Protein 6R2J (pdb70)

CATH classification: 3.20.20.80

Organism: Stutzerimonas stutzeri (strain A1501) (NCBI:txid379731)

Solvent-accessible surface area: 49842 Å² total; per-residue (Å²): 73,112,11,6,86,25,114,172,36,15,13,5,1,4,0,0,1,2,6,1,0,11,45,41,62,182,82,47,63,20,131,68,56,77,47,13,52,18,1,83,74,134,8,2,107,39,0,28,94,32,41,0,60,0,0,0,0,8,1,3,0,14,2,0,8,73,40,64,138,20,23,3,32,41,76,5,15,94,14,0,79,31,1,0,31,7,0,13,28,20,38,1,55,0,0,1,0,0,18,10,65,2,55,7,92,62,88,34,4,26,26,117,54,3,61,70,108,20,0,4,24,0,1,61,72,1,0,103,56,4,126,69,18,57,0,19,8,0,0,0,0,0,0,23,0,30,76,4,124,69,38,6,63,30,0,0,35,24,0,1,76,1,0,35,117,27,7,79,115,12,8,0,0,0,0,0,45,74,111,0,10,1,100,38,0,39,158,57,8,46,147,16,116,10,93,22,131,23,118,63,17,2,4,0,0,8,6,18,4,0,84,52,57,40,8,141,23,75,86,112,16,7,179,134,8,69,65,83,31,0,10,63,22,0,95,27,0,3,84,13,0,47,168,79,40,53,74,0,0,2,0,8,0,1,6,5,55,72,36,105,73,0,35,93,0,0,27,39,0,0,42,38,0,30,119,21,28,0,0,0,0,0,39,1,0,1,26,51,41,64,110,73,106,6,1,0,27,30,58,147,76,117,50,12,60,2,0,104,25,0,110,128,12,27,82,29,133,8,131,66,14,3,3,96,80,122,73,107,23,6,85,15,109,35,24,15,15,5,3,5,0,0,0,1,5,1,0,12,43,22,77,151,61,44,63,21,130,68,56,76,53,12,60,29,4,92,123,136,8,0,106,34,0,29,79,18,39,1,61,0,0,0,0,7,0,4,0,17,3,0,12,69,50,58,144,38,59,19,44,157,64,4,3,106,9,0,75,98,2,0,62,12,0,31,125,27,37,2,48,0,0,0,0,0,19,9,66,2,53,9,92,64,67,31,3,24,30,105,136,4,51,55,126,18,0,12,38,2,0,82,85,0,0,99,104,0,109,69,29,95,0,8,0,0,0,0,0,0,1,20,0,35,73,2,115,66,41,5,60,28,0,0,37,24,0,0,74,9,0,32,116,31,6,87,88,14,9,0,0,0,0,0,34,100,114,0,10,0,92,22,0,39,130,63,8,46,140,20,97,9,92,19,139,29,106,46,14,1,1,0,0,7,7,16,3,0,82,57,59,45,8,132,3,75,75,101,22,9,138,32,8,31,16,84,32,0,7,80,20,0,96,28,0,3,92,12,0,46,157,57,41,37,71,0,0,2,0,10,0,0,4,2,66,95,27,83,21,0,32,76,0,0,23,43,0,0,40,28,0,26,98,21,29,0,0,0,0,0,40,1,0,1,24,52,46,60,110,72,69,3,1,0,26,30,59,168,72,138,68,15,65,1,1,59,30,0,56,40,10,29,23,19,127,13,85,61,20,5,4,39,81,48,108,174,98,209,128,57,18,7,80,22,88,60,37,15,15,5,1,2,0,0,0,0,5,2,0,11,44,28,73,141,62,47,37,22,76,26,4,18,54,12,7,9,4,53,48,99,11,0,107,35,0,28,77,25,38,1,69,0,0,0,0,8,1,4,0,17,2,0,16,58,46,58,126,73,53,37,43,141,62,4,16,34,1,0,65,71,1,0,13,20,0,5,67,29,33,1,51,0,0,1,0,0,17,10,66,3,53,9,87,64,62,35,4,24,27,117,140,2,45,66,123,16,0,9,35,2,0,74,90,1,0,99,138,6,102,46,21,34,0,14,1,0,0,0,0,0,1,21,0,30,80,3,122,65,43,5,60,28,1,0,38,19,0,1,73,2,0,30,118,38,3,83,88,18,10,0,0,0,0,0,34,71,111,0,8,1,91,30,0,43,132,58,7,49,131,20,96,11,100,21,137,27,117,41,11,2,1,0,0,7,6,16,5,0,93,60,55,41,10,147,21,74,83,118,21,5,167,120,17,78,62,87,44,0,5,87,21,1,85,30,2,3,93,12,0,53,174,53,45,34,87,0,0,1,0,9,0,0,3,4,55,78,37,99,63,0,26,105,0,0,36,48,0,0,42,31,1,27,121,23,31,1,0,0,0,0,38,0,0,1,19,37,47,58,116,68,103,5,0,0,22,25,75,104,73,63,58,19,67,0,0,67,21,0,17,83,24,10,23,15,119,11,130,56,14,6,3,108,128,132,53,24,7,81,27,120,181,37,15,12,6,2,5,0,0,0,2,5,2,0,11,41,25,79,152,64,49,66,20,133,70,58,81,54,14,51,17,1,94,86,128,11,0,101,34,0,29,82,26,39,1,64,0,0,0,0,7,0,4,0,17,2,0,18,79,47,60,139,79,47,26,42,135,89,6,14,157,30,0,95,87,3,0,50,21,0,32,117,25,46,1,53,0,0,0,0,0,18,10,70,3,43,8,92,66,91,35,4,26,30,113,64,4,50,57,120,20,0,8,32,1,0,48,89,0,0,103,103,2,119,69,18,93,0,15,0,0,0,0,0,0,0,20,0,12,40,2,56,66,45,5,58,13,0,0,16,22,0,0,62,3,0,35,94,44,6,93,98,17,5,0,0,0,0,0,35,87,110,0,10,0,91,28,0,40,117,40,8,48,70,18,51,5,26,1,84,26,64,30,11,1,0,0,0,8,5,20,4,0,80,54,56,45,8,128,1,92,88,133,26,5,138,122,13,72,58,79,34,0,4,88,18,1,96,28,2,5,96,15,0,52,164,61,15,18,53,0,0,1,0,9,0,0,4,1,55,93,36,102,70,0,26,104,0,0,25,51,0,0,39,30,1,25,121,30,28,1,0,0,0,0,39,1,0,1,25,52,43,62,114,68,71,2,1,0,19,27,69,130,76,139,74,17,66,1,0,119,28,0,127,132,25,30,88,27,132,10,134,66,19,6,3,96,68,53,167,129,140

Sequence (1310 aa):
ADWPVNDEGGLALHGVNISGAGFAPHITPGKNGTHYFYPEKKHFKYYADQGIRRLIRFPFIWERVVQHSLDSGLNFDQIRLLKKTLDLAAQNGQKKVILDMHNYGRYHGELIGSSKVPYEAYASVWRKLAEERFKGHPGLLGYDIMNEPHSSTVGLWPGAAQAAVDAIREVDDQTLIFIEGERWSSAYHWPLVNANFLINDPADRLIYEAHLYFDDDFSGKYMAQTSRNIDPMIGVERARPFIEWLQKKHGQKKKGFLGEYGIPDDLPEAAQAMDNLLAYLNDNCVPSAYWAGGPGWGTYKLAIEPRNGKDRPQMEELMRKHLANDCTAIGPTPAADWPVNDEGGLALHGVVNISGAGFAPHITPGKNGTHYFYPEKKHFKYYADQGIRLIRFPFIWERVQHSLDSGLNFDQIRLLKKTLDLAAQNGQKVILDMHNYGRYHGELIGSSKVPYEAYASVWRKLAERFKGHPGLLGYDIMNEPHSSTVGLWPGAAQAAVDAIREVDDQTLIFIEGERWSSAYHWPLVNANFLINDPADRLIYEAHLYFDDDFSGKYMAQTSRNIDPMIGVERARPFIEWLQKHGQKGFLGEYGIPDDDLPEAAQAMDDNLLAYLNDNCVPSAYWAGGPGWGTYKLAIEPRNGKDRPQMELMRKHLANDCTAIGPTPAQIADADWPVNDEEGGLALHGVVNIISGAGFAPHITPGKNGTHYFYPEKKHFKYYADQGIRLIRFPFIWERVQHSLDSGLNFDQIRLLKKTLDLAAQNGQKVILDMHNYGRYHGELIGSSSKVPYEAYASVWRKLAERFKKGHPGLLGYDIMNEPHSTVGLWPGAAQAAVDAIREVDDQTLIFIEGERWSSAYHWPLVNANFLINDPADRLIYEAHLYFDDDFSGKYMAQTSRNIDPMIGVERARPFIEWLQKHGQKGFLGEYGIPDDLPEAAQQAMDNLLAYLNDNCVPSAYWAGGPGWGTYKKLAIEPRNGKDRPQMELMRRKHLANDCTAIGPTPADDWPVNDEGGLALHGVVNISGAGFAPHITPGKNGTHYFYPEKKKHFKYYADQGIRLIRFPFIWERVQHSLDDSGLNFDQIRLLKKTLDLAAQNGQKKVILDMHNYGRYHGELIGSSSKVPYEAYASVWRKKKLAERRFKGHPGLLGYDIMNEPHSTVGLWPGAAQAAVDAIREVDDQTLIFIEGERWSSAYHWPLVNANFLINDPADRLIYEAHLYFDDDFSGKYMAQTSRNIDPMIGVERARPFIEWLQKKHGQKGFLGEYGIPDDLPEAAQAMDNLLAYLNDNCVPSAYWAGGPGWGTYKLAIEPRNGKDRPQMELMRKHLANDCTAIGPTPAQIA

Nearest PDB structures (foldseek):
  6r2j-assembly4_D  TM=1.000E+00  e=2.214E-73  Stutzerimonas stutzeri A1501
  4lx4-assembly3_C  TM=1.001E+00  e=9.626E-71  Stutzerimonas stutzeri A1501
  4lx4-assembly4_D  TM=1.002E+00  e=4.780E-69  Stutzerimonas stutzeri A1501
  5hpc-assembly1_A  TM=9.240E-01  e=4.709E-33  Xanthomonas citri pv. citri str. 306
  4w7w-assembly1_A  TM=9.384E-01  e=3.217E-32  Xanthomonas citri pv. citri str. 306

Foldseek 3Di:
DPAFAFPVADGLFEAFEAFDQCFPVLDPPDDEPPRTHAFDLVVLQVRLVLRHQEYEYEHAPCNQAVALPGHGDPVVLVRVLVVLVSSVVSRHAYEYEHAAQQDDNRHHDCDPRHDLLSLLVSLLNSLVSCPPRRRHQAYASYFFHEPRVPRQLVSVQSNQVSSCVPHLDHAYEAAFYPRSFQQCCCVRCVPRDHDRPSLRYEYEGEAEFFQVRPNPCDPVGPPDGALQSLVNRNVSNQQSCQAVVHFYEHAEYFDFLPRVSRLSNVLVNLVNCQVQQYHYHYYHEYPDCPPPRRYQHDDPPDGGVVSVSCSVRRDHNDDDGDRHHD/DDFQAFPVADGLFEAFEADDQCFPVVDPPDDEPPRTYAFDLVVLQVCLVLRHAEYEYEHAVCNQAVALPGHGDPVVLVSVLVSLVSSLVSRHAYAYEHEAQQDDPPHHECDPRHDLQSLLVVLLVSLLSCPPRSRHQAYASYFEHEPNVPRQLVSVQSNQVSSCVRHQARAYEAAFYPRSFQQCCCVRCVPRDHDRPRLRYAYEGEAEQFQVRPNPPDPVRPPPGALQSLVNRNVSNQVSCQAVVHFYEHEEYWDFQPRPSRLSNLLVNLVNQLVQQHHYHYPHEYPDCPPPRGYQYDDPPHGGPVSVSVSVRRDHNDDDGDRHHHDDDD/DLFDAFPVADGLFEAAEADDQCFPVVDPPDDEPPRTYAFDLVVLLVCLVLRHQEYEYEHAVCNQPVALVDHGDPVVLVRVLVNLVSSLVSRHAYAYEHAYQQDDPRHHDCDPRHDLLSLLVVLLVSLLVCPPRSRHQAYASYFAHEPRVPCQLVSVLSNLVSSCVRHQARAYEAAFYPRSFQLCCCVGCVPRDHDHPRLRYAYEGEAEQFQVRPNPPDVVGPPPTALCSLVNRNVSNQVSCQVVVHFYEHEEYWDFLPRPSVLSNLLVNLVNQQVQQYHYHYPHEHPDCPPPRGYQHDDPPDGRPVSVSVSVRRDHNDDDGGRDD/DQFFAFPVADGLFEAFEAFDQPFPVVDPPDDEVGRTHAFDLVVLQVRLVLRHAEYEYEHAVCNQPVALVDHGDPVVLVSVLVVLVSSLVSRHAYAYEHEYQQDDPPHHDCDPRHDLLSLQVNLLVSLVSCPPRSRYQAYASYFFHEPRVPRQLVSQQSNLVSSCVPHQARAYEAAFYPRSFQQCCCPRCVPRDHDHPSLRYAYEGEAEQWQVRPNPCDVVGPPPTALQSLVNRNVSNQVSCQAVVHFYEHAEYWDFLPDVSVLSNVLVNLVVQLVQQHGYYYHHEYPDCPPVRRYQHDDPPHGGPVSVSVSVRSDHNDPDGGRGHHDDD

B-factor: mean 15.93, std 8.32, range [3.27, 94.32]

Radius of gyration: 34.6 Å; Cα contacts (8 Å, |Δi|>4): 2917; chains: 4; bounding box: 81×88×101 Å

Structure (mmCIF, N/CA/C/O backbone):
data_6R2J
#
_entry.id   6R2J
#
_cell.length_a   70.250
_cell.length_b   82.820
_cell.length_c   104.680
_cell.angle_alpha   90.000
_cell.angle_beta   91.970
_cell.angle_gamma   90.000
#
_symmetry.space_group_name_H-M   'P 1 21 1'
#
loop_
_entity.id
_entity.type
_entity.pdbx_description
1 polymer Endoglucanase(Endo-1,4-beta-glucanase)protein
2 branched beta-D-glucopyranose-(1-4)-beta-D-glucopyranose
3 non-polymer 2-AMINO-2-HYDROXYMETHYL-PROPANE-1,3-DIOL
4 water water
#
loop_
_atom_site.group_PDB
_atom_site.id
_atom_site.type_symbol
_atom_site.label_atom_id
_atom_site.label_alt_id
_atom_site.label_comp_id
_atom_site.label_asym_id
_atom_site.label_entity_id
_atom_site.label_seq_id
_atom_site.pdbx_PDB_ins_code
_atom_site.Cartn_x
_atom_site.Cartn_y
_atom_site.Cartn_z
_atom_site.occupancy
_atom_site.B_iso_or_equiv
_atom_site.auth_seq_id
_atom_site.auth_comp_id
_atom_site.auth_asym_id
_atom_site.auth_atom_id
_atom_site.pdbx_PDB_model_num
ATOM 1 N N . ALA A 1 1 ? -12.376 8.690 -49.724 1.00 33.48 1 ALA A N 1
ATOM 2 C CA . ALA A 1 1 ? -13.625 9.060 -50.463 1.00 32.73 1 ALA A CA 1
ATOM 3 C C . ALA A 1 1 ? -14.489 7.803 -50.510 1.00 32.14 1 ALA A C 1
ATOM 4 O O . ALA A 1 1 ? -15.344 7.602 -49.628 1.00 32.33 1 ALA A O 1
ATOM 13 N N . ASP A 1 2 ? -14.247 6.959 -51.526 1.00 30.98 2 ASP A N 1
ATOM 14 C CA . ASP A 1 2 ? -14.986 5.710 -51.728 1.00 29.06 2 ASP A CA 1
ATOM 15 C C . ASP A 1 2 ? -14.538 4.657 -50.725 1.00 25.13 2 ASP A C 1
ATOM 16 O O . ASP A 1 2 ? -14.327 3.494 -51.095 1.00 23.26 2 ASP A O 1
ATOM 25 N N . TRP A 1 3 ? -14.407 5.060 -49.457 1.00 22.84 3 TRP A N 1
ATOM 26 C CA . TRP A 1 3 ? -13.987 4.142 -48.418 1.00 19.07 3 TRP A CA 1
ATOM 27 C C . TRP A 1 3 ? -15.043 3.056 -48.231 1.00 17.84 3 TRP A C 1
ATOM 28 O O . TRP A 1 3 ? -16.244 3.345 -48.278 1.00 18.45 3 TRP A O 1
ATOM 49 N N . PRO A 1 4 ? -14.634 1.806 -48.028 1.00 15.78 4 PRO A N 1
ATOM 50 C CA . PRO A 1 4 ? -15.630 0.735 -47.841 1.00 14.95 4 PRO A CA 1
ATOM 51 C C . PRO A 1 4 ? -16.490 1.021 -46.619 1.00 13.36 4 PRO A C 1
ATOM 52 O O . PRO A 1 4 ? -16.044 1.654 -45.656 1.00 11.97 4 PRO A O 1
ATOM 63 N N . VAL A 1 5 ? -17.751 0.598 -46.697 1.00 13.28 5 VAL A N 1
ATOM 64 C CA . VAL A 1 5 ? -18.739 0.854 -45.656 1.00 12.47 5 VAL A CA 1
ATOM 65 C C . VAL A 1 5 ? -19.154 -0.478 -45.046 1.00 13.76 5 VAL A C 1
ATOM 66 O O . VAL A 1 5 ? -19.080 -1.526 -45.688 1.00 15.49 5 VAL A O 1
ATOM 79 N N . ASN A 1 6 ? -19.563 -0.432 -43.781 1.00 13.87 6 ASN A N 1
ATOM 80 C CA . ASN A 1 6 ? -20.125 -1.587 -43.105 1.00 16.29 6 ASN A CA 1
ATOM 81 C C . ASN A 1 6 ? -21.608 -1.714 -43.443 1.00 17.20 6 ASN A C 1
ATOM 82 O O . ASN A 1 6 ? -22.285 -0.733 -43.746 1.00 17.38 6 ASN A O 1
ATOM 93 N N . ASP A 1 7 ? -22.124 -2.933 -43.326 1.00 19.98 7 ASP A N 1
ATOM 94 C CA . ASP A 1 7 ? -23.528 -3.189 -43.680 1.00 26.03 7 ASP A CA 1
ATOM 95 C C . ASP A 1 7 ? -24.511 -2.428 -42.778 1.00 25.65 7 ASP A C 1
ATOM 96 O O . ASP A 1 7 ? -25.452 -1.784 -43.261 1.00 26.37 7 ASP A O 1
ATOM 105 N N . GLU A 1 8 ? -24.325 -2.500 -41.471 1.00 25.89 8 GLU A N 1
ATOM 106 C CA . GLU A 1 8 ? -25.246 -1.852 -40.550 1.00 26.54 8 GLU A CA 1
ATOM 107 C C . GLU A 1 8 ? -24.904 -0.396 -40.324 1.00 22.96 8 GLU A C 1
ATOM 108 O O . GLU A 1 8 ? -25.366 0.173 -39.334 1.00 23.79 8 GLU A O 1
ATOM 120 N N . GLY A 1 9 ? -24.095 0.208 -41.185 1.00 19.51 9 GLY A N 1
ATOM 121 C CA . GLY A 1 9 ? -23.759 1.605 -41.036 1.00 16.90 9 GLY A CA 1
ATOM 122 C C . GLY A 1 9 ? -22.332 1.803 -40.552 1.00 15.27 9 GLY A C 1
ATOM 123 O O . GLY A 1 9 ? -21.691 0.901 -40.019 1.00 16.24 9 GLY A O 1
ATOM 127 N N . GLY A 1 10 ? -21.829 3.004 -40.747 1.00 13.02 10 GLY A N 1
ATOM 128 C CA . GLY A 1 10 ? -20.441 3.296 -40.448 1.00 13.86 10 GLY A CA 1
ATOM 129 C C . GLY A 1 10 ? -19.502 2.920 -41.586 1.00 13.20 10 GLY A C 1
ATOM 130 O O . GLY A 1 10 ? -19.923 2.512 -42.699 1.00 13.92 10 GLY A O 1
ATOM 134 N N . LEU A 1 11 ? -18.199 3.059 -41.305 1.00 12.01 11 LEU A N 1
ATOM 135 C CA . LEU A 1 11 ? -17.168 2.735 -42.282 1.00 11.47 11 LEU A CA 1
ATOM 136 C C . LEU A 1 11 ? -16.434 1.456 -41.898 1.00 10.03 11 LEU A C 1
ATOM 137 O O . LEU A 1 11 ? -16.379 1.092 -40.722 1.00 9.19 11 LEU A O 1
ATOM 153 N N . ALA A 1 12 ? -15.902 0.759 -42.918 1.00 10.00 12 ALA A N 1
ATOM 154 C CA . ALA A 1 12 ? -14.983 -0.370 -42.708 1.00 8.97 12 ALA A CA 1
ATOM 155 C C . ALA A 1 12 ? -13.626 0.235 -42.372 1.00 9.36 12 ALA A C 1
ATOM 156 O O . ALA A 1 12 ? -12.812 0.499 -43.255 1.00 9.03 12 ALA A O 1
ATOM 163 N N . LEU A 1 13 ? -13.390 0.475 -41.070 1.00 9.72 13 LEU A N 1
ATOM 164 C CA . LEU A 1 13 ? -12.189 1.154 -40.614 1.00 8.97 13 LEU A CA 1
ATOM 165 C C . LEU A 1 13 ? -11.052 0.181 -40.348 1.00 8.79 13 LEU A C 1
ATOM 166 O O . LEU A 1 13 ? -9.898 0.487 -40.663 1.00 8.38 13 LEU A O 1
ATOM 182 N N . HIS A 1 14 ? -11.351 -0.985 -39.774 1.00 8.50 14 HIS A N 1
ATOM 183 C CA . HIS A 1 14 ? -10.332 -1.861 -39.207 1.00 9.44 14 HIS A CA 1
ATOM 184 C C . HIS A 1 14 ? -10.200 -3.125 -40.029 1.00 10.26 14 HIS A C 1
ATOM 185 O O . HIS A 1 14 ? -11.123 -3.956 -40.089 1.00 11.20 14 HIS A O 1
ATOM 199 N N . GLY A 1 15 ? -9.051 -3.233 -40.683 1.00 10.05 15 GLY A N 1
ATOM 200 C CA . GLY A 1 15 ? -8.825 -4.265 -41.650 1.00 10.39 15 GLY A CA 1
ATOM 201 C C . GLY A 1 15 ? -7.600 -5.041 -41.289 1.00 8.44 15 GLY A C 1
ATOM 202 O O . GLY A 1 15 ? -7.199 -5.041 -40.115 1.00 8.09 15 GLY A O 1
ATOM 206 N N . VAL A 1 16 ? -7.001 -5.682 -42.305 1.00 6.81 16 VAL A N 1
ATOM 207 C CA . VAL A 1 16 ? -5.916 -6.626 -42.107 1.00 6.70 16 VAL A CA 1
ATOM 208 C C . VAL A 1 16 ? -4.905 -6.475 -43.223 1.00 7.33 16 VAL A C 1
ATOM 209 O O . VAL A 1 16 ? -5.264 -6.292 -44.383 1.00 8.20 16 VAL A O 1
ATOM 222 N N . ASN A 1 17 ? -3.638 -6.618 -42.877 1.00 6.61 17 ASN A N 1
ATOM 223 C CA . ASN A 1 17 ? -2.636 -6.844 -43.894 1.00 6.68 17 ASN A CA 1
ATOM 224 C C . ASN A 1 17 ? -2.667 -8.318 -44.303 1.00 6.95 17 ASN A C 1
ATOM 225 O O . ASN A 1 17 ? -2.733 -9.202 -43.443 1.00 6.77 17 ASN A O 1
ATOM 236 N N . ILE A 1 18 ? -2.558 -8.573 -45.617 1.00 6.80 18 ILE A N 1
ATOM 237 C CA . ILE A 1 18 ? -2.630 -9.921 -46.178 1.00 6.71 18 ILE A CA 1
ATOM 238 C C . ILE A 1 18 ? -1.344 -10.282 -46.916 1.00 7.47 18 ILE A C 1
ATOM 239 O O . ILE A 1 18 ? -0.922 -9.554 -47.834 1.00 7.17 18 ILE A O 1
ATOM 255 N N . SER A 1 19 ? -0.730 -11.408 -46.520 1.00 7.67 19 SER A N 1
ATOM 256 C CA . SER A 1 19 ? 0.501 -11.943 -47.070 1.00 8.76 19 SER A CA 1
ATOM 257 C C . SER A 1 19 ? 0.239 -12.482 -48.479 1.00 8.92 19 SER A C 1
ATOM 258 O O . SER A 1 19 ? -0.924 -12.699 -48.871 1.00 9.19 19 SER A O 1
ATOM 266 N N . GLY A 1 20 ? 1.334 -12.792 -49.225 1.00 7.49 20 GLY A N 1
ATOM 267 C CA . GLY A 1 20 ? 2.725 -12.766 -48.742 1.00 6.36 20 GLY A CA 1
ATOM 268 C C . GLY A 1 20 ? 3.632 -12.414 -49.904 1.00 7.87 20 GLY A C 1
ATOM 269 O O . GLY A 1 20 ? 4.686 -12.976 -50.054 1.00 8.84 20 GLY A O 1
ATOM 273 N N . ALA A 1 21 ? 3.216 -11.459 -50.748 1.00 9.28 21 ALA A N 1
ATOM 274 C CA . ALA A 1 21 ? 3.915 -11.085 -51.984 1.00 8.62 21 ALA A CA 1
ATOM 275 C C . ALA A 1 21 ? 5.193 -10.287 -51.736 1.00 7.32 21 ALA A C 1
ATOM 276 O O . ALA A 1 21 ? 5.989 -10.120 -52.671 1.00 7.43 21 ALA A O 1
ATOM 283 N N . GLY A 1 22 ? 5.388 -9.790 -50.518 1.00 6.89 22 GLY A N 1
ATOM 284 C CA . GLY A 1 22 ? 6.607 -9.140 -50.128 1.00 7.98 22 GLY A CA 1
ATOM 285 C C . GLY A 1 22 ? 7.528 -9.981 -49.287 1.00 8.91 22 GLY A C 1
ATOM 286 O O . GLY A 1 22 ? 8.519 -9.450 -48.775 1.00 9.98 22 GLY A O 1
ATOM 290 N N . PHE A 1 23 ? 7.233 -11.260 -49.121 1.00 9.76 23 PHE A N 1
ATOM 291 C CA . PHE A 1 23 ? 8.059 -12.154 -48.330 1.00 11.09 23 PHE A CA 1
ATOM 292 C C . PHE A 1 23 ? 9.447 -12.330 -48.957 1.00 10.55 23 PHE A C 1
ATOM 293 O O . PHE A 1 23 ? 9.616 -12.281 -50.184 1.00 9.32 23 PHE A O 1
ATOM 310 N N . ALA A 1 24 ? 10.424 -12.601 -48.090 1.00 11.65 24 ALA A N 1
ATOM 311 C CA . ALA A 1 24 ? 11.798 -12.917 -48.490 1.00 10.73 24 ALA A CA 1
ATOM 312 C C . ALA A 1 24 ? 12.311 -11.877 -49.490 1.00 10.17 24 ALA A C 1
ATOM 313 O O . ALA A 1 24 ? 12.756 -12.228 -50.587 1.00 10.60 24 ALA A O 1
ATOM 320 N N . PRO A 1 25 ? 12.267 -10.591 -49.137 1.00 8.90 25 PRO A N 1
ATOM 321 C CA . PRO A 1 25 ? 12.595 -9.555 -50.129 1.00 8.53 25 PRO A CA 1
ATOM 322 C C . PRO A 1 25 ? 14.023 -9.574 -50.610 1.00 11.70 25 PRO A C 1
ATOM 323 O O . PRO A 1 25 ? 14.293 -8.945 -51.643 1.00 13.24 25 PRO A O 1
ATOM 334 N N . HIS A 1 26 ? 14.961 -10.213 -49.888 1.00 12.37 26 HIS A N 1
ATOM 335 C CA . HIS A 1 26 ? 16.338 -10.312 -50.385 1.00 14.34 26 HIS A CA 1
ATOM 336 C C . HIS A 1 26 ? 16.471 -11.283 -51.555 1.00 11.20 26 HIS A C 1
ATOM 337 O O . HIS A 1 26 ? 17.451 -11.227 -52.309 1.00 10.68 26 HIS A O 1
ATOM 351 N N . ILE A 1 27 ? 15.497 -12.173 -51.714 1.00 10.93 27 ILE A N 1
ATOM 352 C CA . ILE A 1 27 ? 15.452 -13.100 -52.836 1.00 13.26 27 ILE A CA 1
ATOM 353 C C . ILE A 1 27 ? 14.613 -12.432 -53.924 1.00 12.81 27 ILE A C 1
ATOM 354 O O . ILE A 1 27 ? 13.372 -12.427 -53.869 1.00 11.59 27 ILE A O 1
ATOM 370 N N . THR A 1 28 ? 15.298 -11.847 -54.924 1.00 12.57 28 THR A N 1
ATOM 371 C CA . THR A 1 28 ? 14.607 -11.290 -56.074 1.00 13.29 28 THR A CA 1
ATOM 372 C C . THR A 1 28 ? 15.145 -11.888 -57.365 1.00 13.28 28 THR A C 1
ATOM 373 O O . THR A 1 28 ? 16.360 -12.064 -57.515 1.00 13.43 28 THR A O 1
ATOM 384 N N . PRO A 1 29 ? 14.269 -12.175 -58.323 1.00 13.45 29 PRO A N 1
ATOM 385 C CA . PRO A 1 29 ? 12.816 -11.984 -58.184 1.00 11.77 29 PRO A CA 1
ATOM 386 C C . PRO A 1 29 ? 12.193 -13.056 -57.278 1.00 10.94 29 PRO A C 1
ATOM 387 O O . PRO A 1 29 ? 11.078 -12.881 -56.733 1.00 11.28 29 PRO A O 1
ATOM 398 N N . GLY A 1 30 ? 12.930 -14.146 -57.084 1.00 10.53 30 GLY A N 1
ATOM 399 C CA . GLY A 1 30 ? 12.351 -15.276 -56.396 1.00 10.72 30 GLY A CA 1
ATOM 400 C C . GLY A 1 30 ? 11.227 -15.908 -57.208 1.00 11.16 30 GLY A C 1
ATOM 401 O O . GLY A 1 30 ? 10.899 -15.486 -58.323 1.00 9.69 30 GLY A O 1
ATOM 405 N N . LYS A 1 31 ? 10.611 -16.943 -56.629 1.00 11.87 31 LYS A N 1
ATOM 406 C CA . LYS A 1 31 ? 9.510 -17.627 -57.279 1.00 11.96 31 LYS A CA 1
ATOM 407 C C . LYS A 1 31 ? 8.237 -17.566 -56.434 1.00 10.76 31 LYS A C 1
ATOM 408 O O . LYS A 1 31 ? 8.267 -17.823 -55.231 1.00 10.84 31 LYS A O 1
ATOM 427 N N . ASN A 1 32 ? 7.132 -17.214 -57.068 1.00 9.56 32 ASN A N 1
ATOM 428 C CA . ASN A 1 32 ? 5.841 -17.356 -56.418 1.00 10.38 32 ASN A CA 1
ATOM 429 C C . ASN A 1 32 ? 5.635 -18.808 -56.022 1.00 10.72 32 ASN A C 1
ATOM 430 O O . ASN A 1 32 ? 5.900 -19.735 -56.797 1.00 11.31 32 ASN A O 1
ATOM 441 N N . GLY A 1 33 ? 5.178 -19.001 -54.800 1.00 10.25 33 GLY A N 1
ATOM 442 C CA . GLY A 1 33 ? 4.937 -20.333 -54.288 1.00 10.48 33 GLY A CA 1
ATOM 443 C C . GLY A 1 33 ? 6.089 -20.923 -53.497 1.00 11.17 33 GLY A C 1
ATOM 444 O O . GLY A 1 33 ? 5.917 -21.972 -52.847 1.00 12.50 33 GLY A O 1
ATOM 448 N N . THR A 1 34 ? 7.260 -20.296 -53.544 1.00 10.82 34 THR A N 1
ATOM 449 C CA . THR A 1 34 ? 8.427 -20.771 -52.823 1.00 11.17 34 THR A CA 1
ATOM 450 C C . THR A 1 34 ? 8.890 -19.704 -51.848 1.00 11.60 34 THR A C 1
ATOM 451 O O . THR A 1 34 ? 8.919 -19.948 -50.646 1.00 12.11 34 THR A O 1
ATOM 462 N N . HIS A 1 35 ? 9.241 -18.524 -52.357 1.00 11.36 35 HIS A N 1
ATOM 463 C CA . HIS A 1 35 ? 9.781 -17.422 -51.585 1.00 10.62 35 HIS A CA 1
ATOM 464 C C . HIS A 1 35 ? 8.721 -16.437 -51.159 1.00 9.49 35 HIS A C 1
ATOM 465 O O . HIS A 1 35 ? 8.840 -15.836 -50.093 1.00 10.23 35 HIS A O 1
ATOM 479 N N . TYR A 1 36 ? 7.680 -16.287 -51.959 1.00 8.61 36 TYR A N 1
ATOM 480 C CA . TYR A 1 36 ? 6.563 -15.424 -51.639 1.00 8.12 36 TYR A CA 1
ATOM 481 C C . TYR A 1 36 ? 5.305 -16.112 -52.146 1.00 7.95 36 TYR A C 1
ATOM 482 O O . TYR A 1 36 ? 5.357 -17.137 -52.828 1.00 9.00 36 TYR A O 1
ATOM 500 N N . PHE A 1 37 ? 4.166 -15.559 -51.759 1.00 7.78 37 PHE A N 1
ATOM 501 C CA . PHE A 1 37 ? 2.884 -16.217 -51.939 1.00 8.33 37 PHE A CA 1
ATOM 502 C C . PHE A 1 37 ? 1.829 -15.137 -52.122 1.00 8.47 37 PHE A C 1
ATOM 503 O O . PHE A 1 37 ? 1.910 -14.056 -51.549 1.00 8.48 37 PHE A O 1
ATOM 520 N N . TYR A 1 38 ? 0.853 -15.456 -52.878 1.00 10.77 38 TYR A N 1
ATOM 521 C CA . TYR A 1 38 ? -0.362 -14.691 -53.087 1.00 8.95 38 TYR A CA 1
ATOM 522 C C . TYR A 1 38 ? -1.578 -15.412 -52.493 1.00 8.39 38 TYR A C 1
ATOM 523 O O . TYR A 1 38 ? -1.647 -16.641 -52.461 1.00 8.77 38 TYR A O 1
ATOM 541 N N . PRO A 1 39 ? -2.516 -14.649 -51.951 1.00 8.47 39 PRO A N 1
ATOM 542 C CA . PRO A 1 39 ? -3.672 -15.259 -51.310 1.00 9.09 39 PRO A CA 1
ATOM 543 C C . PRO A 1 39 ? -4.638 -15.827 -52.346 1.00 9.20 39 PRO A C 1
ATOM 544 O O . PRO A 1 39 ? -4.572 -15.535 -53.547 1.00 9.02 39 PRO A O 1
ATOM 555 N N . GLU A 1 40 ? -5.550 -16.656 -51.836 1.00 7.82 40 GLU A N 1
ATOM 556 C CA . GLU A 1 40 ? -6.583 -17.324 -52.604 1.00 9.05 40 GLU A CA 1
ATOM 557 C C . GLU A 1 40 ? -7.953 -16.851 -52.138 1.00 8.52 40 GLU A C 1
ATOM 558 O O . GLU A 1 40 ? -8.078 -16.118 -51.151 1.00 8.96 40 GLU A O 1
ATOM 570 N N . LYS A 1 41 ? -8.996 -17.321 -52.829 1.00 8.14 41 LYS A N 1
ATOM 571 C CA . LYS A 1 41 ? -10.351 -16.900 -52.490 1.00 9.40 41 LYS A CA 1
ATOM 572 C C . LYS A 1 41 ? -10.698 -17.199 -51.034 1.00 9.90 41 LYS A C 1
ATOM 573 O O . LYS A 1 41 ? -11.504 -16.473 -50.426 1.00 12.13 41 LYS A O 1
ATOM 592 N N . LYS A 1 42 ? -10.111 -18.254 -50.455 1.00 9.35 42 LYS A N 1
ATOM 593 C CA . LYS A 1 42 ? -10.459 -18.617 -49.082 1.00 10.91 42 LYS A CA 1
ATOM 594 C C . LYS A 1 42 ? -10.114 -17.495 -48.112 1.00 11.32 42 LYS A C 1
ATOM 595 O O . LYS A 1 42 ? -10.861 -17.228 -47.162 1.00 13.05 42 LYS A O 1
ATOM 614 N N . HIS A 1 43 ? -8.988 -16.819 -48.339 1.00 10.61 43 HIS A N 1
ATOM 615 C CA . HIS A 1 43 ? -8.576 -15.747 -47.444 1.00 11.38 43 HIS A CA 1
ATOM 616 C C . HIS A 1 43 ? -9.559 -14.585 -47.497 1.00 12.34 43 HIS A C 1
ATOM 617 O O . HIS A 1 43 ? -10.030 -14.105 -46.460 1.00 14.44 43 HIS A O 1
ATOM 631 N N . PHE A 1 44 ? -9.907 -14.134 -48.688 1.00 12.20 44 PHE A N 1
ATOM 632 C CA . PHE A 1 44 ? -10.802 -12.989 -48.771 1.00 12.44 44 PHE A CA 1
ATOM 633 C C . PHE A 1 44 ? -12.176 -13.327 -48.222 1.00 13.36 44 PHE A C 1
ATOM 634 O O . PHE A 1 44 ? -12.811 -12.481 -47.584 1.00 15.06 44 PHE A O 1
ATOM 651 N N . LYS A 1 45 ? -12.641 -14.561 -48.461 1.00 12.15 45 LYS A N 1
ATOM 652 C CA . LYS A 1 45 ? -13.916 -15.033 -47.930 1.00 11.47 45 LYS A CA 1
ATOM 653 C C . LYS A 1 45 ? -13.890 -15.098 -46.406 1.00 10.66 45 LYS A C 1
ATOM 654 O O . LYS A 1 45 ? -14.839 -14.662 -45.739 1.00 12.64 45 LYS A O 1
ATOM 673 N N . TYR A 1 46 ? -12.827 -15.661 -45.831 1.00 10.27 46 TYR A N 1
ATOM 674 C CA . TYR A 1 46 ? -12.735 -15.704 -44.378 1.00 10.16 46 TYR A CA 1
ATOM 675 C C . TYR A 1 46 ? -12.857 -14.304 -43.779 1.00 9.32 46 TYR A C 1
ATOM 676 O O . TYR A 1 46 ? -13.659 -14.076 -42.872 1.00 11.34 46 TYR A O 1
ATOM 694 N N . TYR A 1 47 ? -12.055 -13.351 -44.248 1.00 9.60 47 TYR A N 1
ATOM 695 C CA . TYR A 1 47 ? -12.054 -12.045 -43.584 1.00 9.37 47 TYR A CA 1
ATOM 696 C C . TYR A 1 47 ? -13.348 -11.301 -43.846 1.00 9.83 47 TYR A C 1
ATOM 697 O O . TYR A 1 47 ? -13.893 -10.665 -42.948 1.00 11.17 47 TYR A O 1
ATOM 715 N N . ALA A 1 48 ? -13.895 -11.418 -45.052 1.00 11.05 48 ALA A N 1
ATOM 716 C CA . ALA A 1 48 ? -15.245 -10.905 -45.287 1.00 10.50 48 ALA A CA 1
ATOM 717 C C . ALA A 1 48 ? -16.241 -11.519 -44.311 1.00 11.92 48 ALA A C 1
ATOM 718 O O . ALA A 1 48 ? -17.114 -10.825 -43.768 1.00 12.24 48 ALA A O 1
ATOM 725 N N . ASP A 1 49 ? -16.142 -12.830 -44.084 1.00 12.95 49 ASP A N 1
ATOM 726 C CA . ASP A 1 49 ? -17.088 -13.472 -43.172 1.00 16.07 49 ASP A CA 1
ATOM 727 C C . ASP A 1 49 ? -16.989 -12.889 -41.765 1.00 15.06 49 ASP A C 1
ATOM 728 O O . ASP A 1 49 ? -17.968 -12.892 -41.012 1.00 15.31 49 ASP A O 1
ATOM 737 N N . GLN A 1 50 ? -15.817 -12.398 -41.393 1.00 14.77 50 GLN A N 1
ATOM 738 C CA . GLN A 1 50 ? -15.592 -11.769 -40.103 1.00 14.65 50 GLN A CA 1
ATOM 739 C C . GLN A 1 50 ? -15.977 -10.295 -40.088 1.00 13.92 50 GLN A C 1
ATOM 740 O O . GLN A 1 50 ? -15.751 -9.628 -39.074 1.00 15.14 50 GLN A O 1
ATOM 754 N N . GLY A 1 51 ? -16.576 -9.777 -41.164 1.00 12.02 51 GLY A N 1
ATOM 755 C CA . GLY A 1 51 ? -16.978 -8.386 -41.220 1.00 10.58 51 GLY A CA 1
ATOM 756 C C . GLY A 1 51 ? -15.908 -7.413 -41.644 1.00 10.19 51 GLY A C 1
ATOM 757 O O . GLY A 1 51 ? -16.058 -6.202 -41.414 1.00 10.76 51 GLY A O 1
ATOM 761 N N . ILE A 1 52 ? -14.814 -7.903 -42.226 1.00 10.47 52 ILE A N 1
ATOM 762 C CA . ILE A 1 52 ? -13.662 -7.077 -42.586 1.00 10.46 52 ILE A CA 1
ATOM 763 C C . ILE A 1 52 ? -13.759 -6.815 -44.076 1.00 10.39 52 ILE A C 1
ATOM 764 O O . ILE A 1 52 ? -13.810 -7.758 -44.878 1.00 10.43 52 ILE A O 1
ATOM 780 N N . ARG A 1 53 ? -13.758 -5.529 -44.435 1.00 10.80 53 ARG A N 1
ATOM 781 C CA A ARG A 1 53 ? -13.842 -5.099 -45.822 0.41 10.41 53 ARG A CA 1
ATOM 782 C CA B ARG A 1 53 ? -13.844 -5.090 -45.816 0.59 10.87 53 ARG A CA 1
ATOM 783 C C . ARG A 1 53 ? -12.615 -4.318 -46.280 1.00 10.54 53 ARG A C 1
ATOM 784 O O . ARG A 1 53 ? -12.571 -3.883 -47.440 1.00 11.07 53 ARG A O 1
ATOM 825 N N . LEU A 1 54 ? -11.621 -4.142 -45.414 1.00 9.98 54 LEU A N 1
ATOM 826 C CA . LEU A 1 54 ? -10.413 -3.392 -45.712 1.00 11.00 54 LEU A CA 1
ATOM 827 C C . LEU A 1 54 ? -9.207 -4.323 -45.683 1.00 9.48 54 LEU A C 1
ATOM 828 O O . LEU A 1 54 ? -9.026 -5.095 -44.731 1.00 10.57 54 LEU A O 1
ATOM 844 N N . ILE A 1 55 ? -8.384 -4.233 -46.721 1.00 8.90 55 ILE A N 1
ATOM 845 C CA . ILE A 1 55 ? -7.197 -5.054 -46.876 1.00 9.35 55 ILE A CA 1
ATOM 846 C C . ILE A 1 55 ? -6.044 -4.155 -47.315 1.00 8.24 55 ILE A C 1
ATOM 847 O O . ILE A 1 55 ? -6.180 -3.361 -48.251 1.00 7.29 55 ILE A O 1
ATOM 863 N N . ARG A 1 56 ? -4.909 -4.288 -46.637 1.00 8.45 56 ARG A N 1
ATOM 864 C CA . ARG A 1 56 ? -3.652 -3.707 -47.079 1.00 8.80 56 ARG A CA 1
ATOM 865 C C . ARG A 1 56 ? -2.799 -4.840 -47.631 1.00 7.93 56 ARG A C 1
ATOM 866 O O . ARG A 1 56 ? -2.605 -5.862 -46.961 1.00 6.91 56 ARG A O 1
ATOM 887 N N . PHE A 1 57 ? -2.308 -4.681 -48.850 1.00 7.74 57 PHE A N 1
ATOM 888 C CA . PHE A 1 57 ? -1.610 -5.782 -49.507 1.00 6.65 57 PHE A CA 1
ATOM 889 C C . PHE A 1 57 ? -0.199 -5.407 -49.929 1.00 6.96 57 PHE A C 1
ATOM 890 O O . PHE A 1 57 ? -0.019 -4.753 -50.974 1.00 6.70 57 PHE A O 1
ATOM 907 N N . PRO A 1 58 ? 0.833 -5.827 -49.172 1.00 8.17 58 PRO A N 1
ATOM 908 C CA . PRO A 1 58 ? 2.222 -5.548 -49.582 1.00 9.26 58 PRO A CA 1
ATOM 909 C C . PRO A 1 58 ? 2.677 -6.346 -50.814 1.00 7.46 58 PRO A C 1
ATOM 910 O O . PRO A 1 58 ? 2.361 -7.532 -50.986 1.00 7.33 58 PRO A O 1
ATOM 921 N N . PHE A 1 59 ? 3.453 -5.668 -51.660 1.00 7.46 59 PHE A N 1
ATOM 922 C CA . PHE A 1 59 ? 4.191 -6.239 -52.769 1.00 6.12 59 PHE A CA 1
ATOM 923 C C . PHE A 1 59 ? 5.507 -5.468 -52.808 1.00 8.34 59 PHE A C 1
ATOM 924 O O . PHE A 1 59 ? 5.679 -4.432 -52.127 1.00 8.31 59 PHE A O 1
ATOM 941 N N . ILE A 1 60 ? 6.465 -5.966 -53.596 1.00 8.12 60 ILE A N 1
ATOM 942 C CA . ILE A 1 60 ? 7.720 -5.240 -53.750 1.00 8.31 60 ILE A CA 1
ATOM 943 C C . ILE A 1 60 ? 7.941 -4.798 -55.192 1.00 7.63 60 ILE A C 1
ATOM 944 O O . ILE A 1 60 ? 7.568 -5.478 -56.155 1.00 8.53 60 ILE A O 1
ATOM 960 N N . TRP A 1 61 ? 8.570 -3.643 -55.324 1.00 5.76 61 TRP A N 1
ATOM 961 C CA . TRP A 1 61 ? 8.880 -3.086 -56.638 1.00 7.18 61 TRP A CA 1
ATOM 962 C C . TRP A 1 61 ? 9.732 -4.056 -57.469 1.00 7.44 61 TRP A C 1
ATOM 963 O O . TRP A 1 61 ? 9.479 -4.252 -58.667 1.00 7.38 61 TRP A O 1
ATOM 984 N N . GLU A 1 62 ? 10.684 -4.740 -56.820 1.00 8.10 62 GLU A N 1
ATOM 985 C CA . GLU A 1 62 ? 11.612 -5.618 -57.523 1.00 7.47 62 GLU A CA 1
ATOM 986 C C . GLU A 1 62 ? 10.908 -6.772 -58.229 1.00 7.72 62 GLU A C 1
ATOM 987 O O . GLU A 1 62 ? 11.461 -7.337 -59.174 1.00 10.03 62 GLU A O 1
ATOM 999 N N . ARG A 1 63 ? 9.714 -7.143 -57.803 1.00 8.20 63 ARG A N 1
ATOM 1000 C CA . ARG A 1 63 ? 8.992 -8.219 -58.457 1.00 8.41 63 ARG A CA 1
ATOM 1001 C C . ARG A 1 63 ? 8.054 -7.718 -59.546 1.00 8.31 63 ARG A C 1
ATOM 1002 O O . ARG A 1 63 ? 7.680 -8.520 -60.409 1.00 8.55 63 ARG A O 1
ATOM 1023 N N . VAL A 1 64 ? 7.627 -6.442 -59.492 1.00 8.76 64 VAL A N 1
ATOM 1024 C CA A VAL A 1 64 ? 6.845 -5.874 -60.589 0.41 8.57 64 VAL A CA 1
ATOM 1025 C CA B VAL A 1 64 ? 6.835 -5.856 -60.587 0.59 8.21 64 VAL A CA 1
ATOM 1026 C C . VAL A 1 64 ? 7.741 -5.303 -61.680 1.00 8.30 64 VAL A C 1
ATOM 1027 O O . VAL A 1 64 ? 7.317 -5.208 -62.839 1.00 9.06 64 VAL A O 1
ATOM 1052 N N . GLN A 1 65 ? 8.965 -4.896 -61.325 1.00 8.84 65 GLN A N 1
ATOM 1053 C CA . GLN A 1 65 ? 9.948 -4.381 -62.277 1.00 8.72 65 GLN A CA 1
ATOM 1054 C C . GLN A 1 65 ? 11.316 -4.931 -61.872 1.00 8.99 65 GLN A C 1
ATOM 1055 O O . GLN A 1 65 ? 11.959 -4.425 -60.947 1.00 7.34 65 GLN A O 1
ATOM 1069 N N . HIS A 1 66 ? 11.789 -5.949 -62.589 1.00 9.76 66 HIS A N 1
ATOM 1070 C CA . HIS A 1 66 ? 13.048 -6.574 -62.198 1.00 10.55 66 HIS A CA 1
ATOM 1071 C C . HIS A 1 66 ? 14.241 -5.627 -62.326 1.00 11.89 66 HIS A C 1
ATOM 1072 O O . HIS A 1 66 ? 15.246 -5.791 -61.625 1.00 11.78 66 HIS A O 1
ATOM 1086 N N . SER A 1 67 ? 14.167 -4.662 -63.234 1.00 12.58 67 SER A N 1
ATOM 1087 C CA . SER A 1 67 ? 15.217 -3.667 -63.397 1.00 13.53 67 SER A CA 1
ATOM 1088 C C . SER A 1 67 ? 14.589 -2.386 -63.922 1.00 12.37 67 SER A C 1
ATOM 1089 O O . SER A 1 67 ? 13.496 -2.397 -64.487 1.00 12.05 67 SER A O 1
ATOM 1097 N N . LEU A 1 68 ? 15.291 -1.274 -63.712 1.00 11.92 68 LEU A N 1
ATOM 1098 C CA . LEU A 1 68 ? 14.794 0.028 -64.154 1.00 12.52 68 LEU A CA 1
ATOM 1099 C C . LEU A 1 68 ? 14.716 0.140 -65.683 1.00 14.47 68 LEU A C 1
ATOM 1100 O O . LEU A 1 68 ? 13.952 0.960 -66.208 1.00 15.60 68 LEU A O 1
ATOM 1116 N N . ASP A 1 69 ? 15.526 -0.629 -66.416 1.00 16.57 69 ASP A N 1
ATOM 1117 C CA . ASP A 1 69 ? 15.477 -0.670 -67.880 1.00 19.18 69 ASP A CA 1
ATOM 1118 C C . ASP A 1 69 ? 14.468 -1.677 -68.413 1.00 19.19 69 ASP A C 1
ATOM 1119 O O . ASP A 1 69 ? 14.321 -1.811 -69.632 1.00 20.48 69 ASP A O 1
ATOM 1128 N N . SER A 1 70 ? 13.786 -2.389 -67.530 1.00 18.18 70 SER A N 1
ATOM 1129 C CA . SER A 1 70 ? 12.768 -3.352 -67.895 1.00 17.75 70 SER A CA 1
ATOM 1130 C C . SER A 1 70 ? 11.377 -2.747 -67.726 1.00 15.55 70 SER A C 1
ATOM 1131 O O . SER A 1 70 ? 11.160 -1.840 -66.923 1.00 15.15 70 SER A O 1
ATOM 1139 N N . GLY A 1 71 ? 10.431 -3.277 -68.494 1.00 14.39 71 GLY A N 1
ATOM 1140 C CA . GLY A 1 71 ? 9.033 -3.006 -68.265 1.00 15.09 71 GLY A CA 1
ATOM 1141 C C . GLY A 1 71 ? 8.550 -3.807 -67.074 1.00 14.91 71 GLY A C 1
ATOM 1142 O O . GLY A 1 71 ? 9.311 -4.482 -66.383 1.00 16.39 71 GLY A O 1
ATOM 1146 N N . LEU A 1 72 ? 7.241 -3.741 -66.854 1.00 14.09 72 LEU A N 1
ATOM 1147 C CA . LEU A 1 72 ? 6.625 -4.438 -65.738 1.00 12.97 72 LEU A CA 1
ATOM 1148 C C . LEU A 1 72 ? 6.512 -5.928 -66.043 1.00 12.52 72 LEU A C 1
ATOM 1149 O O . LEU A 1 72 ? 6.360 -6.353 -67.199 1.00 13.06 72 LEU A O 1
ATOM 1165 N N . ASN A 1 73 ? 6.593 -6.725 -64.982 1.00 10.98 73 ASN A N 1
ATOM 1166 C CA . ASN A 1 73 ? 6.400 -8.165 -65.083 1.00 9.33 73 ASN A CA 1
ATOM 1167 C C . ASN A 1 73 ? 4.912 -8.483 -65.217 1.00 9.85 73 ASN A C 1
ATOM 1168 O O . ASN A 1 73 ? 4.149 -8.286 -64.268 1.00 12.07 73 ASN A O 1
ATOM 1179 N N . PHE A 1 74 ? 4.526 -9.038 -66.375 1.00 10.89 74 PHE A N 1
ATOM 1180 C CA . PHE A 1 74 ? 3.134 -9.372 -66.692 1.00 10.95 74 PHE A CA 1
ATOM 1181 C C . PHE A 1 74 ? 2.518 -10.300 -65.652 1.00 11.05 74 PHE A C 1
ATOM 1182 O O . PHE A 1 74 ? 1.399 -10.072 -65.190 1.00 12.16 74 PHE A O 1
ATOM 1199 N N . ASP A 1 75 ? 3.225 -11.354 -65.263 1.00 12.90 75 ASP A N 1
ATOM 1200 C CA . ASP A 1 75 ? 2.633 -12.299 -64.317 1.00 12.67 75 ASP A CA 1
ATOM 1201 C C . ASP A 1 75 ? 2.419 -11.666 -62.940 1.00 9.56 75 ASP A C 1
ATOM 1202 O O . ASP A 1 75 ? 1.488 -12.034 -62.234 1.00 11.14 75 ASP A O 1
ATOM 1211 N N . GLN A 1 76 ? 3.324 -10.784 -62.498 1.00 8.61 76 GLN A N 1
ATOM 1212 C CA . GLN A 1 76 ? 3.159 -10.155 -61.193 1.00 7.61 76 GLN A CA 1
ATOM 1213 C C . GLN A 1 76 ? 1.967 -9.215 -61.220 1.00 8.14 76 GLN A C 1
ATOM 1214 O O . GLN A 1 76 ? 1.141 -9.215 -60.295 1.00 7.42 76 GLN A O 1
ATOM 1228 N N . ILE A 1 77 ? 1.821 -8.465 -62.308 1.00 9.71 77 ILE A N 1
ATOM 1229 C CA . ILE A 1 77 ? 0.636 -7.623 -62.467 1.00 12.09 77 ILE A CA 1
ATOM 1230 C C . ILE A 1 77 ? -0.635 -8.477 -62.438 1.00 11.50 77 ILE A C 1
ATOM 1231 O O . ILE A 1 77 ? -1.619 -8.138 -61.768 1.00 11.57 77 ILE A O 1
ATOM 1247 N N . ARG A 1 78 ? -0.646 -9.574 -63.204 1.00 12.63 78 ARG A N 1
ATOM 1248 C CA . ARG A 1 78 ? -1.761 -10.522 -63.209 1.00 14.13 78 ARG A CA 1
ATOM 1249 C C . ARG A 1 78 ? -2.047 -11.024 -61.795 1.00 12.74 78 ARG A C 1
ATOM 1250 O O . ARG A 1 78 ? -3.207 -11.146 -61.388 1.00 13.38 78 ARG A O 1
ATOM 1271 N N . LEU A 1 79 ? -1.002 -11.250 -61.001 1.00 11.95 79 LEU A N 1
ATOM 1272 C CA . LEU A 1 79 ? -1.213 -11.731 -59.636 1.00 10.06 79 LEU A CA 1
ATOM 1273 C C . LEU A 1 79 ? -1.837 -10.648 -58.760 1.00 8.56 79 LEU A C 1
ATOM 1274 O O . LEU A 1 79 ? -2.699 -10.935 -57.921 1.00 8.71 79 LEU A O 1
ATOM 1291 N N . LEU A 1 80 ? -1.421 -9.400 -58.953 1.00 8.05 80 LEU A N 1
ATOM 1292 C CA . LEU A 1 80 ? -2.038 -8.297 -58.224 1.00 7.11 80 LEU A CA 1
ATOM 1293 C C . LEU A 1 80 ? -3.473 -8.058 -58.691 1.00 7.06 80 LEU A C 1
ATOM 1294 O O . LEU A 1 80 ? -4.356 -7.761 -57.878 1.00 8.97 80 LEU A O 1
ATOM 1310 N N . LYS A 1 81 ? -3.733 -8.189 -59.990 1.00 8.06 81 LYS A N 1
ATOM 1311 C CA . LYS A 1 81 ? -5.096 -8.028 -60.494 1.00 10.85 81 LYS A CA 1
ATOM 1312 C C . LYS A 1 81 ? -6.038 -9.072 -59.891 1.00 9.79 81 LYS A C 1
ATOM 1313 O O . LYS A 1 81 ? -7.189 -8.770 -59.537 1.00 10.79 81 LYS A O 1
ATOM 1332 N N . LYS A 1 82 ? -5.568 -10.321 -59.827 1.00 8.63 82 LYS A N 1
ATOM 1333 C CA . LYS A 1 82 ? -6.312 -11.390 -59.188 1.00 8.39 82 LYS A CA 1
ATOM 1334 C C . LYS A 1 82 ? -6.653 -11.009 -57.758 1.00 7.26 82 LYS A C 1
ATOM 1335 O O . LYS A 1 82 ? -7.792 -11.185 -57.315 1.00 7.70 82 LYS A O 1
ATOM 1354 N N . THR A 1 83 ? -5.662 -10.481 -57.021 1.00 7.58 83 THR A N 1
ATOM 1355 C CA . THR A 1 83 ? -5.865 -10.067 -55.632 1.00 7.62 83 THR A CA 1
ATOM 1356 C C . THR A 1 83 ? -6.980 -9.031 -55.550 1.00 8.18 83 THR A C 1
ATOM 1357 O O . THR A 1 83 ? -7.888 -9.141 -54.716 1.00 9.38 83 THR A O 1
ATOM 1368 N N . LEU A 1 84 ? -6.913 -8.007 -56.410 1.00 9.07 84 LEU A N 1
ATOM 1369 C CA . LEU A 1 84 ? -7.955 -6.987 -56.427 1.00 8.86 84 LEU A CA 1
ATOM 1370 C C . LEU A 1 84 ? -9.290 -7.583 -56.843 1.00 9.25 84 LEU A C 1
ATOM 1371 O O . LEU A 1 84 ? -10.335 -7.189 -56.317 1.00 10.45 84 LEU A O 1
ATOM 1387 N N . ASP A 1 85 ? -9.276 -8.531 -57.787 1.00 9.51 85 ASP A N 1
ATOM 1388 C CA . ASP A 1 85 ? -10.524 -9.156 -58.230 1.00 11.26 85 ASP A CA 1
ATOM 1389 C C . ASP A 1 85 ? -11.192 -9.911 -57.095 1.00 10.84 85 ASP A C 1
ATOM 1390 O O . ASP A 1 85 ? -12.411 -9.831 -56.901 1.00 10.07 85 ASP A O 1
ATOM 1399 N N . LEU A 1 86 ? -10.410 -10.721 -56.373 1.00 13.38 86 LEU A N 1
ATOM 1400 C CA . LEU A 1 86 ? -10.968 -11.559 -55.316 1.00 14.00 86 LEU A CA 1
ATOM 1401 C C . LEU A 1 86 ? -11.434 -10.709 -54.145 1.00 12.97 86 LEU A C 1
ATOM 1402 O O . LEU A 1 86 ? -12.491 -10.975 -53.559 1.00 13.46 86 LEU A O 1
ATOM 1418 N N . ALA A 1 87 ? -10.678 -9.652 -53.817 1.00 11.71 87 ALA A N 1
ATOM 1419 C CA . ALA A 1 87 ? -11.134 -8.705 -52.800 1.00 10.88 87 ALA A CA 1
ATOM 1420 C C . ALA A 1 87 ? -12.492 -8.130 -53.172 1.00 10.87 87 ALA A C 1
ATOM 1421 O O . ALA A 1 87 ? -13.438 -8.171 -52.373 1.00 11.60 87 ALA A O 1
ATOM 1428 N N . ALA A 1 88 ? -12.623 -7.626 -54.404 1.00 11.19 88 ALA A N 1
ATOM 1429 C CA . ALA A 1 88 ? -13.830 -6.892 -54.790 1.00 13.04 88 ALA A CA 1
ATOM 1430 C C . ALA A 1 88 ? -15.051 -7.810 -54.873 1.00 14.44 88 ALA A C 1
ATOM 1431 O O . ALA A 1 88 ? -16.180 -7.403 -54.541 1.00 15.70 88 ALA A O 1
ATOM 1438 N N . GLN A 1 89 ? -14.850 -9.042 -55.345 1.00 11.99 89 GLN A N 1
ATOM 1439 C CA . GLN A 1 89 ? -15.955 -9.985 -55.363 1.00 12.21 89 GLN A CA 1
ATOM 1440 C C . GLN A 1 89 ? -16.499 -10.220 -53.964 1.00 12.56 89 GLN A C 1
ATOM 1441 O O . GLN A 1 89 ? -17.690 -10.535 -53.808 1.00 15.00 89 GLN A O 1
ATOM 1455 N N . ASN A 1 90 ? -15.644 -10.112 -52.947 1.00 11.15 90 ASN A N 1
ATOM 1456 C CA . ASN A 1 90 ? -16.029 -10.312 -51.565 1.00 11.38 90 ASN A CA 1
ATOM 1457 C C . ASN A 1 90 ? -16.321 -9.010 -50.852 1.00 12.06 90 ASN A C 1
ATOM 1458 O O . ASN A 1 90 ? -16.226 -8.957 -49.622 1.00 13.19 90 ASN A O 1
ATOM 1469 N N . GLY A 1 91 ? -16.676 -7.962 -51.593 1.00 13.20 91 GLY A N 1
ATOM 1470 C CA . GLY A 1 91 ? -17.061 -6.704 -50.978 1.00 11.70 91 GLY A CA 1
ATOM 1471 C C . GLY A 1 91 ? -15.969 -5.980 -50.244 1.00 10.45 91 GLY A C 1
ATOM 1472 O O . GLY A 1 91 ? -16.279 -5.153 -49.383 1.00 10.45 91 GLY A O 1
ATOM 1476 N N . GLN A 1 92 ? -14.704 -6.239 -50.589 1.00 10.10 92 GLN A N 1
ATOM 1477 C CA . GLN A 1 92 ? -13.540 -5.614 -49.966 1.00 10.15 92 GLN A CA 1
ATOM 1478 C C . GLN A 1 92 ? -12.836 -4.650 -50.931 1.00 10.41 92 GLN A C 1
ATOM 1479 O O . GLN A 1 92 ? -12.946 -4.749 -52.157 1.00 11.94 92 GLN A O 1
ATOM 1493 N N . LYS A 1 93 ? -12.065 -3.724 -50.357 1.00 9.67 93 LYS A N 1
ATOM 1494 C CA A LYS A 1 93 ? -11.232 -2.800 -51.116 0.21 9.68 93 LYS A CA 1
ATOM 1495 C CA B LYS A 1 93 ? -11.229 -2.815 -51.133 0.79 10.00 93 LYS A CA 1
ATOM 1496 C C . LYS A 1 93 ? -9.812 -2.856 -50.570 1.00 9.27 93 LYS A C 1
ATOM 1497 O O . LYS A 1 93 ? -9.601 -3.021 -49.364 1.00 9.17 93 LYS A O 1
ATOM 1534 N N . VAL A 1 94 ? -8.842 -2.734 -51.463 1.00 9.40 94 VAL A N 1
ATOM 1535 C CA . VAL A 1 94 ? -7.459 -3.074 -51.162 1.00 8.27 94 VAL A CA 1
ATOM 1536 C C . VAL A 1 94 ? -6.569 -1.846 -51.272 1.00 6.72 94 VAL A C 1
ATOM 1537 O O . VAL A 1 94 ? -6.692 -1.049 -52.205 1.00 7.11 94 VAL A O 1
ATOM 1550 N N . ILE A 1 95 ? -5.643 -1.733 -50.330 1.00 6.04 95 ILE A N 1
ATOM 1551 C CA . ILE A 1 95 ? -4.540 -0.785 -50.397 1.00 7.61 95 ILE A CA 1
ATOM 1552 C C . ILE A 1 95 ? -3.334 -1.570 -50.891 1.00 7.75 95 ILE A C 1
ATOM 1553 O O . ILE A 1 95 ? -2.775 -2.402 -50.170 1.00 8.09 95 ILE A O 1
ATOM 1569 N N . LEU A 1 96 ? -2.929 -1.293 -52.125 1.00 7.83 96 LEU A N 1
ATOM 1570 C CA . LEU A 1 96 ? -1.685 -1.844 -52.641 1.00 7.84 96 LEU A CA 1
ATOM 1571 C C . LEU A 1 96 ? -0.493 -1.111 -52.035 1.00 6.87 96 LEU A C 1
ATOM 1572 O O . LEU A 1 96 ? -0.383 0.111 -52.137 1.00 7.24 96 LEU A O 1
ATOM 1588 N N . ASP A 1 97 ? 0.409 -1.858 -51.408 1.00 7.38 97 ASP A N 1
ATOM 1589 C CA . ASP A 1 97 ? 1.486 -1.284 -50.610 1.00 7.11 97 ASP A CA 1
ATOM 1590 C C . ASP A 1 97 ? 2.793 -1.701 -51.249 1.00 7.72 97 ASP A C 1
ATOM 1591 O O . ASP A 1 97 ? 3.139 -2.891 -51.219 1.00 8.71 97 ASP A O 1
ATOM 1600 N N . MET A 1 98 ? 3.529 -0.734 -51.813 1.00 6.88 98 MET A N 1
ATOM 1601 C CA . MET A 1 98 ? 4.879 -0.996 -52.316 1.00 5.95 98 MET A CA 1
ATOM 1602 C C . MET A 1 98 ? 5.808 -1.066 -51.101 1.00 6.55 98 MET A C 1
ATOM 1603 O O . MET A 1 98 ? 6.210 -0.046 -50.534 1.00 7.16 98 MET A O 1
ATOM 1617 N N . HIS A 1 99 ? 6.146 -2.281 -50.698 1.00 7.60 99 HIS A N 1
ATOM 1618 C CA . HIS A 1 99 ? 6.699 -2.566 -49.373 1.00 8.30 99 HIS A CA 1
ATOM 1619 C C . HIS A 1 99 ? 8.233 -2.470 -49.399 1.00 6.56 99 HIS A C 1
ATOM 1620 O O . HIS A 1 99 ? 8.961 -3.426 -49.075 1.00 6.12 99 HIS A O 1
ATOM 1634 N N . ASN A 1 100 ? 8.725 -1.262 -49.738 1.00 7.35 100 ASN A N 1
ATOM 1635 C CA . ASN A 1 100 ? 10.108 -1.132 -50.168 1.00 5.90 100 ASN A CA 1
ATOM 1636 C C . ASN A 1 100 ? 11.061 -0.291 -49.316 1.00 6.42 100 ASN A C 1
ATOM 1637 O O . ASN A 1 100 ? 12.236 -0.178 -49.685 1.00 6.62 100 ASN A O 1
ATOM 1648 N N . TYR A 1 101 ? 10.626 0.299 -48.213 1.00 6.77 101 TYR A N 1
ATOM 1649 C CA . TYR A 1 101 ? 11.561 0.869 -47.233 1.00 7.11 101 TYR A CA 1
ATOM 1650 C C . TYR A 1 101 ? 12.436 1.993 -47.794 1.00 7.17 101 TYR A C 1
ATOM 1651 O O . TYR A 1 101 ? 13.564 2.196 -47.335 1.00 7.62 101 TYR A O 1
ATOM 1669 N N . GLY A 1 102 ? 11.923 2.750 -48.763 1.00 9.56 102 GLY A N 1
ATOM 1670 C CA . GLY A 1 102 ? 12.687 3.804 -49.401 1.00 9.22 102 GLY A CA 1
ATOM 1671 C C . GLY A 1 102 ? 13.757 3.350 -50.380 1.00 9.67 102 GLY A C 1
ATOM 1672 O O . GLY A 1 102 ? 14.614 4.169 -50.751 1.00 9.45 102 GLY A O 1
ATOM 1676 N N . ARG A 1 103 ? 13.733 2.082 -50.821 1.00 9.32 103 ARG A N 1
ATOM 1677 C CA . ARG A 1 103 ? 14.856 1.519 -51.556 1.00 8.87 103 ARG A CA 1
ATOM 1678 C C . ARG A 1 103 ? 14.404 0.619 -52.704 1.00 8.68 103 ARG A C 1
ATOM 1679 O O . ARG A 1 103 ? 13.313 0.046 -52.672 1.00 7.34 103 ARG A O 1
ATOM 1700 N N . TYR A 1 104 ? 15.281 0.496 -53.710 1.00 8.99 104 TYR A N 1
ATOM 1701 C CA . TYR A 1 104 ? 15.099 -0.384 -54.858 1.00 8.94 104 TYR A CA 1
ATOM 1702 C C . TYR A 1 104 ? 16.399 -1.160 -55.078 1.00 8.93 104 TYR A C 1
ATOM 1703 O O . TYR A 1 104 ? 17.449 -0.556 -55.318 1.00 9.32 104 TYR A O 1
ATOM 1721 N N . HIS A 1 105 ? 16.331 -2.493 -55.002 1.00 8.93 105 HIS A N 1
ATOM 1722 C CA . HIS A 1 105 ? 17.518 -3.345 -55.062 1.00 11.08 105 HIS A CA 1
ATOM 1723 C C . HIS A 1 105 ? 18.581 -2.848 -54.087 1.00 11.13 105 HIS A C 1
ATOM 1724 O O . HIS A 1 105 ? 19.787 -2.837 -54.385 1.00 11.48 105 HIS A O 1
ATOM 1738 N N . GLY A 1 106 ? 18.116 -2.402 -52.912 1.00 11.01 106 GLY A N 1
ATOM 1739 C CA . GLY A 1 106 ? 18.987 -1.982 -51.830 1.00 12.19 106 GLY A CA 1
ATOM 1740 C C . GLY A 1 106 ? 19.488 -0.557 -51.881 1.00 12.92 106 GLY A C 1
ATOM 1741 O O . GLY A 1 106 ? 20.078 -0.096 -50.891 1.00 15.04 106 GLY A O 1
ATOM 1745 N N . GLU A 1 107 ? 19.254 0.166 -52.975 1.00 11.23 107 GLU A N 1
ATOM 1746 C CA . GLU A 1 107 ? 19.746 1.521 -53.162 1.00 12.43 107 GLU A CA 1
ATOM 1747 C C . GLU A 1 107 ? 18.607 2.484 -52.894 1.00 11.75 107 GLU A C 1
ATOM 1748 O O . GLU A 1 107 ? 17.445 2.157 -53.128 1.00 11.26 107 GLU A O 1
ATOM 1760 N N . LEU A 1 108 ? 18.957 3.692 -52.437 1.00 12.14 108 LEU A N 1
ATOM 1761 C CA . LEU A 1 108 ? 17.957 4.679 -52.016 1.00 12.39 108 LEU A CA 1
ATOM 1762 C C . LEU A 1 108 ? 17.260 5.326 -53.215 1.00 11.52 108 LEU A C 1
ATOM 1763 O O . LEU A 1 108 ? 17.907 5.724 -54.189 1.00 12.49 108 LEU A O 1
ATOM 1779 N N . ILE A 1 109 ? 15.930 5.390 -53.165 1.00 10.02 109 ILE A N 1
ATOM 1780 C CA . ILE A 1 109 ? 15.169 6.148 -54.148 1.00 9.45 109 ILE A CA 1
ATOM 1781 C C . ILE A 1 109 ? 15.551 7.619 -54.011 1.00 9.83 109 ILE A C 1
ATOM 1782 O O . ILE A 1 109 ? 15.420 8.206 -52.931 1.00 10.71 109 ILE A O 1
ATOM 1798 N N . GLY A 1 110 ? 16.031 8.219 -55.097 1.00 9.50 110 GLY A N 1
ATOM 1799 C CA . GLY A 1 110 ? 16.579 9.557 -55.069 1.00 11.05 110 GLY A CA 1
ATOM 1800 C C . GLY A 1 110 ? 18.085 9.583 -55.156 1.00 12.22 110 GLY A C 1
ATOM 1801 O O . GLY A 1 110 ? 18.670 10.666 -55.302 1.00 11.91 110 GLY A O 1
ATOM 1805 N N . SER A 1 111 ? 18.720 8.415 -55.067 1.00 13.14 111 SER A N 1
ATOM 1806 C CA . SER A 1 111 ? 20.134 8.226 -55.298 1.00 14.52 111 SER A CA 1
ATOM 1807 C C . SER A 1 111 ? 20.404 8.263 -56.797 1.00 15.69 111 SER A C 1
ATOM 1808 O O . SER A 1 111 ? 19.499 8.095 -57.616 1.00 15.50 111 SER A O 1
ATOM 1816 N N . SER A 1 112 ? 21.674 8.475 -57.153 1.00 16.41 112 SER A N 1
ATOM 1817 C CA . SER A 1 112 ? 22.027 8.420 -58.563 1.00 17.78 112 SER A CA 1
ATOM 1818 C C . SER A 1 112 ? 21.568 7.099 -59.177 1.00 18.26 112 SER A C 1
ATOM 1819 O O . SER A 1 112 ? 21.103 7.067 -60.325 1.00 19.34 112 SER A O 1
ATOM 1827 N N . LYS A 1 113 ? 21.628 5.998 -58.415 1.00 17.01 113 LYS A N 1
ATOM 1828 C CA . LYS A 1 113 ? 21.319 4.684 -58.964 1.00 14.98 113 LYS A CA 1
ATOM 1829 C C . LYS A 1 113 ? 19.811 4.463 -59.133 1.00 14.92 113 LYS A C 1
ATOM 1830 O O . LYS A 1 113 ? 19.381 3.669 -59.974 1.00 16.33 113 LYS A O 1
ATOM 1834 N N . VAL A 1 114 ? 18.996 5.181 -58.391 1.00 14.15 114 VAL A N 1
ATOM 1835 C CA . VAL A 1 114 ? 17.542 4.997 -58.494 1.00 13.98 114 VAL A CA 1
ATOM 1836 C C . VAL A 1 114 ? 16.904 6.380 -58.502 1.00 13.93 114 VAL A C 1
ATOM 1837 O O . VAL A 1 114 ? 16.418 6.829 -57.459 1.00 14.50 114 VAL A O 1
ATOM 1850 N N . PRO A 1 115 ? 16.871 7.083 -59.628 1.00 14.68 115 PRO A N 1
ATOM 1851 C CA . PRO A 1 115 ? 16.364 8.463 -59.609 1.00 15.71 115 PRO A CA 1
ATOM 1852 C C . PRO A 1 115 ? 14.881 8.510 -59.277 1.00 14.10 115 PRO A C 1
ATOM 1853 O O . PRO A 1 115 ? 14.136 7.530 -59.378 1.00 13.98 115 PRO A O 1
ATOM 1864 N N . TYR A 1 116 ? 14.475 9.679 -58.812 1.00 13.63 116 TYR A N 1
ATOM 1865 C CA . TYR A 1 116 ? 13.071 9.948 -58.575 1.00 13.51 116 TYR A CA 1
ATOM 1866 C C . TYR A 1 116 ? 12.207 9.622 -59.791 1.00 14.27 116 TYR A C 1
ATOM 1867 O O . TYR A 1 116 ? 11.065 9.178 -59.639 1.00 15.61 116 TYR A O 1
ATOM 1885 N N . GLU A 1 117 ? 12.714 9.884 -61.002 1.00 13.91 117 GLU A N 1
ATOM 1886 C CA . GLU A 1 117 ? 11.961 9.598 -62.223 1.00 14.45 117 GLU A CA 1
ATOM 1887 C C . GLU A 1 117 ? 11.671 8.108 -62.388 1.00 12.87 117 GLU A C 1
ATOM 1888 O O . GLU A 1 117 ? 10.687 7.739 -63.035 1.00 12.77 117 GLU A O 1
ATOM 1900 N N . ALA A 1 118 ? 12.533 7.236 -61.868 1.00 11.91 118 ALA A N 1
ATOM 1901 C CA . ALA A 1 118 ? 12.295 5.802 -61.991 1.00 12.00 118 ALA A CA 1
ATOM 1902 C C . ALA A 1 118 ? 11.133 5.355 -61.109 1.00 10.53 118 ALA A C 1
ATOM 1903 O O . ALA A 1 118 ? 10.347 4.481 -61.488 1.00 10.03 118 ALA A O 1
ATOM 1910 N N . TYR A 1 119 ? 11.045 5.929 -59.918 1.00 9.46 119 TYR A N 1
ATOM 1911 C CA . TYR A 1 119 ? 9.939 5.691 -58.999 1.00 7.06 119 TYR A CA 1
ATOM 1912 C C . TYR A 1 119 ? 8.633 6.265 -59.538 1.00 8.79 119 TYR A C 1
ATOM 1913 O O . TYR A 1 119 ? 7.613 5.578 -59.567 1.00 10.28 119 TYR A O 1
ATOM 1931 N N . ALA A 1 120 ? 8.639 7.536 -59.960 1.00 10.03 120 ALA A N 1
ATOM 1932 C CA . ALA A 1 120 ? 7.456 8.113 -60.588 1.00 8.84 120 ALA A CA 1
ATOM 1933 C C . ALA A 1 120 ? 6.919 7.244 -61.732 1.00 9.75 120 ALA A C 1
ATOM 1934 O O . ALA A 1 120 ? 5.706 7.017 -61.828 1.00 10.70 120 ALA A O 1
ATOM 1941 N N . SER A 1 121 ? 7.803 6.761 -62.618 1.00 11.62 121 SER A N 1
ATOM 1942 C CA . SER A 1 121 ? 7.347 6.002 -63.786 1.00 14.19 121 SER A CA 1
ATOM 1943 C C . SER A 1 121 ? 6.678 4.700 -63.368 1.00 14.33 121 SER A C 1
ATOM 1944 O O . SER A 1 121 ? 5.610 4.348 -63.880 1.00 15.82 121 SER A O 1
ATOM 1952 N N . VAL A 1 122 ? 7.298 3.969 -62.430 1.00 13.72 122 VAL A N 1
ATOM 1953 C CA . VAL A 1 122 ? 6.741 2.692 -62.011 1.00 10.81 122 VAL A CA 1
ATOM 1954 C C . VAL A 1 122 ? 5.355 2.906 -61.425 1.00 10.10 122 VAL A C 1
ATOM 1955 O O . VAL A 1 122 ? 4.447 2.113 -61.665 1.00 10.17 122 VAL A O 1
ATOM 1968 N N . TRP A 1 123 ? 5.151 4.017 -60.694 1.00 11.16 123 TRP A N 1
ATOM 1969 C CA . TRP A 1 123 ? 3.830 4.268 -60.123 1.00 11.84 123 TRP A CA 1
ATOM 1970 C C . TRP A 1 123 ? 2.857 4.733 -61.201 1.00 13.28 123 TRP A C 1
ATOM 1971 O O . TRP A 1 123 ? 1.693 4.313 -61.235 1.00 12.87 123 TRP A O 1
ATOM 1992 N N . ARG A 1 124 ? 3.336 5.573 -62.112 1.00 14.71 124 ARG A N 1
ATOM 1993 C CA . ARG A 1 124 ? 2.520 5.908 -63.263 1.00 14.08 124 ARG A CA 1
ATOM 1994 C C . ARG A 1 124 ? 2.116 4.646 -64.010 1.00 12.86 124 ARG A C 1
ATOM 1995 O O . ARG A 1 124 ? 0.944 4.463 -64.351 1.00 12.38 124 ARG A O 1
ATOM 2016 N N . LYS A 1 125 ? 3.075 3.761 -64.270 1.00 13.44 125 LYS A N 1
ATOM 2017 C CA . LYS A 1 125 ? 2.767 2.532 -64.991 1.00 13.46 125 LYS A CA 1
ATOM 2018 C C . LYS A 1 125 ? 1.834 1.643 -64.190 1.00 11.71 125 LYS A C 1
ATOM 2019 O O . LYS A 1 125 ? 0.903 1.070 -64.758 1.00 12.46 125 LYS A O 1
ATOM 2038 N N . LEU A 1 126 ? 2.074 1.488 -62.879 1.00 10.54 126 LEU A N 1
ATOM 2039 C CA . LEU A 1 126 ? 1.158 0.693 -62.056 1.00 11.34 126 LEU A CA 1
ATOM 2040 C C . LEU A 1 126 ? -0.250 1.294 -62.027 1.00 12.17 126 LEU A C 1
ATOM 2041 O O . LEU A 1 126 ? -1.252 0.565 -62.107 1.00 13.94 126 LEU A O 1
ATOM 2057 N N . ALA A 1 127 ? -0.357 2.623 -61.902 1.00 10.66 127 ALA A N 1
ATOM 2058 C CA . ALA A 1 127 ? -1.680 3.243 -61.864 1.00 11.87 127 ALA A CA 1
ATOM 2059 C C . ALA A 1 127 ? -2.425 3.050 -63.183 1.00 12.62 127 ALA A C 1
ATOM 2060 O O . ALA A 1 127 ? -3.653 2.940 -63.187 1.00 10.87 127 ALA A O 1
ATOM 2067 N N . GLU A 1 128 ? -1.702 3.019 -64.311 1.00 15.39 128 GLU A N 1
ATOM 2068 C CA A GLU A 1 128 ? -2.332 2.696 -65.587 0.18 15.48 128 GLU A CA 1
ATOM 2069 C CA B GLU A 1 128 ? -2.307 2.689 -65.599 0.82 16.88 128 GLU A CA 1
ATOM 2070 C C . GLU A 1 128 ? -2.863 1.270 -65.605 1.00 16.29 128 GLU A C 1
ATOM 2071 O O . GLU A 1 128 ? -3.898 1.010 -66.220 1.00 17.88 128 GLU A O 1
ATOM 2094 N N . ARG A 1 129 ? -2.204 0.341 -64.920 1.00 14.84 129 ARG A N 1
ATOM 2095 C CA . ARG A 1 129 ? -2.698 -1.035 -64.922 1.00 15.69 129 ARG A CA 1
ATOM 2096 C C . ARG A 1 129 ? -3.959 -1.210 -64.063 1.00 16.19 129 ARG A C 1
ATOM 2097 O O . ARG A 1 129 ? -4.825 -2.037 -64.392 1.00 17.46 129 ARG A O 1
ATOM 2118 N N . PHE A 1 130 ? -4.068 -0.488 -62.929 1.00 15.59 130 PHE A N 1
ATOM 2119 C CA . PHE A 1 130 ? -5.133 -0.744 -61.950 1.00 14.63 130 PHE A CA 1
ATOM 2120 C C . PHE A 1 130 ? -6.182 0.356 -61.823 1.00 13.61 130 PHE A C 1
ATOM 2121 O O . PHE A 1 130 ? -7.189 0.153 -61.138 1.00 13.92 130 PHE A O 1
ATOM 2138 N N . LYS A 1 131 ? -6.010 1.475 -62.504 1.00 15.47 131 LYS A N 1
ATOM 2139 C CA . LYS A 1 131 ? -7.001 2.543 -62.580 1.00 18.39 131 LYS A CA 1
ATOM 2140 C C . LYS A 1 131 ? -8.412 2.005 -62.784 1.00 18.00 131 LYS A C 1
ATOM 2141 O O . LYS A 1 131 ? -8.699 1.313 -63.772 1.00 17.99 131 LYS A O 1
ATOM 2160 N N . GLY A 1 132 ? -9.290 2.336 -61.850 1.00 18.27 132 GLY A N 1
ATOM 2161 C CA . GLY A 1 132 ? -10.697 2.031 -61.993 1.00 18.59 132 GLY A CA 1
ATOM 2162 C C . GLY A 1 132 ? -11.133 0.684 -61.464 1.00 17.85 132 GLY A C 1
ATOM 2163 O O . GLY A 1 132 ? -12.321 0.340 -61.589 1.00 17.20 132 GLY A O 1
ATOM 2167 N N . HIS A 1 133 ? -10.220 -0.087 -60.890 1.00 17.15 133 HIS A N 1
ATOM 2168 C CA . HIS A 1 133 ? -10.565 -1.426 -60.463 1.00 16.22 133 HIS A CA 1
ATOM 2169 C C . HIS A 1 133 ? -11.482 -1.340 -59.251 1.00 16.22 133 HIS A C 1
ATOM 2170 O O . HIS A 1 133 ? -11.189 -0.590 -58.311 1.00 15.68 133 HIS A O 1
ATOM 2184 N N . PRO A 1 134 ? -12.582 -2.095 -59.217 1.00 18.51 134 PRO A N 1
ATOM 2185 C CA . PRO A 1 134 ? -13.521 -1.940 -58.082 1.00 19.90 134 PRO A CA 1
ATOM 2186 C C . PRO A 1 134 ? -12.934 -2.310 -56.724 1.00 18.39 134 PRO A C 1
ATOM 2187 O O . PRO A 1 134 ? -13.307 -1.706 -55.705 1.00 18.82 134 PRO A O 1
ATOM 2198 N N . GLY A 1 135 ? -12.025 -3.281 -56.687 1.00 15.90 135 GLY A N 1
ATOM 2199 C CA . GLY A 1 135 ? -11.432 -3.702 -55.450 1.00 13.56 135 GLY A CA 1
ATOM 2200 C C . GLY A 1 135 ? -10.257 -2.878 -55.021 1.00 12.45 135 GLY A C 1
ATOM 2201 O O . GLY A 1 135 ? -9.607 -3.201 -54.027 1.00 12.93 135 GLY A O 1
ATOM 2205 N N . LEU A 1 136 ? -9.960 -1.803 -55.734 1.00 11.98 136 LEU A N 1
ATOM 2206 C CA . LEU A 1 136 ? -8.843 -0.949 -55.358 1.00 12.51 136 LEU A CA 1
ATOM 2207 C C . LEU A 1 136 ? -9.345 0.214 -54.512 1.00 11.20 136 LEU A C 1
ATOM 2208 O O . LEU A 1 136 ? -10.202 0.982 -54.955 1.00 12.38 136 LEU A O 1
ATOM 2224 N N . LEU A 1 137 ? -8.791 0.360 -53.316 1.00 10.10 137 LEU A N 1
ATOM 2225 C CA . LEU A 1 137 ? -9.020 1.548 -52.512 1.00 9.68 137 LEU A CA 1
ATOM 2226 C C . LEU A 1 137 ? -7.945 2.601 -52.732 1.00 9.96 137 LEU A C 1
ATOM 2227 O O . LEU A 1 137 ? -8.253 3.794 -52.752 1.00 13.48 137 LEU A O 1
ATOM 2243 N N . GLY A 1 138 ? -6.681 2.208 -52.860 1.00 9.25 138 GLY A N 1
ATOM 2244 C CA . GLY A 1 138 ? -5.651 3.199 -53.090 1.00 7.51 138 GLY A CA 1
ATOM 2245 C C . GLY A 1 138 ? -4.256 2.608 -53.078 1.00 8.49 138 GLY A C 1
ATOM 2246 O O . GLY A 1 138 ? -4.061 1.387 -53.033 1.00 8.40 138 GLY A O 1
ATOM 2250 N N . TYR A 1 139 ? -3.291 3.530 -53.161 1.00 7.80 139 TYR A N 1
ATOM 2251 C CA . TYR A 1 139 ? -1.879 3.200 -53.345 1.00 8.88 139 TYR A CA 1
ATOM 2252 C C . TYR A 1 139 ? -1.082 3.684 -52.138 1.00 8.30 139 TYR A C 1
ATOM 2253 O O . TYR A 1 139 ? -0.917 4.893 -51.935 1.00 6.94 139 TYR A O 1
ATOM 2271 N N . ASP A 1 140 ? -0.542 2.742 -51.378 1.00 8.25 140 ASP A N 1
ATOM 2272 C CA . ASP A 1 140 ? 0.419 3.017 -50.314 1.00 7.94 140 ASP A CA 1
ATOM 2273 C C . ASP A 1 140 ? 1.766 2.979 -51.029 1.00 6.81 140 ASP A C 1
ATOM 2274 O O . ASP A 1 140 ? 2.364 1.924 -51.243 1.00 7.73 140 ASP A O 1
ATOM 2283 N N . ILE A 1 141 ? 2.194 4.161 -51.485 1.00 7.32 141 ILE A N 1
ATOM 2284 C CA . ILE A 1 141 ? 3.308 4.234 -52.419 1.00 8.30 141 ILE A CA 1
ATOM 2285 C C . ILE A 1 141 ? 4.644 3.804 -51.815 1.00 6.61 141 ILE A C 1
ATOM 2286 O O . ILE A 1 141 ? 5.572 3.475 -52.559 1.00 7.66 141 ILE A O 1
ATOM 2302 N N . MET A 1 142 ? 4.781 3.762 -50.493 1.00 7.28 142 MET A N 1
ATOM 2303 C CA . MET A 1 142 ? 6.013 3.229 -49.919 1.00 7.77 142 MET A CA 1
ATOM 2304 C C . MET A 1 142 ? 5.790 2.834 -48.469 1.00 6.18 142 MET A C 1
ATOM 2305 O O . MET A 1 142 ? 5.337 3.651 -47.681 1.00 6.92 142 MET A O 1
ATOM 2319 N N . ASN A 1 143 ? 6.215 1.629 -48.119 1.00 6.35 143 ASN A N 1
ATOM 2320 C CA . ASN A 1 143 ? 6.249 1.157 -46.743 1.00 6.65 143 ASN A CA 1
ATOM 2321 C C . ASN A 1 143 ? 7.531 1.584 -46.013 1.00 6.75 143 ASN A C 1
ATOM 2322 O O . ASN A 1 143 ? 8.660 1.375 -46.492 1.00 7.65 143 ASN A O 1
ATOM 2333 N N . GLU A 1 144 ? 7.337 2.186 -44.846 1.00 6.88 144 GLU A N 1
ATOM 2334 C CA . GLU A 1 144 ? 8.395 2.406 -43.861 1.00 7.28 144 GLU A CA 1
ATOM 2335 C C . GLU A 1 144 ? 9.717 2.965 -44.421 1.00 6.69 144 GLU A C 1
ATOM 2336 O O . GLU A 1 144 ? 10.774 2.350 -44.243 1.00 7.07 144 GLU A O 1
ATOM 2348 N N . PRO A 1 145 ? 9.690 4.148 -45.017 1.00 7.36 145 PRO A N 1
ATOM 2349 C CA . PRO A 1 145 ? 10.952 4.839 -45.311 1.00 7.38 145 PRO A CA 1
ATOM 2350 C C . PRO A 1 145 ? 11.805 4.960 -44.065 1.00 7.53 145 PRO A C 1
ATOM 2351 O O . PRO A 1 145 ? 11.313 5.275 -42.984 1.00 7.21 145 PRO A O 1
ATOM 2362 N N . HIS A 1 146 ? 13.102 4.729 -44.221 1.00 9.08 146 HIS A N 1
ATOM 2363 C CA . HIS A 1 146 ? 13.994 4.947 -43.101 1.00 9.98 146 HIS A CA 1
ATOM 2364 C C . HIS A 1 146 ? 15.380 5.232 -43.625 1.00 10.19 146 HIS A C 1
ATOM 2365 O O . HIS A 1 146 ? 15.763 4.733 -44.685 1.00 10.51 146 HIS A O 1
ATOM 2379 N N . SER A 1 147 ? 16.108 6.059 -42.870 1.00 10.54 147 SER A N 1
ATOM 2380 C CA A SER A 1 147 ? 17.485 6.411 -43.200 0.50 10.81 147 SER A CA 1
ATOM 2381 C CA B SER A 1 147 ? 17.478 6.464 -43.190 0.50 10.41 147 SER A CA 1
ATOM 2382 C C . SER A 1 147 ? 17.614 6.774 -44.670 1.00 10.14 147 SER A C 1
ATOM 2383 O O . SER A 1 147 ? 18.460 6.243 -45.388 1.00 10.21 147 SER A O 1
ATOM 2398 N N . THR A 1 148 ? 16.755 7.675 -45.131 1.00 11.17 148 THR A N 1
ATOM 2399 C CA . THR A 1 148 ? 16.764 8.036 -46.548 1.00 10.20 148 THR A CA 1
ATOM 2400 C C . THR A 1 148 ? 17.584 9.291 -46.852 1.00 9.48 148 THR A C 1
ATOM 2401 O O . THR A 1 148 ? 17.542 9.787 -47.978 1.00 7.83 148 THR A O 1
ATOM 2412 N N . VAL A 1 149 ? 18.370 9.768 -45.889 1.00 13.01 149 VAL A N 1
ATOM 2413 C CA . VAL A 1 149 ? 19.156 11.006 -45.989 1.00 12.16 149 VAL A CA 1
ATOM 2414 C C . VAL A 1 149 ? 18.463 12.106 -46.786 1.00 10.92 149 VAL A C 1
ATOM 2415 O O . VAL A 1 149 ? 19.023 12.626 -47.767 1.00 12.58 149 VAL A O 1
ATOM 2428 N N . GLY A 1 150 ? 17.246 12.463 -46.355 1.00 10.58 150 GLY A N 1
ATOM 2429 C CA . GLY A 1 150 ? 16.509 13.597 -46.865 1.00 8.84 150 GLY A CA 1
ATOM 2430 C C . GLY A 1 150 ? 15.829 13.346 -48.180 1.00 8.19 150 GLY A C 1
ATOM 2431 O O . GLY A 1 150 ? 15.306 14.293 -48.761 1.00 10.75 150 GLY A O 1
ATOM 2435 N N . LEU A 1 151 ? 15.822 12.106 -48.666 1.00 7.44 151 LEU A N 1
ATOM 2436 C CA . LEU A 1 151 ? 15.341 11.827 -50.003 1.00 7.71 151 LEU A CA 1
ATOM 2437 C C . LEU A 1 151 ? 13.876 11.438 -50.036 1.00 7.93 151 LEU A C 1
ATOM 2438 O O . LEU A 1 151 ? 13.258 11.554 -51.099 1.00 8.28 151 LEU A O 1
ATOM 2454 N N . TRP A 1 152 ? 13.303 10.970 -48.916 1.00 9.04 152 TRP A N 1
ATOM 2455 C CA . TRP A 1 152 ? 11.933 10.461 -48.973 1.00 9.35 152 TRP A CA 1
ATOM 2456 C C . TRP A 1 152 ? 10.900 11.524 -49.410 1.00 10.58 152 TRP A C 1
ATOM 2457 O O . TRP A 1 152 ? 10.040 11.212 -50.256 1.00 11.58 152 TRP A O 1
ATOM 2478 N N . PRO A 1 153 ? 10.897 12.763 -48.877 1.00 10.20 153 PRO A N 1
ATOM 2479 C CA . PRO A 1 153 ? 9.809 13.696 -49.240 1.00 11.28 153 PRO A CA 1
ATOM 2480 C C . PRO A 1 153 ? 9.731 14.017 -50.734 1.00 10.89 153 PRO A C 1
ATOM 2481 O O . PRO A 1 153 ? 8.635 14.067 -51.307 1.00 11.07 153 PRO A O 1
ATOM 2492 N N . GLY A 1 154 ? 10.875 14.224 -51.389 1.00 9.35 154 GLY A N 1
ATOM 2493 C CA . GLY A 1 154 ? 10.876 14.425 -52.825 1.00 8.23 154 GLY A CA 1
ATOM 2494 C C . GLY A 1 154 ? 10.405 13.216 -53.612 1.00 8.94 154 GLY A C 1
ATOM 2495 O O . GLY A 1 154 ? 9.800 13.363 -54.681 1.00 10.97 154 GLY A O 1
ATOM 2499 N N . ALA A 1 155 ? 10.737 12.014 -53.138 1.00 8.62 155 ALA A N 1
ATOM 2500 C CA . ALA A 1 155 ? 10.312 10.797 -53.829 1.00 9.52 155 ALA A CA 1
ATOM 2501 C C . ALA A 1 155 ? 8.806 10.639 -53.743 1.00 9.90 155 ALA A C 1
ATOM 2502 O O . ALA A 1 155 ? 8.160 10.277 -54.734 1.00 10.49 155 ALA A O 1
ATOM 2509 N N . ALA A 1 156 ? 8.237 10.934 -52.562 1.00 9.61 156 ALA A N 1
ATOM 2510 C CA . ALA A 1 156 ? 6.788 10.833 -52.371 1.00 8.91 156 ALA A CA 1
ATOM 2511 C C . ALA A 1 156 ? 6.035 11.790 -53.289 1.00 9.66 156 ALA A C 1
ATOM 2512 O O . ALA A 1 156 ? 5.003 11.418 -53.869 1.00 9.56 156 ALA A O 1
ATOM 2519 N N . GLN A 1 157 ? 6.520 13.034 -53.425 1.00 9.33 157 GLN A N 1
ATOM 2520 C CA . GLN A 1 157 ? 5.877 13.965 -54.348 1.00 8.65 157 GLN A CA 1
ATOM 2521 C C . GLN A 1 157 ? 6.051 13.558 -55.817 1.00 9.44 157 GLN A C 1
ATOM 2522 O O . GLN A 1 157 ? 5.147 13.790 -56.639 1.00 10.80 157 GLN A O 1
ATOM 2536 N N . ALA A 1 158 ? 7.199 12.987 -56.182 1.00 9.68 158 ALA A N 1
ATOM 2537 C CA . ALA A 1 158 ? 7.387 12.541 -57.558 1.00 9.27 158 ALA A CA 1
ATOM 2538 C C . ALA A 1 158 ? 6.374 11.463 -57.918 1.00 10.02 158 ALA A C 1
ATOM 2539 O O . ALA A 1 158 ? 5.758 11.520 -58.986 1.00 10.93 158 ALA A O 1
ATOM 2546 N N . ALA A 1 159 ? 6.146 10.501 -57.015 1.00 9.00 159 ALA A N 1
ATOM 2547 C CA . ALA A 1 159 ? 5.187 9.433 -57.291 1.00 8.87 159 ALA A CA 1
ATOM 2548 C C . ALA A 1 159 ? 3.762 9.967 -57.321 1.00 10.38 159 ALA A C 1
ATOM 2549 O O . ALA A 1 159 ? 2.958 9.552 -58.162 1.00 11.78 159 ALA A O 1
ATOM 2556 N N . VAL A 1 160 ? 3.420 10.879 -56.402 1.00 10.35 160 VAL A N 1
ATOM 2557 C CA . VAL A 1 160 ? 2.066 11.427 -56.371 1.00 11.70 160 VAL A CA 1
ATOM 2558 C C . VAL A 1 160 ? 1.768 12.199 -57.659 1.00 11.79 160 VAL A C 1
ATOM 2559 O O . VAL A 1 160 ? 0.737 11.986 -58.316 1.00 11.91 160 VAL A O 1
ATOM 2572 N N . ASP A 1 161 ? 2.674 13.100 -58.045 1.00 11.79 161 ASP A N 1
ATOM 2573 C CA . ASP A 1 161 ? 2.474 13.843 -59.287 1.00 10.77 161 ASP A CA 1
ATOM 2574 C C . ASP A 1 161 ? 2.212 12.884 -60.434 1.00 10.43 161 ASP A C 1
ATOM 2575 O O . ASP A 1 161 ? 1.251 13.046 -61.192 1.00 11.80 161 ASP A O 1
ATOM 2584 N N . ALA A 1 162 ? 3.041 11.847 -60.541 1.00 11.07 162 ALA A N 1
ATOM 2585 C CA . ALA A 1 162 ? 2.937 10.890 -61.640 1.00 12.14 162 ALA A CA 1
ATOM 2586 C C . ALA A 1 162 ? 1.618 10.131 -61.598 1.00 12.66 162 ALA A C 1
ATOM 2587 O O . ALA A 1 162 ? 0.952 9.960 -62.631 1.00 13.44 162 ALA A O 1
ATOM 2594 N N . ILE A 1 163 ? 1.224 9.666 -60.410 1.00 11.92 163 ILE A N 1
ATOM 2595 C CA . ILE A 1 163 ? -0.036 8.942 -60.284 1.00 12.51 163 ILE A CA 1
ATOM 2596 C C . ILE A 1 163 ? -1.206 9.816 -60.741 1.00 11.65 163 ILE A C 1
ATOM 2597 O O . ILE A 1 163 ? -2.135 9.346 -61.408 1.00 12.05 163 ILE A O 1
ATOM 2613 N N . ARG A 1 164 ? -1.197 11.092 -60.353 1.00 13.37 164 ARG A N 1
ATOM 2614 C CA . ARG A 1 164 ? -2.315 11.982 -60.631 1.00 12.96 164 ARG A CA 1
ATOM 2615 C C . ARG A 1 164 ? -2.340 12.421 -62.078 1.00 13.23 164 ARG A C 1
ATOM 2616 O O . ARG A 1 164 ? -3.322 13.053 -62.492 1.00 14.87 164 ARG A O 1
ATOM 2637 N N . GLU A 1 165 ? -1.282 12.098 -62.838 1.00 13.51 165 GLU A N 1
ATOM 2638 C CA . GLU A 1 165 ? -1.287 12.305 -64.283 1.00 16.55 165 GLU A CA 1
ATOM 2639 C C . GLU A 1 165 ? -2.191 11.295 -64.979 1.00 15.12 165 GLU A C 1
ATOM 2640 O O . GLU A 1 165 ? -2.680 11.548 -66.086 1.00 15.86 165 GLU A O 1
ATOM 2652 N N . VAL A 1 166 ? -2.389 10.137 -64.362 1.00 15.00 166 VAL A N 1
ATOM 2653 C CA . VAL A 1 166 ? -3.207 9.088 -64.946 1.00 16.86 166 VAL A CA 1
ATOM 2654 C C . VAL A 1 166 ? -4.451 8.765 -64.129 1.00 16.00 166 VAL A C 1
ATOM 2655 O O . VAL A 1 166 ? -5.418 8.235 -64.702 1.00 14.46 166 VAL A O 1
ATOM 2668 N N . ASP A 1 167 ? -4.476 9.049 -62.819 1.00 16.72 167 ASP A N 1
ATOM 2669 C CA . ASP A 1 167 ? -5.595 8.666 -61.947 1.00 16.03 167 ASP A CA 1
ATOM 2670 C C . ASP A 1 167 ? -5.789 9.748 -60.895 1.00 17.13 167 ASP A C 1
ATOM 2671 O O . ASP A 1 167 ? -4.952 9.913 -59.983 1.00 15.80 167 ASP A O 1
ATOM 2680 N N . ASP A 1 168 ? -6.896 10.497 -61.004 1.00 19.47 168 ASP A N 1
ATOM 2681 C CA . ASP A 1 168 ? -7.260 11.491 -59.997 1.00 20.13 168 ASP A CA 1
ATOM 2682 C C . ASP A 1 168 ? -8.358 11.029 -59.038 1.00 18.36 168 ASP A C 1
ATOM 2683 O O . ASP A 1 168 ? -8.923 11.835 -58.238 1.00 18.71 168 ASP A O 1
ATOM 2692 N N . GLN A 1 169 ? -8.608 9.729 -59.002 1.00 17.31 169 GLN A N 1
ATOM 2693 C CA . GLN A 1 169 ? -9.690 9.181 -58.215 1.00 16.89 169 GLN A CA 1
ATOM 2694 C C . GLN A 1 169 ? -9.219 8.267 -57.100 1.00 15.46 169 GLN A C 1
ATOM 2695 O O . GLN A 1 169 ? -9.839 8.258 -56.038 1.00 17.15 169 GLN A O 1
ATOM 2709 N N . THR A 1 170 ? -8.144 7.517 -57.303 1.00 12.76 170 THR A N 1
ATOM 2710 C CA . THR A 1 170 ? -7.668 6.613 -56.270 1.00 11.98 170 THR A CA 1
ATOM 2711 C C . THR A 1 170 ? -7.046 7.392 -55.113 1.00 11.86 170 THR A C 1
ATOM 2712 O O . THR A 1 170 ? -6.336 8.388 -55.315 1.00 11.67 170 THR A O 1
ATOM 2723 N N . LEU A 1 171 ? -7.345 6.934 -53.889 1.00 10.76 171 LEU A N 1
ATOM 2724 C CA . LEU A 1 171 ? -6.638 7.393 -52.702 1.00 9.76 171 LEU A CA 1
ATOM 2725 C C . LEU A 1 171 ? -5.150 7.058 -52.790 1.00 8.13 171 LEU A C 1
ATOM 2726 O O . LEU A 1 171 ? -4.737 6.056 -53.376 1.00 7.40 171 LEU A O 1
ATOM 2742 N N . ILE A 1 172 ? -4.343 7.906 -52.165 1.00 8.07 172 ILE A N 1
ATOM 2743 C CA . ILE A 1 172 ? -2.910 7.666 -52.030 1.00 9.20 172 ILE A CA 1
ATOM 2744 C C . ILE A 1 172 ? -2.560 7.800 -50.557 1.00 7.88 172 ILE A C 1
ATOM 2745 O O . ILE A 1 172 ? -2.956 8.784 -49.912 1.00 7.80 172 ILE A O 1
ATOM 2761 N N . PHE A 1 173 ? -1.794 6.821 -50.045 1.00 6.53 173 PHE A N 1
ATOM 2762 C CA . PHE A 1 173 ? -1.367 6.739 -48.654 1.00 7.84 173 PHE A CA 1
ATOM 2763 C C . PHE A 1 173 ? 0.113 7.082 -48.541 1.00 8.36 173 PHE A C 1
ATOM 2764 O O . PHE A 1 173 ? 0.972 6.476 -49.213 1.00 7.81 173 PHE A O 1
ATOM 2781 N N . ILE A 1 174 ? 0.389 8.073 -47.698 1.00 8.98 174 ILE A N 1
ATOM 2782 C CA . ILE A 1 174 ? 1.719 8.628 -47.524 1.00 8.45 174 ILE A CA 1
ATOM 2783 C C . ILE A 1 174 ? 2.231 8.243 -46.135 1.00 8.68 174 ILE A C 1
ATOM 2784 O O . ILE A 1 174 ? 1.685 8.671 -45.110 1.00 8.36 174 ILE A O 1
ATOM 2800 N N . GLU A 1 175 ? 3.316 7.479 -46.108 1.00 9.43 175 GLU A N 1
ATOM 2801 C CA . GLU A 1 175 ? 4.088 7.226 -44.908 1.00 9.09 175 GLU A CA 1
ATOM 2802 C C . GLU A 1 175 ? 5.220 8.253 -44.748 1.00 10.01 175 GLU A C 1
ATOM 2803 O O . GLU A 1 175 ? 5.596 8.982 -45.690 1.00 10.22 175 GLU A O 1
ATOM 2815 N N . GLY A 1 176 ? 5.736 8.328 -43.519 1.00 9.89 176 GLY A N 1
ATOM 2816 C CA . GLY A 1 176 ? 6.835 9.192 -43.176 1.00 8.99 176 GLY A CA 1
ATOM 2817 C C . GLY A 1 176 ? 8.080 8.422 -42.753 1.00 8.83 176 GLY A C 1
ATOM 2818 O O . GLY A 1 176 ? 8.131 7.196 -42.688 1.00 8.73 176 GLY A O 1
ATOM 2822 N N . GLU A 1 177 ? 9.100 9.203 -42.451 1.00 9.55 177 GLU A N 1
ATOM 2823 C CA . GLU A 1 177 ? 10.417 8.725 -42.069 1.00 10.72 177 GLU A CA 1
ATOM 2824 C C . GLU A 1 177 ? 10.373 8.048 -40.682 1.00 10.17 177 GLU A C 1
ATOM 2825 O O . GLU A 1 177 ? 9.312 7.896 -40.033 1.00 10.37 177 GLU A O 1
ATOM 2837 N N . ARG A 1 178 ? 11.546 7.553 -40.279 1.00 9.36 178 ARG A N 1
ATOM 2838 C CA . ARG A 1 178 ? 11.688 6.768 -39.063 1.00 9.84 178 ARG A CA 1
ATOM 2839 C C . ARG A 1 178 ? 10.743 5.570 -39.039 1.00 9.41 178 ARG A C 1
ATOM 2840 O O . ARG A 1 178 ? 10.076 5.298 -38.037 1.00 10.12 178 ARG A O 1
ATOM 2861 N N . TRP A 1 179 ? 10.689 4.854 -40.153 1.00 8.70 179 TRP A N 1
ATOM 2862 C CA . TRP A 1 179 ? 9.871 3.648 -40.302 1.00 9.90 179 TRP A CA 1
ATOM 2863 C C . TRP A 1 179 ? 8.379 3.948 -40.193 1.00 9.52 179 TRP A C 1
ATOM 2864 O O . TRP A 1 179 ? 7.589 3.088 -39.792 1.00 10.20 179 TRP A O 1
ATOM 2885 N N . SER A 1 180 ? 7.991 5.185 -40.510 1.00 8.82 180 SER A N 1
ATOM 2886 C CA . SER A 1 180 ? 6.616 5.663 -40.354 1.00 8.44 180 SER A CA 1
ATOM 2887 C C . SER A 1 180 ? 6.059 5.358 -38.958 1.00 8.87 180 SER A C 1
ATOM 2888 O O . SER A 1 180 ? 4.883 5.043 -38.790 1.00 9.61 180 SER A O 1
ATOM 2896 N N . SER A 1 181 ? 6.907 5.531 -37.950 1.00 8.91 181 SER A N 1
ATOM 2897 C CA . SER A 1 181 ? 6.486 5.459 -36.561 1.00 9.14 181 SER A CA 1
ATOM 2898 C C . SER A 1 181 ? 5.454 6.524 -36.207 1.00 9.84 181 SER A C 1
ATOM 2899 O O . SER A 1 181 ? 5.656 7.717 -36.434 1.00 9.77 181 SER A O 1
ATOM 2907 N N . ALA A 1 182 ? 4.364 6.079 -35.594 1.00 11.64 182 ALA A N 1
ATOM 2908 C CA . ALA A 1 182 ? 3.328 6.997 -35.147 1.00 12.11 182 ALA A CA 1
ATOM 2909 C C . ALA A 1 182 ? 3.791 7.826 -33.951 1.00 11.81 182 ALA A C 1
ATOM 2910 O O . ALA A 1 182 ? 3.544 9.038 -33.888 1.00 12.94 182 ALA A O 1
ATOM 2917 N N . TYR A 1 183 ? 4.478 7.198 -32.997 1.00 10.59 183 TYR A N 1
ATOM 2918 C CA . TYR A 1 183 ? 4.924 7.911 -31.804 1.00 11.34 183 TYR A CA 1
ATOM 2919 C C . TYR A 1 183 ? 5.877 9.047 -32.165 1.00 10.88 183 TYR A C 1
ATOM 2920 O O . TYR A 1 183 ? 5.803 10.151 -31.601 1.00 10.71 183 TYR A O 1
ATOM 2938 N N . HIS A 1 184 ? 6.768 8.797 -33.125 1.00 9.96 184 HIS A N 1
ATOM 2939 C CA . HIS A 1 184 ? 7.810 9.740 -33.481 1.00 10.61 184 HIS A CA 1
ATOM 2940 C C . HIS A 1 184 ? 7.368 10.739 -34.539 1.00 11.57 184 HIS A C 1
ATOM 2941 O O . HIS A 1 184 ? 8.145 11.658 -34.846 1.00 10.89 184 HIS A O 1
ATOM 2955 N N . TRP A 1 185 ? 6.156 10.567 -35.093 1.00 10.58 185 TRP A N 1
ATOM 2956 C CA . TRP A 1 185 ? 5.701 11.333 -36.246 1.00 10.00 185 TRP A CA 1
ATOM 2957 C C . TRP A 1 185 ? 5.886 12.842 -36.086 1.00 10.95 185 TRP A C 1
ATOM 2958 O O . TRP A 1 185 ? 6.410 13.481 -37.014 1.00 11.21 185 TRP A O 1
ATOM 2979 N N . PRO A 1 186 ? 5.471 13.465 -34.976 1.00 13.06 186 PRO A N 1
ATOM 2980 C CA . PRO A 1 186 ? 5.524 14.935 -34.905 1.00 13.73 186 PRO A CA 1
ATOM 2981 C C . PRO A 1 186 ? 6.927 15.458 -34.836 1.00 16.38 186 PRO A C 1
ATOM 2982 O O . PRO A 1 186 ? 7.153 16.638 -35.123 1.00 19.62 186 PRO A O 1
ATOM 2993 N N . LEU A 1 187 ? 7.884 14.619 -34.456 1.00 15.74 187 LEU A N 1
ATOM 2994 C CA . LEU A 1 187 ? 9.263 15.064 -34.413 1.00 16.37 187 LEU A CA 1
ATOM 2995 C C . LEU A 1 187 ? 9.965 14.782 -35.730 1.00 16.16 187 LEU A C 1
ATOM 2996 O O . LEU A 1 187 ? 10.727 15.627 -36.198 1.00 17.55 187 LEU A O 1
ATOM 3012 N N . VAL A 1 188 ? 9.670 13.641 -36.372 1.00 14.73 188 VAL A N 1
ATOM 3013 C CA . VAL A 1 188 ? 10.384 13.230 -37.593 1.00 12.91 188 VAL A CA 1
ATOM 3014 C C . VAL A 1 188 ? 9.818 13.922 -38.833 1.00 13.70 188 VAL A C 1
ATOM 3015 O O . VAL A 1 188 ? 10.546 14.265 -39.780 1.00 13.28 188 VAL A O 1
ATOM 3028 N N . ASN A 1 189 ? 8.515 14.140 -38.837 1.00 13.95 189 ASN A N 1
ATOM 3029 C CA . ASN A 1 189 ? 7.782 14.644 -39.983 1.00 16.01 189 ASN A CA 1
ATOM 3030 C C . ASN A 1 189 ? 7.074 15.947 -39.628 1.00 17.73 189 ASN A C 1
ATOM 3031 O O . ASN A 1 189 ? 5.923 16.184 -40.034 1.00 18.91 189 ASN A O 1
ATOM 3042 N N . ALA A 1 190 ? 7.742 16.814 -38.863 1.00 17.79 190 ALA A N 1
ATOM 3043 C CA . ALA A 1 190 ? 7.029 17.942 -38.269 1.00 18.18 190 ALA A CA 1
ATOM 3044 C C . ALA A 1 190 ? 6.417 18.817 -39.345 1.00 18.21 190 ALA A C 1
ATOM 3045 O O . ALA A 1 190 ? 5.271 19.276 -39.207 1.00 19.19 190 ALA A O 1
ATOM 3052 N N . ASN A 1 191 ? 7.171 19.035 -40.435 1.00 18.33 191 ASN A N 1
ATOM 3053 C CA . ASN A 1 191 ? 6.740 19.836 -41.574 1.00 19.19 191 ASN A CA 1
ATOM 3054 C C . ASN A 1 191 ? 6.629 19.017 -42.852 1.00 20.47 191 ASN A C 1
ATOM 3055 O O . ASN A 1 191 ? 7.130 19.434 -43.896 1.00 22.70 191 ASN A O 1
ATOM 3066 N N . PHE A 1 192 ? 6.016 17.845 -42.770 1.00 19.94 192 PHE A N 1
ATOM 3067 C CA . PHE A 1 192 ? 5.880 16.937 -43.894 1.00 17.28 192 PHE A CA 1
ATOM 3068 C C . PHE A 1 192 ? 4.537 17.227 -44.568 1.00 15.09 192 PHE A C 1
ATOM 3069 O O . PHE A 1 192 ? 3.494 17.311 -43.901 1.00 13.58 192 PHE A O 1
ATOM 3086 N N . LEU A 1 193 ? 4.574 17.423 -45.892 1.00 14.67 193 LEU A N 1
ATOM 3087 C CA . LEU A 1 193 ? 3.360 17.776 -46.626 1.00 14.40 193 LEU A CA 1
ATOM 3088 C C . LEU A 1 193 ? 3.543 17.486 -48.100 1.00 12.30 193 LEU A C 1
ATOM 3089 O O . LEU A 1 193 ? 4.356 18.131 -48.763 1.00 14.32 193 LEU A O 1
ATOM 3105 N N . ILE A 1 194 ? 2.746 16.588 -48.610 1.00 10.00 194 ILE A N 1
ATOM 3106 C CA . ILE A 1 194 ? 2.707 16.252 -50.026 1.00 9.42 194 ILE A CA 1
ATOM 3107 C C . ILE A 1 194 ? 1.513 16.943 -50.671 1.00 9.13 194 ILE A C 1
ATOM 3108 O O . ILE A 1 194 ? 0.423 17.024 -50.091 1.00 10.68 194 ILE A O 1
ATOM 3124 N N . ASN A 1 195 ? 1.704 17.418 -51.887 1.00 9.52 195 ASN A N 1
ATOM 3125 C CA . ASN A 1 195 ? 0.667 18.157 -52.583 1.00 9.65 195 ASN A CA 1
ATOM 3126 C C . ASN A 1 195 ? -0.189 17.208 -53.414 1.00 10.23 195 ASN A C 1
ATOM 3127 O O . ASN A 1 195 ? 0.339 16.444 -54.239 1.00 10.67 195 ASN A O 1
ATOM 3138 N N . ASP A 1 196 ? -1.497 17.253 -53.173 1.00 10.45 196 ASP A N 1
ATOM 3139 C CA . ASP A 1 196 ? -2.473 16.471 -53.926 1.00 10.15 196 ASP A CA 1
ATOM 3140 C C . ASP A 1 196 ? -3.679 17.356 -54.197 1.00 11.38 196 ASP A C 1
ATOM 3141 O O . ASP A 1 196 ? -4.535 17.543 -53.317 1.00 11.20 196 ASP A O 1
ATOM 3150 N N . PRO A 1 197 ? -3.764 17.948 -55.387 1.00 14.01 197 PRO A N 1
ATOM 3151 C CA . PRO A 1 197 ? -4.933 18.779 -55.713 1.00 15.15 197 PRO A CA 1
ATOM 3152 C C . PRO A 1 197 ? -6.228 17.970 -55.789 1.00 15.68 197 PRO A C 1
ATOM 3153 O O . PRO A 1 197 ? -7.312 18.570 -55.846 1.00 16.72 197 PRO A O 1
ATOM 3164 N N . ALA A 1 198 ? -6.160 16.625 -55.829 1.00 14.77 198 ALA A N 1
ATOM 3165 C CA . ALA A 1 198 ? -7.362 15.796 -55.857 1.00 14.95 198 ALA A CA 1
ATOM 3166 C C . ALA A 1 198 ? -8.006 15.731 -54.473 1.00 16.32 198 ALA A C 1
ATOM 3167 O O . ALA A 1 198 ? -9.130 15.232 -54.355 1.00 17.16 198 ALA A O 1
ATOM 3174 N N . ASP A 1 199 ? -7.281 16.139 -53.419 1.00 16.37 199 ASP A N 1
ATOM 3175 C CA . ASP A 1 199 ? -7.725 15.971 -52.037 1.00 16.54 199 ASP A CA 1
ATOM 3176 C C . ASP A 1 199 ? -8.057 14.501 -51.744 1.00 18.01 199 ASP A C 1
ATOM 3177 O O . ASP A 1 199 ? -9.097 14.157 -51.175 1.00 19.56 199 ASP A O 1
ATOM 3186 N N . ARG A 1 200 ? -7.179 13.613 -52.188 1.00 17.11 200 ARG A N 1
ATOM 3187 C CA . ARG A 1 200 ? -7.382 12.191 -51.956 1.00 17.82 200 ARG A CA 1
ATOM 3188 C C . ARG A 1 200 ? -6.115 11.561 -51.451 1.00 15.09 200 ARG A C 1
ATOM 3189 O O . ARG A 1 200 ? -5.626 10.560 -51.976 1.00 14.49 200 ARG A O 1
ATOM 3210 N N . LEU A 1 201 ? -5.567 12.164 -50.406 1.00 13.57 201 LEU A N 1
ATOM 3211 C CA . LEU A 1 201 ? -4.344 11.704 -49.762 1.00 12.74 201 LEU A CA 1
ATOM 3212 C C . LEU A 1 201 ? -4.634 11.446 -48.292 1.00 12.42 201 LEU A C 1
ATOM 3213 O O . LEU A 1 201 ? -5.381 12.209 -47.656 1.00 12.99 201 LEU A O 1
ATOM 3229 N N . ILE A 1 202 ? -4.022 10.385 -47.758 1.00 9.48 202 ILE A N 1
ATOM 3230 C CA . ILE A 1 202 ? -4.123 10.035 -46.343 1.00 10.80 202 ILE A CA 1
ATOM 3231 C C . ILE A 1 202 ? -2.721 9.692 -45.852 1.00 9.69 202 ILE A C 1
ATOM 3232 O O . ILE A 1 202 ? -1.940 9.047 -46.555 1.00 9.86 202 ILE A O 1
ATOM 3248 N N . TYR A 1 203 ? -2.416 10.123 -44.632 1.00 9.42 203 TYR A N 1
ATOM 3249 C CA . TYR A 1 203 ? -1.121 9.882 -44.007 1.00 10.28 203 TYR A CA 1
ATOM 3250 C C . TYR A 1 203 ? -1.223 8.655 -43.132 1.00 10.07 203 TYR A C 1
ATOM 3251 O O . TYR A 1 203 ? -2.274 8.355 -42.570 1.00 12.24 203 TYR A O 1
ATOM 3269 N N . GLU A 1 204 ? -0.140 7.910 -43.069 1.00 9.54 204 GLU A N 1
ATOM 3270 C CA . GLU A 1 204 ? -0.203 6.557 -42.551 1.00 8.54 204 GLU A CA 1
ATOM 3271 C C . GLU A 1 204 ? 1.047 6.313 -41.736 1.00 8.28 204 GLU A C 1
ATOM 3272 O O . GLU A 1 204 ? 2.161 6.491 -42.242 1.00 8.24 204 GLU A O 1
ATOM 3284 N N . ALA A 1 205 ? 0.844 5.843 -40.506 1.00 9.38 205 ALA A N 1
ATOM 3285 C CA . ALA A 1 205 ? 1.900 5.476 -39.577 1.00 9.90 205 ALA A CA 1
ATOM 3286 C C . ALA A 1 205 ? 1.665 4.045 -39.112 1.00 9.47 205 ALA A C 1
ATOM 3287 O O . ALA A 1 205 ? 0.564 3.489 -39.255 1.00 7.34 205 ALA A O 1
ATOM 3294 N N . HIS A 1 206 ? 2.723 3.489 -38.504 1.00 10.05 206 HIS A N 1
ATOM 3295 C CA . HIS A 1 206 ? 2.771 2.149 -37.940 1.00 9.29 206 HIS A CA 1
ATOM 3296 C C . HIS A 1 206 ? 3.031 2.269 -36.456 1.00 7.87 206 HIS A C 1
ATOM 3297 O O . HIS A 1 206 ? 3.614 3.250 -35.993 1.00 8.31 206 HIS A O 1
ATOM 3312 N N . LEU A 1 207 ? 2.568 1.275 -35.711 1.00 8.11 207 LEU A N 1
ATOM 3313 C CA . LEU A 1 207 ? 2.632 1.371 -34.261 1.00 11.11 207 LEU A CA 1
ATOM 3314 C C . LEU A 1 207 ? 2.611 -0.021 -33.655 1.00 12.42 207 LEU A C 1
ATOM 3315 O O . LEU A 1 207 ? 1.657 -0.772 -33.853 1.00 12.87 207 LEU A O 1
ATOM 3331 N N . TYR A 1 208 ? 3.653 -0.342 -32.902 1.00 12.41 208 TYR A N 1
ATOM 3332 C CA . TYR A 1 208 ? 3.742 -1.583 -32.169 1.00 11.96 208 TYR A CA 1
ATOM 3333 C C . TYR A 1 208 ? 3.961 -1.278 -30.691 1.00 11.85 208 TYR A C 1
ATOM 3334 O O . TYR A 1 208 ? 4.194 -0.137 -30.286 1.00 13.26 208 TYR A O 1
ATOM 3352 N N . PHE A 1 209 ? 3.882 -2.314 -29.875 1.00 11.38 209 PHE A N 1
ATOM 3353 C CA . PHE A 1 209 ? 3.796 -2.127 -28.434 1.00 11.84 209 PHE A CA 1
ATOM 3354 C C . PHE A 1 209 ? 5.073 -2.470 -27.668 1.00 11.69 209 PHE A C 1
ATOM 3355 O O . PHE A 1 209 ? 5.072 -2.336 -26.436 1.00 12.62 209 PHE A O 1
ATOM 3372 N N . ASP A 1 210 ? 6.121 -2.986 -28.337 1.00 10.84 210 ASP A N 1
ATOM 3373 C CA . ASP A 1 210 ? 7.341 -3.373 -27.638 1.00 11.94 210 ASP A CA 1
ATOM 3374 C C . ASP A 1 210 ? 8.249 -2.159 -27.419 1.00 13.70 210 ASP A C 1
ATOM 3375 O O . ASP A 1 210 ? 8.064 -1.079 -28.004 1.00 12.75 210 ASP A O 1
ATOM 3384 N N . ASP A 1 211 ? 9.234 -2.358 -26.522 1.00 15.92 211 ASP A N 1
ATOM 3385 C CA . ASP A 1 211 ? 9.995 -1.261 -25.939 1.00 14.68 211 ASP A CA 1
ATOM 3386 C C . ASP A 1 211 ? 10.816 -0.530 -26.971 1.00 15.35 211 ASP A C 1
ATOM 3387 O O . ASP A 1 211 ? 11.157 0.644 -26.769 1.00 17.46 211 ASP A O 1
ATOM 3396 N N . ASP A 1 212 ? 11.144 -1.203 -28.069 1.00 13.58 212 ASP A N 1
ATOM 3397 C CA . ASP A 1 212 ? 11.960 -0.622 -29.125 1.00 13.07 212 ASP A CA 1
ATOM 3398 C C . ASP A 1 212 ? 11.130 -0.240 -30.335 1.00 11.10 212 ASP A C 1
ATOM 3399 O O . ASP A 1 212 ? 11.691 0.049 -31.393 1.00 11.76 212 ASP A O 1
ATOM 3408 N N . PHE A 1 213 ? 9.802 -0.243 -30.205 1.00 10.64 213 PHE A N 1
ATOM 3409 C CA . PHE A 1 213 ? 8.870 0.177 -31.243 1.00 11.73 213 PHE A CA 1
ATOM 3410 C C . PHE A 1 213 ? 8.846 -0.756 -32.473 1.00 12.14 213 PHE A C 1
ATOM 3411 O O . PHE A 1 213 ? 8.081 -0.478 -33.437 1.00 12.00 213 PHE A O 1
ATOM 3428 N N . SER A 1 214 ? 9.625 -1.852 -32.490 1.00 11.20 214 SER A N 1
ATOM 3429 C CA . SER A 1 214 ? 9.885 -2.549 -33.750 1.00 11.47 214 SER A CA 1
ATOM 3430 C C . SER A 1 214 ? 8.774 -3.504 -34.172 1.00 10.60 214 SER A C 1
ATOM 3431 O O . SER A 1 214 ? 8.660 -3.811 -35.363 1.00 11.21 214 SER A O 1
ATOM 3439 N N . GLY A 1 215 ? 7.995 -4.034 -33.235 1.00 9.64 215 GLY A N 1
ATOM 3440 C CA . GLY A 1 215 ? 7.053 -5.063 -33.582 1.00 9.33 215 GLY A CA 1
ATOM 3441 C C . GLY A 1 215 ? 7.648 -6.447 -33.684 1.00 9.68 215 GLY A C 1
ATOM 3442 O O . GLY A 1 215 ? 6.925 -7.379 -34.065 1.00 10.49 215 GLY A O 1
ATOM 3446 N N . LYS A 1 216 ? 8.937 -6.612 -33.360 1.00 10.34 216 LYS A N 1
ATOM 3447 C CA . LYS A 1 216 ? 9.550 -7.939 -33.305 1.00 13.10 216 LYS A CA 1
ATOM 3448 C C . LYS A 1 216 ? 9.166 -8.679 -32.022 1.00 13.69 216 LYS A C 1
ATOM 3449 O O . LYS A 1 216 ? 9.169 -9.918 -31.989 1.00 14.36 216 LYS A O 1
ATOM 3468 N N . TYR A 1 217 ? 8.841 -7.936 -30.962 1.00 12.80 217 TYR A N 1
ATOM 3469 C CA . TYR A 1 217 ? 8.395 -8.517 -29.705 1.00 11.93 217 TYR A CA 1
ATOM 3470 C C . TYR A 1 217 ? 9.411 -9.522 -29.160 1.00 11.43 217 TYR A C 1
ATOM 3471 O O . TYR A 1 217 ? 9.085 -10.654 -28.800 1.00 11.67 217 TYR A O 1
ATOM 3489 N N . MET A 1 218 ? 10.661 -9.095 -29.092 1.00 12.16 218 MET A N 1
ATOM 3490 C CA . MET A 1 218 ? 11.662 -9.883 -28.396 1.00 14.35 218 MET A CA 1
ATOM 3491 C C . MET A 1 218 ? 11.328 -9.958 -26.909 1.00 13.62 218 MET A C 1
ATOM 3492 O O . MET A 1 218 ? 10.600 -9.127 -26.361 1.00 12.09 218 MET A O 1
ATOM 3506 N N . ALA A 1 219 ? 11.843 -11.005 -26.268 1.00 15.85 219 ALA A N 1
ATOM 3507 C CA . ALA A 1 219 ? 11.441 -11.288 -24.891 1.00 17.83 219 ALA A CA 1
ATOM 3508 C C . ALA A 1 219 ? 11.830 -10.141 -23.960 1.00 18.31 219 ALA A C 1
ATOM 3509 O O . ALA A 1 219 ? 11.031 -9.717 -23.116 1.00 20.70 219 ALA A O 1
ATOM 3516 N N . GLN A 1 220 ? 13.052 -9.633 -24.082 1.00 18.42 220 GLN A N 1
ATOM 3517 C CA . GLN A 1 220 ? 13.513 -8.605 -23.156 1.00 19.88 220 GLN A CA 1
ATOM 3518 C C . GLN A 1 220 ? 12.775 -7.275 -23.329 1.00 17.10 220 GLN A C 1
ATOM 3519 O O . GLN A 1 220 ? 12.716 -6.484 -22.383 1.00 17.79 220 GLN A O 1
ATOM 3533 N N . THR A 1 221 ? 12.191 -7.031 -24.497 1.00 16.71 221 THR A N 1
ATOM 3534 C CA . THR A 1 221 ? 11.576 -5.753 -24.807 1.00 18.01 221 THR A CA 1
ATOM 3535 C C . THR A 1 221 ? 10.058 -5.813 -24.752 1.00 17.68 221 THR A C 1
ATOM 3536 O O . THR A 1 221 ? 9.386 -4.830 -25.115 1.00 16.18 221 THR A O 1
ATOM 3547 N N . SER A 1 222 ? 9.503 -6.938 -24.310 1.00 17.70 222 SER A N 1
ATOM 3548 C CA . SER A 1 222 ? 8.063 -7.143 -24.303 1.00 17.57 222 SER A CA 1
ATOM 3549 C C . SER A 1 222 ? 7.555 -7.549 -22.933 1.00 18.73 222 SER A C 1
ATOM 3550 O O . SER A 1 222 ? 6.440 -8.082 -22.837 1.00 18.28 222 SER A O 1
ATOM 3558 N N . ARG A 1 223 ? 8.303 -7.236 -21.875 1.00 20.44 223 ARG A N 1
ATOM 3559 C CA . ARG A 1 223 ? 7.986 -7.723 -20.545 1.00 22.30 223 ARG A CA 1
ATOM 3560 C C . ARG A 1 223 ? 7.078 -6.797 -19.759 1.00 23.88 223 ARG A C 1
ATOM 3561 O O . ARG A 1 223 ? 6.498 -7.231 -18.756 1.00 26.34 223 ARG A O 1
ATOM 3582 N N . ASN A 1 224 ? 6.924 -5.553 -20.177 1.00 23.32 224 ASN A N 1
ATOM 3583 C CA . ASN A 1 224 ? 6.116 -4.608 -19.421 1.00 24.54 224 ASN A CA 1
ATOM 3584 C C . ASN A 1 224 ? 5.372 -3.718 -20.392 1.00 22.80 224 ASN A C 1
ATOM 3585 O O . ASN A 1 224 ? 5.784 -2.582 -20.639 1.00 24.15 224 ASN A O 1
ATOM 3596 N N . ILE A 1 225 ? 4.273 -4.237 -20.929 1.00 19.41 225 ILE A N 1
ATOM 3597 C CA . ILE A 1 225 ? 3.447 -3.510 -21.884 1.00 19.06 225 ILE A CA 1
ATOM 3598 C C . ILE A 1 225 ? 2.320 -2.798 -21.132 1.00 20.71 225 ILE A C 1
ATOM 3599 O O . ILE A 1 225 ? 1.406 -3.450 -20.612 1.00 21.52 225 ILE A O 1
ATOM 3615 N N . ASP A 1 226 ? 2.348 -1.453 -21.101 1.00 20.10 226 ASP A N 1
ATOM 3616 C CA . ASP A 1 226 ? 1.265 -0.702 -20.467 1.00 21.22 226 ASP A CA 1
ATOM 3617 C C . ASP A 1 226 ? -0.031 -0.873 -21.265 1.00 20.57 226 ASP A C 1
ATOM 3618 O O . ASP A 1 226 ? -0.001 -0.896 -22.494 1.00 22.01 226 ASP A O 1
ATOM 3627 N N . PRO A 1 227 ? -1.182 -1.020 -20.611 1.00 19.31 227 PRO A N 1
ATOM 3628 C CA . PRO A 1 227 ? -2.435 -1.139 -21.386 1.00 20.13 227 PRO A CA 1
ATOM 3629 C C . PRO A 1 227 ? -2.740 0.071 -22.281 1.00 19.27 227 PRO A C 1
ATOM 3630 O O . PRO A 1 227 ? -3.555 -0.027 -23.207 1.00 18.45 227 PRO A O 1
ATOM 3641 N N . MET A 1 228 ? -2.116 1.214 -22.031 1.00 20.12 228 MET A N 1
ATOM 3642 C CA . MET A 1 228 ? -2.389 2.431 -22.787 1.00 21.41 228 MET A CA 1
ATOM 3643 C C . MET A 1 228 ? -1.263 2.823 -23.747 1.00 18.89 228 MET A C 1
ATOM 3644 O O . MET A 1 228 ? -1.342 3.880 -24.395 1.00 17.60 228 MET A O 1
ATOM 3658 N N . ILE A 1 229 ? -0.223 1.995 -23.864 1.00 17.82 229 ILE A N 1
ATOM 3659 C CA . ILE A 1 229 ? 0.907 2.305 -24.734 1.00 15.12 229 ILE A CA 1
ATOM 3660 C C . ILE A 1 229 ? 0.449 2.459 -26.173 1.00 13.62 229 ILE A C 1
ATOM 3661 O O . ILE A 1 229 ? 1.010 3.263 -26.923 1.00 15.87 229 ILE A O 1
ATOM 3677 N N . GLY A 1 230 ? -0.602 1.756 -26.573 1.00 11.47 230 GLY A N 1
ATOM 3678 C CA . GLY A 1 230 ? -1.088 1.936 -27.918 1.00 11.90 230 GLY A CA 1
ATOM 3679 C C . GLY A 1 230 ? -1.698 3.309 -28.100 1.00 13.20 230 GLY A C 1
ATOM 3680 O O . GLY A 1 230 ? -1.453 3.979 -29.099 1.00 14.30 230 GLY A O 1
ATOM 3684 N N . VAL A 1 231 ? -2.496 3.755 -27.130 1.00 13.98 231 VAL A N 1
ATOM 3685 C CA . VAL A 1 231 ? -3.084 5.091 -27.233 1.00 14.71 231 VAL A CA 1
ATOM 3686 C C . VAL A 1 231 ? -2.007 6.176 -27.142 1.00 15.36 231 VAL A C 1
ATOM 3687 O O . VAL A 1 231 ? -2.065 7.205 -27.841 1.00 15.49 231 VAL A O 1
ATOM 3700 N N . GLU A 1 232 ? -1.021 5.968 -26.273 1.00 14.61 232 GLU A N 1
ATOM 3701 C CA . GLU A 1 232 ? 0.050 6.938 -26.118 1.00 16.03 232 GLU A CA 1
ATOM 3702 C C . GLU A 1 232 ? 0.894 7.047 -27.379 1.00 16.03 232 GLU A C 1
ATOM 3703 O O . GLU A 1 232 ? 1.354 8.141 -27.706 1.00 17.34 232 GLU A O 1
ATOM 3715 N N . ARG A 1 233 ? 1.116 5.936 -28.090 1.00 14.36 233 ARG A N 1
ATOM 3716 C CA . ARG A 1 233 ? 1.874 5.961 -29.328 1.00 14.27 233 ARG A CA 1
ATOM 3717 C C . ARG A 1 233 ? 1.026 6.411 -30.509 1.00 14.04 233 ARG A C 1
ATOM 3718 O O . ARG A 1 233 ? 1.570 6.914 -31.490 1.00 15.50 233 ARG A O 1
ATOM 3739 N N . ALA A 1 234 ? -0.294 6.304 -30.427 1.00 13.66 234 ALA A N 1
ATOM 3740 C CA . ALA A 1 234 ? -1.112 6.829 -31.514 1.00 13.63 234 ALA A CA 1
ATOM 3741 C C . ALA A 1 234 ? -1.279 8.339 -31.412 1.00 12.57 234 ALA A C 1
ATOM 3742 O O . ALA A 1 234 ? -1.298 9.042 -32.435 1.00 12.39 234 ALA A O 1
ATOM 3749 N N . ARG A 1 235 ? -1.400 8.848 -30.187 1.00 14.12 235 ARG A N 1
ATOM 3750 C CA . ARG A 1 235 ? -1.848 10.230 -29.980 1.00 16.30 235 ARG A CA 1
ATOM 3751 C C . ARG A 1 235 ? -0.950 11.272 -30.642 1.00 13.54 235 ARG A C 1
ATOM 3752 O O . ARG A 1 235 ? -1.489 12.222 -31.232 1.00 11.38 235 ARG A O 1
ATOM 3773 N N . PRO A 1 236 ? 0.374 11.178 -30.570 1.00 13.33 236 PRO A N 1
ATOM 3774 C CA . PRO A 1 236 ? 1.199 12.149 -31.281 1.00 13.55 236 PRO A CA 1
ATOM 3775 C C . PRO A 1 236 ? 0.778 12.308 -32.732 1.00 13.15 236 PRO A C 1
ATOM 3776 O O . PRO A 1 236 ? 0.713 13.440 -33.238 1.00 12.59 236 PRO A O 1
ATOM 3787 N N . PHE A 1 237 ? 0.489 11.174 -33.397 1.00 12.75 237 PHE A N 1
ATOM 3788 C CA . PHE A 1 237 ? 0.172 11.112 -34.825 1.00 13.45 237 PHE A CA 1
ATOM 3789 C C . PHE A 1 237 ? -1.197 11.720 -35.105 1.00 13.83 237 PHE A C 1
ATOM 3790 O O . PHE A 1 237 ? -1.331 12.586 -35.980 1.00 12.73 237 PHE A O 1
ATOM 3807 N N . ILE A 1 238 ? -2.217 11.275 -34.348 1.00 14.28 238 ILE A N 1
ATOM 3808 C CA . ILE A 1 238 ? -3.567 11.844 -34.425 1.00 13.97 238 ILE A CA 1
ATOM 3809 C C . ILE A 1 238 ? -3.517 13.356 -34.223 1.00 12.80 238 ILE A C 1
ATOM 3810 O O . ILE A 1 238 ? -4.139 14.127 -34.961 1.00 13.10 238 ILE A O 1
ATOM 3826 N N . GLU A 1 239 ? -2.761 13.804 -33.226 1.00 12.67 239 GLU A N 1
ATOM 3827 C CA . GLU A 1 239 ? -2.701 15.226 -32.924 1.00 14.90 239 GLU A CA 1
ATOM 3828 C C . GLU A 1 239 ? -2.045 15.997 -34.053 1.00 14.47 239 GLU A C 1
ATOM 3829 O O . GLU A 1 239 ? -2.493 17.092 -34.406 1.00 15.06 239 GLU A O 1
ATOM 3841 N N . TRP A 1 240 ? -1.000 15.433 -34.648 1.00 14.20 240 TRP A N 1
ATOM 3842 C CA . TRP A 1 240 ? -0.414 16.035 -35.842 1.00 13.45 240 TRP A CA 1
ATOM 3843 C C . TRP A 1 240 ? -1.403 16.059 -36.999 1.00 14.14 240 TRP A C 1
ATOM 3844 O O . TRP A 1 240 ? -1.505 17.063 -37.715 1.00 13.94 240 TRP A O 1
ATOM 3865 N N . LEU A 1 241 ? -2.130 14.956 -37.214 1.00 13.02 241 LEU A N 1
ATOM 3866 C CA . LEU A 1 241 ? -3.185 14.952 -38.228 1.00 12.77 241 LEU A CA 1
ATOM 3867 C C . LEU A 1 241 ? -4.229 16.045 -37.971 1.00 12.90 241 LEU A C 1
ATOM 3868 O O . LEU A 1 241 ? -4.552 16.833 -38.862 1.00 11.96 241 LEU A O 1
ATOM 3884 N N . GLN A 1 242 ? -4.771 16.116 -36.763 1.00 14.12 242 GLN A N 1
ATOM 3885 C CA . GLN A 1 242 ? -5.778 17.135 -36.498 1.00 16.64 242 GLN A CA 1
ATOM 3886 C C . GLN A 1 242 ? -5.229 18.532 -36.739 1.00 16.66 242 GLN A C 1
ATOM 3887 O O . GLN A 1 242 ? -5.914 19.383 -37.324 1.00 18.50 242 GLN A O 1
ATOM 3901 N N . LYS A 1 243 ? -4.000 18.798 -36.292 1.00 15.12 243 LYS A N 1
ATOM 3902 C CA A LYS A 1 243 ? -3.460 20.148 -36.417 0.53 15.31 243 LYS A CA 1
ATOM 3903 C CA B LYS A 1 243 ? -3.446 20.145 -36.418 0.47 14.90 243 LYS A CA 1
ATOM 3904 C C . LYS A 1 243 ? -3.255 20.528 -37.878 1.00 15.63 243 LYS A C 1
ATOM 3905 O O . LYS A 1 243 ? -3.519 21.670 -38.271 1.00 15.55 243 LYS A O 1
ATOM 3942 N N . HIS A 1 244 ? -2.801 19.588 -38.699 1.00 16.75 244 HIS A N 1
ATOM 3943 C CA . HIS A 1 244 ? -2.599 19.863 -40.113 1.00 16.49 244 HIS A CA 1
ATOM 3944 C C . HIS A 1 244 ? -3.837 19.649 -40.966 1.00 15.86 244 HIS A C 1
ATOM 3945 O O . HIS A 1 244 ? -3.747 19.793 -42.187 1.00 17.04 244 HIS A O 1
ATOM 3959 N N . GLY A 1 245 ? -4.972 19.318 -40.357 1.00 14.02 245 GLY A N 1
ATOM 3960 C CA . GLY A 1 245 ? -6.202 19.098 -41.093 1.00 14.52 245 GLY A CA 1
ATOM 3961 C C . GLY A 1 245 ? -6.169 17.929 -42.055 1.00 14.81 245 GLY A C 1
ATOM 3962 O O . GLY A 1 245 ? -6.777 17.999 -43.131 1.00 15.91 245 GLY A O 1
ATOM 3966 N N . GLN A 1 246 ? -5.528 16.835 -41.673 1.00 13.79 246 GLN A N 1
ATOM 3967 C CA . GLN A 1 246 ? -5.292 15.726 -42.589 1.00 13.38 246 GLN A CA 1
ATOM 3968 C C . GLN A 1 246 ? -5.891 14.443 -42.042 1.00 12.48 246 GLN A C 1
ATOM 3969 O O . GLN A 1 246 ? -6.181 14.332 -40.841 1.00 13.07 246 GLN A O 1
ATOM 3983 N N . LYS A 1 247 ? -6.051 13.470 -42.953 1.00 12.07 247 LYS A N 1
ATOM 3984 C CA A LYS A 1 247 ? -6.672 12.195 -42.630 0.26 11.64 247 LYS A CA 1
ATOM 3985 C CA B LYS A 1 247 ? -6.675 12.184 -42.652 0.59 11.46 247 LYS A CA 1
ATOM 3986 C CA C LYS A 1 247 ? -6.672 12.196 -42.630 0.15 11.66 247 LYS A CA 1
ATOM 3987 C C . LYS A 1 247 ? -5.607 11.149 -42.335 1.00 11.56 247 LYS A C 1
ATOM 3988 O O . LYS A 1 247 ? -4.545 11.136 -42.943 1.00 12.01 247 LYS A O 1
ATOM 4043 N N . GLY A 1 248 ? -5.919 10.254 -41.401 1.00 11.30 248 GLY A N 1
ATOM 4044 C CA . GLY A 1 248 ? -4.965 9.230 -41.010 1.00 11.34 248 GLY A CA 1
ATOM 4045 C C . GLY A 1 248 ? -5.340 7.772 -41.224 1.00 10.28 248 GLY A C 1
ATOM 4046 O O . GLY A 1 248 ? -6.507 7.418 -41.392 1.00 10.71 248 GLY A O 1
ATOM 4050 N N . PHE A 1 249 ? -4.330 6.908 -41.125 1.00 10.77 249 PHE A N 1
ATOM 4051 C CA . PHE A 1 249 ? -4.455 5.468 -41.319 1.00 9.11 249 PHE A CA 1
ATOM 4052 C C . PHE A 1 249 ? -3.331 4.851 -40.486 1.00 8.71 249 PHE A C 1
ATOM 4053 O O . PHE A 1 249 ? -2.159 5.224 -40.638 1.00 9.47 249 PHE A O 1
ATOM 4070 N N . LEU A 1 250 ? -3.683 3.958 -39.563 1.00 7.45 250 LEU A N 1
ATOM 4071 C CA . LEU A 1 250 ? -2.670 3.184 -38.844 1.00 8.30 250 LEU A CA 1
ATOM 4072 C C . LEU A 1 250 ? -2.455 1.856 -39.573 1.00 7.53 250 LEU A C 1
ATOM 4073 O O . LEU A 1 250 ? -3.082 0.834 -39.268 1.00 8.32 250 LEU A O 1
ATOM 4089 N N . GLY A 1 251 ? -1.543 1.881 -40.544 1.00 7.15 251 GLY A N 1
ATOM 4090 C CA . GLY A 1 251 ? -1.410 0.794 -41.507 1.00 5.69 251 GLY A CA 1
ATOM 4091 C C . GLY A 1 251 ? -0.841 -0.498 -40.976 1.00 5.85 251 GLY A C 1
ATOM 4092 O O . GLY A 1 251 ? -0.921 -1.529 -41.656 1.00 6.42 251 GLY A O 1
ATOM 4096 N N . GLU A 1 252 ? -0.204 -0.454 -39.825 1.00 6.62 252 GLU A N 1
ATOM 4097 C CA . GLU A 1 252 ? 0.223 -1.687 -39.194 1.00 5.90 252 GLU A CA 1
ATOM 4098 C C . GLU A 1 252 ? 0.252 -1.543 -37.685 1.00 6.02 252 GLU A C 1
ATOM 4099 O O . GLU A 1 252 ? 0.605 -0.494 -37.156 1.00 6.33 252 GLU A O 1
ATOM 4111 N N . TYR A 1 253 ? -0.048 -2.651 -37.015 1.00 7.65 253 TYR A N 1
ATOM 4112 C CA . TYR A 1 253 ? -0.083 -2.817 -35.571 1.00 7.07 253 TYR A CA 1
ATOM 4113 C C . TYR A 1 253 ? -0.385 -4.306 -35.429 1.00 7.80 253 TYR A C 1
ATOM 4114 O O . TYR A 1 253 ? -1.082 -4.870 -36.278 1.00 8.29 253 TYR A O 1
ATOM 4132 N N . GLY A 1 254 ? 0.135 -4.970 -34.394 1.00 9.67 254 GLY A N 1
ATOM 4133 C CA . GLY A 1 254 ? -0.120 -6.388 -34.196 1.00 8.77 254 GLY A CA 1
ATOM 4134 C C . GLY A 1 254 ? 0.404 -6.799 -32.844 1.00 8.00 254 GLY A C 1
ATOM 4135 O O . GLY A 1 254 ? 1.189 -6.079 -32.224 1.00 8.56 254 GLY A O 1
ATOM 4139 N N . ILE A 1 255 ? -0.055 -7.962 -32.388 1.00 8.80 255 ILE A N 1
ATOM 4140 C CA . ILE A 1 255 ? 0.342 -8.430 -31.066 1.00 8.32 255 ILE A CA 1
ATOM 4141 C C . ILE A 1 255 ? 0.589 -9.927 -31.115 1.00 9.15 255 ILE A C 1
ATOM 4142 O O . ILE A 1 255 ? -0.034 -10.667 -31.880 1.00 9.06 255 ILE A O 1
ATOM 4158 N N . PRO A 1 256 ? 1.526 -10.395 -30.281 1.00 9.88 256 PRO A N 1
ATOM 4159 C CA . PRO A 1 256 ? 1.653 -11.844 -30.097 1.00 10.14 256 PRO A CA 1
ATOM 4160 C C . PRO A 1 256 ? 0.484 -12.410 -29.314 1.00 10.58 256 PRO A C 1
ATOM 4161 O O . PRO A 1 256 ? -0.103 -11.749 -28.459 1.00 11.09 256 PRO A O 1
ATOM 4172 N N . ASP A 1 257 ? 0.195 -13.668 -29.576 1.00 12.42 257 ASP A N 1
ATOM 4173 C CA . ASP A 1 257 ? -0.859 -14.401 -28.902 1.00 14.22 257 ASP A CA 1
ATOM 4174 C C . ASP A 1 257 ? -0.483 -14.907 -27.505 1.00 15.95 257 ASP A C 1
ATOM 4175 O O . ASP A 1 257 ? -1.292 -15.607 -26.900 1.00 18.35 257 ASP A O 1
ATOM 4184 N N . ASP A 1 258 ? 0.684 -14.557 -26.967 1.00 15.55 258 ASP A N 1
ATOM 4185 C CA . ASP A 1 258 ? 1.104 -15.070 -25.664 1.00 15.63 258 ASP A CA 1
ATOM 4186 C C . ASP A 1 258 ? 1.430 -13.964 -24.669 1.00 15.75 258 ASP A C 1
ATOM 4187 O O . ASP A 1 258 ? 2.066 -14.208 -23.629 1.00 15.15 258 ASP A O 1
ATOM 4196 N N . LEU A 1 259 ? 0.979 -12.751 -24.953 1.00 15.57 259 LEU A N 1
ATOM 4197 C CA . LEU A 1 259 ? 1.217 -11.597 -24.101 1.00 15.60 259 LEU A CA 1
ATOM 4198 C C . LEU A 1 259 ? -0.128 -10.988 -23.737 1.00 13.76 259 LEU A C 1
ATOM 4199 O O . LEU A 1 259 ? -0.648 -10.156 -24.486 1.00 12.81 259 LEU A O 1
ATOM 4215 N N . PRO A 1 260 ? -0.725 -11.367 -22.595 1.00 13.87 260 PRO A N 1
ATOM 4216 C CA . PRO A 1 260 ? -1.991 -10.732 -22.174 1.00 14.40 260 PRO A CA 1
ATOM 4217 C C . PRO A 1 260 ? -1.965 -9.193 -22.151 1.00 15.51 260 PRO A C 1
ATOM 4218 O O . PRO A 1 260 ? -2.981 -8.547 -22.460 1.00 13.93 260 PRO A O 1
ATOM 4229 N N . GLU A 1 261 ? -0.836 -8.576 -21.783 1.00 17.93 261 GLU A N 1
ATOM 4230 C CA . GLU A 1 261 ? -0.781 -7.111 -21.743 1.00 20.88 261 GLU A CA 1
ATOM 4231 C C . GLU A 1 261 ? -0.925 -6.500 -23.142 1.00 19.89 261 GLU A C 1
ATOM 4232 O O . GLU A 1 261 ? -1.523 -5.423 -23.306 1.00 19.47 261 GLU A O 1
ATOM 4244 N N . ALA A 1 262 ? -0.359 -7.159 -24.161 1.00 17.95 262 ALA A N 1
ATOM 4245 C CA . ALA A 1 262 ? -0.529 -6.707 -25.541 1.00 15.49 262 ALA A CA 1
ATOM 4246 C C . ALA A 1 262 ? -1.994 -6.726 -25.964 1.00 13.32 262 ALA A C 1
ATOM 4247 O O . ALA A 1 262 ? -2.449 -5.818 -26.673 1.00 12.97 262 ALA A O 1
ATOM 4254 N N . ALA A 1 263 ? -2.751 -7.738 -25.523 1.00 12.64 263 ALA A N 1
ATOM 4255 C CA . ALA A 1 263 ? -4.181 -7.800 -25.820 1.00 13.09 263 ALA A CA 1
ATOM 4256 C C . ALA A 1 263 ? -4.897 -6.567 -25.304 1.00 14.30 263 ALA A C 1
ATOM 4257 O O . ALA A 1 263 ? -5.707 -5.959 -26.017 1.00 14.63 263 ALA A O 1
ATOM 4264 N N . GLN A 1 264 ? -4.624 -6.201 -24.047 1.00 15.35 264 GLN A N 1
ATOM 4265 C CA . GLN A 1 264 ? -5.255 -5.029 -23.473 1.00 16.98 264 GLN A CA 1
ATOM 4266 C C . GLN A 1 264 ? -4.907 -3.786 -24.274 1.00 14.98 264 GLN A C 1
ATOM 4267 O O . GLN A 1 264 ? -5.780 -2.957 -24.549 1.00 15.65 264 GLN A O 1
ATOM 4281 N N . ALA A 1 265 ? -3.627 -3.651 -24.654 1.00 13.32 265 ALA A N 1
ATOM 4282 C CA . ALA A 1 265 ? -3.147 -2.512 -25.423 1.00 11.83 265 ALA A CA 1
ATOM 4283 C C . ALA A 1 265 ? -3.833 -2.415 -26.766 1.00 10.74 265 ALA A C 1
ATOM 4284 O O . ALA A 1 265 ? -4.109 -1.304 -27.230 1.00 11.69 265 ALA A O 1
ATOM 4291 N N . MET A 1 266 ? -4.138 -3.561 -27.390 1.00 9.84 266 MET A N 1
ATOM 4292 C CA . MET A 1 266 ? -4.825 -3.547 -28.671 1.00 9.22 266 MET A CA 1
ATOM 4293 C C . MET A 1 266 ? -6.260 -3.092 -28.511 1.00 8.78 266 MET A C 1
ATOM 4294 O O . MET A 1 266 ? -6.730 -2.255 -29.282 1.00 8.88 266 MET A O 1
ATOM 4308 N N . ASP A 1 267 ? -6.970 -3.649 -27.529 1.00 11.58 267 ASP A N 1
ATOM 4309 C CA . ASP A 1 267 ? -8.334 -3.209 -27.248 1.00 14.65 267 ASP A CA 1
ATOM 4310 C C . ASP A 1 267 ? -8.412 -1.693 -27.037 1.00 13.48 267 ASP A C 1
ATOM 4311 O O . ASP A 1 267 ? -9.269 -1.011 -27.610 1.00 14.41 267 ASP A O 1
ATOM 4320 N N . ASN A 1 268 ? -7.514 -1.144 -26.234 1.00 11.65 268 ASN A N 1
ATOM 4321 C CA . ASN A 1 268 ? -7.600 0.287 -25.979 1.00 11.62 268 ASN A CA 1
ATOM 4322 C C . ASN A 1 268 ? -7.178 1.099 -27.194 1.00 11.00 268 ASN A C 1
ATOM 4323 O O . ASN A 1 268 ? -7.707 2.192 -27.418 1.00 11.63 268 ASN A O 1
ATOM 4334 N N . LEU A 1 269 ? -6.207 0.605 -27.967 1.00 11.38 269 LEU A N 1
ATOM 4335 C CA . LEU A 1 269 ? -5.840 1.299 -29.199 1.00 10.86 269 LEU A CA 1
ATOM 4336 C C . LEU A 1 269 ? -7.021 1.365 -30.169 1.00 11.03 269 LEU A C 1
ATOM 4337 O O . LEU A 1 269 ? -7.392 2.444 -30.635 1.00 11.40 269 LEU A O 1
ATOM 4353 N N . LEU A 1 270 ? -7.613 0.218 -30.502 1.00 11.58 270 LEU A N 1
ATOM 4354 C CA . LEU A 1 270 ? -8.730 0.218 -31.442 1.00 12.47 270 LEU A CA 1
ATOM 4355 C C . LEU A 1 270 ? -9.880 1.104 -30.954 1.00 11.54 270 LEU A C 1
ATOM 4356 O O . LEU A 1 270 ? -10.537 1.771 -31.763 1.00 10.11 270 LEU A O 1
ATOM 4372 N N . ALA A 1 271 ? -10.128 1.135 -29.637 1.00 11.34 271 ALA A N 1
ATOM 4373 C CA . ALA A 1 271 ? -11.180 1.986 -29.095 1.00 10.86 271 ALA A CA 1
ATOM 4374 C C . ALA A 1 271 ? -10.876 3.448 -29.368 1.00 11.71 271 ALA A C 1
ATOM 4375 O O . ALA A 1 271 ? -11.746 4.204 -29.817 1.00 11.72 271 ALA A O 1
ATOM 4382 N N . TYR A 1 272 ? -9.621 3.849 -29.129 1.00 12.30 272 TYR A N 1
ATOM 4383 C CA . TYR A 1 272 ? -9.165 5.206 -29.407 1.00 12.17 272 TYR A CA 1
ATOM 4384 C C . TYR A 1 272 ? -9.249 5.529 -30.892 1.00 11.40 272 TYR A C 1
ATOM 4385 O O . TYR A 1 272 ? -9.644 6.633 -31.279 1.00 12.93 272 TYR A O 1
ATOM 4403 N N . LEU A 1 273 ? -8.858 4.590 -31.744 1.00 10.48 273 LEU A N 1
ATOM 4404 C CA . LEU A 1 273 ? -8.977 4.817 -33.176 1.00 10.11 273 LEU A CA 1
ATOM 4405 C C . LEU A 1 273 ? -10.419 5.069 -33.584 1.00 10.54 273 LEU A C 1
ATOM 4406 O O . LEU A 1 273 ? -10.699 5.992 -34.353 1.00 10.19 273 LEU A O 1
ATOM 4422 N N . ASN A 1 274 ? -11.350 4.272 -33.061 1.00 11.63 274 ASN A N 1
ATOM 4423 C CA . ASN A 1 274 ? -12.759 4.469 -33.372 1.00 12.70 274 ASN A CA 1
ATOM 4424 C C . ASN A 1 274 ? -13.224 5.847 -32.943 1.00 13.49 274 ASN A C 1
ATOM 4425 O O . ASN A 1 274 ? -13.960 6.510 -33.681 1.00 14.51 274 ASN A O 1
ATOM 4436 N N . ASP A 1 275 ? -12.797 6.303 -31.750 1.00 13.84 275 ASP A N 1
ATOM 4437 C CA . ASP A 1 275 ? -13.242 7.607 -31.258 1.00 14.46 275 ASP A CA 1
ATOM 4438 C C . ASP A 1 275 ? -12.847 8.733 -32.216 1.00 14.89 275 ASP A C 1
ATOM 4439 O O . ASP A 1 275 ? -13.464 9.812 -32.209 1.00 16.01 275 ASP A O 1
ATOM 4448 N N . ASN A 1 276 ? -11.799 8.507 -33.019 1.00 13.38 276 ASN A N 1
ATOM 4449 C CA . ASN A 1 276 ? -11.322 9.469 -34.006 1.00 12.80 276 ASN A CA 1
ATOM 4450 C C . ASN A 1 276 ? -11.666 9.085 -35.450 1.00 13.51 276 ASN A C 1
ATOM 4451 O O . ASN A 1 276 ? -11.313 9.836 -36.375 1.00 13.11 276 ASN A O 1
ATOM 4462 N N . CYS A 1 277 ? -12.405 7.991 -35.651 1.00 13.60 277 CYS A N 1
ATOM 4463 C CA . CYS A 1 277 ? -12.776 7.455 -36.994 1.00 12.15 277 CYS A CA 1
ATOM 4464 C C . CYS A 1 277 ? -11.513 7.245 -37.849 1.00 9.70 277 CYS A C 1
ATOM 4465 O O . CYS A 1 277 ? -11.548 7.582 -39.039 1.00 9.04 277 CYS A O 1
ATOM 4472 N N . VAL A 1 278 ? -10.447 6.684 -37.269 1.00 9.52 278 VAL A N 1
ATOM 4473 C CA . VAL A 1 278 ? -9.163 6.476 -37.944 1.00 10.12 278 VAL A CA 1
ATOM 4474 C C . VAL A 1 278 ? -9.048 4.979 -38.263 1.00 10.82 278 VAL A C 1
ATOM 4475 O O . VAL A 1 278 ? -9.177 4.156 -37.341 1.00 10.50 278 VAL A O 1
ATOM 4488 N N . PRO A 1 279 ? -8.901 4.604 -39.533 1.00 9.96 279 PRO A N 1
ATOM 4489 C CA . PRO A 1 279 ? -8.793 3.188 -39.880 1.00 9.34 279 PRO A CA 1
ATOM 4490 C C . PRO A 1 279 ? -7.404 2.640 -39.561 1.00 10.29 279 PRO A C 1
ATOM 4491 O O . PRO A 1 279 ? -6.453 3.370 -39.249 1.00 10.39 279 PRO A O 1
ATOM 4502 N N . SER A 1 280 ? -7.312 1.313 -39.624 1.00 9.57 280 SER A N 1
ATOM 4503 C CA . SER A 1 280 ? -6.114 0.597 -39.225 1.00 7.69 280 SER A CA 1
ATOM 4504 C C . SER A 1 280 ? -6.054 -0.701 -40.005 1.00 8.08 280 SER A C 1
ATOM 4505 O O . SER A 1 280 ? -7.059 -1.158 -40.544 1.00 10.13 280 SER A O 1
ATOM 4513 N N . ALA A 1 281 ? -4.876 -1.317 -40.031 1.00 7.84 281 ALA A N 1
ATOM 4514 C CA . ALA A 1 281 ? -4.714 -2.642 -40.614 1.00 5.55 281 ALA A CA 1
ATOM 4515 C C . ALA A 1 281 ? -3.824 -3.462 -39.695 1.00 5.49 281 ALA A C 1
ATOM 4516 O O . ALA A 1 281 ? -2.705 -3.057 -39.369 1.00 6.97 281 ALA A O 1
ATOM 4523 N N . TYR A 1 282 ? -4.370 -4.586 -39.237 1.00 6.39 282 TYR A N 1
ATOM 4524 C CA . TYR A 1 282 ? -3.648 -5.518 -38.399 1.00 6.57 282 TYR A CA 1
ATOM 4525 C C . TYR A 1 282 ? -2.553 -6.206 -39.192 1.00 7.19 282 TYR A C 1
ATOM 4526 O O . TYR A 1 282 ? -2.762 -6.583 -40.338 1.00 8.26 282 TYR A O 1
ATOM 4544 N N . TRP A 1 283 ? -1.404 -6.441 -38.546 1.00 7.36 283 TRP A N 1
ATOM 4545 C CA . TRP A 1 283 ? -0.298 -7.208 -39.118 1.00 7.86 283 TRP A CA 1
ATOM 4546 C C . TRP A 1 283 ? -0.149 -8.545 -38.394 1.00 7.77 283 TRP A C 1
ATOM 4547 O O . TRP A 1 283 ? 0.331 -8.565 -37.252 1.00 8.20 283 TRP A O 1
ATOM 4568 N N . ALA A 1 284 ? -0.510 -9.667 -39.038 1.00 8.19 284 ALA A N 1
ATOM 4569 C CA . ALA A 1 284 ? -0.992 -9.742 -40.416 1.00 7.72 284 ALA A CA 1
ATOM 4570 C C . ALA A 1 284 ? -1.757 -11.035 -40.533 1.00 7.06 284 ALA A C 1
ATOM 4571 O O . ALA A 1 284 ? -1.542 -11.910 -39.706 1.00 7.27 284 ALA A O 1
ATOM 4578 N N . GLY A 1 285 ? -2.584 -11.180 -41.583 1.00 6.66 285 GLY A N 1
ATOM 4579 C CA . GLY A 1 285 ? -3.192 -12.459 -41.944 1.00 7.17 285 GLY A CA 1
ATOM 4580 C C . GLY A 1 285 ? -2.736 -12.985 -43.300 1.00 8.73 285 GLY A C 1
ATOM 4581 O O . GLY A 1 285 ? -1.831 -12.408 -43.921 1.00 9.60 285 GLY A O 1
ATOM 4585 N N . GLY A 1 286 ? -3.341 -14.066 -43.782 1.00 8.88 286 GLY A N 1
ATOM 4586 C CA . GLY A 1 286 ? -3.007 -14.570 -45.100 1.00 7.89 286 GLY A CA 1
ATOM 4587 C C . GLY A 1 286 ? -2.169 -15.834 -45.099 1.00 8.24 286 GLY A C 1
ATOM 4588 O O . GLY A 1 286 ? -1.897 -16.415 -44.034 1.00 10.47 286 GLY A O 1
ATOM 4592 N N . PRO A 1 287 ? -1.714 -16.265 -46.281 1.00 9.09 287 PRO A N 1
ATOM 4593 C CA . PRO A 1 287 ? -0.916 -17.495 -46.353 1.00 7.83 287 PRO A CA 1
ATOM 4594 C C . PRO A 1 287 ? 0.551 -17.342 -45.958 1.00 8.73 287 PRO A C 1
ATOM 4595 O O . PRO A 1 287 ? 1.154 -16.273 -46.038 1.00 8.83 287 PRO A O 1
ATOM 4606 N N . GLY A 1 288 ? 1.110 -18.476 -45.523 1.00 8.58 288 GLY A N 1
ATOM 4607 C CA . GLY A 1 288 ? 2.518 -18.585 -45.284 1.00 8.26 288 GLY A CA 1
ATOM 4608 C C . GLY A 1 288 ? 3.030 -18.147 -43.936 1.00 9.29 288 GLY A C 1
ATOM 4609 O O . GLY A 1 288 ? 4.249 -18.088 -43.770 1.00 11.16 288 GLY A O 1
ATOM 4613 N N . TRP A 1 289 ? 2.167 -17.873 -42.960 1.00 9.53 289 TRP A N 1
ATOM 4614 C CA . TRP A 1 289 ? 2.638 -17.397 -41.666 1.00 11.96 289 TRP A CA 1
ATOM 4615 C C . TRP A 1 289 ? 2.907 -18.497 -40.633 1.00 11.29 289 TRP A C 1
ATOM 4616 O O . TRP A 1 289 ? 3.413 -18.191 -39.532 1.00 11.91 289 TRP A O 1
ATOM 4637 N N . GLY A 1 290 ? 2.606 -19.752 -40.949 1.00 11.28 290 GLY A N 1
ATOM 4638 C CA . GLY A 1 290 ? 2.857 -20.813 -39.989 1.00 11.63 290 GLY A CA 1
ATOM 4639 C C . GLY A 1 290 ? 2.330 -20.446 -38.614 1.00 10.92 290 GLY A C 1
ATOM 4640 O O . GLY A 1 290 ? 1.182 -20.021 -38.457 1.00 11.42 290 GLY A O 1
ATOM 4644 N N . THR A 1 291 ? 3.180 -20.603 -37.597 1.00 11.67 291 THR A N 1
ATOM 4645 C CA . THR A 1 291 ? 2.809 -20.298 -36.223 1.00 12.71 291 THR A CA 1
ATOM 4646 C C . THR A 1 291 ? 3.298 -18.924 -35.775 1.00 12.53 291 THR A C 1
ATOM 4647 O O . THR A 1 291 ? 3.436 -18.684 -34.576 1.00 14.13 291 THR A O 1
ATOM 4658 N N . TYR A 1 292 ? 3.558 -18.014 -36.708 1.00 11.26 292 TYR A N 1
ATOM 4659 C CA . TYR A 1 292 ? 3.893 -16.639 -36.348 1.00 11.60 292 TYR A CA 1
ATOM 4660 C C . TYR A 1 292 ? 2.939 -16.116 -35.266 1.00 12.81 292 TYR A C 1
ATOM 4661 O O . TYR A 1 292 ? 1.706 -16.153 -35.415 1.00 11.97 292 TYR A O 1
ATOM 4679 N N . LYS A 1 293 ? 3.528 -15.663 -34.155 1.00 14.06 293 LYS A N 1
ATOM 4680 C CA . LYS A 1 293 ? 2.752 -15.367 -32.957 1.00 12.82 293 LYS A CA 1
ATOM 4681 C C . LYS A 1 293 ? 1.801 -14.211 -33.186 1.00 10.86 293 LYS A C 1
ATOM 4682 O O . LYS A 1 293 ? 0.751 -14.130 -32.533 1.00 10.83 293 LYS A O 1
ATOM 4701 N N . LEU A 1 294 ? 2.156 -13.295 -34.086 1.00 10.44 294 LEU A N 1
ATOM 4702 C CA . LEU A 1 294 ? 1.273 -12.171 -34.357 1.00 10.79 294 LEU A CA 1
ATOM 4703 C C . LEU A 1 294 ? 0.218 -12.488 -35.422 1.00 9.70 294 LEU A C 1
ATOM 4704 O O . LEU A 1 294 ? -0.687 -11.671 -35.649 1.00 8.27 294 LEU A O 1
ATOM 4720 N N . ALA A 1 295 ? 0.324 -13.626 -36.095 1.00 10.56 295 ALA A N 1
ATOM 4721 C CA . ALA A 1 295 ? -0.559 -13.906 -37.222 1.00 11.93 295 ALA A CA 1
ATOM 4722 C C . ALA A 1 295 ? -2.020 -14.006 -36.775 1.00 11.35 295 ALA A C 1
ATOM 4723 O O . ALA A 1 295 ? -2.334 -14.651 -35.772 1.00 11.98 295 ALA A O 1
ATOM 4730 N N . ILE A 1 296 ? -2.917 -13.372 -37.534 1.00 9.93 296 ILE A N 1
ATOM 4731 C CA . ILE A 1 296 ? -4.354 -13.491 -37.308 1.00 9.18 296 ILE A CA 1
ATOM 4732 C C . ILE A 1 296 ? -5.025 -14.505 -38.241 1.00 11.03 296 ILE A C 1
ATOM 4733 O O . ILE A 1 296 ? -6.253 -14.680 -38.172 1.00 11.95 296 ILE A O 1
ATOM 4749 N N . GLU A 1 297 ? -4.252 -15.210 -39.072 1.00 11.35 297 GLU A N 1
ATOM 4750 C CA . GLU A 1 297 ? -4.810 -16.232 -39.943 1.00 10.00 297 GLU A CA 1
ATOM 4751 C C . GLU A 1 297 ? -5.279 -17.424 -39.112 1.00 9.59 297 GLU A C 1
ATOM 4752 O O . GLU A 1 297 ? -4.513 -17.923 -38.272 1.00 9.29 297 GLU A O 1
ATOM 4764 N N . PRO A 1 298 ? -6.533 -17.889 -39.295 1.00 10.88 298 PRO A N 1
ATOM 4765 C CA . PRO A 1 298 ? -7.017 -19.038 -38.519 1.00 10.76 298 PRO A CA 1
ATOM 4766 C C . PRO A 1 298 ? -6.291 -20.341 -38.830 1.00 12.62 298 PRO A C 1
ATOM 4767 O O . PRO A 1 298 ? -5.650 -20.535 -39.871 1.00 12.44 298 PRO A O 1
ATOM 4778 N N . ARG A 1 299 ? -6.387 -21.237 -37.858 1.00 13.17 299 ARG A N 1
ATOM 4779 C CA . ARG A 1 299 ? -5.653 -22.489 -37.842 1.00 15.93 299 ARG A CA 1
ATOM 4780 C C . ARG A 1 299 ? -6.663 -23.546 -37.453 1.00 19.36 299 ARG A C 1
ATOM 4781 O O . ARG A 1 299 ? -7.274 -23.435 -36.394 1.00 19.51 299 ARG A O 1
ATOM 4802 N N . ASN A 1 300 ? -6.803 -24.578 -38.284 1.00 22.35 300 ASN A N 1
ATOM 4803 C CA . ASN A 1 300 ? -7.749 -25.652 -37.997 1.00 25.18 300 ASN A CA 1
ATOM 4804 C C . ASN A 1 300 ? -9.169 -25.134 -37.994 1.00 24.69 300 ASN A C 1
ATOM 4805 O O . ASN A 1 300 ? -10.048 -25.743 -37.369 1.00 25.82 300 ASN A O 1
ATOM 4816 N N . GLY A 1 301 ? -9.413 -24.047 -38.721 1.00 23.84 301 GLY A N 1
ATOM 4817 C CA . GLY A 1 301 ? -10.702 -23.394 -38.656 1.00 23.16 301 GLY A CA 1
ATOM 4818 C C . GLY A 1 301 ? -10.976 -22.679 -37.345 1.00 22.76 301 GLY A C 1
ATOM 4819 O O . GLY A 1 301 ? -12.086 -22.166 -37.137 1.00 21.56 301 GLY A O 1
ATOM 4823 N N . LYS A 1 302 ? -9.974 -22.583 -36.478 1.00 22.12 302 LYS A N 1
ATOM 4824 C CA . LYS A 1 302 ? -10.095 -21.913 -35.193 1.00 21.22 302 LYS A CA 1
ATOM 4825 C C . LYS A 1 302 ? -9.669 -20.449 -35.338 1.00 19.25 302 LYS A C 1
ATOM 4826 O O . LYS A 1 302 ? -8.510 -20.147 -35.662 1.00 15.41 302 LYS A O 1
ATOM 4845 N N . ASP A 1 303 ? -10.612 -19.544 -35.086 1.00 20.08 303 ASP A N 1
ATOM 4846 C CA . ASP A 1 303 ? -10.276 -18.133 -35.062 1.00 18.62 303 ASP A CA 1
ATOM 4847 C C . ASP A 1 303 ? -9.160 -17.899 -34.071 1.00 16.93 303 ASP A C 1
ATOM 4848 O O . ASP A 1 303 ? -9.070 -18.572 -33.040 1.00 16.53 303 ASP A O 1
ATOM 4857 N N . ARG A 1 304 ? -8.318 -16.920 -34.396 1.00 16.16 304 ARG A N 1
ATOM 4858 C CA . ARG A 1 304 ? -7.208 -16.489 -33.573 1.00 14.56 304 ARG A CA 1
ATOM 4859 C C . ARG A 1 304 ? -7.681 -15.523 -32.499 1.00 13.69 304 ARG A C 1
ATOM 4860 O O . ARG A 1 304 ? -8.725 -14.872 -32.636 1.00 13.01 304 ARG A O 1
ATOM 4881 N N . PRO A 1 305 ? -6.931 -15.424 -31.400 1.00 13.58 305 PRO A N 1
ATOM 4882 C CA . PRO A 1 305 ? -7.355 -14.510 -30.326 1.00 11.71 305 PRO A CA 1
ATOM 4883 C C . PRO A 1 305 ? -7.431 -13.064 -30.782 1.00 9.63 305 PRO A C 1
ATOM 4884 O O . PRO A 1 305 ? -8.214 -12.278 -30.244 1.00 8.70 305 PRO A O 1
ATOM 4895 N N . GLN A 1 306 ? -6.594 -12.679 -31.743 1.00 9.1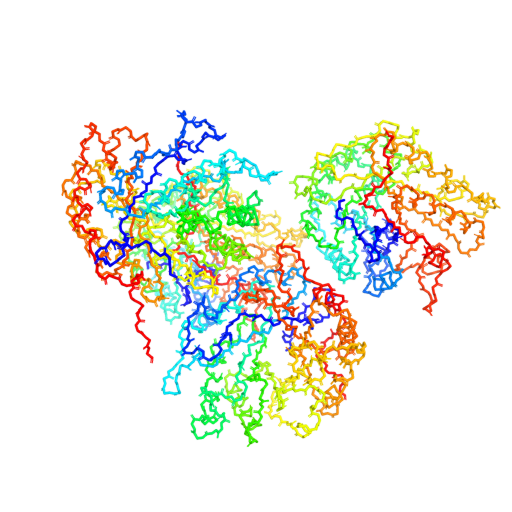7 306 GLN A N 1
ATOM 4896 C CA . GLN A 1 306 ? -6.590 -11.307 -32.224 1.00 8.96 306 GLN A CA 1
ATOM 4897 C C . GLN A 1 306 ? -7.810 -11.012 -33.075 1.00 10.04 306 GLN A C 1
ATOM 4898 O O . GLN A 1 306 ? -8.291 -9.867 -33.087 1.00 12.44 306 GLN A O 1
ATOM 4912 N N . MET A 1 307 ? -8.316 -12.002 -33.816 1.00 10.38 307 MET A N 1
ATOM 4913 C CA . MET A 1 307 ? -9.585 -11.802 -34.511 1.00 13.37 307 MET A CA 1
ATOM 4914 C C . MET A 1 307 ? -10.717 -11.604 -33.507 1.00 14.91 307 MET A C 1
ATOM 4915 O O . MET A 1 307 ? -11.521 -10.676 -33.634 1.00 16.18 307 MET A O 1
ATOM 4929 N N . GLU A 1 308 ? -10.779 -12.442 -32.478 1.00 14.04 308 GLU A N 1
ATOM 4930 C CA A GLU A 1 308 ? -11.807 -12.277 -31.462 0.46 14.58 308 GLU A CA 1
ATOM 4931 C CA B GLU A 1 308 ? -11.804 -12.283 -31.459 0.54 14.43 308 GLU A CA 1
ATOM 4932 C C . GLU A 1 308 ? -11.705 -10.929 -30.764 1.00 15.25 308 GLU A C 1
ATOM 4933 O O . GLU A 1 308 ? -12.732 -10.332 -30.426 1.00 17.01 308 GLU A O 1
ATOM 4954 N N . LEU A 1 309 ? -10.492 -10.410 -30.573 1.00 15.52 309 LEU A N 1
ATOM 4955 C CA . LEU A 1 309 ? -10.371 -9.096 -29.945 1.00 16.76 309 LEU A CA 1
ATOM 4956 C C . LEU A 1 309 ? -10.808 -7.981 -30.888 1.00 16.19 309 LEU A C 1
ATOM 4957 O O . LEU A 1 309 ? -11.324 -6.955 -30.432 1.00 16.00 309 LEU A O 1
ATOM 4973 N N . MET A 1 310 ? -10.593 -8.162 -32.195 1.00 16.55 310 MET A N 1
ATOM 4974 C CA . MET A 1 310 ? -10.955 -7.134 -33.161 1.00 16.74 310 MET A CA 1
ATOM 4975 C C . MET A 1 310 ? -12.463 -6.944 -33.218 1.00 14.29 310 MET A C 1
ATOM 4976 O O . MET A 1 310 ? -12.943 -5.828 -33.422 1.00 13.06 310 MET A O 1
ATOM 4990 N N . ARG A 1 311 ? -13.227 -8.021 -33.059 1.00 15.19 311 ARG A N 1
ATOM 4991 C CA . ARG A 1 311 ? -14.644 -7.971 -33.409 1.00 17.49 311 ARG A CA 1
ATOM 4992 C C . ARG A 1 311 ? -15.420 -6.913 -32.625 1.00 17.80 311 ARG A C 1
ATOM 4993 O O . ARG A 1 311 ? -16.351 -6.305 -33.179 1.00 17.21 311 ARG A O 1
ATOM 5014 N N . LYS A 1 312 ? -15.081 -6.683 -31.346 1.00 18.41 312 LYS A N 1
ATOM 5015 C CA . LYS A 1 312 ? -15.845 -5.696 -30.590 1.00 18.70 312 LYS A CA 1
ATOM 5016 C C . LYS A 1 312 ? -15.715 -4.302 -31.177 1.00 18.44 312 LYS A C 1
ATOM 5017 O O . LYS A 1 312 ? -16.565 -3.444 -30.889 1.00 20.32 312 LYS A O 1
ATOM 5036 N N . HIS A 1 313 ? -14.690 -4.065 -32.016 1.00 14.99 313 HIS A N 1
ATOM 5037 C CA . HIS A 1 313 ? -14.339 -2.727 -32.487 1.00 12.74 313 HIS A CA 1
ATOM 5038 C C . HIS A 1 313 ? -14.745 -2.406 -33.924 1.00 11.54 313 HIS A C 1
ATOM 5039 O O . HIS A 1 313 ? -14.584 -1.257 -34.336 1.00 12.60 313 HIS A O 1
ATOM 5053 N N . LEU A 1 314 ? -15.307 -3.356 -34.673 1.00 13.03 314 LEU A N 1
ATOM 5054 C CA . LEU A 1 314 ? -15.668 -3.114 -36.073 1.00 14.56 314 LEU A CA 1
ATOM 5055 C C . LEU A 1 314 ? -16.810 -2.099 -36.233 1.00 15.15 314 LEU A C 1
ATOM 5056 O O . LEU A 1 314 ? -16.766 -1.251 -37.133 1.00 16.43 314 LEU A O 1
ATOM 5072 N N . ALA A 1 315 ? -17.810 -2.128 -35.357 1.00 14.07 315 ALA A N 1
ATOM 5073 C CA . ALA A 1 315 ? -18.957 -1.245 -35.529 1.00 14.07 315 ALA A CA 1
ATOM 5074 C C . ALA A 1 315 ? -18.593 0.207 -35.271 1.00 12.58 315 ALA A C 1
ATOM 5075 O O . ALA A 1 315 ? -17.851 0.530 -34.343 1.00 13.33 315 ALA A O 1
ATOM 5082 N N . ASN A 1 316 ? -19.143 1.088 -36.092 1.00 12.71 316 ASN A N 1
ATOM 5083 C CA . ASN A 1 316 ? -19.052 2.518 -35.852 1.00 13.39 316 ASN A CA 1
ATOM 5084 C C . ASN A 1 316 ? -20.155 3.220 -36.635 1.00 15.19 316 ASN A C 1
ATOM 5085 O O . ASN A 1 316 ? -20.914 2.598 -37.382 1.00 16.71 316 ASN A O 1
ATOM 5096 N N . ASP A 1 317 ? -20.269 4.524 -36.407 1.00 17.28 317 ASP A N 1
ATOM 5097 C CA . ASP A 1 317 ? -21.203 5.377 -37.131 1.00 18.82 317 ASP A CA 1
ATOM 5098 C C . ASP A 1 317 ? -20.463 6.542 -37.771 1.00 16.91 317 ASP A C 1
ATOM 5099 O O . ASP A 1 317 ? -21.015 7.642 -37.880 1.00 17.29 317 ASP A O 1
ATOM 5108 N N . CYS A 1 318 ? -19.207 6.317 -38.174 1.00 15.23 318 CYS A N 1
ATOM 5109 C CA . CYS A 1 318 ? -18.417 7.331 -38.859 1.00 14.77 318 CYS A CA 1
ATOM 5110 C C . CYS A 1 318 ? -18.910 7.449 -40.302 1.00 15.03 318 CYS A C 1
ATOM 5111 O O . CYS A 1 318 ? -19.244 6.447 -40.959 1.00 16.80 318 CYS A O 1
ATOM 5118 N N . THR A 1 319 ? -18.912 8.675 -40.817 1.00 13.60 319 THR A N 1
ATOM 5119 C CA . THR A 1 319 ? -19.182 8.912 -42.227 1.00 14.19 319 THR A CA 1
ATOM 5120 C C . THR A 1 319 ? -17.980 9.445 -43.002 1.00 14.81 319 THR A C 1
ATOM 5121 O O . THR A 1 319 ? -17.977 9.383 -44.237 1.00 16.69 319 THR A O 1
ATOM 5132 N N . ALA A 1 320 ? -16.937 9.908 -42.320 1.00 15.06 320 ALA A N 1
ATOM 5133 C CA . ALA A 1 320 ? -15.716 10.333 -42.987 1.00 13.14 320 ALA A CA 1
ATOM 5134 C C . ALA A 1 320 ? -14.494 9.804 -42.249 1.00 12.71 320 ALA A C 1
ATOM 5135 O O . ALA A 1 320 ? -14.515 9.576 -41.035 1.00 14.37 320 ALA A O 1
ATOM 5142 N N . ILE A 1 321 ? -13.418 9.604 -43.017 1.00 12.55 321 ILE A N 1
ATOM 5143 C CA . ILE A 1 321 ? -12.126 9.255 -42.441 1.00 14.01 321 ILE A CA 1
ATOM 5144 C C . ILE A 1 321 ? -11.625 10.436 -41.627 1.00 14.36 321 ILE A C 1
ATOM 5145 O O . ILE A 1 321 ? -11.668 11.588 -42.089 1.00 14.21 321 ILE A O 1
ATOM 5161 N N . GLY A 1 322 ? -11.218 10.162 -40.381 1.00 14.70 322 GLY A N 1
ATOM 5162 C CA . GLY A 1 322 ? -10.673 11.176 -39.512 1.00 14.91 322 GLY A CA 1
ATOM 5163 C C . GLY A 1 322 ? -9.163 11.116 -39.480 1.00 13.31 322 GLY A C 1
ATOM 5164 O O . GLY A 1 322 ? -8.533 10.516 -40.357 1.00 11.91 322 GLY A O 1
ATOM 5168 N N . PRO A 1 323 ? -8.554 11.717 -38.426 1.00 15.76 323 PRO A N 1
ATOM 5169 C CA . PRO A 1 323 ? -9.288 12.414 -37.337 1.00 17.98 323 PRO A CA 1
ATOM 5170 C C . PRO A 1 323 ? -9.952 13.763 -37.731 1.00 21.44 323 PRO A C 1
ATOM 5171 O O . PRO A 1 323 ? -9.730 14.299 -38.832 1.00 20.62 323 PRO A O 1
ATOM 5182 N N . THR A 1 324 ? -10.784 14.265 -36.816 1.00 25.04 324 THR A N 1
ATOM 5183 C CA . THR A 1 324 ? -11.480 15.519 -37.050 1.00 31.06 324 THR A CA 1
ATOM 5184 C C . THR A 1 324 ? -10.510 16.661 -36.765 1.00 34.02 324 THR A C 1
ATOM 5185 O O . THR A 1 324 ? -10.032 16.777 -35.630 1.00 32.66 324 THR A O 1
ATOM 5196 N N . PRO A 1 325 ? -10.152 17.477 -37.779 1.00 38.14 325 PRO A N 1
ATOM 5197 C CA . PRO A 1 325 ? -9.266 18.631 -37.518 1.00 40.10 325 PRO A CA 1
ATOM 5198 C C . PRO A 1 325 ? -9.787 19.491 -36.370 1.00 41.22 325 PRO A C 1
ATOM 5199 O O . PRO A 1 325 ? -10.977 19.438 -36.065 1.00 40.85 325 PRO A O 1
ATOM 5210 N N . ALA A 1 326 ? -8.916 20.268 -35.734 1.00 43.05 326 ALA A N 1
ATOM 5211 C CA . ALA A 1 326 ? -9.350 21.205 -34.709 1.00 45.18 326 ALA A CA 1
ATOM 5212 C C . ALA A 1 326 ? -10.484 22.079 -35.230 1.00 46.15 326 ALA A C 1
ATOM 5213 O O . ALA A 1 326 ? -10.266 23.225 -35.616 1.00 46.41 326 ALA A O 1
ATOM 5220 N N . ALA B 1 1 ? -11.620 -1.894 -107.006 1.00 29.86 1 ALA B N 1
ATOM 5221 C CA . ALA B 1 1 ? -11.433 -0.435 -106.773 1.00 30.25 1 ALA B CA 1
ATOM 5222 C C . ALA B 1 1 ? -11.818 0.008 -105.362 1.00 30.19 1 ALA B C 1
ATOM 5223 O O . ALA B 1 1 ? -11.017 0.685 -104.701 1.00 30.68 1 ALA B O 1
ATOM 5232 N N . ASP B 1 2 ? -13.025 -0.368 -104.922 1.00 29.62 2 ASP B N 1
ATOM 5233 C CA . ASP B 1 2 ? -13.554 -0.054 -103.598 1.00 28.10 2 ASP B CA 1
ATOM 5234 C C . ASP B 1 2 ? -13.010 -1.012 -102.519 1.00 24.44 2 ASP B C 1
ATOM 5235 O O . ASP B 1 2 ? -12.594 -2.139 -102.806 1.00 26.02 2 ASP B O 1
ATOM 5244 N N . TRP B 1 3 ? -13.059 -0.566 -101.251 1.00 18.22 3 TRP B N 1
ATOM 5245 C CA . TRP B 1 3 ? -12.503 -1.357 -100.160 1.00 14.51 3 TRP B CA 1
ATOM 5246 C C . TRP B 1 3 ? -13.399 -2.564 -99.879 1.00 12.00 3 TRP B C 1
ATOM 5247 O O . TRP B 1 3 ? -14.624 -2.429 -99.881 1.00 11.88 3 TRP B O 1
ATOM 5268 N N . PRO B 1 4 ? -12.826 -3.753 -99.617 1.00 12.15 4 PRO B N 1
ATOM 5269 C CA . PRO B 1 4 ? -13.681 -4.910 -99.290 1.00 11.67 4 PRO B CA 1
ATOM 5270 C C . PRO B 1 4 ? -14.551 -4.629 -98.073 1.00 11.69 4 PRO B C 1
ATOM 5271 O O . PRO B 1 4 ? -14.112 -4.040 -97.095 1.00 10.00 4 PRO B O 1
ATOM 5282 N N . VAL B 1 5 ? -15.806 -5.044 -98.154 1.00 15.27 5 VAL B N 1
ATOM 5283 C CA . VAL B 1 5 ? -16.754 -4.839 -97.067 1.00 15.76 5 VAL B CA 1
ATOM 5284 C C . VAL B 1 5 ? -17.014 -6.173 -96.387 1.00 15.75 5 VAL B C 1
ATOM 5285 O O . VAL B 1 5 ? -16.794 -7.250 -96.947 1.00 14.35 5 VAL B O 1
ATOM 5298 N N . ASN B 1 6 ? -17.513 -6.083 -95.153 1.00 17.41 6 ASN B N 1
ATOM 5299 C CA . ASN B 1 6 ? -18.066 -7.235 -94.446 1.00 19.17 6 ASN B CA 1
ATOM 5300 C C . ASN B 1 6 ? -19.543 -7.403 -94.759 1.00 21.22 6 ASN B C 1
ATOM 5301 O O . ASN B 1 6 ? -20.243 -6.428 -95.047 1.00 20.96 6 ASN B O 1
ATOM 5312 N N . ASP B 1 7 ? -20.011 -8.657 -94.682 1.00 23.35 7 ASP B N 1
ATOM 5313 C CA . ASP B 1 7 ? -21.380 -8.972 -95.089 1.00 24.33 7 ASP B CA 1
ATOM 5314 C C . ASP B 1 7 ? -22.411 -8.205 -94.258 1.00 22.70 7 ASP B C 1
ATOM 5315 O O . ASP B 1 7 ? -23.455 -7.792 -94.780 1.00 22.60 7 ASP B O 1
ATOM 5324 N N . GLU B 1 8 ? -22.150 -8.011 -92.962 1.00 22.11 8 GLU B N 1
ATOM 5325 C CA . GLU B 1 8 ? -23.126 -7.383 -92.078 1.00 23.71 8 GLU B CA 1
ATOM 5326 C C . GLU B 1 8 ? -23.084 -5.862 -92.135 1.00 22.32 8 GLU B C 1
ATOM 5327 O O . GLU B 1 8 ? -23.911 -5.201 -91.489 1.00 24.01 8 GLU B O 1
ATOM 5339 N N . GLY B 1 9 ? -22.135 -5.308 -92.875 1.00 19.30 9 GLY B N 1
ATOM 5340 C CA . GLY B 1 9 ? -21.793 -3.905 -92.796 1.00 18.81 9 GLY B CA 1
ATOM 5341 C C . GLY B 1 9 ? -20.374 -3.706 -92.292 1.00 16.75 9 GLY B C 1
ATOM 5342 O O . GLY B 1 9 ? -19.713 -4.621 -91.819 1.00 19.01 9 GLY B O 1
ATOM 5346 N N . GLY B 1 10 ? -19.922 -2.470 -92.400 1.00 15.64 10 GLY B N 1
ATOM 5347 C CA . GLY B 1 10 ? -18.547 -2.152 -92.089 1.00 14.85 10 GLY B CA 1
ATOM 5348 C C . GLY B 1 10 ? -17.631 -2.637 -93.188 1.00 11.54 10 GLY B C 1
ATOM 5349 O O . GLY B 1 10 ? -18.042 -3.241 -94.166 1.00 11.13 10 GLY B O 1
ATOM 5353 N N . LEU B 1 11 ? -16.347 -2.383 -92.987 1.00 11.86 11 LEU B N 1
ATOM 5354 C CA . LEU B 1 11 ? -15.308 -2.734 -93.948 1.00 12.39 11 LEU B CA 1
ATOM 5355 C C . LEU B 1 11 ? -14.486 -3.924 -93.475 1.00 9.90 11 LEU B C 1
ATOM 5356 O O . LEU B 1 11 ? -14.427 -4.253 -92.283 1.00 7.96 11 LEU B O 1
ATOM 5372 N N . ALA B 1 12 ? -13.875 -4.588 -94.453 1.00 8.55 12 ALA B N 1
ATOM 5373 C CA . ALA B 1 12 ? -12.908 -5.644 -94.178 1.00 9.84 12 ALA B CA 1
ATOM 5374 C C . ALA B 1 12 ? -11.599 -4.946 -93.865 1.00 8.99 12 ALA B C 1
ATOM 5375 O O . ALA B 1 12 ? -10.807 -4.668 -94.773 1.00 8.76 12 ALA B O 1
ATOM 5382 N N . LEU B 1 13 ? -11.377 -4.623 -92.576 1.00 8.36 13 LEU B N 1
ATOM 5383 C CA . LEU B 1 13 ? -10.200 -3.841 -92.192 1.00 8.26 13 LEU B CA 1
ATOM 5384 C C . LEU B 1 13 ? -8.971 -4.698 -91.907 1.00 7.96 13 LEU B C 1
ATOM 5385 O O . LEU B 1 13 ? -7.835 -4.278 -92.175 1.00 6.53 13 LEU B O 1
ATOM 5401 N N . HIS B 1 14 ? -9.166 -5.866 -91.309 1.00 7.83 14 HIS B N 1
ATOM 5402 C CA . HIS B 1 14 ? -8.076 -6.657 -90.748 1.00 7.96 14 HIS B CA 1
ATOM 5403 C C . HIS B 1 14 ? -7.845 -7.889 -91.591 1.00 8.55 14 HIS B C 1
ATOM 5404 O O . HIS B 1 14 ? -8.729 -8.747 -91.704 1.00 8.27 14 HIS B O 1
ATOM 5418 N N . GLY B 1 15 ? -6.655 -7.939 -92.208 1.00 9.11 15 GLY B N 1
ATOM 5419 C CA . GLY B 1 15 ? -6.334 -8.964 -93.169 1.00 7.36 15 GLY B CA 1
ATOM 5420 C C . GLY B 1 15 ? -5.059 -9.682 -92.840 1.00 5.93 15 GLY B C 1
ATOM 5421 O O . GLY B 1 15 ? -4.577 -9.605 -91.711 1.00 7.57 15 GLY B O 1
ATOM 5425 N N . VAL B 1 16 ? -4.497 -10.357 -93.823 1.00 6.04 16 VAL B N 1
ATOM 5426 C CA A VAL B 1 16 ? -3.323 -11.193 -93.610 0.42 6.03 16 VAL B CA 1
ATOM 5427 C CA B VAL B 1 16 ? -3.327 -11.204 -93.613 0.58 6.90 16 VAL B CA 1
ATOM 5428 C C . VAL B 1 16 ? -2.373 -11.036 -94.793 1.00 6.23 16 VAL B C 1
ATOM 5429 O O . VAL B 1 16 ? -2.814 -10.914 -95.947 1.00 5.59 16 VAL B O 1
ATOM 5454 N N . ASN B 1 17 ? -1.061 -11.026 -94.489 1.00 5.69 17 ASN B N 1
ATOM 5455 C CA . ASN B 1 17 ? 0.007 -11.117 -95.481 1.00 5.50 17 ASN B CA 1
ATOM 5456 C C . ASN B 1 17 ? 0.133 -12.586 -95.863 1.00 4.70 17 ASN B C 1
ATOM 5457 O O . ASN B 1 17 ? 0.213 -13.441 -94.977 1.00 5.45 17 ASN B O 1
ATOM 5468 N N . ILE B 1 18 ? 0.136 -12.896 -97.160 1.00 5.71 18 ILE B N 1
ATOM 5469 C CA . ILE B 1 18 ? 0.157 -14.286 -97.636 1.00 6.66 18 ILE B CA 1
ATOM 5470 C C . ILE B 1 18 ? 1.468 -14.540 -98.381 1.00 6.38 18 ILE B C 1
ATOM 5471 O O . ILE B 1 18 ? 1.797 -13.789 -99.302 1.00 6.10 18 ILE B O 1
ATOM 5487 N N . SER B 1 19 ? 2.213 -15.589 -97.977 1.00 6.53 19 SER B N 1
ATOM 5488 C CA . SER B 1 19 ? 3.466 -16.043 -98.608 1.00 5.95 19 SER B CA 1
ATOM 5489 C C . SER B 1 19 ? 3.171 -16.758 -99.930 1.00 5.98 19 SER B C 1
ATOM 5490 O O . SER B 1 19 ? 2.026 -17.037 -100.250 1.00 9.04 19 SER B O 1
ATOM 5498 N N . GLY B 1 20 ? 4.212 -17.081 -100.702 1.00 5.08 20 GLY B N 1
ATOM 5499 C CA . GLY B 1 20 ? 5.603 -16.787 -100.367 1.00 5.02 20 GLY B CA 1
ATOM 5500 C C . GLY B 1 20 ? 6.440 -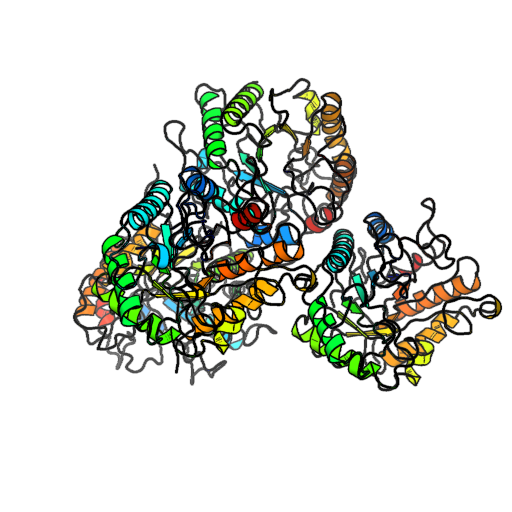16.485 -101.591 1.00 5.45 20 GLY B C 1
ATOM 5501 O O . GLY B 1 20 ? 7.509 -17.046 -101.789 1.00 6.53 20 GLY B O 1
ATOM 5505 N N . ALA B 1 21 ? 5.942 -15.574 -102.426 1.00 5.94 21 ALA B N 1
ATOM 5506 C CA . ALA B 1 21 ? 6.599 -15.204 -103.677 1.00 6.70 21 ALA B CA 1
ATOM 5507 C C . ALA B 1 21 ? 7.825 -14.316 -103.468 1.00 7.39 21 ALA B C 1
ATOM 5508 O O . ALA B 1 21 ? 8.580 -14.092 -104.425 1.00 8.08 21 ALA B O 1
ATOM 5515 N N . GLY B 1 22 ? 8.029 -13.812 -102.254 1.00 5.89 22 GLY B N 1
ATOM 5516 C CA . GLY B 1 22 ? 9.215 -13.071 -101.924 1.00 5.54 22 GLY B CA 1
ATOM 5517 C C . GLY B 1 22 ? 10.222 -13.879 -101.151 1.00 6.46 22 GLY B C 1
ATOM 5518 O O . GLY B 1 22 ? 11.197 -13.306 -100.666 1.00 9.37 22 GLY B O 1
ATOM 5522 N N . PHE B 1 23 ? 10.005 -15.179 -100.979 1.00 6.50 23 PHE B N 1
ATOM 5523 C CA . PHE B 1 23 ? 10.909 -16.005 -100.199 1.00 7.31 23 PHE B CA 1
ATOM 5524 C C . PHE B 1 23 ? 12.269 -16.092 -100.882 1.00 7.93 23 PHE B C 1
ATOM 5525 O O . PHE B 1 23 ? 12.391 -15.971 -102.111 1.00 7.82 23 PHE B O 1
ATOM 5542 N N . ALA B 1 24 ? 13.296 -16.307 -100.066 1.00 8.23 24 ALA B N 1
ATOM 5543 C CA . ALA B 1 24 ? 14.666 -16.473 -100.527 1.00 9.65 24 ALA B CA 1
ATOM 5544 C C . ALA B 1 24 ? 15.058 -15.380 -101.571 1.00 8.94 24 ALA B C 1
ATOM 5545 O O . ALA B 1 24 ? 15.405 -15.677 -102.652 1.00 8.83 24 ALA B O 1
ATOM 5552 N N . PRO B 1 25 ? 14.954 -14.097 -101.150 1.00 9.96 25 PRO B N 1
ATOM 5553 C CA . PRO B 1 25 ? 15.258 -13.035 -102.133 1.00 9.72 25 PRO B CA 1
ATOM 5554 C C . PRO B 1 25 ? 16.704 -13.048 -102.601 1.00 10.44 25 PRO B C 1
ATOM 5555 O O . PRO B 1 25 ? 17.004 -12.383 -103.602 1.00 11.24 25 PRO B O 1
ATOM 5566 N N . HIS B 1 26 ? 17.593 -13.785 -101.924 1.00 10.45 26 HIS B N 1
ATOM 5567 C CA . HIS B 1 26 ? 18.983 -13.857 -102.335 1.00 12.16 26 HIS B CA 1
ATOM 5568 C C . HIS B 1 26 ? 19.169 -14.781 -103.531 1.00 13.24 26 HIS B C 1
ATOM 5569 O O . HIS B 1 26 ? 20.262 -14.792 -104.120 1.00 14.18 26 HIS B O 1
ATOM 5583 N N . ILE B 1 27 ? 18.122 -15.555 -103.893 1.00 13.79 27 ILE B N 1
ATOM 5584 C CA . ILE B 1 27 ? 18.167 -16.523 -104.993 1.00 13.64 27 ILE B CA 1
ATOM 5585 C C . ILE B 1 27 ? 17.275 -15.967 -106.083 1.00 11.99 27 ILE B C 1
ATOM 5586 O O . ILE B 1 27 ? 16.054 -16.173 -106.074 1.00 11.01 27 ILE B O 1
ATOM 5602 N N . THR B 1 28 ? 17.873 -15.264 -107.045 1.00 11.93 28 THR B N 1
ATOM 5603 C CA . THR B 1 28 ? 17.060 -14.734 -108.126 1.00 12.72 28 THR B CA 1
ATOM 5604 C C . THR B 1 28 ? 17.595 -15.208 -109.475 1.00 12.64 28 THR B C 1
ATOM 5605 O O . THR B 1 28 ? 18.813 -15.258 -109.671 1.00 11.64 28 THR B O 1
ATOM 5616 N N . PRO B 1 29 ? 16.708 -15.550 -110.434 1.00 14.05 29 PRO B N 1
ATOM 5617 C CA . PRO B 1 29 ? 15.246 -15.531 -110.276 1.00 13.39 29 PRO B CA 1
ATOM 5618 C C . PRO B 1 29 ? 14.710 -16.629 -109.385 1.00 13.27 29 PRO B C 1
ATOM 5619 O O . PRO B 1 29 ? 13.538 -16.593 -109.045 1.00 14.91 29 PRO B O 1
ATOM 5630 N N . GLY B 1 30 ? 15.551 -17.587 -109.023 1.00 13.58 30 GLY B N 1
ATOM 5631 C CA . GLY B 1 30 ? 15.095 -18.721 -108.239 1.00 14.22 30 GLY B CA 1
ATOM 5632 C C . GLY B 1 30 ? 14.138 -19.612 -108.989 1.00 15.16 30 GLY B C 1
ATOM 5633 O O . GLY B 1 30 ? 13.843 -19.303 -110.153 1.00 16.70 30 GLY B O 1
ATOM 5637 N N . LYS B 1 31 ? 13.636 -20.686 -108.344 1.00 12.73 31 LYS B N 1
ATOM 5638 C CA . LYS B 1 31 ? 12.722 -21.617 -108.987 1.00 12.07 31 LYS B CA 1
ATOM 5639 C C . LYS B 1 31 ? 11.400 -21.691 -108.238 1.00 11.03 31 LYS B C 1
ATOM 5640 O O . LYS B 1 31 ? 11.373 -22.006 -107.041 1.00 10.77 31 LYS B O 1
ATOM 5659 N N . ASN B 1 32 ? 10.300 -21.440 -108.956 1.00 10.58 32 ASN B N 1
ATOM 5660 C CA . ASN B 1 32 ? 8.990 -21.583 -108.346 1.00 9.83 32 ASN B CA 1
ATOM 5661 C C . ASN B 1 32 ? 8.780 -23.034 -107.934 1.00 9.65 32 ASN B C 1
ATOM 5662 O O . ASN B 1 32 ? 9.014 -23.954 -108.722 1.00 10.99 32 ASN B O 1
ATOM 5673 N N . GLY B 1 33 ? 8.313 -23.238 -106.703 1.00 8.96 33 GLY B N 1
ATOM 5674 C CA . GLY B 1 33 ? 8.145 -24.560 -106.150 1.00 8.58 33 GLY B CA 1
ATOM 5675 C C . GLY B 1 33 ? 9.311 -25.025 -105.318 1.00 8.90 33 GLY B C 1
ATOM 5676 O O . GLY B 1 33 ? 9.165 -26.011 -104.583 1.00 9.78 33 GLY B O 1
ATOM 5680 N N . THR B 1 34 ? 10.484 -24.378 -105.454 1.00 10.10 34 THR B N 1
ATOM 5681 C CA . THR B 1 34 ? 11.697 -24.770 -104.738 1.00 9.51 34 THR B CA 1
ATOM 5682 C C . THR B 1 34 ? 12.141 -23.708 -103.740 1.00 8.89 34 THR B C 1
ATOM 5683 O O . THR B 1 34 ? 12.179 -23.988 -102.537 1.00 8.86 34 THR B O 1
ATOM 5694 N N . HIS B 1 35 ? 12.464 -22.493 -104.208 1.00 6.96 35 HIS B N 1
ATOM 5695 C CA . HIS B 1 35 ? 12.936 -21.402 -103.351 1.00 7.00 35 HIS B CA 1
ATOM 5696 C C . HIS B 1 35 ? 11.839 -20.411 -102.972 1.00 7.17 35 HIS B C 1
ATOM 5697 O O . HIS B 1 35 ? 11.936 -19.748 -101.937 1.00 6.69 35 HIS B O 1
ATOM 5711 N N . TYR B 1 36 ? 10.799 -20.294 -103.790 1.00 7.51 36 TYR B N 1
ATOM 5712 C CA . TYR B 1 36 ? 9.625 -19.523 -103.423 1.00 7.88 36 TYR B CA 1
ATOM 5713 C C . TYR B 1 36 ? 8.379 -20.282 -103.852 1.00 6.74 36 TYR B C 1
ATOM 5714 O O . TYR B 1 36 ? 8.443 -21.247 -104.608 1.00 7.43 36 TYR B O 1
ATOM 5732 N N . PHE B 1 37 ? 7.242 -19.852 -103.308 1.00 7.48 37 PHE B N 1
ATOM 5733 C CA . PHE B 1 37 ? 5.995 -20.589 -103.426 1.00 8.32 37 PHE B CA 1
ATOM 5734 C C . PHE B 1 37 ? 4.839 -19.626 -103.583 1.00 7.71 37 PHE B C 1
ATOM 5735 O O . PHE B 1 37 ? 4.837 -18.561 -102.964 1.00 9.41 37 PHE B O 1
ATOM 5752 N N . TYR B 1 38 ? 3.862 -20.012 -104.405 1.00 6.69 38 TYR B N 1
ATOM 5753 C CA . TYR B 1 38 ? 2.655 -19.224 -104.501 1.00 6.80 38 TYR B CA 1
ATOM 5754 C C . TYR B 1 38 ? 1.523 -19.922 -103.773 1.00 6.89 38 TYR B C 1
ATOM 5755 O O . TYR B 1 38 ? 1.490 -21.158 -103.704 1.00 7.70 38 TYR B O 1
ATOM 5773 N N . PRO B 1 39 ? 0.597 -19.165 -103.196 1.00 7.66 39 PRO B N 1
ATOM 5774 C CA . PRO B 1 39 ? -0.512 -19.801 -102.478 1.00 7.62 39 PRO B CA 1
ATOM 5775 C C . PRO B 1 39 ? -1.520 -20.414 -103.431 1.00 8.86 39 PRO B C 1
ATOM 5776 O O . PRO B 1 39 ? -1.522 -20.147 -104.625 1.00 9.55 39 PRO B O 1
ATOM 5787 N N . GLU B 1 40 ? -2.373 -21.276 -102.883 1.00 9.17 40 GLU B N 1
ATOM 5788 C CA . GLU B 1 40 ? -3.364 -21.988 -103.674 1.00 10.10 40 GLU B CA 1
ATOM 5789 C C . GLU B 1 40 ? -4.736 -21.777 -103.043 1.00 10.14 40 GLU B C 1
ATOM 5790 O O . GLU B 1 40 ? -4.896 -21.040 -102.058 1.00 9.06 40 GLU B O 1
ATOM 5802 N N . LYS B 1 41 ? -5.735 -22.396 -103.657 1.00 10.69 41 LYS B N 1
ATOM 5803 C CA . LYS B 1 41 ? -7.117 -22.179 -103.262 1.00 11.88 41 LYS B CA 1
ATOM 5804 C C . LYS B 1 41 ? -7.326 -22.433 -101.781 1.00 11.09 41 LYS B C 1
ATOM 5805 O O . LYS B 1 41 ? -8.081 -21.709 -101.126 1.00 12.10 41 LYS B O 1
ATOM 5824 N N . LYS B 1 42 ? -6.671 -23.461 -101.232 1.00 10.33 42 LYS B N 1
ATOM 5825 C CA . LYS B 1 42 ? -6.918 -23.824 -99.838 1.00 11.25 42 LYS B CA 1
ATOM 5826 C C . LYS B 1 42 ? -6.601 -22.685 -98.881 1.00 9.22 42 LYS B C 1
ATOM 5827 O O . LYS B 1 42 ? -7.234 -22.576 -97.831 1.00 11.68 42 LYS B O 1
ATOM 5846 N N . HIS B 1 43 ? -5.598 -21.865 -99.190 1.00 7.20 43 HIS B N 1
ATOM 5847 C CA . HIS B 1 43 ? -5.207 -20.771 -98.300 1.00 8.29 43 HIS B CA 1
ATOM 5848 C C . HIS B 1 43 ? -6.242 -19.651 -98.294 1.00 8.53 43 HIS B C 1
ATOM 5849 O O . HIS B 1 43 ? -6.712 -19.235 -97.227 1.00 9.28 43 HIS B O 1
ATOM 5863 N N . PHE B 1 44 ? -6.600 -19.147 -99.483 1.00 7.14 44 PHE B N 1
ATOM 5864 C CA . PHE B 1 44 ? -7.613 -18.103 -99.590 1.00 6.56 44 PHE B CA 1
ATOM 5865 C C . PHE B 1 44 ? -8.940 -18.580 -99.030 1.00 7.19 44 PHE B C 1
ATOM 5866 O O . PHE B 1 44 ? -9.642 -17.814 -98.365 1.00 8.42 44 PHE B O 1
ATOM 5883 N N . LYS B 1 45 ? -9.305 -19.844 -99.304 1.00 8.33 45 LYS B N 1
ATOM 5884 C CA . LYS B 1 45 ? -10.544 -20.405 -98.767 1.00 8.86 45 LYS B CA 1
ATOM 5885 C C . LYS B 1 45 ? -10.531 -20.411 -97.241 1.00 9.25 45 LYS B C 1
ATOM 5886 O O . LYS B 1 45 ? -11.557 -20.107 -96.602 1.00 10.65 45 LYS B O 1
ATOM 5905 N N . TYR B 1 46 ? -9.379 -20.780 -96.638 1.00 8.50 46 TYR B N 1
ATOM 5906 C CA . TYR B 1 46 ? -9.290 -20.817 -95.178 1.00 7.90 46 TYR B CA 1
ATOM 5907 C C . TYR B 1 46 ? -9.509 -19.433 -94.571 1.00 8.09 46 TYR B C 1
ATOM 5908 O O . TYR B 1 46 ? -10.296 -19.274 -93.623 1.00 9.58 46 TYR B O 1
ATOM 5926 N N . TYR B 1 47 ? -8.814 -18.413 -95.085 1.00 6.71 47 TYR B N 1
ATOM 5927 C CA . TYR B 1 47 ? -8.968 -17.078 -94.510 1.00 6.91 47 TYR B CA 1
ATOM 5928 C C . TYR B 1 47 ? -10.370 -16.522 -94.748 1.00 8.28 47 TYR B C 1
ATOM 5929 O O . TYR B 1 47 ? -10.967 -15.932 -93.833 1.00 9.21 47 TYR B O 1
ATOM 5947 N N . ALA B 1 48 ? -10.935 -16.773 -95.934 1.00 8.17 48 ALA B N 1
ATOM 5948 C CA . ALA B 1 48 ? -12.324 -16.402 -96.185 1.00 9.27 48 ALA B CA 1
ATOM 5949 C C . ALA B 1 48 ? -13.231 -17.043 -95.158 1.00 8.29 48 ALA B C 1
ATOM 5950 O O . ALA B 1 48 ? -14.174 -16.406 -94.671 1.00 8.63 48 ALA B O 1
ATOM 5957 N N . ASP B 1 49 ? -12.961 -18.308 -94.812 1.00 8.71 49 ASP B N 1
ATOM 5958 C CA . ASP B 1 49 ? -13.814 -19.035 -93.882 1.00 9.75 49 ASP B CA 1
ATOM 5959 C C . ASP B 1 49 ? -13.710 -18.476 -92.467 1.00 11.58 49 ASP B C 1
ATOM 5960 O O . ASP B 1 49 ? -14.606 -18.731 -91.641 1.00 12.76 49 ASP B O 1
ATOM 5969 N N . GLN B 1 50 ? -12.646 -17.714 -92.171 1.00 12.26 50 GLN B N 1
ATOM 5970 C CA . GLN B 1 50 ? -12.496 -17.031 -90.889 1.00 11.95 50 GLN B CA 1
ATOM 5971 C C . GLN B 1 50 ? -13.108 -15.645 -90.880 1.00 13.32 50 GLN B C 1
ATOM 5972 O O . GLN B 1 50 ? -13.181 -15.036 -89.809 1.00 14.13 50 GLN B O 1
ATOM 5986 N N . GLY B 1 51 ? -13.543 -15.132 -92.033 1.00 14.16 51 GLY B N 1
ATOM 5987 C CA . GLY B 1 51 ? -14.132 -13.813 -92.121 1.00 11.40 51 GLY B CA 1
ATOM 5988 C C . GLY B 1 51 ? -13.224 -12.774 -92.702 1.00 9.65 51 GLY B C 1
ATOM 5989 O O . GLY B 1 51 ? -13.562 -11.591 -92.653 1.00 8.66 51 GLY B O 1
ATOM 5993 N N . ILE B 1 52 ? -12.078 -13.181 -93.243 1.00 8.88 52 ILE B N 1
ATOM 5994 C CA . ILE B 1 52 ? -11.023 -12.267 -93.649 1.00 8.41 52 ILE B CA 1
ATOM 5995 C C . ILE B 1 52 ? -11.138 -12.073 -95.158 1.00 7.43 52 ILE B C 1
ATOM 5996 O O . ILE B 1 52 ? -11.093 -13.041 -95.921 1.00 7.30 52 ILE B O 1
ATOM 6012 N N . ARG B 1 53 ? -11.239 -10.824 -95.596 1.00 7.63 53 ARG B N 1
ATOM 6013 C CA . ARG B 1 53 ? -11.366 -10.506 -97.014 1.00 6.86 53 ARG B CA 1
ATOM 6014 C C . ARG B 1 53 ? -10.261 -9.599 -97.532 1.00 6.82 53 ARG B C 1
ATOM 6015 O O . ARG B 1 53 ? -10.341 -9.129 -98.669 1.00 7.20 53 ARG B O 1
ATOM 6036 N N . LEU B 1 54 ? -9.258 -9.310 -96.716 1.00 6.68 54 LEU B N 1
ATOM 6037 C CA . LEU B 1 54 ? -8.152 -8.441 -97.079 1.00 7.01 54 LEU B CA 1
ATOM 6038 C C . LEU B 1 54 ? -6.866 -9.258 -97.069 1.00 6.98 54 LEU B C 1
ATOM 6039 O O . LEU B 1 54 ? -6.576 -9.960 -96.086 1.00 7.33 54 LEU B O 1
ATOM 6055 N N . ILE B 1 55 ? -6.148 -9.207 -98.192 1.00 6.54 55 ILE B N 1
ATOM 6056 C CA . ILE B 1 55 ? -4.887 -9.913 -98.394 1.00 7.21 55 ILE B CA 1
ATOM 6057 C C . ILE B 1 55 ? -3.800 -8.916 -98.809 1.00 5.80 55 ILE B C 1
ATOM 6058 O O . ILE B 1 55 ? -4.020 -8.074 -99.682 1.00 5.65 55 ILE B O 1
ATOM 6074 N N . ARG B 1 56 ? -2.612 -9.053 -98.231 1.00 5.48 56 ARG B N 1
ATOM 6075 C CA . ARG B 1 56 ? -1.426 -8.345 -98.707 1.00 5.32 56 ARG B CA 1
ATOM 6076 C C . ARG B 1 56 ? -0.513 -9.405 -99.272 1.00 4.66 56 ARG B C 1
ATOM 6077 O O . ARG B 1 56 ? -0.251 -10.402 -98.596 1.00 5.13 56 ARG B O 1
ATOM 6098 N N . PHE B 1 57 ? -0.068 -9.226 -100.512 1.00 5.53 57 PHE B N 1
ATOM 6099 C CA . PHE B 1 57 ? 0.735 -10.250 -101.188 1.00 4.51 57 PHE B CA 1
ATOM 6100 C C . PHE B 1 57 ? 2.100 -9.742 -101.631 1.00 4.62 57 PHE B C 1
ATOM 6101 O O . PHE B 1 57 ? 2.195 -9.070 -102.674 1.00 5.29 57 PHE B O 1
ATOM 6118 N N . PRO B 1 58 ? 3.180 -10.109 -100.928 1.00 5.78 58 PRO B N 1
ATOM 6119 C CA . PRO B 1 58 ? 4.527 -9.740 -101.387 1.00 7.06 58 PRO B CA 1
ATOM 6120 C C . PRO B 1 58 ? 4.978 -10.514 -102.619 1.00 6.91 58 PRO B C 1
ATOM 6121 O O . PRO B 1 58 ? 4.731 -11.708 -102.764 1.00 6.90 58 PRO B O 1
ATOM 6132 N N . PHE B 1 59 ? 5.666 -9.808 -103.507 1.00 6.75 59 PHE B N 1
ATOM 6133 C CA . PHE B 1 59 ? 6.367 -10.382 -104.645 1.00 6.34 59 PHE B CA 1
ATOM 6134 C C . PHE B 1 59 ? 7.616 -9.533 -104.799 1.00 5.88 59 PHE B C 1
ATOM 6135 O O . PHE B 1 59 ? 7.701 -8.470 -104.206 1.00 5.10 59 PHE B O 1
ATOM 6152 N N . ILE B 1 60 ? 8.606 -9.969 -105.586 1.00 7.38 60 ILE B N 1
ATOM 6153 C CA . ILE B 1 60 ? 9.817 -9.164 -105.760 1.00 6.52 60 ILE B CA 1
ATOM 6154 C C . ILE B 1 60 ? 10.011 -8.776 -107.227 1.00 5.95 60 ILE B C 1
ATOM 6155 O O . ILE B 1 60 ? 9.767 -9.569 -108.140 1.00 5.94 60 ILE B O 1
ATOM 6171 N N . TRP B 1 61 ? 10.415 -7.527 -107.435 1.00 6.25 61 TRP B N 1
ATOM 6172 C CA . TRP B 1 61 ? 10.736 -7.020 -108.761 1.00 6.56 61 TRP B CA 1
ATOM 6173 C C . TRP B 1 61 ? 11.654 -7.979 -109.523 1.00 6.41 61 TRP B C 1
ATOM 6174 O O . TRP B 1 61 ? 11.417 -8.259 -110.704 1.00 7.01 61 TRP B O 1
ATOM 6195 N N . GLU B 1 62 ? 12.673 -8.534 -108.851 1.00 8.14 62 GLU B N 1
ATOM 6196 C CA . GLU B 1 62 ? 13.668 -9.346 -109.556 1.00 8.85 62 GLU B CA 1
ATOM 6197 C C . GLU B 1 62 ? 13.045 -10.556 -110.239 1.00 9.13 62 GLU B C 1
ATOM 6198 O O . GLU B 1 62 ? 13.635 -11.095 -111.193 1.00 10.52 62 GLU B O 1
ATOM 6210 N N . ARG B 1 63 ? 11.877 -11.008 -109.746 1.00 7.54 63 ARG B N 1
ATOM 6211 C CA . ARG B 1 63 ? 11.167 -12.144 -110.316 1.00 7.82 63 ARG B CA 1
ATOM 6212 C C . ARG B 1 63 ? 10.115 -11.746 -111.335 1.00 9.21 63 ARG B C 1
ATOM 6213 O O . ARG B 1 63 ? 9.714 -12.600 -112.135 1.00 11.20 63 ARG B O 1
ATOM 6234 N N . VAL B 1 64 ? 9.684 -10.4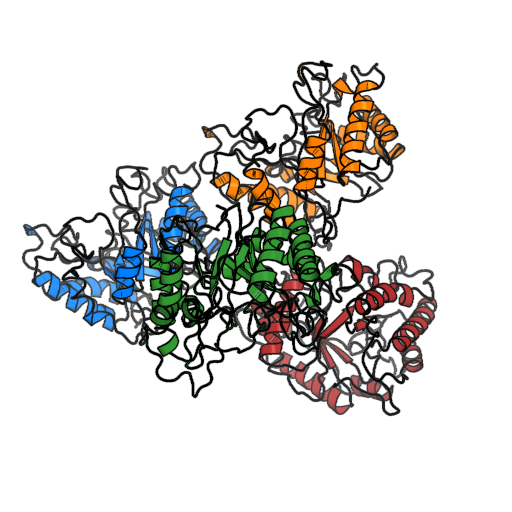77 -111.343 1.00 8.58 64 VAL B N 1
ATOM 6235 C CA . VAL B 1 64 ? 8.890 -9.919 -112.445 1.00 9.97 64 VAL B CA 1
ATOM 6236 C C . VAL B 1 64 ? 9.726 -9.325 -113.586 1.00 9.63 64 VAL B C 1
ATOM 6237 O O . VAL B 1 64 ? 9.254 -9.257 -114.727 1.00 11.50 64 VAL B O 1
ATOM 6250 N N . GLN B 1 65 ? 10.972 -8.969 -113.340 1.00 8.79 65 GLN B N 1
ATOM 6251 C CA . GLN B 1 65 ? 11.798 -8.365 -114.373 1.00 7.97 65 GLN B CA 1
ATOM 6252 C C . GLN B 1 65 ? 13.227 -8.685 -113.954 1.00 9.72 65 GLN B C 1
ATOM 6253 O O . GLN B 1 65 ? 13.739 -8.093 -112.994 1.00 9.92 65 GLN B O 1
ATOM 6267 N N . HIS B 1 66 ? 13.832 -9.676 -114.643 1.00 10.55 66 HIS B N 1
ATOM 6268 C CA . HIS B 1 66 ? 15.128 -10.244 -114.249 1.00 10.93 66 HIS B CA 1
ATOM 6269 C C . HIS B 1 66 ? 16.267 -9.224 -114.289 1.00 11.20 66 HIS B C 1
ATOM 6270 O O . HIS B 1 66 ? 17.190 -9.319 -113.480 1.00 12.07 66 HIS B O 1
ATOM 6284 N N . SER B 1 67 ? 16.226 -8.278 -115.232 1.00 11.97 67 SER B N 1
ATOM 6285 C CA . SER B 1 67 ? 17.185 -7.182 -115.383 1.00 12.57 67 SER B CA 1
ATOM 6286 C C . SER B 1 67 ? 16.432 -6.006 -116.001 1.00 11.63 67 SER B C 1
ATOM 6287 O O . SER B 1 67 ? 15.337 -6.170 -116.535 1.00 10.84 67 SER B O 1
ATOM 6295 N N . LEU B 1 68 ? 17.014 -4.807 -115.909 1.00 12.09 68 LEU B N 1
ATOM 6296 C CA . LEU B 1 68 ? 16.319 -3.638 -116.412 1.00 12.84 68 LEU B CA 1
ATOM 6297 C C . LEU B 1 68 ? 16.161 -3.696 -117.914 1.00 16.38 68 LEU B C 1
ATOM 6298 O O . LEU B 1 68 ? 15.375 -2.916 -118.470 1.00 19.89 68 LEU B O 1
ATOM 6314 N N . ASP B 1 69 ? 16.888 -4.600 -118.573 1.00 16.66 69 ASP B N 1
ATOM 6315 C CA . ASP B 1 69 ? 16.774 -4.808 -120.010 1.00 17.82 69 ASP B CA 1
ATOM 6316 C C . ASP B 1 69 ? 15.747 -5.862 -120.356 1.00 15.92 69 ASP B C 1
ATOM 6317 O O . ASP B 1 69 ? 15.436 -6.044 -121.540 1.00 15.90 69 ASP B O 1
ATOM 6326 N N . SER B 1 70 ? 15.266 -6.596 -119.361 1.00 15.03 70 SER B N 1
ATOM 6327 C CA . SER B 1 70 ? 14.306 -7.661 -119.596 1.00 14.75 70 SER B CA 1
ATOM 6328 C C . SER B 1 70 ? 12.884 -7.123 -119.800 1.00 15.58 70 SER B C 1
ATOM 6329 O O . SER B 1 70 ? 12.494 -6.061 -119.285 1.00 16.99 70 SER B O 1
ATOM 6337 N N . GLY B 1 71 ? 12.095 -7.880 -120.544 1.00 14.28 71 GLY B N 1
ATOM 6338 C CA . GLY B 1 71 ? 10.665 -7.736 -120.439 1.00 15.27 71 GLY B CA 1
ATOM 6339 C C . GLY B 1 71 ? 10.183 -8.271 -119.102 1.00 13.26 71 GLY B C 1
ATOM 6340 O O . GLY B 1 71 ? 10.957 -8.770 -118.281 1.00 13.14 71 GLY B O 1
ATOM 6344 N N . LEU B 1 72 ? 8.865 -8.145 -118.885 1.00 13.49 72 LEU B N 1
ATOM 6345 C CA . LEU B 1 72 ? 8.237 -8.702 -117.699 1.00 11.29 72 LEU B CA 1
ATOM 6346 C C . LEU B 1 72 ? 8.151 -10.206 -117.861 1.00 11.82 72 LEU B C 1
ATOM 6347 O O . LEU B 1 72 ? 7.724 -10.703 -118.907 1.00 13.60 72 LEU B O 1
ATOM 6363 N N . ASN B 1 73 ? 8.574 -10.939 -116.837 1.00 11.44 73 ASN B N 1
ATOM 6364 C CA . ASN B 1 73 ? 8.533 -12.399 -116.889 1.00 10.94 73 ASN B CA 1
ATOM 6365 C C . ASN B 1 73 ? 7.093 -12.919 -117.014 1.00 12.56 73 ASN B C 1
ATOM 6366 O O . ASN B 1 73 ? 6.260 -12.716 -116.120 1.00 13.05 73 ASN B O 1
ATOM 6377 N N . PHE B 1 74 ? 6.803 -13.618 -118.106 1.00 10.37 74 PHE B N 1
ATOM 6378 C CA . PHE B 1 74 ? 5.422 -13.977 -118.381 1.00 10.88 74 PHE B CA 1
ATOM 6379 C C . PHE B 1 74 ? 4.849 -14.865 -117.291 1.00 11.05 74 PHE B C 1
ATOM 6380 O O . PHE B 1 74 ? 3.694 -14.693 -116.883 1.00 10.87 74 PHE B O 1
ATOM 6397 N N . ASP B 1 75 ? 5.641 -15.822 -116.811 1.00 11.47 75 ASP B N 1
ATOM 6398 C CA . ASP B 1 75 ? 5.131 -16.802 -115.856 1.00 11.73 75 ASP B CA 1
ATOM 6399 C C . ASP B 1 75 ? 4.872 -16.173 -114.493 1.00 10.59 75 ASP B C 1
ATOM 6400 O O . ASP B 1 75 ? 3.916 -16.555 -113.815 1.00 12.07 75 ASP B O 1
ATOM 6409 N N . GLN B 1 76 ? 5.684 -15.190 -114.090 1.00 8.77 76 GLN B N 1
ATOM 6410 C CA . GLN B 1 76 ? 5.460 -14.530 -112.808 1.00 7.00 76 GLN B CA 1
ATOM 6411 C C . GLN B 1 76 ? 4.199 -13.685 -112.848 1.00 5.82 76 GLN B C 1
ATOM 6412 O O . GLN B 1 76 ? 3.463 -13.633 -111.870 1.00 5.94 76 GLN B O 1
ATOM 6426 N N . ILE B 1 77 ? 3.955 -12.997 -113.976 1.00 6.73 77 ILE B N 1
ATOM 6427 C CA . ILE B 1 77 ? 2.734 -12.216 -114.122 1.00 7.63 77 ILE B CA 1
ATOM 6428 C C . ILE B 1 77 ? 1.520 -13.133 -114.141 1.00 8.48 77 ILE B C 1
ATOM 6429 O O . ILE B 1 77 ? 0.495 -12.833 -113.516 1.00 9.30 77 ILE B O 1
ATOM 6445 N N . ARG B 1 78 ? 1.613 -14.271 -114.844 1.00 8.20 78 ARG B N 1
ATOM 6446 C CA . ARG B 1 78 ? 0.586 -15.305 -114.725 1.00 8.85 78 ARG B CA 1
ATOM 6447 C C . ARG B 1 78 ? 0.339 -15.686 -113.261 1.00 8.29 78 ARG B C 1
ATOM 6448 O O . ARG B 1 78 ? -0.813 -15.754 -112.807 1.00 8.81 78 ARG B O 1
ATOM 6469 N N . LEU B 1 79 ? 1.412 -15.951 -112.508 1.00 8.94 79 LEU B N 1
ATOM 6470 C CA . LEU B 1 79 ? 1.265 -16.393 -111.117 1.00 8.35 79 LEU B CA 1
ATOM 6471 C C . LEU B 1 79 ? 0.582 -15.341 -110.252 1.00 6.90 79 LEU B C 1
ATOM 6472 O O . LEU B 1 79 ? -0.182 -15.670 -109.337 1.00 7.20 79 LEU B O 1
ATOM 6488 N N . LEU B 1 80 ? 0.874 -14.067 -110.515 1.00 6.59 80 LEU B N 1
ATOM 6489 C CA . LEU B 1 80 ? 0.239 -12.979 -109.781 1.00 7.14 80 LEU B CA 1
ATOM 6490 C C . LEU B 1 80 ? -1.235 -12.846 -110.163 1.00 8.30 80 LEU B C 1
ATOM 6491 O O . LEU B 1 80 ? -2.074 -12.556 -109.306 1.00 9.42 80 LEU B O 1
ATOM 6507 N N . LYS B 1 81 ? -1.556 -13.018 -111.459 1.00 8.39 81 LYS B N 1
ATOM 6508 C CA . LYS B 1 81 ? -2.944 -12.959 -111.899 1.00 9.67 81 LYS B CA 1
ATOM 6509 C C . LYS B 1 81 ? -3.754 -14.072 -111.263 1.00 7.29 81 LYS B C 1
ATOM 6510 O O . LYS B 1 81 ? -4.903 -13.865 -110.880 1.00 8.33 81 LYS B O 1
ATOM 6529 N N . LYS B 1 82 ? -3.164 -15.260 -111.145 1.00 7.60 82 LYS B N 1
ATOM 6530 C CA . LYS B 1 82 ? -3.872 -16.373 -110.529 1.00 8.42 82 LYS B CA 1
ATOM 6531 C C . LYS B 1 82 ? -4.111 -16.120 -109.047 1.00 8.85 82 LYS B C 1
ATOM 6532 O O . LYS B 1 82 ? -5.170 -16.477 -108.525 1.00 9.43 82 LYS B O 1
ATOM 6551 N N . THR B 1 83 ? -3.135 -15.523 -108.349 1.00 8.53 83 THR B N 1
ATOM 6552 C CA . THR B 1 83 ? -3.335 -15.094 -106.970 1.00 7.94 83 THR B CA 1
ATOM 6553 C C . THR B 1 83 ? -4.572 -14.200 -106.849 1.00 6.50 83 THR B C 1
ATOM 6554 O O . THR B 1 83 ? -5.423 -14.411 -105.980 1.00 6.99 83 THR B O 1
ATOM 6565 N N . LEU B 1 84 ? -4.682 -13.198 -107.733 1.00 5.85 84 LEU B N 1
ATOM 6566 C CA . LEU B 1 84 ? -5.837 -12.299 -107.728 1.00 5.00 84 LEU B CA 1
ATOM 6567 C C . LEU B 1 84 ? -7.125 -13.052 -108.060 1.00 6.16 84 LEU B C 1
ATOM 6568 O O . LEU B 1 84 ? -8.172 -12.807 -107.443 1.00 7.83 84 LEU B O 1
ATOM 6584 N N . ASP B 1 85 ? -7.055 -14.000 -109.007 1.00 6.04 85 ASP B N 1
ATOM 6585 C CA . ASP B 1 85 ? -8.240 -14.787 -109.338 1.00 7.40 85 ASP B CA 1
ATOM 6586 C C . ASP B 1 85 ? -8.674 -15.628 -108.152 1.00 6.96 85 ASP B C 1
ATOM 6587 O O . ASP B 1 85 ? -9.873 -15.812 -107.924 1.00 7.15 85 ASP B O 1
ATOM 6596 N N . LEU B 1 86 ? -7.720 -16.196 -107.414 1.00 8.18 86 LEU B N 1
ATOM 6597 C CA . LEU B 1 86 ? -8.077 -17.026 -106.268 1.00 7.43 86 LEU B CA 1
ATOM 6598 C C . LEU B 1 86 ? -8.610 -16.178 -105.120 1.00 9.00 86 LEU B C 1
ATOM 6599 O O . LEU B 1 86 ? -9.530 -16.591 -104.401 1.00 9.72 86 LEU B O 1
ATOM 6615 N N . ALA B 1 87 ? -8.045 -14.983 -104.926 1.00 8.38 87 ALA B N 1
ATOM 6616 C CA . ALA B 1 87 ? -8.652 -14.036 -104.003 1.00 7.89 87 ALA B CA 1
ATOM 6617 C C . ALA B 1 87 ? -10.097 -13.743 -104.399 1.00 7.31 87 ALA B C 1
ATOM 6618 O O . ALA B 1 87 ? -11.009 -13.836 -103.571 1.00 7.64 87 ALA B O 1
ATOM 6625 N N . ALA B 1 88 ? -10.331 -13.433 -105.681 1.00 7.24 88 ALA B N 1
ATOM 6626 C CA . ALA B 1 88 ? -11.637 -12.920 -106.102 1.00 8.41 88 ALA B CA 1
ATOM 6627 C C . ALA B 1 88 ? -12.718 -13.965 -105.893 1.00 9.29 88 ALA B C 1
ATOM 6628 O O . ALA B 1 88 ? -13.836 -13.659 -105.437 1.00 11.13 88 ALA B O 1
ATOM 6635 N N . GLN B 1 89 ? -12.403 -15.210 -106.224 1.00 10.06 89 GLN B N 1
ATOM 6636 C CA . GLN B 1 89 ? -13.395 -16.263 -106.086 1.00 11.02 89 GLN B CA 1
ATOM 6637 C C . GLN B 1 89 ? -13.804 -16.456 -104.642 1.00 9.74 89 GLN B C 1
ATOM 6638 O O . GLN B 1 89 ? -14.870 -17.006 -104.398 1.00 11.42 89 GLN B O 1
ATOM 6652 N N . ASN B 1 90 ? -12.980 -16.019 -103.687 1.00 9.89 90 ASN B N 1
ATOM 6653 C CA . ASN B 1 90 ? -13.230 -16.173 -102.257 1.00 9.90 90 ASN B CA 1
ATOM 6654 C C . ASN B 1 90 ? -13.600 -14.859 -101.595 1.00 10.33 90 ASN B C 1
ATOM 6655 O O . ASN B 1 90 ? -13.538 -14.753 -100.371 1.00 12.22 90 ASN B O 1
ATOM 6666 N N . GLY B 1 91 ? -14.004 -13.869 -102.375 1.00 10.55 91 GLY B N 1
ATOM 6667 C CA . GLY B 1 91 ? -14.552 -12.649 -101.832 1.00 11.38 91 GLY B CA 1
ATOM 6668 C C . GLY B 1 91 ? -13.520 -11.685 -101.314 1.00 10.32 91 GLY B C 1
ATOM 6669 O O . GLY B 1 91 ? -13.876 -10.740 -100.600 1.00 12.04 91 GLY B O 1
ATOM 6673 N N . GLN B 1 92 ? -12.259 -11.908 -101.633 1.00 9.51 92 GLN B N 1
ATOM 6674 C CA . GLN B 1 92 ? -11.149 -11.139 -101.102 1.00 9.72 92 GLN B CA 1
ATOM 6675 C C . GLN B 1 92 ? -10.613 -10.178 -102.162 1.00 7.63 92 GLN B C 1
ATOM 6676 O O . GLN B 1 92 ? -10.823 -10.357 -103.368 1.00 7.84 92 GLN B O 1
ATOM 6690 N N . LYS B 1 93 ? -9.893 -9.158 -101.685 1.00 8.07 93 LYS B N 1
ATOM 6691 C CA . LYS B 1 93 ? -9.122 -8.258 -102.535 1.00 7.84 93 LYS B CA 1
ATOM 6692 C C . LYS B 1 93 ? -7.669 -8.164 -102.045 1.00 5.34 93 LYS B C 1
ATOM 6693 O O . LYS B 1 93 ? -7.395 -8.245 -100.849 1.00 5.77 93 LYS B O 1
ATOM 6712 N N . VAL B 1 94 ? -6.746 -7.985 -102.992 1.00 4.98 94 VAL B N 1
ATOM 6713 C CA . VAL B 1 94 ? -5.319 -8.135 -102.748 1.00 5.77 94 VAL B CA 1
ATOM 6714 C C . VAL B 1 94 ? -4.561 -6.814 -102.959 1.00 6.24 94 VAL B C 1
ATOM 6715 O O . VAL B 1 94 ? -4.725 -6.128 -103.977 1.00 6.07 94 VAL B O 1
ATOM 6728 N N . ILE B 1 95 ? -3.706 -6.491 -101.993 1.00 5.96 95 ILE B N 1
ATOM 6729 C CA . ILE B 1 95 ? -2.720 -5.423 -102.101 1.00 5.66 95 ILE B CA 1
ATOM 6730 C C . ILE B 1 95 ? -1.442 -6.105 -102.578 1.00 5.77 95 ILE B C 1
ATOM 6731 O O . ILE B 1 95 ? -0.872 -6.932 -101.860 1.00 6.29 95 ILE B O 1
ATOM 6747 N N . LEU B 1 96 ? -1.020 -5.783 -103.809 1.00 6.47 96 LEU B N 1
ATOM 6748 C CA . LEU B 1 96 ? 0.188 -6.342 -104.401 1.00 5.91 96 LEU B CA 1
ATOM 6749 C C . LEU B 1 96 ? 1.378 -5.537 -103.899 1.00 5.29 96 LEU B C 1
ATOM 6750 O O . LEU B 1 96 ? 1.453 -4.333 -104.136 1.00 6.64 96 LEU B O 1
ATOM 6766 N N . ASP B 1 97 ? 2.325 -6.203 -103.240 1.00 4.39 97 ASP B N 1
ATOM 6767 C CA . ASP B 1 97 ? 3.417 -5.541 -102.532 1.00 5.58 97 ASP B CA 1
ATOM 6768 C C . ASP B 1 97 ? 4.735 -5.893 -103.200 1.00 5.31 97 ASP B C 1
ATOM 6769 O O . ASP B 1 97 ? 5.174 -7.040 -103.115 1.00 5.24 97 ASP B O 1
ATOM 6778 N N . MET B 1 98 ? 5.355 -4.914 -103.869 1.00 5.87 98 MET B N 1
ATOM 6779 C CA . MET B 1 98 ? 6.699 -5.084 -104.408 1.00 5.95 98 MET B CA 1
ATOM 6780 C C . MET B 1 98 ? 7.673 -5.004 -103.239 1.00 5.57 98 MET B C 1
ATOM 6781 O O . MET B 1 98 ? 7.961 -3.922 -102.729 1.00 4.90 98 MET B O 1
ATOM 6795 N N . HIS B 1 99 ? 8.183 -6.162 -102.824 1.00 5.84 99 HIS B N 1
ATOM 6796 C CA . HIS B 1 99 ? 8.740 -6.380 -101.489 1.00 6.42 99 HIS B CA 1
ATOM 6797 C C . HIS B 1 99 ? 10.251 -6.152 -101.486 1.00 6.44 99 HIS B C 1
ATOM 6798 O O . HIS B 1 99 ? 11.015 -7.040 -101.162 1.00 7.71 99 HIS B O 1
ATOM 6812 N N . ASN B 1 100 ? 10.660 -4.923 -101.780 1.00 5.67 100 ASN B N 1
ATOM 6813 C CA . ASN B 1 100 ? 11.994 -4.706 -102.314 1.00 6.49 100 ASN B CA 1
ATOM 6814 C C . ASN B 1 100 ? 12.916 -3.777 -101.515 1.00 5.87 100 ASN B C 1
ATOM 6815 O O . ASN B 1 100 ? 14.097 -3.651 -101.878 1.00 6.26 100 ASN B O 1
ATOM 6826 N N . TYR B 1 101 ? 12.437 -3.172 -100.428 1.00 6.75 101 TYR B N 1
ATOM 6827 C CA . TYR B 1 101 ? 13.289 -2.480 -99.463 1.00 6.75 101 TYR B CA 1
ATOM 6828 C C . TYR B 1 101 ? 13.990 -1.284 -100.070 1.00 6.46 101 TYR B C 1
ATOM 6829 O O . TYR B 1 101 ? 15.045 -0.858 -99.587 1.00 8.51 101 TYR B O 1
ATOM 6847 N N . GLY B 1 102 ? 13.423 -0.732 -101.127 1.00 7.14 102 GLY B N 1
ATOM 6848 C CA . GLY B 1 102 ? 14.036 0.402 -101.780 1.00 8.35 102 GLY B CA 1
ATOM 6849 C C . GLY B 1 102 ? 15.164 0.044 -102.712 1.00 8.46 102 GLY B C 1
ATOM 6850 O O . GLY B 1 102 ? 15.906 0.936 -103.097 1.00 9.28 102 GLY B O 1
ATOM 6854 N N . ARG B 1 103 ? 15.328 -1.238 -103.067 1.00 7.79 103 ARG B N 1
ATOM 6855 C CA . ARG B 1 103 ? 16.471 -1.700 -103.842 1.00 8.83 103 ARG B CA 1
ATOM 6856 C C . ARG B 1 103 ? 16.060 -2.661 -104.950 1.00 8.59 103 ARG B C 1
ATOM 6857 O O . ARG B 1 103 ? 14.995 -3.295 -104.908 1.00 7.49 103 ARG B O 1
ATOM 6878 N N . TYR B 1 104 ? 16.947 -2.761 -105.947 1.00 9.43 104 TYR B N 1
ATOM 6879 C CA . TYR B 1 104 ? 16.797 -3.705 -107.057 1.00 10.19 104 TYR B CA 1
ATOM 6880 C C . TYR B 1 104 ? 18.148 -4.366 -107.322 1.00 10.28 104 TYR B C 1
ATOM 6881 O O . TYR B 1 104 ? 19.119 -3.676 -107.641 1.00 9.44 104 TYR B O 1
ATOM 6899 N N . HIS B 1 105 ? 18.209 -5.697 -107.171 1.00 9.96 105 HIS B N 1
ATOM 6900 C CA . HIS B 1 105 ? 19.462 -6.444 -107.277 1.00 12.03 105 HIS B CA 1
ATOM 6901 C C . HIS B 1 105 ? 20.563 -5.800 -106.433 1.00 11.37 105 HIS B C 1
ATOM 6902 O O . HIS B 1 105 ? 21.731 -5.714 -106.822 1.00 13.99 105 HIS B O 1
ATOM 6916 N N . GLY B 1 106 ? 20.179 -5.367 -105.235 1.00 9.28 106 GLY B N 1
ATOM 6917 C CA . GLY B 1 106 ? 21.119 -4.863 -104.256 1.00 9.99 106 GLY B CA 1
ATOM 6918 C C . GLY B 1 106 ? 21.450 -3.391 -104.355 1.00 9.53 106 GLY B C 1
ATOM 6919 O O . GLY B 1 106 ? 22.071 -2.837 -103.436 1.00 11.05 106 GLY B O 1
ATOM 6923 N N . GLU B 1 107 ? 21.040 -2.738 -105.415 1.00 9.29 107 GLU B N 1
ATOM 6924 C CA . GLU B 1 107 ? 21.376 -1.343 -105.646 1.00 10.70 107 GLU B CA 1
ATOM 6925 C C . GLU B 1 107 ? 20.146 -0.486 -105.366 1.00 9.48 107 GLU B C 1
ATOM 6926 O O . GLU B 1 107 ? 19.008 -0.902 -105.628 1.00 8.61 107 GLU B O 1
ATOM 6938 N N . LEU B 1 108 ? 20.380 0.715 -104.837 1.00 9.02 108 LEU B N 1
ATOM 6939 C CA . LEU B 1 108 ? 19.285 1.566 -104.395 1.00 9.35 108 LEU B CA 1
ATOM 6940 C C . LEU B 1 108 ? 18.517 2.101 -105.594 1.00 9.90 108 LEU B C 1
ATOM 6941 O O . LEU B 1 108 ? 19.100 2.429 -106.624 1.00 10.24 108 LEU B O 1
ATOM 6957 N N . ILE B 1 109 ? 17.196 2.166 -105.474 1.00 10.29 109 ILE B N 1
ATOM 6958 C CA . ILE B 1 109 ? 16.408 2.827 -106.496 1.00 11.22 109 ILE B CA 1
ATOM 6959 C C . ILE B 1 109 ? 16.677 4.328 -106.437 1.00 11.29 109 ILE B C 1
ATOM 6960 O O . ILE B 1 109 ? 16.552 4.968 -105.379 1.00 13.46 109 ILE B O 1
ATOM 6976 N N . GLY B 1 110 ? 17.082 4.887 -107.564 1.00 9.50 110 GLY B N 1
ATOM 6977 C CA . GLY B 1 110 ? 17.479 6.275 -107.617 1.00 9.97 110 GLY B CA 1
ATOM 6978 C C . GLY B 1 110 ? 18.960 6.447 -107.763 1.00 13.88 110 GLY B C 1
ATOM 6979 O O . GLY B 1 110 ? 19.416 7.580 -107.998 1.00 16.22 110 GLY B O 1
ATOM 6983 N N . SER B 1 111 ? 19.718 5.348 -107.671 1.00 14.11 111 SER B N 1
ATOM 6984 C CA . SER B 1 111 ? 21.143 5.286 -107.953 1.00 13.34 111 SER B CA 1
ATOM 6985 C C . SER B 1 111 ? 21.392 5.262 -109.460 1.00 13.05 111 SER B C 1
ATOM 6986 O O . SER B 1 111 ? 20.480 5.111 -110.281 1.00 14.82 111 SER B O 1
ATOM 6994 N N . SER B 1 112 ? 22.666 5.358 -109.835 1.00 13.65 112 SER B N 1
ATOM 6995 C CA . SER B 1 112 ? 22.990 5.343 -111.250 1.00 14.82 112 SER B CA 1
ATOM 6996 C C . SER B 1 112 ? 22.579 4.023 -111.898 1.00 14.26 112 SER B C 1
ATOM 6997 O O . SER B 1 112 ? 22.150 3.998 -113.045 1.00 14.73 112 SER B O 1
ATOM 7005 N N . LYS B 1 113 ? 22.618 2.940 -111.152 1.00 14.39 113 LYS B N 1
ATOM 7006 C CA . LYS B 1 113 ? 22.344 1.627 -111.733 1.00 15.24 113 LYS B CA 1
ATOM 7007 C C . LYS B 1 113 ? 20.874 1.234 -111.698 1.00 12.85 113 LYS B C 1
ATOM 7008 O O . LYS B 1 113 ? 20.460 0.333 -112.443 1.00 12.61 113 LYS B O 1
ATOM 7027 N N . VAL B 1 114 ? 20.084 1.842 -110.828 1.00 10.05 114 VAL B N 1
ATOM 7028 C CA . VAL B 1 114 ? 18.647 1.598 -110.841 1.00 9.85 114 VAL B CA 1
ATOM 7029 C C . VAL B 1 114 ? 17.962 2.953 -110.913 1.00 10.51 114 VAL B C 1
ATOM 7030 O O . VAL B 1 114 ? 17.490 3.473 -109.898 1.00 11.01 114 VAL B O 1
ATOM 7043 N N . PRO B 1 115 ? 17.890 3.565 -112.089 1.00 12.17 115 PRO B N 1
ATOM 7044 C CA . PRO B 1 115 ? 17.296 4.909 -112.161 1.00 13.31 115 PRO B CA 1
ATOM 7045 C C . PRO B 1 115 ? 15.821 4.915 -111.784 1.00 12.38 115 PRO B C 1
ATOM 7046 O O . PRO B 1 115 ? 15.120 3.911 -111.899 1.00 12.26 115 PRO B O 1
ATOM 7057 N N . TYR B 1 116 ? 15.354 6.070 -111.317 1.00 11.87 116 TYR B N 1
ATOM 7058 C CA . TYR B 1 116 ? 13.927 6.222 -111.047 1.00 11.66 116 TYR B CA 1
ATOM 7059 C C . TYR B 1 116 ? 13.100 5.759 -112.238 1.00 11.05 116 TYR B C 1
ATOM 7060 O O . TYR B 1 116 ? 12.016 5.194 -112.077 1.00 11.56 116 TYR B O 1
ATOM 7078 N N . GLU B 1 117 ? 13.543 6.077 -113.445 1.00 11.84 117 GLU B N 1
ATOM 7079 C CA . GLU B 1 117 ? 12.760 5.792 -114.643 1.00 14.07 117 GLU B CA 1
ATOM 7080 C C . GLU B 1 117 ? 12.503 4.287 -114.829 1.00 12.73 117 GLU B C 1
ATOM 7081 O O . GLU B 1 117 ? 11.450 3.896 -115.344 1.00 14.42 117 GLU B O 1
ATOM 7093 N N . ALA B 1 118 ? 13.418 3.434 -114.377 1.00 10.77 118 ALA B N 1
ATOM 7094 C CA . ALA B 1 118 ? 13.211 2.001 -114.485 1.00 9.59 118 ALA B CA 1
ATOM 7095 C C . ALA B 1 118 ? 12.183 1.510 -113.481 1.00 9.76 118 ALA B C 1
ATOM 7096 O O . ALA B 1 118 ? 11.386 0.630 -113.798 1.00 9.51 118 ALA B O 1
ATOM 7103 N N . TYR B 1 119 ? 12.181 2.080 -112.275 1.00 10.21 119 TYR B N 1
ATOM 7104 C CA . TYR B 1 119 ? 11.192 1.707 -111.267 1.00 10.69 119 TYR B CA 1
ATOM 7105 C C . TYR B 1 119 ? 9.802 2.202 -111.634 1.00 11.42 119 TYR B C 1
ATOM 7106 O O . TYR B 1 119 ? 8.816 1.468 -111.482 1.00 12.68 119 TYR B O 1
ATOM 7124 N N . ALA B 1 120 ? 9.702 3.448 -112.098 1.00 10.77 120 ALA B N 1
ATOM 7125 C CA . ALA B 1 120 ? 8.436 3.932 -112.636 1.00 10.48 120 ALA B CA 1
ATOM 7126 C C . ALA B 1 120 ? 7.966 3.081 -113.805 1.00 11.55 120 ALA B C 1
ATOM 7127 O O . ALA B 1 120 ? 6.756 2.856 -113.975 1.00 12.13 120 ALA B O 1
ATOM 7134 N N . SER B 1 121 ? 8.907 2.604 -114.631 1.00 12.68 121 SER B N 1
ATOM 7135 C CA . SER B 1 121 ? 8.539 1.847 -115.814 1.00 13.43 121 SER B CA 1
ATOM 7136 C C . SER B 1 121 ? 7.927 0.498 -115.469 1.00 12.46 121 SER B C 1
ATOM 7137 O O . SER B 1 121 ? 6.950 0.090 -116.100 1.00 12.81 121 SER B O 1
ATOM 7145 N N . VAL B 1 122 ? 8.503 -0.242 -114.519 1.00 10.81 122 VAL B N 1
ATOM 7146 C CA . VAL B 1 122 ? 7.908 -1.534 -114.165 1.00 11.22 122 VAL B CA 1
ATOM 7147 C C . VAL B 1 122 ? 6.520 -1.350 -113.550 1.00 10.51 122 VAL B C 1
ATOM 7148 O O . VAL B 1 122 ? 5.599 -2.132 -113.810 1.00 12.12 122 VAL B O 1
ATOM 7161 N N . TRP B 1 123 ? 6.344 -0.328 -112.721 1.00 9.51 123 TRP B N 1
ATOM 7162 C CA . TRP B 1 123 ? 5.037 -0.127 -112.111 1.00 10.59 123 TRP B CA 1
ATOM 7163 C C . TRP B 1 123 ? 4.008 0.328 -113.146 1.00 10.51 123 TRP B C 1
ATOM 7164 O O . TRP B 1 123 ? 2.853 -0.083 -113.089 1.00 11.35 123 TRP B O 1
ATOM 7185 N N . ARG B 1 124 ? 4.380 1.198 -114.076 1.00 10.40 124 ARG B N 1
ATOM 7186 C CA . ARG B 1 124 ? 3.486 1.477 -115.196 1.00 10.77 124 ARG B CA 1
ATOM 7187 C C . ARG B 1 124 ? 3.083 0.186 -115.916 1.00 10.95 124 ARG B C 1
ATOM 7188 O O . ARG B 1 124 ? 1.904 -0.045 -116.188 1.00 12.05 124 ARG B O 1
ATOM 7209 N N . LYS B 1 125 ? 4.054 -0.678 -116.233 1.00 11.62 125 LYS B N 1
ATOM 7210 C CA . LYS B 1 125 ? 3.740 -1.923 -116.931 1.00 10.87 125 LYS B CA 1
ATOM 7211 C C . LYS B 1 125 ? 2.924 -2.876 -116.063 1.00 10.55 125 LYS B C 1
ATOM 7212 O O . LYS B 1 125 ? 1.998 -3.527 -116.553 1.00 12.05 125 LYS B O 1
ATOM 7231 N N . LEU B 1 126 ? 3.257 -3.005 -114.775 1.00 9.19 126 LEU B N 1
ATOM 7232 C CA . LEU B 1 126 ? 2.428 -3.840 -113.910 1.00 9.17 126 LEU B CA 1
ATOM 7233 C C . LEU B 1 126 ? 0.999 -3.307 -113.828 1.00 9.67 126 LEU B C 1
ATOM 7234 O O . LEU B 1 126 ? 0.042 -4.080 -113.774 1.00 11.21 126 LEU B O 1
ATOM 7250 N N . ALA B 1 127 ? 0.836 -1.984 -113.835 1.00 11.29 127 ALA B N 1
ATOM 7251 C CA . ALA B 1 127 ? -0.485 -1.397 -113.664 1.00 11.96 127 ALA B CA 1
ATOM 7252 C C . ALA B 1 127 ? -1.347 -1.626 -114.890 1.00 13.36 127 ALA B C 1
ATOM 7253 O O . ALA B 1 127 ? -2.546 -1.870 -114.754 1.00 13.83 127 ALA B O 1
ATOM 7260 N N . GLU B 1 128 ? -0.751 -1.538 -116.092 1.00 16.77 128 GLU B N 1
ATOM 7261 C CA . GLU B 1 128 ? -1.482 -1.840 -117.324 1.00 20.78 128 GLU B CA 1
ATOM 7262 C C . GLU B 1 128 ? -2.086 -3.243 -117.268 1.00 20.74 128 GLU B C 1
ATOM 7263 O O . GLU B 1 128 ? -3.232 -3.454 -117.686 1.00 21.68 128 GLU B O 1
ATOM 7275 N N . ARG B 1 129 ? -1.339 -4.204 -116.706 1.00 19.19 129 ARG B N 1
ATOM 7276 C CA . ARG B 1 129 ? -1.751 -5.604 -116.723 1.00 17.75 129 ARG B CA 1
ATOM 7277 C C . ARG B 1 129 ? -2.768 -5.938 -115.642 1.00 17.06 129 ARG B C 1
ATOM 7278 O O . ARG B 1 129 ? -3.604 -6.827 -115.855 1.00 19.09 129 ARG B O 1
ATOM 7299 N N . PHE B 1 130 ? -2.727 -5.248 -114.492 1.00 14.35 130 PHE B N 1
ATOM 7300 C CA . PHE B 1 130 ? -3.586 -5.601 -113.364 1.00 13.13 130 PHE B CA 1
ATOM 7301 C C . PHE B 1 130 ? -4.812 -4.715 -113.210 1.00 13.22 130 PHE B C 1
ATOM 7302 O O . PHE B 1 130 ? -5.791 -5.143 -112.592 1.00 12.13 130 PHE B O 1
ATOM 7319 N N . LYS B 1 131 ? -4.790 -3.519 -113.775 1.00 15.02 131 LYS B N 1
ATOM 7320 C CA . LYS B 1 131 ? -5.902 -2.589 -113.692 1.00 14.45 131 LYS B CA 1
ATOM 7321 C C . LYS B 1 131 ? -7.210 -3.290 -113.960 1.00 13.16 131 LYS B C 1
ATOM 7322 O O . LYS B 1 131 ? -7.362 -3.942 -114.987 1.00 14.32 131 LYS B O 1
ATOM 7341 N N . GLY B 1 132 ? -8.159 -3.116 -113.046 1.00 12.27 132 GLY B N 1
ATOM 7342 C CA . GLY B 1 132 ? -9.498 -3.623 -113.221 1.00 12.26 132 GLY B CA 1
ATOM 7343 C C . GLY B 1 132 ? -9.723 -5.070 -112.820 1.00 12.50 132 GLY B C 1
ATOM 7344 O O . GLY B 1 132 ? -10.859 -5.541 -112.918 1.00 13.05 132 GLY B O 1
ATOM 7348 N N . HIS B 1 133 ? -8.695 -5.779 -112.359 1.00 13.95 133 HIS B N 1
ATOM 7349 C CA . HIS B 1 133 ? -8.850 -7.177 -111.993 1.00 14.72 133 HIS B CA 1
ATOM 7350 C C . HIS B 1 133 ? -9.838 -7.320 -110.838 1.00 15.68 133 HIS B C 1
ATOM 7351 O O . HIS B 1 133 ? -9.827 -6.504 -109.900 1.00 15.62 133 HIS B O 1
ATOM 7365 N N . PRO B 1 134 ? -10.697 -8.348 -110.863 1.00 17.52 134 PRO B N 1
ATOM 7366 C CA . PRO B 1 134 ? -11.689 -8.496 -109.770 1.00 18.92 134 PRO B CA 1
ATOM 7367 C C . PRO B 1 134 ? -11.072 -8.651 -108.398 1.00 17.61 134 PRO B C 1
ATOM 7368 O O . PRO B 1 134 ? -11.655 -8.202 -107.397 1.00 19.48 134 PRO B O 1
ATOM 7379 N N . GLY B 1 135 ? -9.901 -9.260 -108.330 1.00 14.22 135 GLY B N 1
ATOM 7380 C CA . GLY B 1 135 ? -9.230 -9.501 -107.059 1.00 11.98 135 GLY B CA 1
ATOM 7381 C C . GLY B 1 135 ? -8.262 -8.435 -106.579 1.00 8.26 135 GLY B C 1
ATOM 7382 O O . GLY B 1 135 ? -7.630 -8.592 -105.526 1.00 8.18 135 GLY B O 1
ATOM 7386 N N . LEU B 1 136 ? -8.176 -7.313 -107.278 1.00 7.63 136 LEU B N 1
ATOM 7387 C CA . LEU B 1 136 ? -7.174 -6.310 -106.965 1.00 6.90 136 LEU B CA 1
ATOM 7388 C C . LEU B 1 136 ? -7.729 -5.187 -106.109 1.00 6.01 136 LEU B C 1
ATOM 7389 O O . LEU B 1 136 ? -8.718 -4.556 -106.481 1.00 6.42 136 LEU B O 1
ATOM 7405 N N . LEU B 1 137 ? -7.060 -4.908 -104.992 1.00 5.63 137 LEU B N 1
ATOM 7406 C CA . LEU B 1 137 ? -7.364 -3.719 -104.207 1.00 7.09 137 LEU B CA 1
ATOM 7407 C C . LEU B 1 137 ? -6.415 -2.572 -104.507 1.00 7.54 137 LEU B C 1
ATOM 7408 O O . LEU B 1 137 ? -6.864 -1.448 -104.700 1.00 8.91 137 LEU B O 1
ATOM 7424 N N . GLY B 1 138 ? -5.106 -2.821 -104.534 1.00 7.87 138 GLY B N 1
ATOM 7425 C CA . GLY B 1 138 ? -4.183 -1.746 -104.836 1.00 7.68 138 GLY B CA 1
ATOM 7426 C C . GLY B 1 138 ? -2.738 -2.179 -104.955 1.00 5.61 138 GLY B C 1
ATOM 7427 O O . GLY B 1 138 ? -2.387 -3.355 -104.842 1.00 5.73 138 GLY B O 1
ATOM 7431 N N . TYR B 1 139 ? -1.903 -1.186 -105.201 1.00 6.48 139 TYR B N 1
ATOM 7432 C CA . TYR B 1 139 ? -0.479 -1.390 -105.467 1.00 5.02 139 TYR B CA 1
ATOM 7433 C C . TYR B 1 139 ? 0.306 -0.799 -104.304 1.00 4.38 139 TYR B C 1
ATOM 7434 O O . TYR B 1 139 ? 0.289 0.416 -104.102 1.00 5.48 139 TYR B O 1
ATOM 7452 N N . ASP B 1 140 ? 0.975 -1.669 -103.537 1.00 4.34 140 ASP B N 1
ATOM 7453 C CA . ASP B 1 140 ? 1.916 -1.301 -102.478 1.00 4.70 140 ASP B CA 1
ATOM 7454 C C . ASP B 1 140 ? 3.277 -1.241 -103.171 1.00 4.31 140 ASP B C 1
ATOM 7455 O O . ASP B 1 140 ? 3.941 -2.260 -103.391 1.00 4.61 140 ASP B O 1
ATOM 7464 N N . ILE B 1 141 ? 3.670 -0.026 -103.567 1.00 6.32 141 ILE B N 1
ATOM 7465 C CA . ILE B 1 141 ? 4.752 0.128 -104.534 1.00 6.77 141 ILE B CA 1
ATOM 7466 C C . ILE B 1 141 ? 6.127 -0.224 -103.968 1.00 6.01 141 ILE B C 1
ATOM 7467 O O . ILE B 1 141 ? 7.041 -0.487 -104.747 1.00 5.93 141 ILE B O 1
ATOM 7483 N N . MET B 1 142 ? 6.283 -0.314 -102.649 1.00 5.95 142 MET B N 1
ATOM 7484 C CA . MET B 1 142 ? 7.573 -0.713 -102.120 1.00 5.21 142 MET B CA 1
ATOM 7485 C C . MET B 1 142 ? 7.418 -1.052 -100.654 1.00 5.33 142 MET B C 1
ATOM 7486 O O . MET B 1 142 ? 6.798 -0.290 -99.917 1.00 5.85 142 MET B O 1
ATOM 7500 N N . ASN B 1 143 ? 7.980 -2.192 -100.263 1.00 5.45 143 ASN B N 1
ATOM 7501 C CA . ASN B 1 143 ? 8.049 -2.638 -98.877 1.00 5.91 143 ASN B CA 1
ATOM 7502 C C . ASN B 1 143 ? 9.294 -2.075 -98.201 1.00 6.27 143 ASN B C 1
ATOM 7503 O O . ASN B 1 143 ? 10.407 -2.225 -98.715 1.00 5.79 143 ASN B O 1
ATOM 7514 N N . GLU B 1 144 ? 9.085 -1.438 -97.004 1.00 6.65 144 GLU B N 1
ATOM 7515 C CA . GLU B 1 144 ? 10.151 -1.060 -96.082 1.00 6.44 144 GLU B CA 1
ATOM 7516 C C . GLU B 1 144 ? 11.388 -0.493 -96.781 1.00 5.76 144 GLU B C 1
ATOM 7517 O O . GLU B 1 144 ? 12.493 -1.053 -96.693 1.00 5.89 144 GLU B O 1
ATOM 7529 N N . PRO B 1 145 ? 11.250 0.689 -97.377 1.00 7.28 145 PRO B N 1
ATOM 7530 C CA . PRO B 1 145 ? 12.439 1.483 -97.712 1.00 9.65 145 PRO B CA 1
ATOM 7531 C C . PRO B 1 145 ? 13.282 1.714 -96.464 1.00 8.75 145 PRO B C 1
ATOM 7532 O O . PRO B 1 145 ? 12.762 1.935 -95.367 1.00 9.34 145 PRO B O 1
ATOM 7543 N N . HIS B 1 146 ? 14.590 1.587 -96.621 1.00 8.49 146 HIS B N 1
ATOM 7544 C CA . HIS B 1 146 ? 15.474 1.889 -95.509 1.00 9.32 146 HIS B CA 1
ATOM 7545 C C . HIS B 1 146 ? 16.836 2.308 -96.041 1.00 9.65 146 HIS B C 1
ATOM 7546 O O . HIS B 1 146 ? 17.309 1.751 -97.025 1.00 10.03 146 HIS B O 1
ATOM 7560 N N . SER B 1 147 ? 17.464 3.277 -95.372 1.00 11.38 147 SER B N 1
ATOM 7561 C CA A SER B 1 147 ? 18.816 3.717 -95.728 0.33 11.64 147 SER B CA 1
ATOM 7562 C CA B SER B 1 147 ? 18.814 3.726 -95.727 0.67 11.73 147 SER B CA 1
ATOM 7563 C C . SER B 1 147 ? 18.939 3.958 -97.229 1.00 12.08 147 SER B C 1
ATOM 7564 O O . SER B 1 147 ? 19.880 3.513 -97.881 1.00 12.71 147 SER B O 1
ATOM 7579 N N . THR B 1 148 ? 17.975 4.682 -97.776 1.00 12.93 148 THR B N 1
ATOM 7580 C CA . THR B 1 148 ? 17.963 5.030 -99.192 1.00 12.76 148 THR B CA 1
ATOM 7581 C C . THR B 1 148 ? 18.682 6.352 -99.496 1.00 11.91 148 THR B C 1
ATOM 7582 O O . THR B 1 148 ? 18.627 6.818 -100.640 1.00 10.97 148 THR B O 1
ATOM 7593 N N . VAL B 1 149 ? 19.337 6.962 -98.493 1.00 12.20 149 VAL B N 1
ATOM 7594 C CA . VAL B 1 149 ? 20.132 8.184 -98.655 1.00 13.46 149 VAL B CA 1
ATOM 7595 C C . VAL B 1 149 ? 19.353 9.291 -99.354 1.00 13.44 149 VAL B C 1
ATOM 7596 O O . VAL B 1 149 ? 19.878 9.980 -100.241 1.00 14.38 149 VAL B O 1
ATOM 7609 N N . GLY B 1 150 ? 18.109 9.501 -98.907 1.00 13.10 150 GLY B N 1
ATOM 7610 C CA . GLY B 1 150 ? 17.251 10.540 -99.426 1.00 12.00 150 GLY B CA 1
ATOM 7611 C C . GLY B 1 150 ? 16.600 10.225 -100.751 1.00 11.23 150 GLY B C 1
ATOM 7612 O O . GLY B 1 150 ? 15.900 11.083 -101.304 1.00 12.05 150 GLY B O 1
ATOM 7616 N N . LEU B 1 151 ? 16.765 9.016 -101.264 1.00 11.21 151 LEU B N 1
ATOM 7617 C CA . LEU B 1 151 ? 16.252 8.715 -102.596 1.00 11.19 151 LEU B CA 1
ATOM 7618 C C . LEU B 1 151 ? 14.826 8.175 -102.622 1.00 9.13 151 LEU B C 1
ATOM 7619 O O . LEU B 1 151 ? 14.228 8.118 -103.704 1.00 8.28 151 LEU B O 1
ATOM 7635 N N . TRP B 1 152 ? 14.258 7.761 -101.481 1.00 8.53 152 TRP B N 1
ATOM 7636 C CA . TRP B 1 152 ? 12.955 7.092 -101.536 1.00 9.28 152 TRP B CA 1
ATOM 7637 C C . TRP B 1 152 ? 11.842 8.022 -102.001 1.00 8.85 152 TRP B C 1
ATOM 7638 O O . TRP B 1 152 ? 11.100 7.650 -102.930 1.00 9.29 152 TRP B O 1
ATOM 7659 N N . PRO B 1 153 ? 11.646 9.203 -101.404 1.00 8.41 153 PRO B N 1
ATOM 7660 C CA . PRO B 1 153 ? 10.465 10.009 -101.741 1.00 8.98 153 PRO B CA 1
ATOM 7661 C C . PRO B 1 153 ? 10.315 10.258 -103.229 1.00 8.10 153 PRO B C 1
ATOM 7662 O O . PRO B 1 153 ? 9.196 10.285 -103.749 1.00 9.46 153 PRO B O 1
ATOM 7673 N N . GLY B 1 154 ? 11.430 10.478 -103.922 1.00 7.83 154 GLY B N 1
ATOM 7674 C CA . GLY B 1 154 ? 11.371 10.747 -105.346 1.00 8.24 154 GLY B CA 1
ATOM 7675 C C . GLY B 1 154 ? 11.141 9.512 -106.184 1.00 8.45 154 GLY B C 1
ATOM 7676 O O . GLY B 1 154 ? 10.595 9.611 -107.280 1.00 9.50 154 GLY B O 1
ATOM 7680 N N . ALA B 1 155 ? 11.570 8.341 -105.695 1.00 8.72 155 ALA B N 1
ATOM 7681 C CA . ALA B 1 155 ? 11.170 7.083 -106.316 1.00 8.43 155 ALA B CA 1
ATOM 7682 C C . ALA B 1 155 ? 9.662 6.896 -106.215 1.00 6.82 155 ALA B C 1
ATOM 7683 O O . ALA B 1 155 ? 8.989 6.600 -107.211 1.00 8.28 155 ALA B O 1
ATOM 7690 N N . ALA B 1 156 ? 9.112 7.082 -105.014 1.00 6.17 156 ALA B N 1
ATOM 7691 C CA . ALA B 1 156 ? 7.668 6.995 -104.827 1.00 6.51 156 ALA B CA 1
ATOM 7692 C C . ALA B 1 156 ? 6.921 7.891 -105.811 1.00 6.98 156 ALA B C 1
ATOM 7693 O O . ALA B 1 156 ? 5.971 7.450 -106.467 1.00 8.52 156 ALA B O 1
ATOM 7700 N N . GLN B 1 157 ? 7.343 9.158 -105.934 1.00 6.26 157 GLN B N 1
ATOM 7701 C CA . GLN B 1 157 ? 6.611 10.078 -106.802 1.00 6.97 157 GLN B CA 1
ATOM 7702 C C . GLN B 1 157 ? 6.690 9.626 -108.252 1.00 7.16 157 GLN B C 1
ATOM 7703 O O . GLN B 1 157 ? 5.706 9.669 -108.994 1.00 8.51 157 GLN B O 1
ATOM 7717 N N . ALA B 1 158 ? 7.851 9.174 -108.673 1.00 8.39 158 ALA B N 1
ATOM 7718 C CA . ALA B 1 158 ? 7.992 8.718 -110.049 1.00 9.78 158 ALA B CA 1
ATOM 7719 C C . ALA B 1 158 ? 7.079 7.536 -110.318 1.00 9.70 158 ALA B C 1
ATOM 7720 O O . ALA B 1 158 ? 6.479 7.437 -111.394 1.00 10.04 158 ALA B O 1
ATOM 7727 N N . ALA B 1 159 ? 6.976 6.614 -109.353 1.00 8.51 159 ALA B N 1
ATOM 7728 C CA . ALA B 1 159 ? 6.141 5.432 -109.541 1.00 9.44 159 ALA B CA 1
ATOM 7729 C C . ALA B 1 159 ? 4.662 5.797 -109.581 1.00 8.28 159 ALA B C 1
ATOM 7730 O O . ALA B 1 159 ? 3.891 5.208 -110.350 1.00 8.32 159 ALA B O 1
ATOM 7737 N N . VAL B 1 160 ? 4.252 6.735 -108.724 1.00 7.28 160 VAL B N 1
ATOM 7738 C CA . VAL B 1 160 ? 2.870 7.190 -108.710 1.00 7.39 160 VAL B CA 1
ATOM 7739 C C . VAL B 1 160 ? 2.543 7.904 -110.008 1.00 8.87 160 VAL B C 1
ATOM 7740 O O . VAL B 1 160 ? 1.528 7.616 -110.645 1.00 10.63 160 VAL B O 1
ATOM 7753 N N . ASP B 1 161 ? 3.399 8.838 -110.434 1.00 8.95 161 ASP B N 1
ATOM 7754 C CA . ASP B 1 161 ? 3.104 9.557 -111.675 1.00 9.33 161 ASP B CA 1
ATOM 7755 C C . ASP B 1 161 ? 2.911 8.582 -112.847 1.00 10.35 161 ASP B C 1
ATOM 7756 O O . ASP B 1 161 ? 1.989 8.740 -113.663 1.00 10.50 161 ASP B O 1
ATOM 7765 N N . ALA B 1 162 ? 3.786 7.579 -112.946 1.00 9.36 162 ALA B N 1
ATOM 7766 C CA . ALA B 1 162 ? 3.781 6.653 -114.072 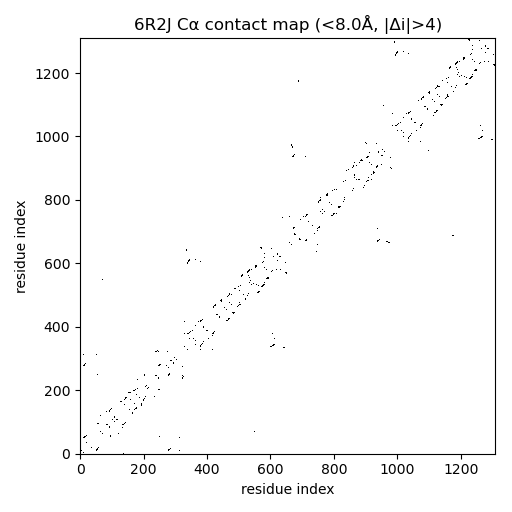1.00 9.36 162 ALA B CA 1
ATOM 7767 C C . ALA B 1 162 ? 2.577 5.728 -114.011 1.00 8.83 162 ALA B C 1
ATOM 7768 O O . ALA B 1 162 ? 1.952 5.443 -115.042 1.00 9.17 162 ALA B O 1
ATOM 7775 N N . ILE B 1 163 ? 2.239 5.243 -112.810 1.00 9.86 163 ILE B N 1
ATOM 7776 C CA . ILE B 1 163 ? 1.038 4.423 -112.637 1.00 10.73 163 ILE B CA 1
ATOM 7777 C C . ILE B 1 163 ? -0.202 5.208 -113.052 1.00 11.16 163 ILE B C 1
ATOM 7778 O O . ILE B 1 163 ? -1.082 4.681 -113.753 1.00 11.50 163 ILE B O 1
ATOM 7794 N N . ARG B 1 164 ? -0.280 6.489 -112.626 1.00 9.68 164 ARG B N 1
ATOM 7795 C CA . ARG B 1 164 ? -1.430 7.339 -112.928 1.00 9.80 164 ARG B CA 1
ATOM 7796 C C . ARG B 1 164 ? -1.584 7.647 -114.417 1.00 10.02 164 ARG B C 1
ATOM 7797 O O . ARG B 1 164 ? -2.689 8.005 -114.842 1.00 12.49 164 ARG B O 1
ATOM 7818 N N . GLU B 1 165 ? -0.516 7.528 -115.217 1.00 9.15 165 GLU B N 1
ATOM 7819 C CA . GLU B 1 165 ? -0.650 7.688 -116.664 1.00 10.38 165 GLU B CA 1
ATOM 7820 C C . GLU B 1 165 ? -1.458 6.567 -117.318 1.00 12.48 165 GLU B C 1
ATOM 7821 O O . GLU B 1 165 ? -1.938 6.747 -118.438 1.00 14.47 165 GLU B O 1
ATOM 7833 N N . VAL B 1 166 ? -1.576 5.404 -116.676 1.00 12.64 166 VAL B N 1
ATOM 7834 C CA . VAL B 1 166 ? -2.356 4.292 -117.207 1.00 11.81 166 VAL B CA 1
ATOM 7835 C C . VAL B 1 166 ? -3.497 3.850 -116.272 1.00 10.13 166 VAL B C 1
ATOM 7836 O O . VAL B 1 166 ? -4.397 3.110 -116.708 1.00 9.79 166 VAL B O 1
ATOM 7849 N N . ASP B 1 167 ? -3.523 4.275 -115.003 1.00 9.31 167 ASP B N 1
ATOM 7850 C CA . ASP B 1 167 ? -4.528 3.786 -114.067 1.00 10.32 167 ASP B CA 1
ATOM 7851 C C . ASP B 1 167 ? -4.834 4.919 -113.097 1.00 10.16 167 ASP B C 1
ATOM 7852 O O . ASP B 1 167 ? -4.091 5.159 -112.146 1.00 9.34 167 ASP B O 1
ATOM 7861 N N . ASP B 1 168 ? -5.954 5.575 -113.322 1.00 13.27 168 ASP B N 1
ATOM 7862 C CA . ASP B 1 168 ? -6.193 6.845 -112.671 1.00 16.65 168 ASP B CA 1
ATOM 7863 C C . ASP B 1 168 ? -6.929 6.772 -111.372 1.00 18.15 168 ASP B C 1
ATOM 7864 O O . ASP B 1 168 ? -7.138 7.834 -110.757 1.00 21.06 168 ASP B O 1
ATOM 7873 N N . GLN B 1 169 ? -7.308 5.584 -110.947 1.00 16.65 169 GLN B N 1
ATOM 7874 C CA . GLN B 1 169 ? -8.092 5.518 -109.736 1.00 17.12 169 GLN B CA 1
ATOM 7875 C C . GLN B 1 169 ? -7.631 4.471 -108.726 1.00 13.59 169 GLN B C 1
ATOM 7876 O O . GLN B 1 169 ? -7.915 4.626 -107.537 1.00 13.33 169 GLN B O 1
ATOM 7890 N N . THR B 1 170 ? -6.955 3.404 -109.167 1.00 12.37 170 THR B N 1
ATOM 7891 C CA . THR B 1 170 ? -6.591 2.319 -108.264 1.00 12.15 170 THR B CA 1
ATOM 7892 C C . THR B 1 170 ? -5.801 2.855 -107.080 1.00 9.62 170 THR B C 1
ATOM 7893 O O . THR B 1 170 ? -4.900 3.678 -107.227 1.00 10.81 170 THR B O 1
ATOM 7904 N N . LEU B 1 171 ? -6.133 2.378 -105.896 1.00 8.15 171 LEU B N 1
ATOM 7905 C CA . LEU B 1 171 ? -5.385 2.793 -104.720 1.00 6.86 171 LEU B CA 1
ATOM 7906 C C . LEU B 1 171 ? -3.911 2.394 -104.813 1.00 6.18 171 LEU B C 1
ATOM 7907 O O . LEU B 1 171 ? -3.564 1.256 -105.169 1.00 7.07 171 LEU B O 1
ATOM 7923 N N . ILE B 1 172 ? -3.045 3.303 -104.377 1.00 6.38 172 ILE B N 1
ATOM 7924 C CA . ILE B 1 172 ? -1.622 3.045 -104.227 1.00 5.24 172 ILE B CA 1
ATOM 7925 C C . ILE B 1 172 ? -1.267 3.201 -102.745 1.00 4.63 172 ILE B C 1
ATOM 7926 O O . ILE B 1 172 ? -1.644 4.193 -102.112 1.00 5.50 172 ILE B O 1
ATOM 7942 N N . PHE B 1 173 ? -0.526 2.237 -102.204 1.00 4.39 173 PHE B N 1
ATOM 7943 C CA . PHE B 1 173 ? -0.095 2.225 -100.810 1.00 5.56 173 PHE B CA 1
ATOM 7944 C C . PHE B 1 173 ? 1.348 2.692 -100.714 1.00 5.82 173 PHE B C 1
ATOM 7945 O O . PHE B 1 173 ? 2.239 2.080 -101.312 1.00 6.53 173 PHE B O 1
ATOM 7962 N N . ILE B 1 174 ? 1.562 3.777 -99.955 1.00 6.67 174 ILE B N 1
ATOM 7963 C CA . ILE B 1 174 ? 2.828 4.499 -99.913 1.00 6.47 174 ILE B CA 1
ATOM 7964 C C . ILE B 1 174 ? 3.455 4.240 -98.556 1.00 5.59 174 ILE B C 1
ATOM 7965 O O . ILE B 1 174 ? 2.940 4.710 -97.540 1.00 6.27 174 ILE B O 1
ATOM 7981 N N . GLU B 1 175 ? 4.567 3.502 -98.531 1.00 7.09 175 GLU B N 1
ATOM 7982 C CA . GLU B 1 175 ? 5.363 3.248 -97.335 1.00 6.56 175 GLU B CA 1
ATOM 7983 C C . GLU B 1 175 ? 6.414 4.348 -97.165 1.00 6.97 175 GLU B C 1
ATOM 7984 O O . GLU B 1 175 ? 6.705 5.099 -98.100 1.00 7.83 175 GLU B O 1
ATOM 7996 N N . GLY B 1 176 ? 6.953 4.447 -95.941 1.00 8.59 176 GLY B N 1
ATOM 7997 C CA . GLY B 1 176 ? 7.925 5.468 -95.604 1.00 9.42 176 GLY B CA 1
ATOM 7998 C C . GLY B 1 176 ? 9.267 4.914 -95.168 1.00 9.98 176 GLY B C 1
ATOM 7999 O O . GLY B 1 176 ? 9.496 3.700 -95.270 1.00 10.98 176 GLY B O 1
ATOM 8003 N N . GLU B 1 177 ? 10.149 5.783 -94.646 1.00 11.33 177 GLU B N 1
ATOM 8004 C CA . GLU B 1 177 ? 11.540 5.411 -94.412 1.00 12.51 177 GLU B CA 1
ATOM 8005 C C . GLU B 1 177 ? 11.691 4.670 -93.084 1.00 12.04 177 GLU B C 1
ATOM 8006 O O . GLU B 1 177 ? 10.730 4.424 -92.348 1.00 10.46 177 GLU B O 1
ATOM 8018 N N . ARG B 1 178 ? 12.929 4.289 -92.792 1.00 13.85 178 ARG B N 1
ATOM 8019 C CA . ARG B 1 178 ? 13.248 3.484 -91.612 1.00 14.56 178 ARG B CA 1
ATOM 8020 C C . ARG B 1 178 ? 12.323 2.271 -91.500 1.00 12.50 178 ARG B C 1
ATOM 8021 O O . ARG B 1 178 ? 11.674 2.048 -90.472 1.00 11.34 178 ARG B O 1
ATOM 8042 N N . TRP B 1 179 ? 12.261 1.499 -92.596 1.00 11.45 179 TRP B N 1
ATOM 8043 C CA . TRP B 1 179 ? 11.465 0.281 -92.678 1.00 11.67 179 TRP B CA 1
ATOM 8044 C C . TRP B 1 179 ? 9.988 0.553 -92.429 1.00 12.85 179 TRP B C 1
ATOM 8045 O O . TRP B 1 179 ? 9.287 -0.261 -91.821 1.00 13.83 179 TRP B O 1
ATOM 8066 N N . SER B 1 180 ? 9.509 1.712 -92.852 1.00 12.63 180 SER B N 1
ATOM 8067 C CA . SER B 1 180 ? 8.094 2.068 -92.701 1.00 9.52 180 SER B CA 1
ATOM 8068 C C . SER B 1 180 ? 7.628 1.984 -91.261 1.00 8.12 180 SER B C 1
ATOM 8069 O O . SER B 1 180 ? 6.473 1.662 -90.992 1.00 7.94 180 SER B O 1
ATOM 8077 N N . SER B 1 181 ? 8.511 2.296 -90.341 1.00 8.96 181 SER B N 1
ATOM 8078 C CA . SER B 1 181 ? 8.192 2.181 -88.938 1.00 9.90 181 SER B CA 1
ATOM 8079 C C . SER B 1 181 ? 7.076 3.129 -88.577 1.00 7.84 181 SER B C 1
ATOM 8080 O O . SER B 1 181 ? 7.174 4.334 -88.827 1.00 8.73 181 SER B O 1
ATOM 8088 N N . ALA B 1 182 ? 6.024 2.566 -87.978 1.00 6.97 182 ALA B N 1
ATOM 8089 C CA . ALA B 1 182 ? 4.901 3.358 -87.496 1.00 8.06 182 ALA B CA 1
ATOM 8090 C C . ALA B 1 182 ? 5.343 4.328 -86.401 1.00 8.92 182 ALA B C 1
ATOM 8091 O O . ALA B 1 182 ? 5.033 5.528 -86.435 1.00 7.83 182 ALA B O 1
ATOM 8098 N N . TYR B 1 183 ? 6.076 3.820 -85.413 1.00 10.90 183 TYR B N 1
ATOM 8099 C CA . TYR B 1 183 ? 6.421 4.648 -84.263 1.00 12.64 183 TYR B CA 1
ATOM 8100 C C . TYR B 1 183 ? 7.290 5.831 -84.677 1.00 11.40 183 TYR B C 1
ATOM 8101 O O . TYR B 1 183 ? 7.138 6.948 -84.144 1.00 12.06 183 TYR B O 1
ATOM 8119 N N . HIS B 1 184 ? 8.221 5.601 -85.603 1.00 9.20 184 HIS B N 1
ATOM 8120 C CA . HIS B 1 184 ? 9.144 6.638 -86.035 1.00 9.95 184 HIS B CA 1
ATOM 8121 C C . HIS B 1 184 ? 8.606 7.462 -87.196 1.00 10.49 184 HIS B C 1
ATOM 8122 O O . HIS B 1 184 ? 9.330 8.326 -87.712 1.00 10.08 184 HIS B O 1
ATOM 8136 N N . TRP B 1 185 ? 7.367 7.214 -87.623 1.00 10.52 185 TRP B N 1
ATOM 8137 C CA . TRP B 1 185 ? 6.865 7.862 -88.829 1.00 11.94 185 TRP B CA 1
ATOM 8138 C C . TRP B 1 185 ? 7.010 9.367 -88.772 1.00 12.27 185 TRP B C 1
ATOM 8139 O O . TRP B 1 185 ? 7.621 9.935 -89.696 1.00 13.99 185 TRP B O 1
ATOM 8160 N N . PRO B 1 186 ? 6.521 10.062 -87.733 1.00 12.39 186 PRO B N 1
ATOM 8161 C CA . PRO B 1 186 ? 6.560 11.545 -87.748 1.00 13.58 186 PRO B CA 1
ATOM 8162 C C . PRO B 1 186 ? 7.978 12.085 -87.824 1.00 15.31 186 PRO B C 1
ATOM 8163 O O . PRO B 1 186 ? 8.195 13.226 -88.286 1.00 17.04 186 PRO B O 1
ATOM 8174 N N . LEU B 1 187 ? 8.954 11.290 -87.368 1.00 15.63 187 LEU B N 1
ATOM 8175 C CA . LEU B 1 187 ? 10.329 11.739 -87.210 1.00 16.23 187 LEU B CA 1
ATOM 8176 C C . LEU B 1 187 ? 11.105 11.526 -88.499 1.00 15.03 187 LEU B C 1
ATOM 8177 O O . LEU B 1 187 ? 11.909 12.368 -88.877 1.00 15.34 187 LEU B O 1
ATOM 8193 N N . VAL B 1 188 ? 10.822 10.448 -89.220 1.00 13.60 188 VAL B N 1
ATOM 8194 C CA . VAL B 1 188 ? 11.534 10.141 -90.462 1.00 13.95 188 VAL B CA 1
ATOM 8195 C C . VAL B 1 188 ? 10.755 10.545 -91.711 1.00 13.38 188 VAL B C 1
ATOM 8196 O O . VAL B 1 188 ? 11.368 10.725 -92.780 1.00 12.86 188 VAL B O 1
ATOM 8209 N N . ASN B 1 189 ? 9.433 10.723 -91.605 1.00 11.77 189 ASN B N 1
ATOM 8210 C CA . ASN B 1 189 ? 8.571 11.086 -92.728 1.00 12.61 189 ASN B CA 1
ATOM 8211 C C . ASN B 1 189 ? 7.752 12.342 -92.411 1.00 12.04 189 ASN B C 1
ATOM 8212 O O . ASN B 1 189 ? 6.599 12.472 -92.822 1.00 10.05 189 ASN B O 1
ATOM 8223 N N . ALA B 1 190 ? 8.377 13.309 -91.724 1.00 13.42 190 ALA B N 1
ATOM 8224 C CA . ALA B 1 190 ? 7.661 14.460 -91.182 1.00 13.26 190 ALA B CA 1
ATOM 8225 C C . ALA B 1 190 ? 6.848 15.167 -92.256 1.00 14.10 190 ALA B C 1
ATOM 8226 O O . ALA B 1 190 ? 5.630 15.348 -92.115 1.00 14.53 190 ALA B O 1
ATOM 8233 N N . ASN B 1 191 ? 7.510 15.563 -93.345 1.00 14.04 191 ASN B N 1
ATOM 8234 C CA . ASN B 1 191 ? 6.891 16.321 -94.431 1.00 14.14 191 ASN B CA 1
ATOM 8235 C C . ASN B 1 191 ? 6.787 15.511 -95.717 1.00 13.35 191 ASN B C 1
ATOM 8236 O O . ASN B 1 191 ? 6.728 16.088 -96.806 1.00 13.82 191 ASN B O 1
ATOM 8247 N N . PHE B 1 192 ? 6.825 14.184 -95.600 1.00 11.73 192 PHE B N 1
ATOM 8248 C CA . PHE B 1 192 ? 6.527 13.271 -96.691 1.00 10.14 192 PHE B CA 1
ATOM 8249 C C . PHE B 1 192 ? 5.113 13.517 -97.185 1.00 9.89 192 PHE B C 1
ATOM 8250 O O . PHE B 1 192 ? 4.177 13.631 -96.388 1.00 13.53 192 PHE B O 1
ATOM 8267 N N . LEU B 1 193 ? 4.967 13.645 -98.497 1.00 9.31 193 LEU B N 1
ATOM 8268 C CA . LEU B 1 193 ? 3.678 13.801 -99.160 1.00 10.53 193 LEU B CA 1
ATOM 8269 C C . LEU B 1 193 ? 3.904 13.413 -100.621 1.00 11.94 193 LEU B C 1
ATOM 8270 O O . LEU B 1 193 ? 4.840 13.914 -101.267 1.00 11.24 193 LEU B O 1
ATOM 8286 N N . ILE B 1 194 ? 3.073 12.500 -101.147 1.00 11.23 194 ILE B N 1
ATOM 8287 C CA . ILE B 1 194 ? 3.097 12.173 -102.572 1.00 8.58 194 ILE B CA 1
ATOM 8288 C C . ILE B 1 194 ? 1.932 12.881 -103.266 1.00 7.35 194 ILE B C 1
ATOM 8289 O O . ILE B 1 194 ? 0.827 12.977 -102.718 1.00 7.22 194 ILE B O 1
ATOM 8305 N N . ASN B 1 195 ? 2.190 13.411 -104.460 1.00 6.82 195 ASN B N 1
ATOM 8306 C CA . ASN B 1 195 ? 1.172 14.094 -105.242 1.00 7.94 195 ASN B CA 1
ATOM 8307 C C . ASN B 1 195 ? 0.424 13.060 -106.073 1.00 9.82 195 ASN B C 1
ATOM 8308 O O . ASN B 1 195 ? 1.039 12.254 -106.793 1.00 11.00 195 ASN B O 1
ATOM 8319 N N . ASP B 1 196 ? -0.908 13.107 -105.985 1.00 10.79 196 ASP B N 1
ATOM 8320 C CA . ASP B 1 196 ? -1.789 12.178 -106.695 1.00 8.93 196 ASP B CA 1
ATOM 8321 C C . ASP B 1 196 ? -3.083 12.922 -106.940 1.00 8.65 196 ASP B C 1
ATOM 8322 O O . ASP B 1 196 ? -3.921 13.026 -106.038 1.00 8.62 196 ASP B O 1
ATOM 8331 N N . PRO B 1 197 ? -3.309 13.426 -108.146 1.00 9.27 197 PRO B N 1
ATOM 8332 C CA . PRO B 1 197 ? -4.536 14.221 -108.382 1.00 10.68 197 PRO B CA 1
ATOM 8333 C C . PRO B 1 197 ? -5.840 13.484 -108.083 1.00 11.02 197 PRO B C 1
ATOM 8334 O O . PRO B 1 197 ? -6.889 14.123 -107.958 1.00 12.63 197 PRO B O 1
ATOM 8345 N N . ALA B 1 198 ? -5.815 12.159 -107.994 1.00 10.28 198 ALA B N 1
ATOM 8346 C CA . ALA B 1 198 ? -7.021 11.379 -107.779 1.00 11.60 198 ALA B CA 1
ATOM 8347 C C . ALA B 1 198 ? -7.375 11.205 -106.308 1.00 10.55 198 ALA B C 1
ATOM 8348 O O . ALA B 1 198 ? -8.460 10.724 -106.008 1.00 10.73 198 ALA B O 1
ATOM 8355 N N . ASP B 1 199 ? -6.494 11.567 -105.391 1.00 9.82 199 ASP B N 1
ATOM 8356 C CA . ASP B 1 199 ? -6.749 11.375 -103.963 1.00 11.59 199 ASP B CA 1
ATOM 8357 C C . ASP B 1 199 ? -7.032 9.908 -103.648 1.00 12.57 199 ASP B C 1
ATOM 8358 O O . ASP B 1 199 ? -7.962 9.565 -102.922 1.00 13.73 199 ASP B O 1
ATOM 8367 N N . ARG B 1 200 ? -6.192 9.037 -104.189 1.00 12.76 200 ARG B N 1
ATOM 8368 C CA . ARG B 1 200 ? -6.319 7.581 -104.062 1.00 11.35 200 ARG B CA 1
ATOM 8369 C C . ARG B 1 200 ? -5.006 6.959 -103.583 1.00 9.48 200 ARG B C 1
ATOM 8370 O O . ARG B 1 200 ? -4.569 5.902 -104.059 1.00 8.89 200 ARG B O 1
ATOM 8391 N N . LEU B 1 201 ? -4.372 7.618 -102.621 1.00 9.04 201 LEU B N 1
ATOM 8392 C CA . LEU B 1 201 ? -3.222 7.070 -101.927 1.00 10.50 201 LEU B CA 1
ATOM 8393 C C . LEU B 1 201 ? -3.612 6.695 -100.507 1.00 8.46 201 LEU B C 1
ATOM 8394 O O . LEU B 1 201 ? -4.519 7.283 -99.913 1.00 8.23 201 LEU B O 1
ATOM 8410 N N . ILE B 1 202 ? -2.920 5.696 -99.971 1.00 7.16 202 ILE B N 1
ATOM 8411 C CA . ILE B 1 202 ? -2.999 5.322 -98.565 1.00 7.24 202 ILE B CA 1
ATOM 8412 C C . ILE B 1 202 ? -1.567 5.112 -98.094 1.00 6.82 202 ILE B C 1
ATOM 8413 O O . ILE B 1 202 ? -0.794 4.431 -98.762 1.00 6.94 202 ILE B O 1
ATOM 8429 N N . TYR B 1 203 ? -1.222 5.720 -96.962 1.00 8.09 203 TYR B N 1
ATOM 8430 C CA . TYR B 1 203 ? 0.088 5.577 -96.348 1.00 7.08 203 TYR B CA 1
ATOM 8431 C C . TYR B 1 203 ? 0.113 4.334 -95.464 1.00 6.70 203 TYR B C 1
ATOM 8432 O O . TYR B 1 203 ? -0.879 3.976 -94.803 1.00 6.79 203 TYR B O 1
ATOM 8450 N N . GLU B 1 204 ? 1.246 3.655 -95.470 1.00 6.51 204 GLU B N 1
ATOM 8451 C CA . GLU B 1 204 ? 1.311 2.343 -94.855 1.00 7.05 204 GLU B CA 1
ATOM 8452 C C . GLU B 1 204 ? 2.527 2.241 -93.962 1.00 7.81 204 GLU B C 1
ATOM 8453 O O . GLU B 1 204 ? 3.651 2.426 -94.431 1.00 7.70 204 GLU B O 1
ATOM 8465 N N . ALA B 1 205 ? 2.296 1.884 -92.705 1.00 6.54 205 ALA B N 1
ATOM 8466 C CA . ALA B 1 205 ? 3.357 1.680 -91.741 1.00 5.55 205 ALA B CA 1
ATOM 8467 C C . ALA B 1 205 ? 3.276 0.262 -91.189 1.00 5.59 205 ALA B C 1
ATOM 8468 O O . ALA B 1 205 ? 2.235 -0.393 -91.241 1.00 5.46 205 ALA B O 1
ATOM 8475 N N . HIS B 1 206 ? 4.409 -0.170 -90.641 1.00 5.05 206 HIS B N 1
ATOM 8476 C CA . HIS B 1 206 ? 4.619 -1.464 -90.018 1.00 6.06 206 HIS B CA 1
ATOM 8477 C C . HIS B 1 206 ? 4.977 -1.258 -88.547 1.00 7.38 206 HIS B C 1
ATOM 8478 O O . HIS B 1 206 ? 5.582 -0.247 -88.156 1.00 7.07 206 HIS B O 1
ATOM 8493 N N . LEU B 1 207 ? 4.620 -2.251 -87.742 1.00 8.08 207 LEU B N 1
ATOM 8494 C CA . LEU B 1 207 ? 4.708 -2.112 -86.296 1.00 10.38 207 LEU B CA 1
ATOM 8495 C C . LEU B 1 207 ? 4.857 -3.480 -85.665 1.00 10.72 207 LEU B C 1
ATOM 8496 O O . LEU B 1 207 ? 3.964 -4.321 -85.794 1.00 12.41 207 LEU B O 1
ATOM 8512 N N . TYR B 1 208 ? 5.965 -3.686 -84.969 1.00 10.95 208 TYR B N 1
ATOM 8513 C CA . TYR B 1 208 ? 6.154 -4.863 -84.138 1.00 11.25 208 TYR B CA 1
ATOM 8514 C C . TYR B 1 208 ? 6.380 -4.432 -82.690 1.00 12.15 208 TYR B C 1
ATOM 8515 O O . TYR B 1 208 ? 6.566 -3.246 -82.379 1.00 11.71 208 TYR B O 1
ATOM 8533 N N . PHE B 1 209 ? 6.317 -5.423 -81.794 1.00 10.46 209 PHE B N 1
ATOM 8534 C CA . PHE B 1 209 ? 6.251 -5.175 -80.356 1.00 10.87 209 PHE B CA 1
ATOM 8535 C C . PHE B 1 209 ? 7.592 -5.361 -79.616 1.00 11.26 209 PHE B C 1
ATOM 8536 O O . PHE B 1 209 ? 7.680 -5.084 -78.407 1.00 10.76 209 PHE B O 1
ATOM 8553 N N . ASP B 1 210 ? 8.618 -5.855 -80.294 1.00 12.37 210 ASP B N 1
ATOM 8554 C CA . ASP B 1 210 ? 9.879 -6.082 -79.629 1.00 12.89 210 ASP B CA 1
ATOM 8555 C C . ASP B 1 210 ? 10.657 -4.781 -79.529 1.00 13.87 210 ASP B C 1
ATOM 8556 O O . ASP B 1 210 ? 10.369 -3.795 -80.206 1.00 14.05 210 ASP B O 1
ATOM 8565 N N . ASP B 1 211 ? 11.639 -4.786 -78.626 1.00 17.33 211 ASP B N 1
ATOM 8566 C CA . ASP B 1 211 ? 12.244 -3.540 -78.169 1.00 18.03 211 ASP B CA 1
ATOM 8567 C C . ASP B 1 211 ? 12.973 -2.820 -79.281 1.00 16.91 211 ASP B C 1
ATOM 8568 O O . ASP B 1 211 ? 13.094 -1.584 -79.231 1.00 16.89 211 ASP B O 1
ATOM 8577 N N . ASP B 1 212 ? 13.501 -3.576 -80.254 1.00 16.99 212 ASP B N 1
ATOM 8578 C CA . ASP B 1 212 ? 14.255 -3.033 -81.379 1.00 17.92 212 ASP B CA 1
ATOM 8579 C C . ASP B 1 212 ? 13.398 -2.818 -82.616 1.00 15.78 212 ASP B C 1
ATOM 8580 O O . ASP B 1 212 ? 13.937 -2.521 -83.682 1.00 15.72 212 ASP B O 1
ATOM 8589 N N . PHE B 1 213 ? 12.080 -2.930 -82.498 1.00 14.37 213 PHE B N 1
ATOM 8590 C CA . PHE B 1 213 ? 11.127 -2.639 -83.568 1.00 13.93 213 PHE B CA 1
ATOM 8591 C C . PHE B 1 213 ? 11.248 -3.575 -84.775 1.00 14.27 213 PHE B C 1
ATOM 8592 O O . PHE B 1 213 ? 10.545 -3.393 -85.790 1.00 14.50 213 PHE B O 1
ATOM 8609 N N . SER B 1 214 ? 12.078 -4.605 -84.682 1.00 14.17 214 SER B N 1
ATOM 8610 C CA . SER B 1 214 ? 12.356 -5.396 -85.868 1.00 14.20 214 SER B CA 1
ATOM 8611 C C . SER B 1 214 ? 11.303 -6.458 -86.166 1.00 13.04 214 SER B C 1
ATOM 8612 O O . SER B 1 214 ? 11.164 -6.856 -87.324 1.00 14.52 214 SER B O 1
ATOM 8620 N N . GLY B 1 215 ? 10.567 -6.932 -85.159 1.00 11.08 215 GLY B N 1
ATOM 8621 C CA . GLY B 1 215 ? 9.688 -8.064 -85.343 1.00 11.12 215 GLY B CA 1
ATOM 8622 C C . GLY B 1 215 ? 10.382 -9.402 -85.332 1.00 13.33 215 GLY B C 1
ATOM 8623 O O . GLY B 1 215 ? 9.747 -10.414 -85.660 1.00 13.47 215 GLY B O 1
ATOM 8627 N N . LYS B 1 216 ? 11.670 -9.432 -84.954 1.00 15.59 216 LYS B N 1
ATOM 8628 C CA . LYS B 1 216 ? 12.417 -10.675 -84.837 1.00 15.87 216 LYS B CA 1
ATOM 8629 C C . LYS B 1 216 ? 12.153 -11.376 -83.507 1.00 16.38 216 LYS B C 1
ATOM 8630 O O . LYS B 1 216 ? 12.364 -12.597 -83.415 1.00 16.76 216 LYS B O 1
ATOM 8649 N N . TYR B 1 217 ? 11.682 -10.632 -82.488 1.00 16.40 217 TYR B N 1
ATOM 8650 C CA . TYR B 1 217 ? 11.297 -11.206 -81.199 1.00 14.07 217 TYR B CA 1
ATOM 8651 C C . TYR B 1 217 ? 12.383 -12.131 -80.659 1.00 14.05 217 TYR B C 1
ATOM 8652 O O . TYR B 1 217 ? 12.125 -13.239 -80.183 1.00 14.70 217 TYR B O 1
ATOM 8670 N N . MET B 1 218 ? 13.623 -11.671 -80.753 1.00 15.21 218 MET B N 1
ATOM 8671 C CA . MET B 1 218 ? 14.701 -12.326 -80.044 1.00 17.34 218 MET B CA 1
ATOM 8672 C C . MET B 1 218 ? 14.362 -12.329 -78.560 1.00 17.93 218 MET B C 1
ATOM 8673 O O . MET B 1 218 ? 13.565 -11.520 -78.077 1.00 18.05 218 MET B O 1
ATOM 8687 N N . ALA B 1 219 ? 14.964 -13.269 -77.836 1.00 18.94 219 ALA B N 1
ATOM 8688 C CA . ALA B 1 219 ? 14.621 -13.450 -76.427 1.00 18.92 219 ALA B CA 1
ATOM 8689 C C . ALA B 1 219 ? 14.905 -12.189 -75.619 1.00 18.96 219 ALA B C 1
ATOM 8690 O O . ALA B 1 219 ? 14.075 -11.770 -74.803 1.00 20.76 219 ALA B O 1
ATOM 8697 N N . GLN B 1 220 ? 16.076 -11.570 -75.821 1.00 19.92 220 GLN B N 1
ATOM 8698 C CA . GLN B 1 220 ? 16.483 -10.451 -74.966 1.00 21.05 220 GLN B CA 1
ATOM 8699 C C . GLN B 1 220 ? 15.750 -9.157 -75.327 1.00 20.68 220 GLN B C 1
ATOM 8700 O O . GLN B 1 220 ? 15.725 -8.213 -74.526 1.00 22.34 220 GLN B O 1
ATOM 8714 N N . THR B 1 221 ? 15.129 -9.096 -76.500 1.00 18.59 221 THR B N 1
ATOM 8715 C CA . THR B 1 221 ? 14.422 -7.902 -76.931 1.00 19.24 221 THR B CA 1
ATOM 8716 C C . THR B 1 221 ? 12.909 -8.047 -76.801 1.00 18.97 221 THR B C 1
ATOM 8717 O O . THR B 1 221 ? 12.168 -7.144 -77.218 1.00 19.18 221 THR B O 1
ATOM 8728 N N . SER B 1 222 ? 12.434 -9.152 -76.218 1.00 18.65 222 SER B N 1
ATOM 8729 C CA . SER B 1 222 ? 11.000 -9.400 -76.164 1.00 19.04 222 SER B CA 1
ATOM 8730 C C . SER B 1 222 ? 10.541 -9.742 -74.768 1.00 22.03 222 SER B C 1
ATOM 8731 O O . SER B 1 222 ? 9.596 -10.524 -74.602 1.00 23.51 222 SER B O 1
ATOM 8739 N N . ARG B 1 223 ? 11.226 -9.214 -73.759 1.00 22.73 223 ARG B N 1
ATOM 8740 C CA . ARG B 1 223 ? 10.767 -9.392 -72.394 1.00 22.74 223 ARG B CA 1
ATOM 8741 C C . ARG B 1 223 ? 9.848 -8.248 -71.988 1.00 20.75 223 ARG B C 1
ATOM 8742 O O . ARG B 1 223 ? 10.029 -7.097 -72.391 1.00 21.44 223 ARG B O 1
ATOM 8763 N N . ASN B 1 224 ? 8.843 -8.565 -71.194 1.00 19.32 224 ASN B N 1
ATOM 8764 C CA . ASN B 1 224 ? 8.104 -7.526 -70.481 1.00 18.94 224 ASN B CA 1
ATOM 8765 C C . ASN B 1 224 ? 7.429 -6.561 -71.447 1.00 17.15 224 ASN B C 1
ATOM 8766 O O . ASN B 1 224 ? 7.255 -5.377 -71.123 1.00 16.97 224 ASN B O 1
ATOM 8777 N N . ILE B 1 225 ? 7.069 -7.090 -72.630 1.00 16.66 225 ILE B N 1
ATOM 8778 C CA . ILE B 1 225 ? 6.259 -6.356 -73.588 1.00 15.03 225 ILE B CA 1
ATOM 8779 C C . ILE B 1 225 ? 5.035 -5.819 -72.878 1.00 15.56 225 ILE B C 1
ATOM 8780 O O . ILE B 1 225 ? 4.282 -6.569 -72.237 1.00 14.77 225 ILE B O 1
ATOM 8796 N N . ASP B 1 226 ? 4.841 -4.486 -73.006 1.00 15.44 226 ASP B N 1
ATOM 8797 C CA . ASP B 1 226 ? 3.747 -3.718 -72.416 1.00 15.45 226 ASP B CA 1
ATOM 8798 C C . ASP B 1 226 ? 2.479 -3.940 -73.225 1.00 14.32 226 ASP B C 1
ATOM 8799 O O . ASP B 1 226 ? 2.500 -3.806 -74.459 1.00 13.62 226 ASP B O 1
ATOM 8808 N N . PRO B 1 227 ? 1.371 -4.300 -72.586 1.00 14.61 227 PRO B N 1
ATOM 8809 C CA . PRO B 1 227 ? 0.143 -4.544 -73.356 1.00 14.75 227 PRO B CA 1
ATOM 8810 C C . PRO B 1 227 ? -0.259 -3.376 -74.246 1.00 12.05 227 PRO B C 1
ATOM 8811 O O . PRO B 1 227 ? -1.111 -3.566 -75.119 1.00 11.47 227 PRO B O 1
ATOM 8822 N N . MET B 1 228 ? 0.289 -2.177 -74.026 1.00 10.77 228 MET B N 1
ATOM 8823 C CA . MET B 1 228 ? -0.100 -0.985 -74.756 1.00 11.27 228 MET B CA 1
ATOM 8824 C C . MET B 1 228 ? 0.957 -0.542 -75.756 1.00 9.50 228 MET B C 1
ATOM 8825 O O . MET B 1 228 ? 0.790 0.491 -76.397 1.00 9.28 228 MET B O 1
ATOM 8839 N N . ILE B 1 229 ? 2.013 -1.325 -75.950 1.00 10.41 229 ILE B N 1
ATOM 8840 C CA . ILE B 1 229 ? 3.056 -0.911 -76.886 1.00 11.79 229 ILE B CA 1
ATOM 8841 C C . ILE B 1 229 ? 2.559 -0.848 -78.325 1.00 9.72 229 ILE B C 1
ATOM 8842 O O . ILE B 1 229 ? 3.068 -0.045 -79.104 1.00 9.57 229 ILE B O 1
ATOM 8858 N N . GLY B 1 230 ? 1.594 -1.695 -78.711 1.00 10.35 230 GLY B N 1
ATOM 8859 C CA . GLY B 1 230 ? 1.052 -1.624 -80.059 1.00 10.01 230 GLY B CA 1
ATOM 8860 C C . GLY B 1 230 ? 0.285 -0.339 -80.300 1.00 10.11 230 GLY B C 1
ATOM 8861 O O . GLY B 1 230 ? 0.508 0.363 -81.285 1.00 9.60 230 GLY B O 1
ATOM 8865 N N . VAL B 1 231 ? -0.608 0.006 -79.368 1.00 12.15 231 VAL B N 1
ATOM 8866 C CA . VAL B 1 231 ? -1.328 1.278 -79.439 1.00 12.66 231 VAL B CA 1
ATOM 8867 C C . VAL B 1 231 ? -0.352 2.455 -79.370 1.00 13.38 231 VAL B C 1
ATOM 8868 O O . VAL B 1 231 ? -0.461 3.425 -80.140 1.00 13.11 231 VAL B O 1
ATOM 8881 N N . GLU B 1 232 ? 0.608 2.387 -78.427 1.00 13.09 232 GLU B N 1
ATOM 8882 C CA . GLU B 1 232 ? 1.578 3.464 -78.239 1.00 14.72 232 GLU B CA 1
ATOM 8883 C C . GLU B 1 232 ? 2.407 3.676 -79.497 1.00 14.16 232 GLU B C 1
ATOM 8884 O O . GLU B 1 232 ? 2.748 4.815 -79.844 1.00 15.71 232 GLU B O 1
ATOM 8896 N N . ARG B 1 233 ? 2.745 2.585 -80.196 1.00 12.11 233 ARG B N 1
ATOM 8897 C CA . ARG B 1 233 ? 3.541 2.686 -81.414 1.00 11.56 233 ARG B CA 1
ATOM 8898 C C . ARG B 1 233 ? 2.703 3.078 -82.632 1.00 12.11 233 ARG B C 1
ATOM 8899 O O . ARG B 1 233 ? 3.240 3.671 -83.584 1.00 14.09 233 ARG B O 1
ATOM 8920 N N . ALA B 1 234 ? 1.409 2.743 -82.642 1.00 10.00 234 ALA B N 1
ATOM 8921 C CA . ALA B 1 234 ? 0.559 3.140 -83.767 1.00 10.69 234 ALA B CA 1
ATOM 8922 C C . ALA B 1 234 ? 0.209 4.619 -83.679 1.00 9.66 234 ALA B C 1
ATOM 8923 O O . ALA B 1 234 ? 0.125 5.319 -84.704 1.00 9.56 234 ALA B O 1
ATOM 8930 N N . ARG B 1 235 ? 0.005 5.093 -82.452 1.00 9.99 235 ARG B N 1
ATOM 8931 C CA . ARG B 1 235 ? -0.487 6.451 -82.211 1.00 12.05 235 ARG B CA 1
ATOM 8932 C C . ARG B 1 235 ? 0.281 7.494 -83.018 1.00 11.16 235 ARG B C 1
ATOM 8933 O O . ARG B 1 235 ? -0.362 8.317 -83.673 1.00 11.70 235 ARG B O 1
ATOM 8954 N N . PRO B 1 236 ? 1.613 7.575 -82.976 1.00 12.78 236 PRO B N 1
ATOM 8955 C CA . PRO B 1 236 ? 2.302 8.647 -83.741 1.00 12.31 236 PRO B CA 1
ATOM 895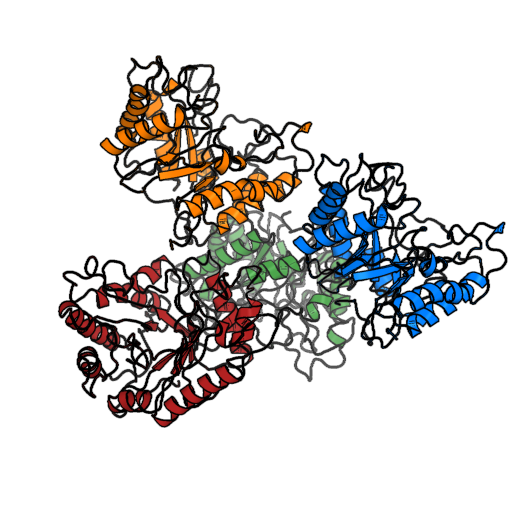6 C C . PRO B 1 236 ? 1.992 8.653 -85.256 1.00 10.51 236 PRO B C 1
ATOM 8957 O O . PRO B 1 236 ? 2.008 9.710 -85.913 1.00 11.09 236 PRO B O 1
ATOM 8968 N N . PHE B 1 237 ? 1.773 7.469 -85.826 1.00 8.06 237 PHE B N 1
ATOM 8969 C CA . PHE B 1 237 ? 1.397 7.337 -87.224 1.00 8.04 237 PHE B CA 1
ATOM 8970 C C . PHE B 1 237 ? -0.042 7.816 -87.437 1.00 9.29 237 PHE B C 1
ATOM 8971 O O . PHE B 1 237 ? -0.313 8.613 -88.349 1.00 10.42 237 PHE B O 1
ATOM 8988 N N . ILE B 1 238 ? -0.963 7.392 -86.561 1.00 8.56 238 ILE B N 1
ATOM 8989 C CA . ILE B 1 238 ? -2.362 7.826 -86.665 1.00 9.16 238 ILE B CA 1
ATOM 8990 C C . ILE B 1 238 ? -2.470 9.337 -86.534 1.00 9.87 238 ILE B C 1
ATOM 8991 O O . ILE B 1 238 ? -3.221 9.989 -87.278 1.00 11.12 238 ILE B O 1
ATOM 9007 N N . GLU B 1 239 ? -1.754 9.916 -85.565 1.00 10.11 239 GLU B N 1
ATOM 9008 C CA . GLU B 1 239 ? -1.817 11.359 -85.375 1.00 11.09 239 GLU B CA 1
ATOM 9009 C C . GLU B 1 239 ? -1.248 12.105 -86.566 1.00 9.14 239 GLU B C 1
ATOM 9010 O O . GLU B 1 239 ? -1.785 13.145 -86.957 1.00 9.82 239 GLU B O 1
ATOM 9022 N N . TRP B 1 240 ? -0.154 11.586 -87.148 1.00 9.67 240 TRP B N 1
ATOM 9023 C CA . TRP B 1 240 ? 0.451 12.212 -88.324 1.00 10.29 240 TRP B CA 1
ATOM 9024 C C . TRP B 1 240 ? -0.546 12.256 -89.468 1.00 11.14 240 TRP B C 1
ATOM 9025 O O . TRP B 1 240 ? -0.678 13.282 -90.146 1.00 10.71 240 TRP B O 1
ATOM 9046 N N . LEU B 1 241 ? -1.273 11.142 -89.673 1.00 12.14 241 LEU B N 1
ATOM 9047 C CA . LEU B 1 241 ? -2.256 11.037 -90.739 1.00 9.80 241 LEU B CA 1
ATOM 9048 C C . LEU B 1 241 ? -3.408 11.984 -90.484 1.00 11.37 241 LEU B C 1
ATOM 9049 O O . LEU B 1 241 ? -3.821 12.723 -91.377 1.00 12.06 241 LEU B O 1
ATOM 9065 N N . GLN B 1 242 ? -3.923 11.993 -89.255 1.00 12.62 242 GLN B N 1
ATOM 9066 C CA . GLN B 1 242 ? -5.009 12.904 -88.913 1.00 12.43 242 GLN B CA 1
ATOM 9067 C C . GLN B 1 242 ? -4.649 14.339 -89.254 1.00 12.25 242 GLN B C 1
ATOM 9068 O O . GLN B 1 242 ? -5.443 15.060 -89.872 1.00 13.56 242 GLN B O 1
ATOM 9082 N N . LYS B 1 243 ? -3.459 14.775 -88.835 1.00 11.81 243 LYS B N 1
ATOM 9083 C CA . LYS B 1 243 ? -3.006 16.149 -89.060 1.00 12.58 243 LYS B CA 1
ATOM 9084 C C . LYS B 1 243 ? -2.822 16.474 -90.533 1.00 13.92 243 LYS B C 1
ATOM 9085 O O . LYS B 1 243 ? -3.026 17.615 -90.939 1.00 15.67 243 LYS B O 1
ATOM 9104 N N . HIS B 1 244 ? -2.422 15.504 -91.338 1.00 14.08 244 HIS B N 1
ATOM 9105 C CA . HIS B 1 244 ? -2.209 15.710 -92.754 1.00 14.38 244 HIS B CA 1
ATOM 9106 C C . HIS B 1 244 ? -3.410 15.273 -93.560 1.00 14.48 244 HIS B C 1
ATOM 9107 O O . HIS B 1 244 ? -3.372 15.358 -94.780 1.00 14.53 244 HIS B O 1
ATOM 9121 N N . GLY B 1 245 ? -4.484 14.827 -92.907 1.00 16.68 245 GLY B N 1
ATOM 9122 C CA . GLY B 1 245 ? -5.714 14.480 -93.608 1.00 15.90 245 GLY B CA 1
ATOM 9123 C C . GLY B 1 245 ? -5.620 13.246 -94.484 1.00 13.43 245 GLY B C 1
ATOM 9124 O O . GLY B 1 245 ? -6.404 13.094 -95.434 1.00 15.85 245 GLY B O 1
ATOM 9128 N N . GLN B 1 246 ? -4.703 12.338 -94.180 1.00 10.46 246 GLN B N 1
ATOM 9129 C CA . GLN B 1 246 ? -4.463 11.185 -95.034 1.00 9.12 246 GLN B CA 1
ATOM 9130 C C . GLN B 1 246 ? -4.992 9.902 -94.404 1.00 8.14 246 GLN B C 1
ATOM 9131 O O . GLN B 1 246 ? -5.180 9.823 -93.186 1.00 8.13 246 GLN B O 1
ATOM 9145 N N . LYS B 1 247 ? -5.193 8.886 -95.259 1.00 8.71 247 LYS B N 1
ATOM 9146 C CA . LYS B 1 247 ? -5.613 7.552 -94.842 1.00 8.70 247 LYS B CA 1
ATOM 9147 C C . LYS B 1 247 ? -4.393 6.677 -94.530 1.00 7.98 247 LYS B C 1
ATOM 9148 O O . LYS B 1 247 ? -3.315 6.881 -95.071 1.00 8.39 247 LYS B O 1
ATOM 9167 N N . GLY B 1 248 ? -4.608 5.649 -93.687 1.00 7.70 248 GLY B N 1
ATOM 9168 C CA . GLY B 1 248 ? -3.523 4.792 -93.237 1.00 6.47 248 GLY B CA 1
ATOM 9169 C C . GLY B 1 248 ? -3.853 3.305 -93.301 1.00 5.84 248 GLY B C 1
ATOM 9170 O O . GLY B 1 248 ? -5.021 2.881 -93.422 1.00 5.87 248 GLY B O 1
ATOM 9174 N N . PHE B 1 249 ? -2.785 2.512 -93.207 1.00 6.95 249 PHE B N 1
ATOM 9175 C CA . PHE B 1 249 ? -2.877 1.053 -93.272 1.00 6.00 249 PHE B CA 1
ATOM 9176 C C . PHE B 1 249 ? -1.687 0.489 -92.512 1.00 6.63 249 PHE B C 1
ATOM 9177 O O . PHE B 1 249 ? -0.529 0.823 -92.804 1.00 7.00 249 PHE B O 1
ATOM 9194 N N . LEU B 1 250 ? -1.973 -0.323 -91.494 1.00 6.38 250 LEU B N 1
ATOM 9195 C CA . LEU B 1 250 ? -0.902 -0.956 -90.724 1.00 7.41 250 LEU B CA 1
ATOM 9196 C C . LEU B 1 250 ? -0.602 -2.296 -91.390 1.00 5.33 250 LEU B C 1
ATOM 9197 O O . LEU B 1 250 ? -1.164 -3.330 -91.029 1.00 5.95 250 LEU B O 1
ATOM 9213 N N . GLY B 1 251 ? 0.301 -2.262 -92.381 1.00 4.88 251 GLY B N 1
ATOM 9214 C CA . GLY B 1 251 ? 0.464 -3.358 -93.331 1.00 5.51 251 GLY B CA 1
ATOM 9215 C C . GLY B 1 251 ? 1.196 -4.575 -92.807 1.00 5.61 251 GLY B C 1
ATOM 9216 O O . GLY B 1 251 ? 1.145 -5.647 -93.438 1.00 4.18 251 GLY B O 1
ATOM 9220 N N . GLU B 1 252 ? 1.919 -4.417 -91.701 1.00 6.67 252 GLU B N 1
ATOM 9221 C CA . GLU B 1 252 ? 2.495 -5.562 -91.018 1.00 6.30 252 GLU B CA 1
ATOM 9222 C C . GLU B 1 252 ? 2.469 -5.326 -89.519 1.00 7.00 252 GLU B C 1
ATOM 9223 O O . GLU B 1 252 ? 2.759 -4.229 -89.052 1.00 8.03 252 GLU B O 1
ATOM 9235 N N . TYR B 1 253 ? 2.106 -6.376 -88.795 1.00 7.67 253 TYR B N 1
ATOM 9236 C CA . TYR B 1 253 ? 2.256 -6.547 -87.358 1.00 7.80 253 TYR B CA 1
ATOM 9237 C C . TYR B 1 253 ? 2.160 -8.053 -87.155 1.00 6.51 253 TYR B C 1
ATOM 9238 O O . TYR B 1 253 ? 1.661 -8.787 -88.021 1.00 6.45 253 TYR B O 1
ATOM 9256 N N . GLY B 1 254 ? 2.664 -8.522 -86.029 1.00 6.89 254 GLY B N 1
ATOM 9257 C CA . GLY B 1 254 ? 2.605 -9.947 -85.779 1.00 8.52 254 GLY B CA 1
ATOM 9258 C C . GLY B 1 254 ? 3.301 -10.284 -84.481 1.00 11.36 254 GLY B C 1
ATOM 9259 O O . GLY B 1 254 ? 4.182 -9.538 -84.028 1.00 13.34 254 GLY B O 1
ATOM 9263 N N . ILE B 1 255 ? 2.917 -11.403 -83.883 1.00 10.74 255 ILE B N 1
ATOM 9264 C CA . ILE B 1 255 ? 3.398 -11.760 -82.554 1.00 11.46 255 ILE B CA 1
ATOM 9265 C C . ILE B 1 255 ? 3.841 -13.221 -82.548 1.00 13.45 255 ILE B C 1
ATOM 9266 O O . ILE B 1 255 ? 3.274 -14.044 -83.290 1.00 12.59 255 ILE B O 1
ATOM 9282 N N . PRO B 1 256 ? 4.805 -13.586 -81.700 1.00 14.31 256 PRO B N 1
ATOM 9283 C CA . PRO B 1 256 ? 5.072 -15.009 -81.450 1.00 14.86 256 PRO B CA 1
ATOM 9284 C C . PRO B 1 256 ? 3.969 -15.621 -80.601 1.00 15.94 256 PRO B C 1
ATOM 9285 O O . PRO B 1 256 ? 3.275 -14.942 -79.845 1.00 16.12 256 PRO B O 1
ATOM 9296 N N . ASP B 1 257 ? 3.843 -16.936 -80.720 1.00 18.81 257 ASP B N 1
ATOM 9297 C CA . ASP B 1 257 ? 2.810 -17.690 -80.035 1.00 21.85 257 ASP B CA 1
ATOM 9298 C C . ASP B 1 257 ? 3.115 -17.935 -78.571 1.00 23.70 257 ASP B C 1
ATOM 9299 O O . ASP B 1 257 ? 2.238 -18.448 -77.868 1.00 25.29 257 ASP B O 1
ATOM 9308 N N . ASP B 1 258 ? 4.314 -17.588 -78.094 1.00 23.29 258 ASP B N 1
ATOM 9309 C CA A ASP B 1 258 ? 4.760 -17.913 -76.746 0.93 23.53 258 ASP B CA 1
ATOM 9310 C CA B ASP B 1 258 ? 4.722 -17.916 -76.731 0.07 23.37 258 ASP B CA 1
ATOM 9311 C C . ASP B 1 258 ? 4.873 -16.696 -75.823 1.00 23.72 258 ASP B C 1
ATOM 9312 O O . ASP B 1 258 ? 5.448 -16.807 -74.736 1.00 24.49 258 ASP B O 1
ATOM 9329 N N . LEU B 1 259 ? 4.351 -15.543 -76.208 1.00 24.03 259 LEU B N 1
ATOM 9330 C CA . LEU B 1 259 ? 4.473 -14.345 -75.381 1.00 24.02 259 LEU B CA 1
ATOM 9331 C C . LEU B 1 259 ? 3.110 -13.800 -74.985 1.00 23.29 259 LEU B C 1
ATOM 9332 O O . LEU B 1 259 ? 2.445 -13.123 -75.795 1.00 23.88 259 LEU B O 1
ATOM 9348 N N . PRO B 1 260 ? 2.655 -14.064 -73.754 1.00 21.56 260 PRO B N 1
ATOM 9349 C CA . PRO B 1 260 ? 1.278 -13.677 -73.396 1.00 21.83 260 PRO B CA 1
ATOM 9350 C C . PRO B 1 260 ? 1.044 -12.171 -73.375 1.00 21.33 260 PRO B C 1
ATOM 9351 O O . PRO B 1 260 ? -0.032 -11.702 -73.774 1.00 20.69 260 PRO B O 1
ATOM 9362 N N . GLU B 1 261 ? 2.017 -11.402 -72.881 1.00 21.47 261 GLU B N 1
ATOM 9363 C CA . GLU B 1 261 ? 1.947 -9.946 -72.987 1.00 19.87 261 GLU B CA 1
ATOM 9364 C C . GLU B 1 261 ? 1.742 -9.515 -74.442 1.00 16.48 261 GLU B C 1
ATOM 9365 O O . GLU B 1 261 ? 1.142 -8.463 -74.706 1.00 15.69 261 GLU B O 1
ATOM 9377 N N . ALA B 1 262 ? 2.257 -10.305 -75.399 1.00 15.00 262 ALA B N 1
ATOM 9378 C CA . ALA B 1 262 ? 2.181 -9.922 -76.804 1.00 13.06 262 ALA B CA 1
ATOM 9379 C C . ALA B 1 262 ? 0.797 -10.176 -77.389 1.00 12.20 262 ALA B C 1
ATOM 9380 O O . ALA B 1 262 ? 0.347 -9.416 -78.254 1.00 10.49 262 ALA B O 1
ATOM 9387 N N . ALA B 1 263 ? 0.132 -11.247 -76.941 1.00 14.13 263 ALA B N 1
ATOM 9388 C CA . ALA B 1 263 ? -1.256 -11.501 -77.310 1.00 15.11 263 ALA B CA 1
ATOM 9389 C C . ALA B 1 263 ? -2.166 -10.387 -76.812 1.00 15.71 263 ALA B C 1
ATOM 9390 O O . ALA B 1 263 ? -3.121 -9.997 -77.500 1.00 16.59 263 ALA B O 1
ATOM 9397 N N . GLN B 1 264 ? -1.904 -9.879 -75.605 1.00 15.88 264 GLN B N 1
ATOM 9398 C CA . GLN B 1 264 ? -2.649 -8.730 -75.103 1.00 16.26 264 GLN B CA 1
ATOM 9399 C C . GLN B 1 264 ? -2.379 -7.488 -75.947 1.00 13.96 264 GLN B C 1
ATOM 9400 O O . GLN B 1 264 ? -3.303 -6.725 -76.244 1.00 12.78 264 GLN B O 1
ATOM 9414 N N . ALA B 1 265 ? -1.114 -7.259 -76.328 1.00 15.01 265 ALA B N 1
ATOM 9415 C CA . ALA B 1 265 ? -0.776 -6.088 -77.136 1.00 13.34 265 ALA B CA 1
ATOM 9416 C C . ALA B 1 265 ? -1.445 -6.130 -78.502 1.00 12.11 265 ALA B C 1
ATOM 9417 O O . ALA B 1 265 ? -1.782 -5.078 -79.052 1.00 11.53 265 ALA B O 1
ATOM 9424 N N . MET B 1 266 ? -1.617 -7.325 -79.078 1.00 10.37 266 MET B N 1
ATOM 9425 C CA . MET B 1 266 ? -2.336 -7.432 -80.340 1.00 9.83 266 MET B CA 1
ATOM 9426 C C . MET B 1 266 ? -3.807 -7.098 -80.157 1.00 8.33 266 MET B C 1
ATOM 9427 O O . MET B 1 266 ? -4.386 -6.346 -80.937 1.00 8.71 266 MET B O 1
ATOM 9441 N N . ASP B 1 267 ? -4.433 -7.675 -79.137 1.00 9.93 267 ASP B N 1
ATOM 9442 C CA A ASP B 1 267 ? -5.831 -7.382 -78.840 0.26 9.43 267 ASP B CA 1
ATOM 9443 C CA B ASP B 1 267 ? -5.831 -7.378 -78.849 0.74 9.84 267 ASP B CA 1
ATOM 9444 C C . ASP B 1 267 ? -6.072 -5.876 -78.755 1.00 8.88 267 ASP B C 1
ATOM 9445 O O . ASP B 1 267 ? -6.971 -5.341 -79.406 1.00 8.44 267 ASP B O 1
ATOM 9462 N N . ASN B 1 268 ? -5.291 -5.184 -77.920 1.00 9.32 268 ASN B N 1
ATOM 9463 C CA . ASN B 1 268 ? -5.480 -3.747 -77.724 1.00 8.99 268 ASN B CA 1
ATOM 9464 C C . ASN B 1 268 ? -5.220 -2.965 -79.001 1.00 8.32 268 ASN B C 1
ATOM 9465 O O . ASN B 1 268 ? -5.864 -1.940 -79.254 1.00 8.94 268 ASN B O 1
ATOM 9476 N N . LEU B 1 269 ? -4.237 -3.416 -79.788 1.00 10.22 269 LEU B N 1
ATOM 9477 C CA . LEU B 1 269 ? -3.909 -2.756 -81.043 1.00 10.62 269 LEU B CA 1
ATOM 9478 C C . LEU B 1 269 ? -5.086 -2.831 -81.995 1.00 9.25 269 LEU B C 1
ATOM 9479 O O . LEU B 1 269 ? -5.516 -1.807 -82.539 1.00 9.68 269 LEU B O 1
ATOM 9495 N N . LEU B 1 270 ? -5.619 -4.044 -82.216 1.00 8.46 270 LEU B N 1
ATOM 9496 C CA . LEU B 1 270 ? -6.718 -4.200 -83.169 1.00 8.57 270 LEU B CA 1
ATOM 9497 C C . LEU B 1 270 ? -7.951 -3.428 -82.743 1.00 7.72 270 LEU B C 1
ATOM 9498 O O . LEU B 1 270 ? -8.657 -2.899 -83.599 1.00 8.10 270 LEU B O 1
ATOM 9514 N N . ALA B 1 271 ? -8.213 -3.333 -81.427 1.00 8.19 271 ALA B N 1
ATOM 9515 C CA . ALA B 1 271 ? -9.304 -2.497 -80.911 1.00 9.52 271 ALA B CA 1
ATOM 9516 C C . ALA B 1 271 ? -9.069 -1.021 -81.201 1.00 10.22 271 ALA B C 1
ATOM 9517 O O . ALA B 1 271 ? -9.991 -0.305 -81.605 1.00 12.23 271 ALA B O 1
ATOM 9524 N N . TYR B 1 272 ? -7.829 -0.558 -80.985 1.00 9.50 272 TYR B N 1
ATOM 9525 C CA . TYR B 1 272 ? -7.444 0.817 -81.268 1.00 8.98 272 TYR B CA 1
ATOM 9526 C C . TYR B 1 272 ? -7.562 1.138 -82.743 1.00 8.63 272 TYR B C 1
ATOM 9527 O O . TYR B 1 272 ? -8.065 2.202 -83.122 1.00 9.78 272 TYR B O 1
ATOM 9545 N N . LEU B 1 273 ? -7.121 0.228 -83.595 1.00 7.17 273 LEU B N 1
ATOM 9546 C CA . LEU B 1 273 ? -7.272 0.456 -85.033 1.00 9.21 273 LEU B CA 1
ATOM 9547 C C . LEU B 1 273 ? -8.749 0.451 -85.445 1.00 10.24 273 LEU B C 1
ATOM 9548 O O . LEU B 1 273 ? -9.189 1.305 -86.221 1.00 11.67 273 LEU B O 1
ATOM 9564 N N . ASN B 1 274 ? -9.538 -0.490 -84.929 1.00 11.16 274 ASN B N 1
ATOM 9565 C CA . ASN B 1 274 ? -10.973 -0.456 -85.194 1.00 10.55 274 ASN B CA 1
ATOM 9566 C C . ASN B 1 274 ? -11.577 0.886 -84.805 1.00 9.83 274 ASN B C 1
ATOM 9567 O O . ASN B 1 274 ? -12.402 1.438 -85.541 1.00 8.34 274 ASN B O 1
ATOM 9578 N N . ASP B 1 275 ? -11.161 1.428 -83.654 1.00 11.07 275 ASP B N 1
ATOM 9579 C CA . ASP B 1 275 ? -11.711 2.694 -83.190 1.00 13.06 275 ASP B CA 1
ATOM 9580 C C . ASP B 1 275 ? -11.411 3.822 -84.168 1.00 13.49 275 ASP B C 1
ATOM 9581 O O . ASP B 1 275 ? -12.122 4.835 -84.202 1.00 15.67 275 ASP B O 1
ATOM 9590 N N . ASN B 1 276 ? -10.332 3.701 -84.927 1.00 10.62 276 ASN B N 1
ATOM 9591 C CA . ASN B 1 276 ? -9.949 4.714 -85.891 1.00 10.49 276 ASN B CA 1
ATOM 9592 C C . ASN B 1 276 ? -10.211 4.276 -87.327 1.00 9.35 276 ASN B C 1
ATOM 9593 O O . ASN B 1 276 ? -9.834 4.988 -88.260 1.00 12.15 276 ASN B O 1
ATOM 9604 N N . CYS B 1 277 ? -10.861 3.124 -87.515 1.00 8.64 277 CYS B N 1
ATOM 9605 C CA . CYS B 1 277 ? -11.213 2.600 -88.839 1.00 8.77 277 CYS B CA 1
ATOM 9606 C C . CYS B 1 277 ? -9.984 2.377 -89.730 1.00 8.13 277 CYS B C 1
ATOM 9607 O O . CYS B 1 277 ? -10.054 2.576 -90.941 1.00 8.40 277 CYS B O 1
ATOM 9614 N N . VAL B 1 278 ? -8.868 1.947 -89.139 1.00 7.19 278 VAL B N 1
ATOM 9615 C CA . VAL B 1 278 ? -7.595 1.803 -89.846 1.00 5.87 278 VAL B CA 1
ATOM 9616 C C . VAL B 1 278 ? -7.358 0.307 -90.131 1.00 6.01 278 VAL B C 1
ATOM 9617 O O . VAL B 1 278 ? -7.376 -0.489 -89.182 1.00 5.96 278 VAL B O 1
ATOM 9630 N N . PRO B 1 279 ? -7.198 -0.084 -91.397 1.00 6.22 279 PRO B N 1
ATOM 9631 C CA . PRO B 1 279 ? -6.980 -1.505 -91.705 1.00 6.33 279 PRO B CA 1
ATOM 9632 C C . PRO B 1 279 ? -5.579 -1.946 -91.345 1.00 6.41 279 PRO B C 1
ATOM 9633 O O . PRO B 1 279 ? -4.681 -1.135 -91.097 1.00 6.69 279 PRO B O 1
ATOM 9644 N N . SER B 1 280 ? -5.395 -3.273 -91.367 1.00 7.35 280 SER B N 1
ATOM 9645 C CA . SER B 1 280 ? -4.139 -3.907 -90.984 1.00 8.87 280 SER B CA 1
ATOM 9646 C C . SER B 1 280 ? -3.975 -5.201 -91.765 1.00 7.82 280 SER B C 1
ATOM 9647 O O . SER B 1 280 ? -4.931 -5.729 -92.339 1.00 7.90 280 SER B O 1
ATOM 9655 N N . ALA B 1 281 ? -2.743 -5.710 -91.773 1.00 6.07 281 ALA B N 1
ATOM 9656 C CA . ALA B 1 281 ? -2.500 -7.042 -92.305 1.00 5.65 281 ALA B CA 1
ATOM 9657 C C . ALA B 1 281 ? -1.516 -7.772 -91.414 1.00 6.05 281 ALA B C 1
ATOM 9658 O O . ALA B 1 281 ? -0.419 -7.271 -91.150 1.00 7.14 281 ALA B O 1
ATOM 9665 N N . TYR B 1 282 ? -1.908 -8.958 -90.967 1.00 6.19 282 TYR B N 1
ATOM 9666 C CA . TYR B 1 282 ? -1.076 -9.772 -90.083 1.00 8.04 282 TYR B CA 1
ATOM 9667 C C . TYR B 1 282 ? 0.073 -10.407 -90.845 1.00 9.17 282 TYR B C 1
ATOM 9668 O O . TYR B 1 282 ? -0.140 -10.992 -91.914 1.00 8.67 282 TYR B O 1
ATOM 9686 N N . TRP B 1 283 ? 1.280 -10.361 -90.252 1.00 8.91 283 TRP B N 1
ATOM 9687 C CA . TRP B 1 283 ? 2.450 -11.072 -90.765 1.00 7.22 283 TRP B CA 1
ATOM 9688 C C . TRP B 1 283 ? 2.682 -12.325 -89.919 1.00 7.36 283 TRP B C 1
ATOM 9689 O O . TRP B 1 283 ? 3.141 -12.214 -88.771 1.00 8.29 283 TRP B O 1
ATOM 9710 N N . ALA B 1 284 ? 2.404 -13.518 -90.490 1.00 7.43 284 ALA B N 1
ATOM 9711 C CA . ALA B 1 284 ? 1.976 -13.729 -91.881 1.00 6.67 284 ALA B CA 1
ATOM 9712 C C . ALA B 1 284 ? 1.425 -15.157 -91.955 1.00 7.72 284 ALA B C 1
ATOM 9713 O O . ALA B 1 284 ? 1.657 -15.970 -91.049 1.00 8.22 284 ALA B O 1
ATOM 9720 N N . GLY B 1 285 ? 0.729 -15.475 -93.045 1.00 8.33 285 GLY B N 1
ATOM 9721 C CA . GLY B 1 285 ? 0.261 -16.831 -93.260 1.00 8.57 285 GLY B CA 1
ATOM 9722 C C . GLY B 1 285 ? 0.597 -17.270 -94.670 1.00 7.60 285 GLY B C 1
ATOM 9723 O O . GLY B 1 285 ? 1.347 -16.596 -95.377 1.00 7.07 285 GLY B O 1
ATOM 9727 N N . GLY B 1 286 ? -0.008 -18.367 -95.102 1.00 8.79 286 GLY B N 1
ATOM 9728 C CA . GLY B 1 286 ? 0.253 -18.930 -96.398 1.00 8.77 286 GLY B CA 1
ATOM 9729 C C . GLY B 1 286 ? 1.211 -20.091 -96.321 1.00 8.39 286 GLY B C 1
ATOM 9730 O O . GLY B 1 286 ? 1.498 -20.615 -95.246 1.00 9.94 286 GLY B O 1
ATOM 9734 N N . PRO B 1 287 ? 1.716 -20.520 -97.468 1.00 10.11 287 PRO B N 1
ATOM 9735 C CA . PRO B 1 287 ? 2.563 -21.715 -97.494 1.00 11.19 287 PRO B CA 1
ATOM 9736 C C . PRO B 1 287 ? 4.023 -21.432 -97.166 1.00 11.45 287 PRO B C 1
ATOM 9737 O O . PRO B 1 287 ? 4.556 -20.355 -97.425 1.00 13.48 287 PRO B O 1
ATOM 9748 N N . GLY B 1 288 ? 4.685 -22.459 -96.650 1.00 10.28 288 GLY B N 1
ATOM 9749 C CA . GLY B 1 288 ? 6.113 -22.454 -96.524 1.00 10.40 288 GLY B CA 1
ATOM 9750 C C . GLY B 1 288 ? 6.651 -21.899 -95.232 1.00 10.26 288 GLY B C 1
ATOM 9751 O O . GLY B 1 288 ? 7.857 -21.654 -95.141 1.00 9.47 288 GLY B O 1
ATOM 9755 N N . TRP B 1 289 ? 5.813 -21.727 -94.220 1.00 10.13 289 TRP B N 1
ATOM 9756 C CA . TRP B 1 289 ? 6.267 -21.131 -92.967 1.00 10.96 289 TRP B CA 1
ATOM 9757 C C . TRP B 1 289 ? 6.767 -22.155 -91.949 1.00 11.93 289 TRP B C 1
ATOM 9758 O O . TRP B 1 289 ? 7.460 -21.781 -91.003 1.00 11.98 289 TRP B O 1
ATOM 9779 N N . GLY B 1 290 ? 6.433 -23.427 -92.102 1.00 14.14 290 GLY B N 1
ATOM 9780 C CA . GLY B 1 290 ? 6.797 -24.395 -91.081 1.00 13.15 290 GLY B CA 1
ATOM 9781 C C . GLY B 1 290 ? 6.219 -23.996 -89.730 1.00 14.39 290 GLY B C 1
ATOM 9782 O O . GLY B 1 290 ? 5.029 -23.680 -89.591 1.00 14.89 290 GLY B O 1
ATOM 9786 N N . THR B 1 291 ? 7.089 -23.995 -88.717 1.00 14.55 291 THR B N 1
ATOM 9787 C CA . THR B 1 291 ? 6.729 -23.656 -87.353 1.00 13.61 291 THR B CA 1
ATOM 9788 C C . THR B 1 291 ? 7.242 -22.274 -86.936 1.00 15.13 291 THR B C 1
ATOM 9789 O O . THR B 1 291 ? 7.364 -21.989 -85.744 1.00 17.29 291 THR B O 1
ATOM 9800 N N . TYR B 1 292 ? 7.463 -21.387 -87.896 1.00 13.76 292 TYR B N 1
ATOM 9801 C CA . TYR B 1 292 ? 7.686 -19.972 -87.632 1.00 14.42 292 TYR B CA 1
ATOM 9802 C C . TYR B 1 292 ? 6.726 -19.466 -86.565 1.00 13.83 292 TYR B C 1
ATOM 9803 O O . TYR B 1 292 ? 5.497 -19.598 -86.694 1.00 12.58 292 TYR B O 1
ATOM 9821 N N . LYS B 1 293 ? 7.289 -18.915 -85.486 1.00 14.36 293 LYS B N 1
ATOM 9822 C CA . LYS B 1 293 ? 6.468 -18.608 -84.312 1.00 14.83 293 LYS B CA 1
ATOM 9823 C C . LYS B 1 293 ? 5.453 -17.511 -84.576 1.00 11.07 293 LYS B C 1
ATOM 9824 O O . LYS B 1 293 ? 4.443 -17.469 -83.894 1.00 11.30 293 LYS B O 1
ATOM 9843 N N . LEU B 1 294 ? 5.683 -16.631 -85.540 1.00 9.97 294 LEU B N 1
ATOM 9844 C CA . LEU B 1 294 ? 4.688 -15.614 -85.860 1.00 8.84 294 LEU B CA 1
ATOM 9845 C C . LEU B 1 294 ? 3.615 -16.108 -86.821 1.00 8.41 294 LEU B C 1
ATOM 9846 O O . LEU B 1 294 ? 2.590 -15.438 -86.975 1.00 8.99 294 LEU B O 1
ATOM 9862 N N . ALA B 1 295 ? 3.831 -17.227 -87.508 1.00 7.74 295 ALA B N 1
ATOM 9863 C CA . ALA B 1 295 ? 2.941 -17.612 -88.598 1.00 9.65 295 ALA B CA 1
ATOM 9864 C C . ALA B 1 295 ? 1.526 -17.873 -88.095 1.00 9.30 295 ALA B C 1
ATOM 9865 O O . ALA B 1 295 ? 1.312 -18.431 -87.012 1.00 9.47 295 ALA B O 1
ATOM 9872 N N . ILE B 1 296 ? 0.554 -17.442 -88.893 1.00 9.19 296 ILE B N 1
ATOM 9873 C CA . ILE B 1 296 ? -0.855 -17.615 -88.559 1.00 8.82 296 ILE B CA 1
ATOM 9874 C C . ILE B 1 296 ? -1.513 -18.764 -89.331 1.00 8.96 296 ILE B C 1
ATOM 9875 O O . ILE B 1 296 ? -2.730 -19.001 -89.177 1.00 8.25 296 ILE B O 1
ATOM 9891 N N . GLU B 1 297 ? -0.737 -19.502 -90.117 1.00 8.76 297 GLU B N 1
ATOM 9892 C CA . GLU B 1 297 ? -1.275 -20.561 -90.937 1.00 9.09 297 GLU B CA 1
ATOM 9893 C C . GLU B 1 297 ? -1.601 -21.766 -90.062 1.00 10.73 297 GLU B C 1
ATOM 9894 O O . GLU B 1 297 ? -0.763 -22.178 -89.237 1.00 12.76 297 GLU B O 1
ATOM 9906 N N . PRO B 1 298 ? -2.796 -22.351 -90.206 1.00 11.00 298 PRO B N 1
ATOM 9907 C CA . PRO B 1 298 ? -3.144 -23.502 -89.361 1.00 11.68 298 PRO B CA 1
ATOM 9908 C C . PRO B 1 298 ? -2.119 -24.594 -89.545 1.00 12.85 298 PRO B C 1
ATOM 9909 O O . PRO B 1 298 ? -1.502 -24.716 -90.613 1.00 11.81 298 PRO B O 1
ATOM 9920 N N . ARG B 1 299 ? -1.967 -25.401 -88.491 1.00 14.30 299 ARG B N 1
ATOM 9921 C CA . ARG B 1 299 ? -1.063 -26.542 -88.468 1.00 17.77 299 ARG B CA 1
ATOM 9922 C C . ARG B 1 299 ? -1.858 -27.810 -88.204 1.00 18.89 299 ARG B C 1
ATOM 9923 O O . ARG B 1 299 ? -2.507 -27.923 -87.160 1.00 18.30 299 ARG B O 1
ATOM 9944 N N . ASN B 1 300 ? -1.821 -28.746 -89.157 1.00 21.45 300 ASN B N 1
ATOM 9945 C CA . ASN B 1 300 ? -2.530 -30.020 -89.032 1.00 22.10 300 ASN B CA 1
ATOM 9946 C C . ASN B 1 300 ? -4.024 -29.809 -88.798 1.00 21.36 300 ASN B C 1
ATOM 9947 O O . ASN B 1 300 ? -4.685 -30.604 -88.126 1.00 21.53 300 ASN B O 1
ATOM 9958 N N . GLY B 1 301 ? -4.557 -28.737 -89.386 1.00 20.86 301 GLY B N 1
ATOM 9959 C CA . GLY B 1 301 ? -5.949 -28.380 -89.247 1.00 21.13 301 GLY B CA 1
ATOM 9960 C C . GLY B 1 301 ? -6.288 -27.596 -87.999 1.00 21.57 301 GLY B C 1
ATOM 9961 O O . GLY B 1 301 ? -7.448 -27.201 -87.827 1.00 23.16 301 GLY B O 1
ATOM 9965 N N . LYS B 1 302 ? -5.328 -27.382 -87.115 1.00 20.97 302 LYS B N 1
ATOM 9966 C CA . LYS B 1 302 ? -5.565 -26.641 -85.895 1.00 19.36 302 LYS B CA 1
ATOM 9967 C C . LYS B 1 302 ? -5.371 -25.152 -86.173 1.00 18.08 302 LYS B C 1
ATOM 9968 O O . LYS B 1 302 ? -4.370 -24.745 -86.784 1.00 16.77 302 LYS B O 1
ATOM 9987 N N . ASP B 1 303 ? -6.348 -24.351 -85.760 1.00 16.45 303 ASP B N 1
ATOM 9988 C CA . ASP B 1 303 ? -6.214 -22.910 -85.874 1.00 15.95 303 ASP B CA 1
ATOM 9989 C C . ASP B 1 303 ? -5.113 -22.415 -84.942 1.00 15.87 303 ASP B C 1
ATOM 9990 O O . ASP B 1 303 ? -4.881 -22.981 -83.871 1.00 16.68 303 ASP B O 1
ATOM 9999 N N . ARG B 1 304 ? -4.443 -21.324 -85.343 1.00 13.72 304 ARG B N 1
ATOM 10000 C CA . ARG B 1 304 ? -3.379 -20.743 -84.537 1.00 11.39 304 ARG B CA 1
ATOM 10001 C C . ARG B 1 304 ? -3.956 -19.756 -83.532 1.00 11.89 304 ARG B C 1
ATOM 10002 O O . ARG B 1 304 ? -5.071 -19.260 -83.714 1.00 12.80 304 ARG B O 1
ATOM 10023 N N . PRO B 1 305 ? -3.221 -19.460 -82.453 1.00 12.82 305 PRO B N 1
ATOM 10024 C CA . PRO B 1 305 ? -3.767 -18.549 -81.418 1.00 13.18 305 PRO B CA 1
ATOM 10025 C C . PRO B 1 305 ? -3.967 -17.101 -81.887 1.00 12.55 305 PRO B C 1
ATOM 10026 O O . PRO B 1 305 ? -4.853 -16.404 -81.383 1.00 13.09 305 PRO B O 1
ATOM 10037 N N . GLN B 1 306 ? -3.130 -16.614 -82.807 1.00 12.84 306 GLN B N 1
ATOM 10038 C CA . GLN B 1 306 ? -3.317 -15.309 -83.435 1.00 11.51 306 GLN B CA 1
ATOM 10039 C C . GLN B 1 306 ? -4.613 -15.210 -84.233 1.00 11.96 306 GLN B C 1
ATOM 10040 O O . GLN B 1 306 ? -5.136 -14.099 -84.379 1.00 11.48 306 GLN B O 1
ATOM 10054 N N . MET B 1 307 ? -5.169 -16.338 -84.695 1.00 10.38 307 MET B N 1
ATOM 10055 C CA . MET B 1 307 ? -6.425 -16.286 -85.428 1.00 12.64 307 MET B CA 1
ATOM 10056 C C . MET B 1 307 ? -7.602 -15.965 -84.497 1.00 13.45 307 MET B C 1
ATOM 10057 O O . MET B 1 307 ? -8.520 -15.231 -84.870 1.00 12.31 307 MET B O 1
ATOM 10071 N N . GLU B 1 308 ? -7.591 -16.490 -83.279 1.00 14.82 308 GLU B N 1
ATOM 10072 C CA . GLU B 1 308 ? -8.647 -16.147 -82.328 1.00 14.33 308 GLU B CA 1
ATOM 10073 C C . GLU B 1 308 ? -8.608 -14.669 -81.948 1.00 14.73 308 GLU B C 1
ATOM 10074 O O . GLU B 1 308 ? -9.658 -14.052 -81.730 1.00 15.97 308 GLU B O 1
ATOM 10078 N N . LEU B 1 309 ? -7.404 -14.077 -81.863 1.00 16.11 309 LEU B N 1
ATOM 10079 C CA . LEU B 1 309 ? -7.300 -12.649 -81.553 1.00 16.09 309 LEU B CA 1
ATOM 10080 C C . LEU B 1 309 ? -7.805 -11.827 -82.726 1.00 15.38 309 LEU B C 1
ATOM 10081 O O . LEU B 1 309 ? -8.500 -10.822 -82.547 1.00 15.76 309 LEU B O 1
ATOM 10097 N N . MET B 1 310 ? -7.435 -12.223 -83.946 1.00 13.86 310 MET B N 1
ATOM 10098 C CA . MET B 1 310 ? -7.962 -11.565 -85.126 1.00 11.31 310 MET B CA 1
ATOM 10099 C C . MET B 1 310 ? -9.475 -11.619 -85.129 1.00 9.48 310 MET B C 1
ATOM 10100 O O . MET B 1 310 ? -10.139 -10.593 -85.292 1.00 10.15 310 MET B O 1
ATOM 10114 N N . ARG B 1 311 ? -10.036 -12.824 -84.946 1.00 9.24 311 ARG B N 1
ATOM 10115 C CA . ARG B 1 311 ? -11.464 -13.034 -85.206 1.00 11.09 311 ARG B CA 1
ATOM 10116 C C . ARG B 1 311 ? -12.350 -12.213 -84.280 1.00 11.66 311 ARG B C 1
ATOM 10117 O O . ARG B 1 311 ? -13.473 -11.853 -84.662 1.00 13.69 311 ARG B O 1
ATOM 10138 N N . LYS B 1 312 ? -11.879 -11.893 -83.073 1.00 10.95 312 LYS B N 1
ATOM 10139 C CA . LYS B 1 312 ? -12.746 -11.161 -82.170 1.00 11.96 312 LYS B CA 1
ATOM 10140 C C . LYS B 1 312 ? -12.773 -9.681 -82.479 1.00 11.13 312 LYS B C 1
ATOM 10141 O O . LYS B 1 312 ? -13.517 -8.947 -81.816 1.00 10.67 312 LYS B O 1
ATOM 10160 N N . HIS B 1 313 ? -12.027 -9.239 -83.504 1.00 10.74 313 HIS B N 1
ATOM 10161 C CA . HIS B 1 313 ? -11.993 -7.825 -83.892 1.00 10.20 313 HIS B CA 1
ATOM 10162 C C . HIS B 1 313 ? -12.404 -7.556 -85.336 1.00 9.14 313 HIS B C 1
ATOM 10163 O O . HIS B 1 313 ? -12.166 -6.448 -85.834 1.00 9.71 313 HIS B O 1
ATOM 10177 N N . LEU B 1 314 ? -13.023 -8.520 -86.012 1.00 8.84 314 LEU B N 1
ATOM 10178 C CA . LEU B 1 314 ? -13.368 -8.402 -87.429 1.00 11.18 314 LEU B CA 1
ATOM 10179 C C . LEU B 1 314 ? -14.651 -7.604 -87.713 1.00 12.78 314 LEU B C 1
ATOM 10180 O O . LEU B 1 314 ? -14.882 -7.217 -88.861 1.00 13.51 314 LEU B O 1
ATOM 10196 N N . ALA B 1 315 ? -15.485 -7.328 -86.726 1.00 14.56 315 ALA B N 1
ATOM 10197 C CA . ALA B 1 315 ? -16.671 -6.498 -86.922 1.00 13.37 315 ALA B CA 1
ATOM 10198 C C . ALA B 1 315 ? -16.349 -5.019 -86.727 1.00 10.99 315 ALA B C 1
ATOM 10199 O O . ALA B 1 315 ? -15.601 -4.634 -85.818 1.00 11.71 315 ALA B O 1
ATOM 10206 N N . ASN B 1 316 ? -16.973 -4.188 -87.550 1.00 10.72 316 ASN B N 1
ATOM 10207 C CA . ASN B 1 316 ? -16.961 -2.751 -87.328 1.00 11.64 316 ASN B CA 1
ATOM 10208 C C . ASN B 1 316 ? -18.162 -2.139 -88.041 1.00 13.89 316 ASN B C 1
ATOM 10209 O O . ASN B 1 316 ? -18.914 -2.830 -88.738 1.00 14.14 316 ASN B O 1
ATOM 10220 N N . ASP B 1 317 ? -18.358 -0.835 -87.801 1.00 15.41 317 ASP B N 1
ATOM 10221 C CA . ASP B 1 317 ? -19.379 -0.039 -88.477 1.00 16.18 317 ASP B CA 1
ATOM 10222 C C . ASP B 1 317 ? -18.763 1.057 -89.344 1.00 13.89 317 ASP B C 1
ATOM 10223 O O . ASP B 1 317 ? -19.448 2.024 -89.725 1.00 14.38 317 ASP B O 1
ATOM 10232 N N . CYS B 1 318 ? -17.465 0.957 -89.631 1.00 13.47 318 CYS B N 1
ATOM 10233 C CA . CYS B 1 318 ? -16.775 1.954 -90.438 1.00 13.58 318 CYS B CA 1
ATOM 10234 C C . CYS B 1 318 ? -17.421 2.111 -91.815 1.00 14.24 318 CYS B C 1
ATOM 10235 O O . CYS B 1 318 ? -17.812 1.140 -92.466 1.00 14.20 318 CYS B O 1
ATOM 10242 N N . THR B 1 319 ? -17.451 3.344 -92.295 1.00 15.47 319 THR B N 1
ATOM 10243 C CA . THR B 1 319 ? -17.966 3.654 -93.617 1.00 16.67 319 THR B CA 1
ATOM 10244 C C . THR B 1 319 ? -16.900 4.219 -94.554 1.00 15.46 319 THR B C 1
ATOM 10245 O O . THR B 1 319 ? -17.185 4.437 -95.739 1.00 17.03 319 THR B O 1
ATOM 10256 N N . ALA B 1 320 ? -15.668 4.404 -94.073 1.00 13.37 320 ALA B N 1
ATOM 10257 C CA . ALA B 1 320 ? -14.555 4.851 -94.901 1.00 12.72 320 ALA B CA 1
ATOM 10258 C C . ALA B 1 320 ? -13.263 4.545 -94.146 1.00 10.62 320 ALA B C 1
ATOM 10259 O O . ALA B 1 320 ? -13.284 4.317 -92.942 1.00 10.85 320 ALA B O 1
ATOM 10266 N N . ILE B 1 321 ? -12.165 4.420 -94.889 1.00 9.95 321 ILE B N 1
ATOM 10267 C CA . ILE B 1 321 ? -10.866 4.154 -94.281 1.00 9.73 321 ILE B CA 1
ATOM 10268 C C . ILE B 1 321 ? -10.430 5.377 -93.489 1.00 10.07 321 ILE B C 1
ATOM 10269 O O . ILE B 1 321 ? -10.622 6.518 -93.929 1.00 12.23 321 ILE B O 1
ATOM 10285 N N . GLY B 1 322 ? -9.907 5.149 -92.284 1.00 8.81 322 GLY B N 1
ATOM 10286 C CA . GLY B 1 322 ? -9.497 6.234 -91.420 1.00 8.05 322 GLY B CA 1
ATOM 10287 C C . GLY B 1 322 ? -7.992 6.428 -91.448 1.00 8.78 322 GLY B C 1
ATOM 10288 O O . GLY B 1 322 ? -7.289 5.887 -92.306 1.00 9.90 322 GLY B O 1
ATOM 10292 N N . PRO B 1 323 ? -7.452 7.157 -90.467 1.00 9.35 323 PRO B N 1
ATOM 10293 C CA . PRO B 1 323 ? -8.212 7.784 -89.366 1.00 8.71 323 PRO B CA 1
ATOM 10294 C C . PRO B 1 323 ? -8.995 9.048 -89.789 1.00 10.18 323 PRO B C 1
ATOM 10295 O O . PRO B 1 323 ? -8.873 9.533 -90.944 1.00 10.92 323 PRO B O 1
ATOM 10306 N N . THR B 1 324 ? -9.802 9.575 -88.865 1.00 12.09 324 THR B N 1
ATOM 10307 C CA . THR B 1 324 ? -10.620 10.736 -89.180 1.00 11.29 324 THR B CA 1
ATOM 10308 C C . THR B 1 324 ? -9.723 11.942 -89.403 1.00 13.13 324 THR B C 1
ATOM 10309 O O . THR B 1 324 ? -8.817 12.186 -88.600 1.00 13.45 324 THR B O 1
ATOM 10320 N N . PRO B 1 325 ? -9.940 12.721 -90.459 1.00 14.38 325 PRO B N 1
ATOM 10321 C CA . PRO B 1 325 ? -9.097 13.913 -90.663 1.00 15.60 325 PRO B CA 1
ATOM 10322 C C . PRO B 1 325 ? -9.218 14.882 -89.492 1.00 15.42 325 PRO B C 1
ATOM 10323 O O . PRO B 1 325 ? -10.283 15.028 -88.878 1.00 13.97 325 PRO B O 1
ATOM 10334 N N . ALA B 1 326 ? -8.112 15.561 -89.193 1.00 16.87 326 ALA B N 1
ATOM 10335 C CA . ALA B 1 326 ? -8.162 16.669 -88.248 1.00 20.33 326 ALA B CA 1
ATOM 10336 C C . ALA B 1 326 ? -9.078 17.786 -88.751 1.00 21.73 326 ALA B C 1
ATOM 10337 O O . ALA B 1 326 ? -9.150 18.072 -89.951 1.00 21.38 326 ALA B O 1
ATOM 10344 N N . GLN B 1 327 ? -9.758 18.448 -87.817 1.00 23.27 327 GLN B N 1
ATOM 10345 C CA . GLN B 1 327 ? -10.567 19.610 -88.168 1.00 25.95 327 GLN B CA 1
ATOM 10346 C C . GLN B 1 327 ? -9.699 20.730 -88.746 1.00 28.78 327 GLN B C 1
ATOM 10347 O O . GLN B 1 327 ? -8.580 20.988 -88.279 1.00 27.33 327 GLN B O 1
ATOM 10361 N N . ILE B 1 328 ? -10.221 21.380 -89.793 1.00 31.31 328 ILE B N 1
ATOM 10362 C CA . ILE B 1 328 ? -9.532 22.467 -90.553 1.00 34.16 328 ILE B CA 1
ATOM 10363 C C . ILE B 1 328 ? -9.944 23.828 -89.983 1.00 36.58 328 ILE B C 1
ATOM 10364 O O . ILE B 1 328 ? -11.158 24.052 -89.865 1.00 36.46 328 ILE B O 1
ATOM 10380 N N . ALA B 1 329 ? -8.994 24.715 -89.663 1.00 38.61 329 ALA B N 1
ATOM 10381 C CA . ALA B 1 329 ? -9.314 26.074 -89.171 1.00 40.67 329 ALA B CA 1
ATOM 10382 C C . ALA B 1 329 ? -8.372 27.106 -89.818 1.00 43.31 329 ALA B C 1
ATOM 10383 O O . ALA B 1 329 ? -8.793 27.682 -90.841 1.00 47.78 329 ALA B O 1
ATOM 10390 N N . ASP B 1 330 ? -7.138 27.293 -89.323 1.00 40.83 330 ASP B N 1
ATOM 10391 C CA . ASP B 1 330 ? -6.203 28.333 -89.830 1.00 38.41 330 ASP B CA 1
ATOM 10392 C C . ASP B 1 330 ? -5.015 27.661 -90.518 1.00 36.15 330 ASP B C 1
ATOM 10393 O O . ASP B 1 330 ? -4.408 26.772 -89.928 1.00 35.30 330 ASP B O 1
ATOM 10403 N N . ALA C 1 1 ? -14.620 -28.410 -75.504 1.00 35.02 1 ALA C N 1
ATOM 10404 C CA . ALA C 1 1 ? -14.123 -27.981 -74.158 1.00 33.85 1 ALA C CA 1
ATOM 10405 C C . ALA C 1 1 ? -14.045 -26.453 -74.149 1.00 30.78 1 ALA C C 1
ATOM 10406 O O . ALA C 1 1 ? -13.147 -25.869 -73.555 1.00 31.69 1 ALA C O 1
ATOM 10415 N N . ASP C 1 2 ? -15.000 -25.811 -74.811 1.00 27.36 2 ASP C N 1
ATOM 10416 C CA . ASP C 1 2 ? -14.934 -24.394 -75.109 1.00 23.86 2 ASP C CA 1
ATOM 10417 C C . ASP C 1 2 ? -15.519 -23.505 -74.010 1.00 19.35 2 ASP C C 1
ATOM 10418 O O . ASP C 1 2 ? -15.644 -22.290 -74.219 1.00 18.69 2 ASP C O 1
ATOM 10427 N N . TRP C 1 3 ? -15.848 -24.052 -72.842 1.00 16.51 3 TRP C N 1
ATOM 10428 C CA . TRP C 1 3 ? -16.538 -23.242 -71.839 1.00 13.54 3 TRP C CA 1
ATOM 10429 C C . TRP C 1 3 ? -15.643 -22.071 -71.449 1.00 12.08 3 TRP C C 1
ATOM 10430 O O . TRP C 1 3 ? -14.457 -22.278 -71.196 1.00 12.41 3 TRP C O 1
ATOM 10451 N N . PRO C 1 4 ? -16.156 -20.839 -71.389 1.00 11.72 4 PRO C N 1
ATOM 10452 C CA . PRO C 1 4 ? -15.279 -19.699 -71.035 1.00 11.14 4 PRO C CA 1
ATOM 10453 C C . PRO C 1 4 ? -14.682 -19.826 -69.636 1.00 10.35 4 PRO C C 1
ATOM 10454 O O . PRO C 1 4 ? -15.221 -20.504 -68.756 1.00 10.44 4 PRO C O 1
ATOM 10465 N N . VAL C 1 5 ? -13.549 -19.144 -69.431 1.00 11.19 5 VAL C N 1
ATOM 10466 C CA . VAL C 1 5 ? -12.762 -19.316 -68.216 1.00 13.74 5 VAL C CA 1
ATOM 10467 C C . VAL C 1 5 ? -12.455 -17.974 -67.542 1.00 15.10 5 VAL C C 1
ATOM 10468 O O . VAL C 1 5 ? -12.455 -16.909 -68.169 1.00 17.00 5 VAL C O 1
ATOM 10481 N N . ASN C 1 6 ? -12.197 -18.044 -66.229 1.00 14.01 6 ASN C N 1
ATOM 10482 C CA . ASN C 1 6 ? -11.743 -16.889 -65.470 1.00 14.86 6 ASN C CA 1
ATOM 10483 C C . ASN C 1 6 ? -10.221 -16.740 -65.561 1.00 16.00 6 ASN C C 1
ATOM 10484 O O . ASN C 1 6 ? -9.489 -17.732 -65.655 1.00 15.04 6 ASN C O 1
ATOM 10495 N N . ASP C 1 7 ? -9.753 -15.483 -65.541 1.00 17.91 7 ASP C N 1
ATOM 10496 C CA . ASP C 1 7 ? -8.330 -15.224 -65.764 1.00 18.52 7 ASP C CA 1
ATOM 10497 C C . ASP C 1 7 ? -7.505 -16.029 -64.779 1.00 18.15 7 ASP C C 1
ATOM 10498 O O . ASP C 1 7 ? -6.448 -16.585 -65.120 1.00 19.82 7 ASP C O 1
ATOM 10507 N N . GLU C 1 8 ? -7.977 -16.067 -63.533 1.00 17.18 8 GLU C N 1
ATOM 10508 C CA A GLU C 1 8 ? -7.285 -16.666 -62.399 0.60 17.09 8 GLU C CA 1
ATOM 10509 C CA B GLU C 1 8 ? -7.248 -16.672 -62.424 0.40 16.64 8 GLU C CA 1
ATOM 10510 C C . GLU C 1 8 ? -7.347 -18.190 -62.391 1.00 16.13 8 GLU C C 1
ATOM 10511 O O . GLU C 1 8 ? -6.651 -18.829 -61.598 1.00 15.84 8 GLU C O 1
ATOM 10534 N N . GLY C 1 9 ? -8.178 -18.785 -63.220 1.00 16.22 9 GLY C N 1
ATOM 10535 C CA . GLY C 1 9 ? -8.441 -20.201 -63.130 1.00 15.25 9 GLY C CA 1
ATOM 10536 C C . GLY C 1 9 ? -9.914 -20.453 -62.895 1.00 15.58 9 GLY C C 1
ATOM 10537 O O . GLY C 1 9 ? -10.690 -19.552 -62.586 1.00 16.96 9 GLY C O 1
ATOM 10541 N N . GLY C 1 10 ? -10.290 -21.701 -63.074 1.00 14.02 10 GLY C N 1
ATOM 10542 C CA . GLY C 1 10 ? -11.679 -22.050 -62.956 1.00 12.84 10 GLY C CA 1
ATOM 10543 C C . GLY C 1 10 ? -12.491 -21.465 -64.104 1.00 12.31 10 GLY C C 1
ATOM 10544 O O . GLY C 1 10 ? -12.009 -20.716 -64.954 1.00 13.46 10 GLY C O 1
ATOM 10548 N N . LEU C 1 11 ? -13.762 -21.828 -64.115 1.00 11.71 11 LEU C N 1
ATOM 10549 C CA . LEU C 1 11 ? -14.633 -21.603 -65.254 1.00 10.33 11 LEU C CA 1
ATOM 10550 C C . LEU C 1 11 ? -15.517 -20.399 -64.983 1.00 9.16 11 LEU C C 1
ATOM 10551 O O . LEU C 1 11 ? -15.860 -20.109 -63.836 1.00 9.17 11 LEU C O 1
ATOM 10567 N N . ALA C 1 12 ? -15.921 -19.725 -66.061 1.00 8.55 12 ALA C N 1
ATOM 10568 C CA . ALA C 1 12 ? -16.941 -18.676 -65.973 1.00 8.45 12 ALA C CA 1
ATOM 10569 C C . ALA C 1 12 ? -18.288 -19.379 -65.847 1.00 8.38 12 ALA C C 1
ATOM 10570 O O . ALA C 1 12 ? -18.950 -19.690 -66.840 1.00 8.47 12 ALA C O 1
ATOM 10577 N N . LEU C 1 13 ? -18.671 -19.674 -64.607 1.00 7.49 13 LEU C N 1
ATOM 10578 C CA . LEU C 1 13 ? -19.864 -20.464 -64.359 1.00 8.14 13 LEU C CA 1
ATOM 10579 C C . LEU C 1 13 ? -21.127 -19.626 -64.321 1.00 9.23 13 LEU C C 1
ATOM 10580 O O . LEU C 1 13 ? -22.195 -20.080 -64.742 1.00 8.89 13 LEU C O 1
ATOM 10596 N N . HIS C 1 14 ? -21.042 -18.425 -63.774 1.00 10.41 14 HIS C N 1
ATOM 10597 C CA . HIS C 1 14 ? -22.215 -17.619 -63.424 1.00 10.24 14 HIS C CA 1
ATOM 10598 C C . HIS C 1 14 ? -22.304 -16.409 -64.354 1.00 8.68 14 HIS C C 1
ATOM 10599 O O . HIS C 1 14 ? -21.436 -15.525 -64.341 1.00 8.52 14 HIS C O 1
ATOM 10613 N N . GLY C 1 15 ? -23.307 -16.455 -65.237 1.00 9.44 15 GLY C N 1
ATOM 10614 C CA . GLY C 1 15 ? -23.522 -15.432 -66.236 1.00 9.18 15 GLY C CA 1
ATOM 10615 C C . GLY C 1 15 ? -24.845 -14.719 -66.047 1.00 7.43 15 GLY C C 1
ATOM 10616 O O . GLY C 1 15 ? -25.504 -14.819 -65.002 1.00 6.17 15 GLY C O 1
ATOM 10620 N N . VAL C 1 16 ? -25.278 -14.051 -67.106 1.00 7.99 16 VAL C N 1
ATOM 10621 C CA A VAL C 1 16 ? -26.497 -13.256 -67.070 0.35 7.81 16 VAL C CA 1
ATOM 10622 C CA B VAL C 1 16 ? -26.493 -13.249 -67.073 0.65 8.38 16 VAL C CA 1
ATOM 10623 C C . VAL C 1 16 ? -27.271 -13.469 -68.360 1.00 6.71 16 VAL C C 1
ATOM 10624 O O . VAL C 1 16 ? -26.678 -13.617 -69.431 1.00 6.20 16 VAL C O 1
ATOM 10649 N N . ASN C 1 17 ? -28.616 -13.494 -68.247 1.00 6.58 17 ASN C N 1
ATOM 10650 C CA . ASN C 1 17 ? -29.506 -13.395 -69.408 1.00 7.19 17 ASN C CA 1
ATOM 10651 C C . ASN C 1 17 ? -29.555 -11.932 -69.846 1.00 7.87 17 ASN C C 1
ATOM 10652 O O . ASN C 1 17 ? -29.731 -11.053 -69.000 1.00 9.31 17 ASN C O 1
ATOM 10663 N N A ILE C 1 18 ? -29.394 -11.671 -71.150 0.53 8.42 18 ILE C N 1
ATOM 10664 N N B ILE C 1 18 ? -29.423 -11.683 -71.156 0.47 7.59 18 ILE C N 1
ATOM 10665 C CA A ILE C 1 18 ? -29.380 -10.313 -71.703 0.53 9.12 18 ILE C CA 1
ATOM 10666 C CA B ILE C 1 18 ? -29.386 -10.336 -71.734 0.47 7.46 18 ILE C CA 1
ATOM 10667 C C A ILE C 1 18 ? -30.572 -10.101 -72.640 0.53 8.60 18 ILE C C 1
ATOM 10668 C C B ILE C 1 18 ? -30.602 -10.125 -72.635 0.47 7.76 18 ILE C C 1
ATOM 10669 O O A ILE C 1 18 ? -30.722 -10.807 -73.650 0.53 8.96 18 ILE C O 1
ATOM 10670 O O B ILE C 1 18 ? -30.805 -10.865 -73.611 0.47 8.11 18 ILE C O 1
ATOM 10701 N N . SER C 1 19 ? -31.395 -9.107 -72.309 1.00 8.00 19 SER C N 1
ATOM 10702 C CA . SER C 1 19 ? -32.534 -8.689 -73.112 1.00 11.17 19 SER C CA 1
ATOM 10703 C C . SER C 1 19 ? -32.044 -8.021 -74.400 1.00 10.41 19 SER C C 1
ATOM 10704 O O . SER C 1 19 ? -30.844 -7.785 -74.562 1.00 11.05 19 SER C O 1
ATOM 10713 N N . GLY C 1 20 ? -32.967 -7.712 -75.329 1.00 10.09 20 GLY C N 1
ATOM 10714 C CA . GLY C 1 20 ? -34.403 -7.929 -75.198 1.00 10.11 20 GLY C CA 1
ATOM 10715 C C . GLY C 1 20 ? -35.027 -8.296 -76.527 1.00 9.40 20 GLY C C 1
ATOM 10716 O O . GLY C 1 20 ? -36.120 -7.837 -76.876 1.00 10.35 20 GLY C O 1
ATOM 10720 N N . ALA C 1 21 ? -34.323 -9.154 -77.262 1.00 10.53 21 ALA C N 1
ATOM 10721 C CA . ALA C 1 21 ? -34.762 -9.617 -78.580 1.00 10.80 21 ALA C CA 1
ATOM 10722 C C . ALA C 1 21 ? -36.053 -10.449 -78.543 1.00 10.36 21 ALA C C 1
ATOM 10723 O O . ALA C 1 21 ? -36.719 -10.579 -79.579 1.00 10.43 21 ALA C O 1
ATOM 10730 N N . GLY C 1 22 ? -36.433 -10.992 -77.384 1.00 9.52 22 GLY C N 1
ATOM 10731 C CA . GLY C 1 22 ? -37.680 -11.714 -77.221 1.00 10.24 22 GLY C CA 1
ATOM 10732 C C . GLY C 1 22 ? -38.831 -10.943 -76.597 1.00 9.30 22 GLY C C 1
ATOM 10733 O O . GLY C 1 22 ? -39.868 -11.546 -76.291 1.00 9.63 22 GLY C O 1
ATOM 10737 N N . PHE C 1 23 ? -38.681 -9.641 -76.375 1.00 10.54 23 PHE C N 1
ATOM 10738 C CA . PHE C 1 23 ? -39.713 -8.837 -75.744 1.00 10.09 23 PHE C CA 1
ATOM 10739 C C . PHE C 1 23 ? -40.975 -8.780 -76.609 1.00 10.88 23 PHE C C 1
ATOM 10740 O O . PHE C 1 23 ? -40.954 -9.006 -77.820 1.00 9.58 23 PHE C O 1
ATOM 10757 N N . ALA C 1 24 ? -42.087 -8.489 -75.952 1.00 12.70 24 ALA C N 1
ATOM 10758 C CA . ALA C 1 24 ? -43.415 -8.494 -76.543 1.00 13.82 24 ALA C CA 1
ATOM 10759 C C . ALA C 1 24 ? -43.562 -9.560 -77.612 1.00 13.48 24 ALA C C 1
ATOM 10760 O O . ALA C 1 24 ? -43.761 -9.213 -78.779 1.00 14.90 24 ALA C O 1
ATOM 10767 N N . PRO C 1 25 ? -43.528 -10.850 -77.251 1.00 12.85 25 PRO C N 1
ATOM 10768 C CA . PRO C 1 25 ? -43.596 -11.908 -78.280 1.00 13.53 25 PRO C CA 1
ATOM 10769 C C . PRO C 1 25 ? -44.934 -11.995 -79.001 1.00 14.20 25 PRO C C 1
ATOM 10770 O O . PRO C 1 25 ? -45.015 -12.719 -79.994 1.00 14.68 25 PRO C O 1
ATOM 10781 N N . HIS C 1 26 ? -45.978 -11.312 -78.524 1.00 15.05 26 HIS C N 1
ATOM 10782 C CA . HIS C 1 26 ? -47.270 -11.261 -79.188 1.00 16.62 26 HIS C CA 1
ATOM 10783 C C . HIS C 1 26 ? -47.299 -10.246 -80.322 1.00 18.48 26 HIS C C 1
ATOM 10784 O O . HIS C 1 26 ? -48.263 -10.232 -81.101 1.00 19.74 26 HIS C O 1
ATOM 10798 N N . ILE C 1 27 ? -46.290 -9.380 -80.403 1.00 18.60 27 ILE C N 1
ATOM 10799 C CA . ILE C 1 27 ? -46.148 -8.412 -81.488 1.00 19.18 27 ILE C CA 1
ATOM 10800 C C . ILE C 1 27 ? -45.122 -9.033 -82.426 1.00 17.36 27 ILE C C 1
ATOM 10801 O O . ILE C 1 27 ? -43.917 -8.888 -82.237 1.00 17.45 27 ILE C O 1
ATOM 10817 N N . THR C 1 28 ? -45.599 -9.780 -83.416 1.00 16.18 28 THR C N 1
ATOM 10818 C CA . THR C 1 28 ? -44.671 -10.335 -84.388 1.00 15.51 28 THR C CA 1
ATOM 10819 C C . THR C 1 28 ? -44.981 -9.823 -85.793 1.00 15.18 28 THR C C 1
ATOM 10820 O O . THR C 1 28 ? -46.149 -9.770 -86.178 1.00 16.16 28 THR C O 1
ATOM 10831 N N . PRO C 1 29 ? -43.959 -9.464 -86.593 1.00 15.21 29 PRO C N 1
ATOM 10832 C CA . PRO C 1 29 ? -42.548 -9.475 -86.161 1.00 13.84 29 PRO C CA 1
ATOM 10833 C C . PRO C 1 29 ? -42.199 -8.348 -85.189 1.00 13.01 29 PRO C C 1
ATOM 10834 O O . PRO C 1 29 ? -41.193 -8.462 -84.489 1.00 13.83 29 PRO C O 1
ATOM 10845 N N . GLY C 1 30 ? -43.027 -7.305 -85.119 1.00 12.64 30 GLY C N 1
ATOM 10846 C CA . GLY C 1 30 ? -42.698 -6.134 -84.331 1.00 14.57 30 GLY C CA 1
ATOM 10847 C C . GLY C 1 30 ? -41.580 -5.321 -84.972 1.00 15.66 30 GLY C C 1
ATOM 10848 O O . GLY C 1 30 ? -41.081 -5.621 -86.065 1.00 16.41 30 GLY C O 1
ATOM 10852 N N . LYS C 1 31 ? -41.187 -4.264 -84.255 1.00 16.02 31 LYS C N 1
ATOM 10853 C CA . LYS C 1 31 ? -40.187 -3.300 -84.704 1.00 16.33 31 LYS C CA 1
ATOM 10854 C C . LYS C 1 31 ? -39.023 -3.277 -83.724 1.00 14.94 31 LYS C C 1
ATOM 10855 O O . LYS C 1 31 ? -39.214 -3.001 -82.535 1.00 15.52 31 LYS C O 1
ATOM 10874 N N . ASN C 1 32 ? -37.827 -3.588 -84.218 1.00 13.57 32 ASN C N 1
ATOM 10875 C CA . ASN C 1 32 ? -36.605 -3.435 -83.446 1.00 12.83 32 ASN C CA 1
ATOM 10876 C C . ASN C 1 32 ? -36.482 -2.002 -82.947 1.00 12.74 32 ASN C C 1
ATOM 10877 O O . ASN C 1 32 ? -36.702 -1.041 -83.689 1.00 12.29 32 ASN C O 1
ATOM 10888 N N . GLY C 1 33 ? -36.168 -1.866 -81.669 1.00 13.05 33 GLY C N 1
ATOM 10889 C CA . GLY C 1 33 ? -36.027 -0.566 -81.072 1.00 14.23 33 GLY C CA 1
ATOM 10890 C C . GLY C 1 33 ? -37.289 0.006 -80.469 1.00 14.17 33 GLY C C 1
ATOM 10891 O O . GLY C 1 33 ? -37.222 1.064 -79.827 1.00 13.61 33 GLY C O 1
ATOM 10895 N N . THR C 1 34 ? -38.425 -0.667 -80.636 1.00 15.43 34 THR C N 1
ATOM 10896 C CA . THR C 1 34 ? -39.728 -0.172 -80.214 1.00 15.97 34 THR C CA 1
ATOM 10897 C C . THR C 1 34 ? -40.378 -1.229 -79.337 1.00 14.90 34 THR C C 1
ATOM 10898 O O . THR C 1 34 ? -40.665 -0.981 -78.163 1.00 14.74 34 THR C O 1
ATOM 10909 N N . HIS C 1 35 ? -40.556 -2.430 -79.894 1.00 13.59 35 HIS C N 1
ATOM 10910 C CA . HIS C 1 35 ? -41.155 -3.568 -79.196 1.00 11.45 35 HIS C CA 1
ATOM 10911 C C . HIS C 1 35 ? -40.144 -4.531 -78.607 1.00 10.71 35 HIS C C 1
ATOM 10912 O O . HIS C 1 35 ? -40.463 -5.244 -77.661 1.00 10.32 35 HIS C O 1
ATOM 10926 N N . TYR C 1 36 ? -38.965 -4.616 -79.201 1.00 12.68 36 TYR C N 1
ATOM 10927 C CA . TYR C 1 36 ? -37.861 -5.433 -78.715 1.00 11.95 36 TYR C CA 1
ATOM 10928 C C . TYR C 1 36 ? -36.570 -4.654 -78.969 1.00 10.52 36 TYR C C 1
ATOM 10929 O O . TYR C 1 36 ? -36.540 -3.682 -79.736 1.00 9.66 36 TYR C O 1
ATOM 10947 N N . PHE C 1 37 ? -35.540 -5.040 -78.236 1.00 11.77 37 PHE C N 1
ATOM 10948 C CA . PHE C 1 37 ? -34.232 -4.360 -78.271 1.00 11.53 37 PHE C CA 1
ATOM 10949 C C . PHE C 1 37 ? -33.104 -5.381 -78.216 1.00 10.22 37 PHE C C 1
ATOM 10950 O O . PHE C 1 37 ? -33.212 -6.427 -77.567 1.00 11.32 37 PHE C O 1
ATOM 10967 N N . TYR C 1 38 ? -32.057 -5.069 -78.959 1.00 9.98 38 TYR C N 1
ATOM 10968 C CA . TYR C 1 38 ? -30.767 -5.747 -78.889 1.00 10.26 38 TYR C CA 1
ATOM 10969 C C . TYR C 1 38 ? -29.784 -5.001 -77.984 1.00 11.52 38 TYR C C 1
ATOM 10970 O O . TYR C 1 38 ? -29.786 -3.765 -77.903 1.00 11.35 38 TYR C O 1
ATOM 10988 N N . PRO C 1 39 ? -28.963 -5.716 -77.235 1.00 12.82 39 PRO C N 1
ATOM 10989 C CA . PRO C 1 39 ? -27.941 -5.038 -76.425 1.00 14.21 39 PRO C CA 1
ATOM 10990 C C . PRO C 1 39 ? -26.918 -4.311 -77.309 1.00 14.69 39 PRO C C 1
ATOM 10991 O O . PRO C 1 39 ? -26.820 -4.508 -78.531 1.00 13.89 39 PRO C O 1
ATOM 11002 N N . GLU C 1 40 ? -26.138 -3.446 -76.665 1.00 16.26 40 GLU C N 1
ATOM 11003 C CA . GLU C 1 40 ? -25.049 -2.718 -77.313 1.00 17.25 40 GLU C CA 1
ATOM 11004 C C . GLU C 1 40 ? -23.709 -2.976 -76.618 1.00 16.19 40 GLU C C 1
ATOM 11005 O O . GLU C 1 40 ? -23.621 -3.735 -75.653 1.00 15.90 40 GLU C O 1
ATOM 11017 N N . LYS C 1 41 ? -22.650 -2.330 -77.129 1.00 15.31 41 LYS C N 1
ATOM 11018 C CA . LYS C 1 41 ? -21.302 -2.605 -76.648 1.00 15.99 41 LYS C CA 1
ATOM 11019 C C . LYS C 1 41 ? -21.177 -2.348 -75.145 1.00 17.55 41 LYS C C 1
ATOM 11020 O O . LYS C 1 41 ? -20.518 -3.107 -74.433 1.00 17.38 41 LYS C O 1
ATOM 11024 N N . LYS C 1 42 ? -21.778 -1.266 -74.644 1.00 20.18 42 LYS C N 1
ATOM 11025 C CA . LYS C 1 42 ? -21.589 -0.936 -73.232 1.00 20.27 42 LYS C CA 1
ATOM 11026 C C . LYS C 1 42 ? -22.181 -2.000 -72.312 1.00 18.72 42 LYS C C 1
ATOM 11027 O O . LYS C 1 42 ? -21.710 -2.156 -71.180 1.00 19.39 42 LYS C O 1
ATOM 11046 N N . HIS C 1 43 ? -23.192 -2.744 -72.780 1.00 16.69 43 HIS C N 1
ATOM 11047 C CA . HIS C 1 43 ? -23.722 -3.834 -71.966 1.00 13.68 43 HIS C CA 1
ATOM 11048 C C . HIS C 1 43 ? -22.686 -4.932 -71.833 1.00 12.17 43 HIS C C 1
ATOM 11049 O O . HIS C 1 43 ? -22.452 -5.436 -70.732 1.00 11.95 43 HIS C O 1
ATOM 11063 N N . PHE C 1 44 ? -22.091 -5.361 -72.952 1.00 11.03 44 PHE C N 1
ATOM 11064 C CA . PHE C 1 44 ? -21.108 -6.436 -72.864 1.00 13.00 44 PHE C CA 1
ATOM 11065 C C . PHE C 1 44 ? -19.871 -5.985 -72.092 1.00 13.93 44 PHE C C 1
ATOM 11066 O O . PHE C 1 44 ? -19.318 -6.744 -71.286 1.00 14.85 44 PHE C O 1
ATOM 11083 N N . LYS C 1 45 ? -19.420 -4.752 -72.341 1.00 14.42 45 LYS C N 1
ATOM 11084 C CA . LYS C 1 45 ? -18.285 -4.219 -71.604 1.00 14.67 45 LYS C CA 1
ATOM 11085 C C . LYS C 1 45 ? -18.617 -4.160 -70.124 1.00 14.70 45 LYS C C 1
ATOM 11086 O O . LYS C 1 45 ? -17.787 -4.510 -69.281 1.00 15.93 45 LYS C O 1
ATOM 11105 N N . TYR C 1 46 ? -19.840 -3.753 -69.789 1.00 14.97 46 TYR C N 1
ATOM 11106 C CA . TYR C 1 46 ? -20.215 -3.671 -68.388 1.00 15.86 46 TYR C CA 1
ATOM 11107 C C . TYR C 1 46 ? -20.060 -5.027 -67.722 1.00 16.77 46 TYR C C 1
ATOM 11108 O O . TYR C 1 46 ? -19.335 -5.176 -66.732 1.00 19.66 46 TYR C O 1
ATOM 11126 N N . TYR C 1 47 ? -20.746 -6.039 -68.248 1.00 13.97 47 TYR C N 1
ATOM 11127 C CA . TYR C 1 47 ? -20.691 -7.346 -67.611 1.00 13.42 47 TYR C CA 1
ATOM 11128 C C . TYR C 1 47 ? -19.291 -7.917 -67.659 1.00 13.05 47 TYR C C 1
ATOM 11129 O O . TYR C 1 47 ? -18.843 -8.554 -66.702 1.00 12.69 47 TYR C O 1
ATOM 11147 N N . ALA C 1 48 ? -18.561 -7.640 -68.739 1.00 14.67 48 ALA C N 1
ATOM 11148 C CA . ALA C 1 48 ? -17.160 -8.035 -68.790 1.00 15.14 48 ALA C CA 1
ATOM 11149 C C . ALA C 1 48 ? -16.392 -7.411 -67.637 1.00 14.49 48 ALA C C 1
ATOM 11150 O O . ALA C 1 48 ? -15.644 -8.090 -66.931 1.00 15.73 48 ALA C O 1
ATOM 11157 N N . ASP C 1 49 ? -16.616 -6.120 -67.401 1.00 14.97 49 ASP C N 1
ATOM 11158 C CA . ASP C 1 49 ? -15.941 -5.424 -66.329 1.00 15.95 49 ASP C CA 1
ATOM 11159 C C . ASP C 1 49 ? -16.335 -5.956 -64.960 1.00 16.91 49 ASP C C 1
ATOM 11160 O O . ASP C 1 49 ? -15.588 -5.733 -63.999 1.00 17.51 49 ASP C O 1
ATOM 11169 N N . GLN C 1 50 ? -17.494 -6.633 -64.835 1.00 17.01 50 GLN C N 1
ATOM 11170 C CA . GLN C 1 50 ? -17.895 -7.252 -63.565 1.00 17.62 50 GLN C CA 1
ATOM 11171 C C . GLN C 1 50 ? -17.275 -8.627 -63.354 1.00 17.64 50 GLN C C 1
ATOM 11172 O O . GLN C 1 50 ? -17.435 -9.209 -62.270 1.00 18.26 50 GLN C O 1
ATOM 11186 N N . GLY C 1 51 ? -16.604 -9.165 -64.375 1.00 18.15 51 GLY C N 1
ATOM 11187 C CA . GLY C 1 51 ? -16.001 -10.478 -64.315 1.00 16.56 51 GLY C CA 1
ATOM 11188 C C . GLY C 1 51 ? -16.835 -11.573 -64.936 1.00 16.56 51 GLY C C 1
ATOM 11189 O O . GLY C 1 51 ? -16.567 -12.759 -64.669 1.00 16.64 51 GLY C O 1
ATOM 11193 N N . ILE C 1 52 ? -17.841 -11.207 -65.733 1.00 14.30 52 ILE C N 1
ATOM 11194 C CA . ILE C 1 52 ? -18.887 -12.113 -66.205 1.00 12.26 52 ILE C CA 1
ATOM 11195 C C . ILE C 1 52 ? -18.596 -12.408 -67.657 1.00 10.31 52 ILE C C 1
ATOM 11196 O O . ILE C 1 52 ? -18.578 -11.491 -68.481 1.00 10.35 52 ILE C O 1
ATOM 11212 N N . ARG C 1 53 ? -18.336 -13.675 -67.969 1.00 9.01 53 ARG C N 1
ATOM 11213 C CA . ARG C 1 53 ? -17.970 -14.058 -69.325 1.00 9.86 53 ARG C CA 1
ATOM 11214 C C . ARG C 1 53 ? -19.003 -14.930 -69.995 1.00 8.79 53 ARG C C 1
ATOM 11215 O O . ARG C 1 53 ? -18.818 -15.278 -71.166 1.00 10.62 53 ARG C O 1
ATOM 11236 N N . LEU C 1 54 ? -20.071 -15.293 -69.280 1.00 7.59 54 LEU C N 1
ATOM 11237 C CA . LEU C 1 54 ? -21.123 -16.165 -69.772 1.00 7.64 54 LEU C CA 1
ATOM 11238 C C . LEU C 1 54 ? -22.404 -15.366 -69.973 1.00 6.81 54 LEU C C 1
ATOM 11239 O O . LEU C 1 54 ? -22.868 -14.688 -69.049 1.00 7.56 54 LEU C O 1
ATOM 11255 N N . ILE C 1 55 ? -22.958 -15.451 -71.188 1.00 7.49 55 ILE C N 1
ATOM 11256 C CA . ILE C 1 55 ? -24.191 -14.745 -71.540 1.00 8.05 55 ILE C CA 1
ATOM 11257 C C . ILE C 1 55 ? -25.200 -15.697 -72.163 1.00 6.69 55 ILE C C 1
ATOM 11258 O O . ILE C 1 55 ? -24.858 -16.465 -73.062 1.00 7.28 55 ILE C O 1
ATOM 11274 N N . ARG C 1 56 ? -26.462 -15.590 -71.733 1.00 7.20 56 ARG C N 1
ATOM 11275 C CA . ARG C 1 56 ? -27.579 -16.298 -72.353 1.00 6.94 56 ARG C CA 1
ATOM 11276 C C . ARG C 1 56 ? -28.432 -15.247 -73.045 1.00 6.97 56 ARG C C 1
ATOM 11277 O O . ARG C 1 56 ? -28.817 -14.244 -72.431 1.00 7.23 56 ARG C O 1
ATOM 11298 N N . PHE C 1 57 ? -28.728 -15.469 -74.318 1.00 7.55 57 PHE C N 1
ATOM 11299 C CA . PHE C 1 57 ? -29.431 -14.470 -75.111 1.00 6.97 57 PHE C CA 1
ATOM 11300 C C . PHE C 1 57 ? -30.714 -15.001 -75.704 1.00 8.04 57 PHE C C 1
ATOM 11301 O O . PHE C 1 57 ? -30.684 -15.708 -76.729 1.00 8.98 57 PHE C O 1
ATOM 11318 N N . PRO C 1 58 ? -31.854 -14.653 -75.128 1.00 7.51 58 PRO C N 1
ATOM 11319 C CA . PRO C 1 58 ? -33.131 -14.989 -75.763 1.00 5.93 58 PRO C CA 1
ATOM 11320 C C . PRO C 1 58 ? -33.361 -14.290 -77.099 1.00 5.07 58 PRO C C 1
ATOM 11321 O O . PRO C 1 58 ? -33.081 -13.102 -77.268 1.00 6.18 58 PRO C O 1
ATOM 11332 N N . PHE C 1 59 ? -33.888 -15.059 -78.049 1.00 5.82 59 PHE C N 1
ATOM 11333 C CA . PHE C 1 59 ? -34.445 -14.562 -79.300 1.00 8.05 59 PHE C CA 1
ATOM 11334 C C . PHE C 1 59 ? -35.670 -15.430 -79.607 1.00 8.87 59 PHE C C 1
ATOM 11335 O O . PHE C 1 59 ? -35.839 -16.504 -79.028 1.00 9.09 59 PHE C O 1
ATOM 11352 N N . ILE C 1 60 ? -36.557 -14.972 -80.489 1.00 6.96 60 ILE C N 1
ATOM 11353 C CA . ILE C 1 60 ? -37.744 -15.757 -80.819 1.00 7.55 60 ILE C CA 1
ATOM 11354 C C . ILE C 1 60 ? -37.714 -16.164 -82.291 1.00 9.14 60 ILE C C 1
ATOM 11355 O O . ILE C 1 60 ? -37.254 -15.414 -83.165 1.00 9.06 60 ILE C O 1
ATOM 11371 N N . TRP C 1 61 ? -38.199 -17.380 -82.546 1.00 8.99 61 TRP C N 1
ATOM 11372 C CA . TRP C 1 61 ? -38.216 -17.932 -83.885 1.00 8.20 61 TRP C CA 1
ATOM 11373 C C . TRP C 1 61 ? -39.014 -17.039 -84.841 1.00 10.62 61 TRP C C 1
ATOM 11374 O O . TRP C 1 61 ? -38.598 -16.828 -85.981 1.00 12.34 61 TRP C O 1
ATOM 11395 N N . GLU C 1 62 ? -40.122 -16.458 -84.379 1.00 11.28 62 GLU C N 1
ATOM 11396 C CA . GLU C 1 62 ? -40.997 -15.668 -85.230 1.00 10.36 62 GLU C CA 1
ATOM 11397 C C . GLU C 1 62 ? -40.289 -14.450 -85.817 1.00 11.36 62 GLU C C 1
ATOM 11398 O O . GLU C 1 62 ? -40.731 -13.925 -86.844 1.00 14.17 62 GLU C O 1
ATOM 11410 N N . ARG C 1 63 ? -39.191 -14.007 -85.205 1.00 10.03 63 ARG C N 1
ATOM 11411 C CA . ARG C 1 63 ? -38.389 -12.911 -85.727 1.00 11.50 63 ARG C CA 1
ATOM 11412 C C . ARG C 1 63 ? -37.234 -13.403 -86.599 1.00 11.77 63 ARG C C 1
ATOM 11413 O O . ARG C 1 63 ? -36.724 -12.624 -87.408 1.00 13.45 63 ARG C O 1
ATOM 11434 N N . VAL C 1 64 ? -36.834 -14.675 -86.475 1.00 11.75 64 VAL C N 1
ATOM 11435 C CA . VAL C 1 64 ? -35.830 -15.222 -87.387 1.00 13.40 64 VAL C CA 1
ATOM 11436 C C . VAL C 1 64 ? -36.460 -15.776 -88.661 1.00 14.72 64 VAL C C 1
ATOM 11437 O O . VAL C 1 64 ? -35.784 -15.858 -89.700 1.00 14.71 64 VAL C O 1
ATOM 11450 N N . GLN C 1 65 ? -37.730 -16.159 -88.613 1.00 14.71 65 GLN C N 1
ATOM 11451 C CA . GLN C 1 65 ? -38.436 -16.727 -89.756 1.00 15.51 65 GLN C CA 1
ATOM 11452 C C . GLN C 1 65 ? -39.904 -16.387 -89.526 1.00 18.38 65 GLN C C 1
ATOM 11453 O O . GLN C 1 65 ? -40.526 -16.946 -88.606 1.00 18.22 65 GLN C O 1
ATOM 11467 N N . HIS C 1 66 ? -40.442 -15.464 -90.349 1.00 18.88 66 HIS C N 1
ATOM 11468 C CA . HIS C 1 66 ? -41.794 -14.939 -90.134 1.00 17.91 66 HIS C CA 1
ATOM 11469 C C . HIS C 1 66 ? -42.860 -15.988 -90.423 1.00 17.22 66 HIS C C 1
ATOM 11470 O O . HIS C 1 66 ? -43.897 -16.022 -89.748 1.00 17.28 66 HIS C O 1
ATOM 11484 N N . SER C 1 67 ? -42.635 -16.840 -91.421 1.00 19.18 67 SER C N 1
ATOM 11485 C CA . SER C 1 67 ? -43.550 -17.918 -91.742 1.00 21.82 67 SER C CA 1
ATOM 11486 C C . SER C 1 67 ? -42.764 -19.151 -92.144 1.00 21.13 67 SER C C 1
ATOM 11487 O O . SER C 1 67 ? -41.635 -19.054 -92.632 1.00 19.76 67 SER C O 1
ATOM 11495 N N . LEU C 1 68 ? -43.386 -20.318 -91.933 1.00 22.09 68 LEU C N 1
ATOM 11496 C CA . LEU C 1 68 ? -42.751 -21.587 -92.284 1.00 23.19 68 LEU C CA 1
ATOM 11497 C C . LEU C 1 68 ? -42.597 -21.738 -93.791 1.00 25.43 68 LEU C C 1
ATOM 11498 O O . LEU C 1 68 ? -41.804 -22.584 -94.239 1.00 25.59 68 LEU C O 1
ATOM 11514 N N . ASP C 1 69 ? -43.311 -20.916 -94.576 1.00 28.04 69 ASP C N 1
ATOM 11515 C CA . ASP C 1 69 ? -43.263 -21.018 -96.033 1.00 31.55 69 ASP C CA 1
ATOM 11516 C C . ASP C 1 69 ? -41.982 -20.383 -96.606 1.00 32.08 69 ASP C C 1
ATOM 11517 O O . ASP C 1 69 ? -41.388 -20.931 -97.528 1.00 34.10 69 ASP C O 1
ATOM 11526 N N . SER C 1 70 ? -41.440 -19.347 -95.976 1.00 30.82 70 SER C N 1
ATOM 11527 C CA . SER C 1 70 ? -40.311 -18.613 -96.546 1.00 30.77 70 SER C CA 1
ATOM 11528 C C . SER C 1 70 ? -39.073 -18.820 -95.693 1.00 28.27 70 SER C C 1
ATOM 11529 O O . SER C 1 70 ? -39.122 -19.528 -94.672 1.00 28.69 70 SER C O 1
ATOM 11537 N N . GLY C 1 71 ? -38.008 -18.093 -96.063 1.00 25.56 71 GLY C N 1
ATOM 11538 C CA . GLY C 1 71 ? -36.698 -18.252 -95.471 1.00 24.93 71 GLY C CA 1
ATOM 11539 C C . GLY C 1 71 ? -36.472 -17.330 -94.285 1.00 23.09 71 GLY C C 1
ATOM 11540 O O . GLY C 1 71 ? -37.390 -16.727 -93.733 1.00 24.76 71 GLY C O 1
ATOM 11544 N N . LEU C 1 72 ? -35.210 -17.203 -93.912 1.00 21.64 72 LEU C N 1
ATOM 11545 C CA . LEU C 1 72 ? -34.875 -16.500 -92.687 1.00 21.46 72 LEU C CA 1
ATOM 11546 C C . LEU C 1 72 ? -34.801 -14.993 -92.926 1.00 20.45 72 LEU C C 1
ATOM 11547 O O . LEU C 1 72 ? -34.649 -14.522 -94.055 1.00 20.02 72 LEU C O 1
ATOM 11563 N N . ASN C 1 73 ? -34.943 -14.241 -91.835 1.00 19.70 73 ASN C N 1
ATOM 11564 C CA . ASN C 1 73 ? -34.882 -12.788 -91.887 1.00 19.31 73 ASN C CA 1
ATOM 11565 C C . ASN C 1 73 ? -33.426 -12.334 -91.817 1.00 17.96 73 ASN C C 1
ATOM 11566 O O . ASN C 1 73 ? -32.725 -12.634 -90.845 1.00 17.13 73 ASN C O 1
ATOM 11577 N N . PHE C 1 74 ? -32.995 -11.592 -92.844 1.00 17.16 74 PHE C N 1
ATOM 11578 C CA . PHE C 1 74 ? -31.615 -11.133 -92.919 1.00 18.12 74 PHE C CA 1
ATOM 11579 C C . PHE C 1 74 ? -31.280 -10.209 -91.754 1.00 17.05 74 PHE C C 1
ATOM 11580 O O . PHE C 1 74 ? -30.260 -10.401 -91.085 1.00 17.37 74 PHE C O 1
ATOM 11597 N N . ASP C 1 75 ? -32.129 -9.198 -91.498 1.00 16.09 75 ASP C N 1
ATOM 11598 C CA . ASP C 1 75 ? -31.824 -8.222 -90.446 1.00 15.67 75 ASP C CA 1
ATOM 11599 C C . ASP C 1 75 ? -31.690 -8.876 -89.068 1.00 13.04 75 ASP C C 1
ATOM 11600 O O . ASP C 1 75 ? -30.820 -8.492 -88.280 1.00 13.97 75 ASP C O 1
ATOM 11609 N N . GLN C 1 76 ? -32.548 -9.854 -88.751 1.00 13.15 76 GLN C N 1
ATOM 11610 C CA . GLN C 1 76 ? -32.495 -10.496 -87.437 1.00 12.49 76 GLN C CA 1
ATOM 11611 C C . GLN C 1 76 ? -31.263 -11.385 -87.303 1.00 11.57 76 GLN C C 1
ATOM 11612 O O . GLN C 1 76 ? -30.674 -11.449 -86.226 1.00 11.49 76 GLN C O 1
ATOM 11626 N N . ILE C 1 77 ? -30.825 -12.037 -88.383 1.00 12.34 77 ILE C N 1
ATOM 11627 C CA . ILE C 1 77 ? -29.556 -12.763 -88.342 1.00 12.78 77 ILE C CA 1
ATOM 11628 C C . ILE C 1 77 ? -28.382 -11.796 -88.197 1.00 12.18 77 ILE C C 1
ATOM 11629 O O . ILE C 1 77 ? -27.455 -12.041 -87.423 1.00 10.45 77 ILE C O 1
ATOM 11645 N N . ARG C 1 78 ? -28.411 -10.671 -88.934 1.00 13.34 78 ARG C N 1
ATOM 11646 C CA . ARG C 1 78 ? -27.433 -9.609 -88.722 1.00 14.33 78 ARG C CA 1
ATOM 11647 C C . ARG C 1 78 ? -27.427 -9.195 -87.259 1.00 13.69 78 ARG C C 1
ATOM 11648 O O . ARG C 1 78 ? -26.363 -9.026 -86.646 1.00 13.57 78 ARG C O 1
ATOM 11669 N N . LEU C 1 79 ? -28.608 -9.046 -86.671 1.00 13.12 79 LEU C N 1
ATOM 11670 C CA . LEU C 1 79 ? -28.669 -8.609 -85.286 1.00 13.94 79 LEU C CA 1
ATOM 11671 C C . LEU C 1 79 ? -28.070 -9.655 -84.349 1.00 12.05 79 LEU C C 1
ATOM 11672 O O . LEU C 1 79 ? -27.399 -9.307 -83.368 1.00 10.76 79 LEU C O 1
ATOM 11688 N N . LEU C 1 80 ? -28.325 -10.937 -84.628 1.00 10.59 80 LEU C N 1
ATOM 11689 C CA . LEU C 1 80 ? -27.797 -12.006 -83.788 1.00 11.26 80 LEU C CA 1
ATOM 11690 C C . LEU C 1 80 ? -26.290 -12.170 -83.973 1.00 10.40 80 LEU C C 1
ATOM 11691 O O . LEU C 1 80 ? -25.562 -12.334 -82.990 1.00 10.40 80 LEU C O 1
ATOM 11707 N N . LYS C 1 81 ? -25.797 -12.100 -85.214 1.00 11.05 81 LYS C N 1
ATOM 11708 C CA . LYS C 1 81 ? -24.352 -12.115 -85.415 1.00 13.74 81 LYS C CA 1
ATOM 11709 C C . LYS C 1 81 ? -23.675 -10.963 -84.670 1.00 12.61 81 LYS C C 1
ATOM 11710 O O . LYS C 1 81 ? -22.648 -11.160 -84.019 1.00 11.78 81 LYS C O 1
ATOM 11729 N N . LYS C 1 82 ? -24.252 -9.759 -84.731 1.00 13.05 82 LYS C N 1
ATOM 11730 C CA . LYS C 1 82 ? -23.699 -8.611 -83.996 1.00 14.75 82 LYS C CA 1
ATOM 11731 C C . LYS C 1 82 ? -23.593 -8.894 -82.492 1.00 14.37 82 LYS C C 1
ATOM 11732 O O . LYS C 1 82 ? -22.606 -8.527 -81.841 1.00 14.98 82 LYS C O 1
ATOM 11751 N N . THR C 1 83 ? -24.600 -9.550 -81.920 1.00 13.72 83 THR C N 1
ATOM 11752 C CA . THR C 1 83 ? -24.561 -9.905 -80.500 1.00 12.65 83 THR C CA 1
ATOM 11753 C C . THR C 1 83 ? -23.367 -10.815 -80.160 1.00 11.47 83 THR C C 1
ATOM 11754 O O . THR C 1 83 ? -22.685 -10.610 -79.150 1.00 9.62 83 THR C O 1
ATOM 11765 N N . LEU C 1 84 ? -23.119 -11.836 -80.995 1.00 11.79 84 LEU C N 1
ATOM 11766 C CA . LEU C 1 84 ? -21.946 -12.680 -80.833 1.00 10.13 84 LEU C CA 1
ATOM 11767 C C . LEU C 1 84 ? -20.672 -11.882 -81.052 1.00 10.25 84 LEU C C 1
ATOM 11768 O O . LEU C 1 84 ? -19.693 -12.069 -80.327 1.00 10.91 84 LEU C O 1
ATOM 11784 N N . ASP C 1 85 ? -20.682 -10.967 -82.025 1.00 10.91 85 ASP C N 1
ATOM 11785 C CA . ASP C 1 85 ? -19.507 -10.133 -82.275 1.00 11.53 85 ASP C CA 1
ATOM 11786 C C . ASP C 1 85 ? -19.175 -9.311 -81.036 1.00 12.40 85 ASP C C 1
ATOM 11787 O O . ASP C 1 85 ? -18.022 -9.266 -80.603 1.00 13.24 85 ASP C O 1
ATOM 11796 N N . LEU C 1 86 ? -20.187 -8.672 -80.428 1.00 13.14 86 LEU C N 1
ATOM 11797 C CA . LEU C 1 86 ? -19.915 -7.835 -79.251 1.00 13.74 86 LEU C CA 1
ATOM 11798 C C . LEU C 1 86 ? -19.447 -8.683 -78.069 1.00 12.83 86 LEU C C 1
ATOM 11799 O O . LEU C 1 86 ? -18.521 -8.309 -77.343 1.00 13.25 86 LEU C O 1
ATOM 11815 N N . ALA C 1 87 ? -20.068 -9.849 -77.874 1.00 13.51 87 ALA C N 1
ATOM 11816 C CA . ALA C 1 87 ? -19.597 -10.785 -76.861 1.00 12.75 87 ALA C CA 1
ATOM 11817 C C . ALA C 1 87 ? -18.154 -11.197 -77.132 1.00 11.59 87 ALA C C 1
ATOM 11818 O O . ALA C 1 87 ? -17.307 -11.152 -76.236 1.00 11.70 87 ALA C O 1
ATOM 11825 N N . ALA C 1 88 ? -17.839 -11.537 -78.387 1.00 11.20 88 ALA C N 1
ATOM 11826 C CA . ALA C 1 88 ? -16.462 -11.929 -78.709 1.00 12.98 88 ALA C CA 1
ATOM 11827 C C . ALA C 1 88 ? -15.480 -10.803 -78.409 1.00 13.59 88 ALA C C 1
ATOM 11828 O O . ALA C 1 88 ? -14.357 -11.053 -77.947 1.00 14.24 88 ALA C O 1
ATOM 11835 N N . GLN C 1 89 ? -15.875 -9.552 -78.689 1.00 13.02 89 GLN C N 1
ATOM 11836 C CA . GLN C 1 89 ? -14.990 -8.408 -78.458 1.00 14.12 89 GLN C CA 1
ATOM 11837 C C . GLN C 1 89 ? -14.673 -8.223 -76.977 1.00 13.82 89 GLN C C 1
ATOM 11838 O O . GLN C 1 89 ? -13.632 -7.655 -76.612 1.00 14.41 89 GLN C O 1
ATOM 11852 N N . ASN C 1 90 ? -15.561 -8.704 -76.110 1.00 12.62 90 ASN C N 1
ATOM 11853 C CA . ASN C 1 90 ? -15.415 -8.540 -74.676 1.00 11.70 90 ASN C CA 1
ATOM 11854 C C . ASN C 1 90 ? -15.050 -9.837 -73.969 1.00 11.45 90 ASN C C 1
ATOM 11855 O O . ASN C 1 90 ? -15.242 -9.938 -72.754 1.00 13.33 90 ASN C O 1
ATOM 11866 N N . GLY C 1 91 ? -14.540 -10.831 -74.706 1.00 10.89 91 GLY C N 1
ATOM 11867 C CA . GLY C 1 91 ? -14.046 -12.060 -74.110 1.00 9.68 91 GLY C CA 1
ATOM 11868 C C . GLY C 1 91 ? -15.111 -12.973 -73.546 1.00 9.41 91 GLY C C 1
ATOM 11869 O O . GLY C 1 91 ? -14.833 -13.794 -72.662 1.00 10.90 91 GLY C O 1
ATOM 11873 N N . GLN C 1 92 ? -16.338 -12.830 -74.020 1.00 9.03 92 GLN C N 1
ATOM 11874 C CA . GLN C 1 92 ? -17.493 -13.519 -73.483 1.00 9.03 92 GLN C CA 1
ATOM 11875 C C . GLN C 1 92 ? -18.017 -14.455 -74.552 1.00 9.21 92 GLN C C 1
ATOM 11876 O O . GLN C 1 92 ? -17.724 -14.292 -75.739 1.00 9.08 92 GLN C O 1
ATOM 11890 N N . LYS C 1 93 ? -18.803 -15.435 -74.109 1.00 9.86 93 LYS C N 1
ATOM 11891 C CA . LYS C 1 93 ? -19.405 -16.429 -74.981 1.00 9.98 93 LYS C CA 1
ATOM 11892 C C . LYS C 1 93 ? -20.892 -16.472 -74.700 1.00 8.04 93 LYS C C 1
ATOM 11893 O O . LYS C 1 93 ? -21.335 -16.282 -73.561 1.00 9.47 93 LYS C O 1
ATOM 11912 N N . VAL C 1 94 ? -21.647 -16.747 -75.750 1.00 6.80 94 VAL C N 1
ATOM 11913 C CA . VAL C 1 94 ? -23.094 -16.613 -75.728 1.00 7.05 94 VAL C CA 1
ATOM 11914 C C . VAL C 1 94 ? -23.761 -17.961 -75.959 1.00 6.51 94 VAL C C 1
ATOM 11915 O O . VAL C 1 94 ? -23.389 -18.702 -76.877 1.00 6.98 94 VAL C O 1
ATOM 11928 N N . ILE C 1 95 ? -24.797 -18.229 -75.169 1.00 6.31 95 ILE C N 1
ATOM 11929 C CA . ILE C 1 95 ? -25.731 -19.327 -75.404 1.00 6.74 95 ILE C CA 1
ATOM 11930 C C . ILE C 1 95 ? -26.964 -18.729 -76.075 1.00 7.74 95 ILE C C 1
ATOM 11931 O O . ILE C 1 95 ? -27.684 -17.925 -75.469 1.00 8.77 95 ILE C O 1
ATOM 11947 N N . LEU C 1 96 ? -27.209 -19.085 -77.336 1.00 8.05 96 LEU C N 1
ATOM 11948 C CA . LEU C 1 96 ? -28.360 -18.525 -78.040 1.00 7.83 96 LEU C CA 1
ATOM 11949 C C . LEU C 1 96 ? -29.585 -19.327 -77.659 1.00 6.03 96 LEU C C 1
ATOM 11950 O O . LEU C 1 96 ? -29.579 -20.549 -77.782 1.00 7.17 96 LEU C O 1
ATOM 11966 N N . ASP C 1 97 ? -30.633 -18.647 -77.213 1.00 5.22 97 ASP C N 1
ATOM 11967 C CA . ASP C 1 97 ? -31.793 -19.287 -76.615 1.00 6.29 97 ASP C CA 1
ATOM 11968 C C . ASP C 1 97 ? -33.001 -18.949 -77.472 1.00 6.40 97 ASP C C 1
ATOM 11969 O O . ASP C 1 97 ? -33.384 -17.779 -77.569 1.00 6.61 97 ASP C O 1
ATOM 11978 N N . MET C 1 98 ? -33.560 -19.971 -78.125 1.00 7.24 98 MET C N 1
ATOM 11979 C CA . MET C 1 98 ? -34.817 -19.844 -78.862 1.00 8.22 98 MET C CA 1
ATOM 11980 C C . MET C 1 98 ? -35.923 -19.834 -77.815 1.00 7.16 98 MET C C 1
ATOM 11981 O O . MET C 1 98 ? -36.279 -20.864 -77.242 1.00 6.62 98 MET C O 1
ATOM 11995 N N . HIS C 1 99 ? -36.446 -18.647 -77.551 1.00 7.08 99 HIS C N 1
ATOM 11996 C CA . HIS C 1 99 ? -37.218 -18.360 -76.345 1.00 8.03 99 HIS C CA 1
ATOM 11997 C C . HIS C 1 99 ? -38.700 -18.605 -76.603 1.00 7.22 99 HIS C C 1
ATOM 11998 O O . HIS C 1 99 ? -39.526 -17.704 -76.473 1.00 7.70 99 HIS C O 1
ATOM 12012 N N . ASN C 1 100 ? -39.040 -19.844 -76.968 1.00 7.49 100 ASN C N 1
ATOM 12013 C CA . ASN C 1 100 ? -40.313 -20.059 -77.651 1.00 8.05 100 ASN C CA 1
ATOM 12014 C C . ASN C 1 100 ? -41.371 -20.907 -76.951 1.00 9.44 100 ASN C C 1
ATOM 12015 O O . ASN C 1 100 ? -42.503 -20.983 -77.463 1.00 10.01 100 ASN C O 1
ATOM 12026 N N . TYR C 1 101 ? -41.051 -21.539 -75.828 1.00 8.84 101 TYR C N 1
ATOM 12027 C CA . TYR C 1 101 ? -42.051 -22.180 -74.973 1.00 7.82 101 TYR C CA 1
ATOM 12028 C C . TYR C 1 101 ? -42.739 -23.335 -75.682 1.00 8.08 101 TYR C C 1
ATOM 12029 O O . TYR C 1 101 ? -43.869 -23.688 -75.371 1.00 9.57 101 TYR C O 1
ATOM 12047 N N . GLY C 1 102 ? -42.067 -23.948 -76.638 1.00 9.30 102 GLY C N 1
ATOM 12048 C CA . GLY C 1 102 ? -42.613 -25.086 -77.328 1.00 8.96 102 GLY C CA 1
ATOM 12049 C C . GLY C 1 102 ? -43.510 -24.764 -78.497 1.00 9.60 102 GLY C C 1
ATOM 12050 O O . GLY C 1 102 ? -44.059 -25.692 -79.102 1.00 11.11 102 GLY C O 1
ATOM 12054 N N . ARG C 1 103 ? -43.671 -23.488 -78.832 1.00 10.62 103 ARG C N 1
ATOM 12055 C CA . ARG C 1 103 ? -44.660 -23.061 -79.803 1.00 10.13 103 ARG C CA 1
ATOM 12056 C C . ARG C 1 103 ? -44.038 -22.165 -80.868 1.00 9.48 103 ARG C C 1
ATOM 12057 O O . ARG C 1 103 ? -43.000 -21.538 -80.667 1.00 8.53 103 ARG C O 1
ATOM 12078 N N . TYR C 1 104 ? -44.696 -22.149 -82.021 1.00 10.13 104 TYR C N 1
ATOM 12079 C CA . TYR C 1 104 ? -44.388 -21.246 -83.117 1.00 11.81 104 TYR C CA 1
ATOM 12080 C C . TYR C 1 104 ? -45.683 -20.582 -83.563 1.00 12.14 104 TYR C C 1
ATOM 12081 O O . TYR C 1 104 ? -46.624 -21.277 -83.960 1.00 12.54 104 TYR C O 1
ATOM 12099 N N . HIS C 1 105 ? -45.728 -19.241 -83.517 1.00 13.22 105 HIS C N 1
ATOM 12100 C CA . HIS C 1 105 ? -46.948 -18.502 -83.809 1.00 14.30 105 HIS C CA 1
ATOM 12101 C C . HIS C 1 105 ? -48.133 -19.141 -83.097 1.00 15.86 105 HIS C C 1
ATOM 12102 O O . HIS C 1 105 ? -49.214 -19.295 -83.679 1.00 18.05 105 HIS C O 1
ATOM 12116 N N . GLY C 1 106 ? -47.919 -19.495 -81.822 1.00 13.83 106 GLY C N 1
ATOM 12117 C CA . GLY C 1 106 ? -48.992 -19.951 -80.964 1.00 13.93 106 GLY C CA 1
ATOM 12118 C C . GLY C 1 106 ? -49.376 -21.408 -81.097 1.00 13.68 106 GLY C C 1
ATOM 12119 O O . GLY C 1 106 ? -50.300 -21.848 -80.403 1.00 13.13 106 GLY C O 1
ATOM 12123 N N . GLU C 1 107 ? -48.706 -22.158 -81.970 1.00 14.05 107 GLU C N 1
ATOM 12124 C CA . GLU C 1 107 ? -49.045 -23.535 -82.287 1.00 14.74 107 GLU C CA 1
ATOM 12125 C C . GLU C 1 107 ? -47.905 -24.410 -81.800 1.00 15.75 107 GLU C C 1
ATOM 12126 O O . GLU C 1 107 ? -46.735 -24.046 -81.933 1.00 15.86 107 GLU C O 1
ATOM 12138 N N . LEU C 1 108 ? -48.241 -25.567 -81.243 1.00 15.88 108 LEU C N 1
ATOM 12139 C CA . LEU C 1 108 ? -47.221 -26.430 -80.669 1.00 15.09 108 LEU C CA 1
ATOM 12140 C C . LEU C 1 108 ? -46.323 -27.022 -81.748 1.00 13.25 108 LEU C C 1
ATOM 12141 O O . LEU C 1 108 ? -46.792 -27.477 -82.795 1.00 14.02 108 LEU C O 1
ATOM 12157 N N . ILE C 1 109 ? -45.019 -27.022 -81.473 1.00 12.57 109 ILE C N 1
ATOM 12158 C CA . ILE C 1 109 ? -44.078 -27.757 -82.301 1.00 11.75 109 ILE C CA 1
ATOM 12159 C C . ILE C 1 109 ? -44.369 -29.249 -82.181 1.00 12.97 109 ILE C C 1
ATOM 12160 O O . ILE C 1 109 ? -44.487 -29.803 -81.078 1.00 13.48 109 ILE C O 1
ATOM 12176 N N . GLY C 1 110 ? -44.493 -29.907 -83.333 1.00 13.05 110 GLY C N 1
ATOM 12177 C CA . GLY C 1 110 ? -45.007 -31.240 -83.431 1.00 14.62 110 GLY C CA 1
ATOM 12178 C C . GLY C 1 110 ? -46.456 -31.292 -83.863 1.00 16.18 110 GLY C C 1
ATOM 12179 O O . GLY C 1 110 ? -46.937 -32.368 -84.258 1.00 18.31 110 GLY C O 1
ATOM 12183 N N . SER C 1 111 ? -47.159 -30.162 -83.790 1.00 16.69 111 SER C N 1
ATOM 12184 C CA . SER C 1 111 ? -48.494 -30.073 -84.338 1.00 18.37 111 SER C CA 1
ATOM 12185 C C . SER C 1 111 ? -48.419 -30.198 -85.853 1.00 19.64 111 SER C C 1
ATOM 12186 O O . SER C 1 111 ? -47.346 -30.177 -86.467 1.00 20.50 111 SER C O 1
ATOM 12194 N N . SER C 1 112 ? -49.590 -30.372 -86.459 1.00 20.61 112 SER C N 1
ATOM 12195 C CA A SER C 1 112 ? -49.652 -30.399 -87.910 0.21 20.51 112 SER C CA 1
ATOM 12196 C CA B SER C 1 112 ? -49.658 -30.397 -87.910 0.79 21.71 112 SER C CA 1
ATOM 12197 C C . SER C 1 112 ? -49.190 -29.070 -88.490 1.00 20.16 112 SER C C 1
ATOM 12198 O O . SER C 1 112 ? -48.512 -29.041 -89.514 1.00 20.32 112 SER C O 1
ATOM 12213 N N . LYS C 1 113 ? -49.524 -27.963 -87.828 1.00 18.99 113 LYS C N 1
ATOM 12214 C CA . LYS C 1 113 ? -49.144 -26.631 -88.291 1.00 19.10 113 LYS C CA 1
ATOM 12215 C C . LYS C 1 113 ? -47.676 -26.310 -88.059 1.00 18.26 113 LYS C C 1
ATOM 12216 O O . LYS C 1 113 ? -47.142 -25.419 -88.721 1.00 18.89 113 LYS C O 1
ATOM 12235 N N . VAL C 1 114 ? -47.016 -26.996 -87.136 1.00 17.79 114 VAL C N 1
ATOM 12236 C CA . VAL C 1 114 ? -45.597 -26.771 -86.890 1.00 16.46 114 VAL C CA 1
ATOM 12237 C C . VAL C 1 114 ? -44.904 -28.123 -86.849 1.00 15.24 114 VAL C C 1
ATOM 12238 O O . VAL C 1 114 ? -44.520 -28.591 -85.767 1.00 14.63 114 VAL C O 1
ATOM 12251 N N . PRO C 1 115 ? -44.690 -28.765 -87.994 1.00 15.80 115 PRO C N 1
ATOM 12252 C CA . PRO C 1 115 ? -44.000 -30.073 -87.987 1.00 17.02 115 PRO C CA 1
ATOM 12253 C C . PRO C 1 115 ? -42.582 -29.996 -87.417 1.00 16.38 115 PRO C C 1
ATOM 12254 O O . PRO C 1 115 ? -41.891 -28.977 -87.525 1.00 16.05 115 PRO C O 1
ATOM 12265 N N . TYR C 1 116 ? -42.159 -31.105 -86.787 1.00 16.95 116 TYR C N 1
ATOM 12266 C CA . TYR C 1 116 ? -40.770 -31.239 -86.327 1.00 16.28 116 TYR C CA 1
ATOM 12267 C C . TYR C 1 116 ? -39.777 -30.818 -87.421 1.00 15.39 116 TYR C C 1
ATOM 12268 O O . TYR C 1 116 ? -38.726 -30.225 -87.129 1.00 14.45 116 TYR C O 1
ATOM 12286 N N . GLU C 1 117 ? -40.077 -31.142 -88.689 1.00 15.69 117 GLU C N 1
ATOM 12287 C CA . GLU C 1 117 ? -39.167 -30.780 -89.781 1.00 17.30 117 GLU C CA 1
ATOM 12288 C C . GLU C 1 117 ? -38.899 -29.279 -89.793 1.00 16.34 117 GLU C C 1
ATOM 12289 O O . GLU C 1 117 ? -37.788 -28.839 -90.141 1.00 13.64 117 GLU C O 1
ATOM 12301 N N . ALA C 1 118 ? -39.919 -28.484 -89.407 1.00 17.62 118 ALA C N 1
ATOM 12302 C CA . ALA C 1 118 ? -39.833 -27.025 -89.458 1.00 18.36 118 ALA C CA 1
ATOM 12303 C C . ALA C 1 118 ? -38.863 -26.516 -88.412 1.00 16.07 118 ALA C C 1
ATOM 12304 O O . ALA C 1 118 ? -38.057 -25.616 -88.680 1.00 15.84 118 ALA C O 1
ATOM 12311 N N . TYR C 1 119 ? -38.917 -27.122 -87.233 1.00 14.03 119 TYR C N 1
ATOM 12312 C CA . TYR C 1 119 ? -38.040 -26.793 -86.116 1.00 12.61 119 TYR C CA 1
ATOM 12313 C C . TYR C 1 119 ? -36.596 -27.216 -86.376 1.00 11.72 119 TYR C C 1
ATOM 12314 O O . TYR C 1 119 ? -35.666 -26.444 -86.137 1.00 9.87 119 TYR C O 1
ATOM 12332 N N . ALA C 1 120 ? -36.389 -28.463 -86.812 1.00 13.24 120 ALA C N 1
ATOM 12333 C CA . ALA C 1 120 ? -35.051 -28.919 -87.174 1.00 12.74 120 ALA C CA 1
ATOM 12334 C C . ALA C 1 120 ? -34.421 -28.008 -88.217 1.00 12.16 120 ALA C C 1
ATOM 12335 O O . ALA C 1 120 ? -33.221 -27.720 -88.147 1.00 12.41 120 ALA C O 1
ATOM 12342 N N . SER C 1 121 ? -35.216 -27.568 -89.205 1.00 12.46 121 SER C N 1
ATOM 12343 C CA . SER C 1 121 ? -34.673 -26.825 -90.335 1.00 13.53 121 SER C CA 1
ATOM 12344 C C . SER C 1 121 ? -34.156 -25.460 -89.914 1.00 13.70 121 SER C C 1
ATOM 12345 O O . SER C 1 121 ? -33.072 -25.044 -90.331 1.00 14.73 121 SER C O 1
ATOM 12353 N N . VAL C 1 122 ? -34.929 -24.729 -89.108 1.00 13.29 122 VAL C N 1
ATOM 12354 C CA . VAL C 1 122 ? -34.443 -23.445 -88.607 1.00 13.73 122 VAL C CA 1
ATOM 12355 C C . VAL C 1 122 ? -33.166 -23.614 -87.770 1.00 13.07 122 VAL C C 1
ATOM 12356 O O . VAL C 1 122 ? -32.218 -22.832 -87.905 1.00 13.87 122 VAL C O 1
ATOM 12369 N N . TRP C 1 123 ? -33.112 -24.620 -86.896 1.00 12.02 123 TRP C N 1
ATOM 12370 C CA . TRP C 1 123 ? -31.878 -24.821 -86.146 1.00 9.91 123 TRP C CA 1
ATOM 12371 C C . TRP C 1 123 ? -30.762 -25.255 -87.074 1.00 11.90 123 TRP C C 1
ATOM 12372 O O . TRP C 1 123 ? -29.629 -24.779 -86.934 1.00 13.11 123 TRP C O 1
ATOM 12393 N N . ARG C 1 124 ? -31.056 -26.142 -88.044 1.00 10.85 124 ARG C N 1
ATOM 12394 C CA . ARG C 1 124 ? -30.006 -26.546 -88.977 1.00 12.45 124 ARG C CA 1
ATOM 12395 C C . ARG C 1 124 ? -29.374 -25.317 -89.619 1.00 12.56 124 ARG C C 1
ATOM 12396 O O . ARG C 1 124 ? -28.144 -25.197 -89.697 1.00 12.88 124 ARG C O 1
ATOM 12417 N N . LYS C 1 125 ? -30.215 -24.357 -89.997 1.00 13.82 125 LYS C N 1
ATOM 12418 C CA . LYS C 1 125 ? -29.814 -23.182 -90.751 1.00 14.32 125 LYS C CA 1
ATOM 12419 C C . LYS C 1 125 ? -29.089 -22.162 -89.883 1.00 13.40 125 LYS C C 1
ATOM 12420 O O . LYS C 1 125 ? -28.147 -21.515 -90.343 1.00 13.54 125 LYS C O 1
ATOM 12439 N N . LEU C 1 126 ? -29.530 -21.984 -88.643 1.00 13.74 126 LEU C N 1
ATOM 12440 C CA . LEU C 1 126 ? -28.814 -21.100 -87.732 1.00 14.08 126 LEU C CA 1
ATOM 12441 C C . LEU C 1 126 ? -27.490 -21.707 -87.317 1.00 13.70 126 LEU C C 1
ATOM 12442 O O . LEU C 1 126 ? -26.518 -20.979 -87.147 1.00 15.29 126 LEU C O 1
ATOM 12458 N N . ALA C 1 127 ? -27.411 -23.037 -87.179 1.00 15.62 127 ALA C N 1
ATOM 12459 C CA . ALA C 1 127 ? -26.140 -23.679 -86.833 1.00 16.97 127 ALA C CA 1
ATOM 12460 C C . ALA C 1 127 ? -25.144 -23.570 -87.979 1.00 18.52 127 ALA C C 1
ATOM 12461 O O . ALA C 1 127 ? -23.945 -23.329 -87.761 1.00 18.76 127 ALA C O 1
ATOM 12468 N N . GLU C 1 128 ? -25.618 -23.783 -89.208 1.00 20.55 128 GLU C N 1
ATOM 12469 C CA . GLU C 1 128 ? -24.800 -23.522 -90.385 1.00 21.21 128 GLU C CA 1
ATOM 12470 C C . GLU C 1 128 ? -24.257 -22.109 -90.342 1.00 20.55 128 GLU C C 1
ATOM 12471 O O . GLU C 1 128 ? -23.063 -21.890 -90.567 1.00 23.14 128 GLU C O 1
ATOM 12483 N N . ARG C 1 129 ? -25.122 -21.138 -90.033 1.00 18.75 129 ARG C N 1
ATOM 12484 C CA . ARG C 1 129 ? -24.752 -19.733 -90.117 1.00 17.95 129 ARG C CA 1
ATOM 12485 C C . ARG C 1 129 ? -23.790 -19.342 -89.015 1.00 16.21 129 ARG C C 1
ATOM 12486 O O . ARG C 1 129 ? -22.886 -18.531 -89.251 1.00 17.31 129 ARG C O 1
ATOM 12507 N N . PHE C 1 130 ? -23.987 -19.875 -87.795 1.00 14.04 130 PHE C N 1
ATOM 12508 C CA . PHE C 1 130 ? -23.218 -19.429 -86.629 1.00 13.96 130 PHE C CA 1
ATOM 12509 C C . PHE C 1 130 ? -22.049 -20.338 -86.252 1.00 14.95 130 PHE C C 1
ATOM 12510 O O . PHE C 1 130 ? -21.206 -19.941 -85.429 1.00 13.81 130 PHE C O 1
ATOM 12527 N N . LYS C 1 131 ? -21.964 -21.529 -86.835 1.00 16.32 131 LYS C N 1
ATOM 12528 C CA A LYS C 1 131 ? -20.897 -22.452 -86.488 0.73 16.96 131 LYS C CA 1
ATOM 12529 C CA B LYS C 1 131 ? -20.894 -22.457 -86.491 0.27 16.28 131 LYS C CA 1
ATOM 12530 C C . LYS C 1 131 ? -19.562 -21.721 -86.445 1.00 16.72 131 LYS C C 1
ATOM 12531 O O . LYS C 1 131 ? -19.193 -21.034 -87.396 1.00 17.28 131 LYS C O 1
ATOM 12568 N N . GLY C 1 132 ? -18.865 -21.843 -85.313 1.00 16.94 132 GLY C N 1
ATOM 12569 C CA . GLY C 1 132 ? -17.509 -21.351 -85.163 1.00 17.03 132 GLY C CA 1
ATOM 12570 C C . GLY C 1 132 ? -17.342 -19.875 -84.866 1.00 17.04 132 GLY C C 1
ATOM 12571 O O . GLY C 1 132 ? -16.200 -19.419 -84.770 1.00 17.31 132 GLY C O 1
ATOM 12575 N N . HIS C 1 133 ? -18.422 -19.122 -84.692 1.00 17.34 133 HIS C N 1
ATOM 12576 C CA . HIS C 1 133 ? -18.298 -17.738 -84.264 1.00 15.22 133 HIS C CA 1
ATOM 12577 C C . HIS C 1 133 ? -17.567 -17.666 -82.920 1.00 15.27 133 HIS C C 1
ATOM 12578 O O . HIS C 1 133 ? -17.900 -18.428 -82.004 1.00 15.33 133 HIS C O 1
ATOM 12592 N N . PRO C 1 134 ? -16.539 -16.805 -82.774 1.00 16.57 134 PRO C N 1
ATOM 12593 C CA . PRO C 1 134 ? -15.795 -16.746 -81.486 1.00 17.53 134 PRO C CA 1
ATOM 12594 C C . PRO C 1 134 ? -16.628 -16.313 -80.256 1.00 16.80 134 PRO C C 1
ATOM 12595 O O . PRO C 1 134 ? -16.221 -16.593 -79.115 1.00 17.94 134 PRO C O 1
ATOM 12606 N N . GLY C 1 135 ? -17.767 -15.642 -80.439 1.00 12.32 135 GLY C N 1
ATOM 12607 C CA . GLY C 1 135 ? -18.610 -15.308 -79.318 1.00 8.11 135 GLY C CA 1
ATOM 12608 C C . GLY C 1 135 ? -19.669 -16.334 -78.984 1.00 8.32 135 GLY C C 1
ATOM 12609 O O . GLY C 1 135 ? -20.482 -16.117 -78.086 1.00 9.06 135 GLY C O 1
ATOM 12613 N N . LEU C 1 136 ? -19.664 -17.488 -79.634 1.00 7.90 136 LEU C N 1
ATOM 12614 C CA . LEU C 1 136 ? -20.719 -18.477 -79.445 1.00 8.94 136 LEU C CA 1
ATOM 12615 C C . LEU C 1 136 ? -20.259 -19.590 -78.518 1.00 8.78 136 LEU C C 1
ATOM 12616 O O . LEU C 1 136 ? -19.166 -20.153 -78.685 1.00 9.14 136 LEU C O 1
ATOM 12632 N N . LEU C 1 137 ? -21.106 -19.911 -77.552 1.00 7.51 137 LEU C N 1
ATOM 12633 C CA . LEU C 1 137 ? -20.914 -21.081 -76.720 1.00 7.93 137 LEU C CA 1
ATOM 12634 C C . LEU C 1 137 ? -21.787 -22.256 -77.154 1.00 7.86 137 LEU C C 1
ATOM 12635 O O . LEU C 1 137 ? -21.317 -23.390 -77.235 1.00 9.88 137 LEU C O 1
ATOM 12651 N N . GLY C 1 138 ? -23.047 -21.998 -77.474 1.00 7.56 138 GLY C N 1
ATOM 12652 C CA . GLY C 1 138 ? -23.932 -23.075 -77.859 1.00 9.25 138 GLY C CA 1
ATOM 12653 C C . GLY C 1 138 ? -25.374 -22.626 -78.050 1.00 6.24 138 GLY C C 1
ATOM 12654 O O . GLY C 1 138 ? -25.717 -21.449 -77.948 1.00 6.44 138 GLY C O 1
ATOM 12658 N N . TYR C 1 139 ? -26.207 -23.624 -78.304 1.00 6.75 139 TYR C N 1
ATOM 12659 C CA . TYR C 1 139 ? -27.581 -23.433 -78.743 1.00 5.75 139 TYR C CA 1
ATOM 12660 C C . TYR C 1 139 ? -28.537 -23.977 -77.682 1.00 5.06 139 TYR C C 1
ATOM 12661 O O . TYR C 1 139 ? -28.570 -25.180 -77.416 1.00 6.94 139 TYR C O 1
ATOM 12679 N N . ASP C 1 140 ? -29.304 -23.092 -77.088 1.00 5.39 140 ASP C N 1
ATOM 12680 C CA . ASP C 1 140 ? -30.389 -23.434 -76.183 1.00 5.59 140 ASP C CA 1
ATOM 12681 C C . ASP C 1 140 ? -31.614 -23.535 -77.092 1.00 6.12 140 ASP C C 1
ATOM 12682 O O . ASP C 1 140 ? -32.225 -22.534 -77.491 1.00 6.87 140 ASP C O 1
ATOM 12691 N N . ILE C 1 141 ? -31.958 -24.764 -77.451 1.00 5.61 141 ILE C N 1
ATOM 12692 C CA . ILE C 1 141 ? -32.850 -24.955 -78.590 1.00 7.62 141 ILE C CA 1
ATOM 12693 C C . ILE C 1 141 ? -34.284 -24.553 -78.279 1.00 7.29 141 ILE C C 1
ATOM 12694 O O . ILE C 1 141 ? -35.053 -24.301 -79.212 1.00 7.12 141 ILE C O 1
ATOM 12710 N N . MET C 1 142 ? -34.672 -24.494 -76.999 1.00 7.62 142 MET C N 1
ATOM 12711 C CA . MET C 1 142 ? -36.023 -24.087 -76.619 1.00 7.34 142 MET C CA 1
ATOM 12712 C C . MET C 1 142 ? -36.058 -23.671 -75.154 1.00 7.66 142 MET C C 1
ATOM 12713 O O . MET C 1 142 ? -35.628 -24.426 -74.271 1.00 8.31 142 MET C O 1
ATOM 12727 N N . ASN C 1 143 ? -36.633 -22.502 -74.898 1.00 6.92 143 ASN C N 1
ATOM 12728 C CA . ASN C 1 143 ? -36.902 -22.059 -73.538 1.00 7.18 143 ASN C CA 1
ATOM 12729 C C . ASN C 1 143 ? -38.223 -22.631 -73.039 1.00 6.92 143 ASN C C 1
ATOM 12730 O O . ASN C 1 143 ? -39.253 -22.541 -73.713 1.00 6.93 143 ASN C O 1
ATOM 12741 N N . GLU C 1 144 ? -38.191 -23.204 -71.837 1.00 7.04 144 GLU C N 1
ATOM 12742 C CA . GLU C 1 144 ? -39.376 -23.564 -71.068 1.00 7.77 144 GLU C CA 1
ATOM 12743 C C . GLU C 1 144 ? -40.505 -24.178 -71.898 1.00 9.45 144 GLU C C 1
ATOM 12744 O O . GLU C 1 144 ? -41.631 -23.626 -71.931 1.00 9.18 144 GLU C O 1
ATOM 12756 N N . PRO C 1 145 ? -40.287 -25.324 -72.526 1.00 10.15 145 PRO C N 1
ATOM 12757 C CA . PRO C 1 145 ? -41.414 -26.100 -73.039 1.00 10.92 145 PRO C CA 1
ATOM 12758 C C . PRO C 1 145 ? -42.382 -26.338 -71.899 1.00 12.41 145 PRO C C 1
ATOM 12759 O O . PRO C 1 145 ? -41.969 -26.555 -70.751 1.00 11.82 145 PRO C O 1
ATOM 12770 N N . HIS C 1 146 ? -43.677 -26.220 -72.212 1.00 14.45 146 HIS C N 1
ATOM 12771 C CA . HIS C 1 146 ? -44.750 -26.464 -71.259 1.00 15.17 146 HIS C CA 1
ATOM 12772 C C . HIS C 1 146 ? -45.924 -27.023 -72.035 1.00 16.74 146 HIS C C 1
ATOM 12773 O O . HIS C 1 146 ? -46.137 -26.657 -73.193 1.00 17.89 146 HIS C O 1
ATOM 12787 N N . SER C 1 147 ? -46.628 -27.956 -71.413 1.00 17.67 147 SER C N 1
ATOM 12788 C CA . SER C 1 147 ? -47.877 -28.505 -71.930 1.00 17.75 147 SER C CA 1
ATOM 12789 C C . SER C 1 147 ? -47.807 -28.703 -73.439 1.00 17.37 147 SER C C 1
ATOM 12790 O O . SER C 1 147 ? -48.581 -28.136 -74.205 1.00 17.93 147 SER C O 1
ATOM 12798 N N . THR C 1 148 ? -46.860 -29.544 -73.859 1.00 17.99 148 THR C N 1
ATOM 12799 C CA . THR C 1 148 ? -46.663 -29.821 -75.279 1.00 18.23 148 THR C CA 1
ATOM 12800 C C . THR C 1 148 ? -47.333 -31.113 -75.739 1.00 17.20 148 THR C C 1
ATOM 12801 O O . THR C 1 148 ? -46.969 -31.656 -76.787 1.00 15.85 148 THR C O 1
ATOM 12812 N N . VAL C 1 149 ? -48.327 -31.588 -74.998 1.00 17.94 149 VAL C N 1
ATOM 12813 C CA . VAL C 1 149 ? -48.967 -32.884 -75.240 1.00 18.64 149 VAL C CA 1
ATOM 12814 C C . VAL C 1 149 ? -47.965 -33.946 -75.683 1.00 18.56 149 VAL C C 1
ATOM 12815 O O . VAL C 1 149 ? -48.203 -34.673 -76.651 1.00 19.29 149 VAL C O 1
ATOM 12828 N N . GLY C 1 150 ? -46.855 -34.054 -74.961 1.00 19.83 150 GLY C N 1
ATOM 12829 C CA . GLY C 1 150 ? -45.862 -35.087 -75.188 1.00 19.83 150 GLY C CA 1
ATOM 12830 C C . GLY C 1 150 ? -44.936 -34.890 -76.368 1.00 18.90 150 GLY C C 1
ATOM 12831 O O . GLY C 1 150 ? -44.146 -35.795 -76.660 1.00 20.14 150 GLY C O 1
ATOM 12835 N N . LEU C 1 151 ? -45.003 -33.753 -77.056 1.00 18.57 151 LEU C N 1
ATOM 12836 C CA . LEU C 1 151 ? -44.267 -33.556 -78.298 1.00 17.53 151 LEU C CA 1
ATOM 12837 C C . LEU C 1 151 ? -42.885 -32.957 -78.091 1.00 15.48 151 LEU C C 1
ATOM 12838 O O . LEU C 1 151 ? -42.121 -32.872 -79.056 1.00 14.28 151 LEU C O 1
ATOM 12854 N N . TRP C 1 152 ? -42.561 -32.493 -76.878 1.00 14.28 152 TRP C N 1
ATOM 12855 C CA . TRP C 1 152 ? -41.281 -31.815 -76.694 1.00 14.41 152 TRP C CA 1
ATOM 12856 C C . TRP C 1 152 ? -40.106 -32.763 -76.865 1.00 15.01 152 TRP C C 1
ATOM 12857 O O . TRP C 1 152 ? -39.150 -32.401 -77.571 1.00 15.27 152 TRP C O 1
ATOM 12878 N N . PRO C 1 153 ? -40.076 -33.955 -76.237 1.00 15.40 153 PRO C N 1
ATOM 12879 C CA . PRO C 1 153 ? -38.874 -34.811 -76.389 1.00 14.80 153 PRO C CA 1
ATOM 12880 C C . PRO C 1 153 ? -38.562 -35.114 -77.840 1.00 13.44 153 PRO C C 1
ATOM 12881 O O . PRO C 1 153 ? -37.388 -35.149 -78.218 1.00 14.07 153 PRO C O 1
ATOM 12892 N N . GLY C 1 154 ? -39.583 -35.311 -78.679 1.00 12.78 154 GLY C N 1
ATOM 12893 C CA . GLY C 1 154 ? -39.331 -35.597 -80.082 1.00 12.50 154 GLY C CA 1
ATOM 12894 C C . GLY C 1 154 ? -38.865 -34.374 -80.850 1.00 12.38 154 GLY C C 1
ATOM 12895 O O . GLY C 1 154 ? -38.088 -34.482 -81.805 1.00 14.03 154 GLY C O 1
ATOM 12899 N N . ALA C 1 155 ? -39.340 -33.199 -80.458 1.00 10.41 155 ALA C N 1
ATOM 12900 C CA . ALA C 1 155 ? -38.885 -31.986 -81.118 1.00 9.33 155 ALA C CA 1
ATOM 12901 C C . ALA C 1 155 ? -37.427 -31.681 -80.768 1.00 8.97 155 ALA C C 1
ATOM 12902 O O . ALA C 1 155 ? -36.636 -31.347 -81.651 1.00 8.53 155 ALA C O 1
ATOM 12909 N N . ALA C 1 156 ? -37.051 -31.851 -79.493 1.00 9.07 156 ALA C N 1
ATOM 12910 C CA . ALA C 1 156 ? -35.656 -31.705 -79.069 1.00 7.95 156 ALA C CA 1
ATOM 12911 C C . ALA C 1 156 ? -34.730 -32.658 -79.824 1.00 8.13 156 ALA C C 1
ATOM 12912 O O . ALA C 1 156 ? -33.631 -32.274 -80.239 1.00 9.30 156 ALA C O 1
ATOM 12919 N N . GLN C 1 157 ? -35.152 -33.917 -80.009 1.00 8.56 157 GLN C N 1
ATOM 12920 C CA . GLN C 1 157 ? -34.310 -34.856 -80.738 1.00 9.66 157 GLN C CA 1
ATOM 12921 C C . GLN C 1 157 ? -34.178 -34.416 -82.193 1.00 9.70 157 GLN C C 1
ATOM 12922 O O . GLN C 1 157 ? -33.093 -34.499 -82.776 1.00 9.00 157 GLN C O 1
ATOM 12936 N N . ALA C 1 158 ? -35.267 -33.895 -82.774 1.00 9.77 158 ALA C N 1
ATOM 12937 C CA . ALA C 1 158 ? -35.246 -33.434 -84.160 1.00 10.44 158 ALA C CA 1
ATOM 12938 C C . ALA C 1 158 ? -34.223 -32.317 -84.347 1.00 9.75 158 ALA C C 1
ATOM 12939 O O . ALA C 1 158 ? -33.436 -32.312 -85.305 1.00 8.82 158 ALA C O 1
ATOM 12946 N N . ALA C 1 159 ? -34.231 -31.350 -83.434 1.00 10.35 159 ALA C N 1
ATOM 12947 C CA . ALA C 1 159 ? -33.322 -30.208 -83.510 1.00 9.68 159 ALA C CA 1
ATOM 12948 C C . ALA C 1 159 ? -31.868 -30.613 -83.270 1.00 9.25 159 ALA C C 1
ATOM 12949 O O . ALA C 1 159 ? -30.951 -30.095 -83.918 1.00 9.74 159 ALA C O 1
ATOM 12956 N N . VAL C 1 160 ? -31.626 -31.519 -82.327 1.00 8.91 160 VAL C N 1
ATOM 12957 C CA . VAL C 1 160 ? -30.264 -31.982 -82.104 1.00 7.94 160 VAL C CA 1
ATOM 12958 C C . VAL C 1 160 ? -29.748 -32.705 -83.342 1.00 7.40 160 VAL C C 1
ATOM 12959 O O . VAL C 1 160 ? -28.646 -32.421 -83.831 1.00 8.73 160 VAL C O 1
ATOM 12972 N N . ASP C 1 161 ? -30.533 -33.660 -83.871 1.00 7.83 161 ASP C N 1
ATOM 12973 C CA . ASP C 1 161 ? -30.111 -34.405 -85.064 1.00 8.44 161 ASP C CA 1
ATOM 12974 C C . ASP C 1 161 ? -29.754 -33.458 -86.206 1.00 8.74 161 ASP C C 1
ATOM 12975 O O . ASP C 1 161 ? -28.751 -33.650 -86.901 1.00 9.16 161 ASP C O 1
ATOM 12984 N N . ALA C 1 162 ? -30.609 -32.453 -86.440 1.00 9.07 162 ALA C N 1
ATOM 12985 C CA . ALA C 1 162 ? -30.359 -31.459 -87.486 1.00 8.22 162 ALA C CA 1
ATOM 12986 C C . ALA C 1 162 ? -29.067 -30.680 -87.233 1.00 8.12 162 ALA C C 1
ATOM 12987 O O . ALA C 1 162 ? -28.212 -30.568 -88.123 1.00 9.56 162 ALA C O 1
ATOM 12994 N N . ILE C 1 163 ? -28.929 -30.091 -86.037 1.00 8.46 163 ILE C N 1
ATOM 12995 C CA . ILE C 1 163 ? -27.704 -29.378 -85.687 1.00 9.06 163 ILE C CA 1
ATOM 12996 C C . ILE C 1 163 ? -26.483 -30.274 -85.914 1.00 8.16 163 ILE C C 1
ATOM 12997 O O . ILE C 1 163 ? -25.472 -29.842 -86.468 1.00 8.80 163 ILE C O 1
ATOM 13013 N N . ARG C 1 164 ? -26.565 -31.538 -85.511 1.00 8.23 164 ARG C N 1
ATOM 13014 C CA . ARG C 1 164 ? -25.403 -32.401 -85.600 1.00 8.25 164 ARG C CA 1
ATOM 13015 C C . ARG C 1 164 ? -25.025 -32.712 -87.040 1.00 9.33 164 ARG C C 1
ATOM 13016 O O . ARG C 1 164 ? -23.886 -33.097 -87.291 1.00 10.88 164 ARG C O 1
ATOM 13037 N N . GLU C 1 165 ? -25.950 -32.564 -87.985 1.00 10.09 165 GLU C N 1
ATOM 13038 C CA . GLU C 1 165 ? -25.605 -32.717 -89.400 1.00 12.71 165 GLU C CA 1
ATOM 13039 C C . GLU C 1 165 ? -24.581 -31.674 -89.854 1.00 13.84 165 GLU C C 1
ATOM 13040 O O . GLU C 1 165 ? -23.715 -31.967 -90.692 1.00 14.74 165 GLU C O 1
ATOM 13052 N N . VAL C 1 166 ? -24.658 -30.465 -89.303 1.00 13.92 166 VAL C N 1
ATOM 13053 C CA . VAL C 1 166 ? -23.817 -29.355 -89.717 1.00 13.67 166 VAL C CA 1
ATOM 13054 C C . VAL C 1 166 ? -22.826 -28.942 -88.655 1.00 13.28 166 VAL C C 1
ATOM 13055 O O . VAL C 1 166 ? -21.874 -28.217 -88.981 1.00 13.47 166 VAL C O 1
ATOM 13068 N N . ASP C 1 167 ? -22.980 -29.411 -87.409 1.00 12.86 167 ASP C N 1
ATOM 13069 C CA . ASP C 1 167 ? -22.105 -29.000 -86.308 1.00 12.53 167 ASP C CA 1
ATOM 13070 C C . ASP C 1 167 ? -22.016 -30.151 -85.306 1.00 14.52 167 ASP C C 1
ATOM 13071 O O . ASP C 1 167 ? -22.909 -30.336 -84.473 1.00 14.52 167 ASP C O 1
ATOM 13080 N N . ASP C 1 168 ? -20.942 -30.919 -85.380 1.00 15.59 168 ASP C N 1
ATOM 13081 C CA . ASP C 1 168 ? -20.904 -32.152 -84.617 1.00 16.26 168 ASP C CA 1
ATOM 13082 C C . ASP C 1 168 ? -20.303 -31.991 -83.232 1.00 16.63 168 ASP C C 1
ATOM 13083 O O . ASP C 1 168 ? -20.141 -32.996 -82.542 1.00 21.49 168 ASP C O 1
ATOM 13092 N N . GLN C 1 169 ? -20.000 -30.775 -82.783 1.00 13.75 169 GLN C N 1
ATOM 13093 C CA . GLN C 1 169 ? -19.464 -30.649 -81.431 1.00 13.18 169 GLN C CA 1
ATOM 13094 C C . GLN C 1 169 ? -19.933 -29.431 -80.627 1.00 13.24 169 GLN C C 1
ATOM 13095 O O . GLN C 1 169 ? -19.645 -29.377 -79.420 1.00 15.53 169 GLN C O 1
ATOM 13109 N N . THR C 1 170 ? -20.576 -28.434 -81.239 1.00 12.16 170 THR C N 1
ATOM 13110 C CA . THR C 1 170 ? -21.053 -27.289 -80.479 1.00 10.99 170 THR C CA 1
ATOM 13111 C C . THR C 1 170 ? -21.976 -27.792 -79.392 1.00 8.14 170 THR C C 1
ATOM 13112 O O . THR C 1 170 ? -22.836 -28.651 -79.634 1.00 9.99 170 THR C O 1
ATOM 13123 N N . LEU C 1 171 ? -21.777 -27.283 -78.188 1.00 6.53 171 LEU C N 1
ATOM 13124 C CA . LEU C 1 171 ? -22.679 -27.645 -77.107 1.00 6.60 171 LEU C CA 1
ATOM 13125 C C . LEU C 1 171 ? -24.108 -27.212 -77.432 1.00 6.33 171 LEU C C 1
ATOM 13126 O O . LEU C 1 171 ? -24.366 -26.140 -77.994 1.00 7.26 171 LEU C O 1
ATOM 13142 N N . ILE C 1 172 ? -25.042 -28.076 -77.047 1.00 5.89 172 ILE C N 1
ATOM 13143 C CA . ILE C 1 172 ? -26.478 -27.835 -77.149 1.00 6.09 172 ILE C CA 1
ATOM 13144 C C . ILE C 1 172 ? -27.097 -28.001 -75.762 1.00 6.23 172 ILE C C 1
ATOM 13145 O O . ILE C 1 172 ? -26.743 -28.927 -75.021 1.00 5.58 172 ILE C O 1
ATOM 13161 N N . PHE C 1 173 ? -27.983 -27.061 -75.402 1.00 6.93 173 PHE C N 1
ATOM 13162 C CA . PHE C 1 173 ? -28.596 -26.957 -74.080 1.00 6.73 173 PHE C CA 1
ATOM 13163 C C . PHE C 1 173 ? -30.023 -27.451 -74.194 1.00 5.35 173 PHE C C 1
ATOM 13164 O O . PHE C 1 173 ? -30.778 -26.923 -75.009 1.00 6.17 173 PHE C O 1
ATOM 13181 N N . ILE C 1 174 ? -30.362 -28.478 -73.408 1.00 6.88 174 ILE C N 1
ATOM 13182 C CA . ILE C 1 174 ? -31.623 -29.205 -73.521 1.00 8.17 174 ILE C CA 1
ATOM 13183 C C . ILE C 1 174 ? -32.469 -28.887 -72.292 1.00 7.92 174 ILE C C 1
ATOM 13184 O O . ILE C 1 174 ? -32.131 -29.302 -71.178 1.00 7.47 174 ILE C O 1
ATOM 13200 N N . GLU C 1 175 ? -33.589 -28.178 -72.491 1.00 8.23 175 GLU C N 1
ATOM 13201 C CA . GLU C 1 175 ? -34.557 -27.914 -71.432 1.00 8.71 175 GLU C CA 1
ATOM 13202 C C . GLU C 1 175 ? -35.610 -29.035 -71.332 1.00 9.99 175 GLU C C 1
ATOM 13203 O O . GLU C 1 175 ? -35.752 -29.883 -72.217 1.00 10.51 175 GLU C O 1
ATOM 13215 N N . GLY C 1 176 ? -36.359 -29.012 -70.221 1.00 11.26 176 GLY C N 1
ATOM 13216 C CA . GLY C 1 176 ? -37.409 -29.972 -69.961 1.00 12.32 176 GLY C CA 1
ATOM 13217 C C . GLY C 1 176 ? -38.801 -29.351 -69.877 1.00 12.29 176 GLY C C 1
ATOM 13218 O O . GLY C 1 176 ? -38.977 -28.129 -69.850 1.00 11.84 176 GLY C O 1
ATOM 13222 N N . GLU C 1 177 ? -39.793 -30.232 -69.828 1.00 13.47 177 GLU C N 1
ATOM 13223 C CA . GLU C 1 177 ? -41.193 -29.871 -69.746 1.00 13.78 177 GLU C CA 1
ATOM 13224 C C . GLU C 1 177 ? -41.506 -29.209 -68.397 1.00 14.42 177 GLU C C 1
ATOM 13225 O O . GLU C 1 177 ? -40.674 -29.148 -67.486 1.00 16.47 177 GLU C O 1
ATOM 13237 N N . ARG C 1 178 ? -42.736 -28.698 -68.289 1.00 15.17 178 ARG C N 1
ATOM 13238 C CA . ARG C 1 178 ? -43.216 -28.021 -67.091 1.00 14.28 178 ARG C CA 1
ATOM 13239 C C . ARG C 1 178 ? -42.393 -26.773 -66.826 1.00 14.93 178 ARG C C 1
ATOM 13240 O O . ARG C 1 178 ? -42.028 -26.468 -65.682 1.00 16.12 178 ARG C O 1
ATOM 13261 N N . TRP C 1 179 ? -42.079 -26.057 -67.904 1.00 13.34 179 TRP C N 1
ATOM 13262 C CA . TRP C 1 179 ? -41.328 -24.811 -67.833 1.00 12.56 179 TRP C CA 1
ATOM 13263 C C . TRP C 1 179 ? -39.894 -25.034 -67.336 1.00 10.93 179 TRP C C 1
ATOM 13264 O O . TRP C 1 179 ? -39.277 -24.133 -66.746 1.00 10.01 179 TRP C O 1
ATOM 13285 N N . SER C 1 180 ? -39.360 -26.239 -67.581 1.00 10.33 180 SER C N 1
ATOM 13286 C CA . SER C 1 180 ? -37.988 -26.604 -67.250 1.00 7.59 180 SER C CA 1
ATOM 13287 C C . SER C 1 180 ? -37.671 -26.394 -65.779 1.00 7.03 180 SER C C 1
ATOM 13288 O O . SER C 1 180 ? -36.547 -26.088 -65.406 1.00 7.29 180 SER C O 1
ATOM 13296 N N . SER C 1 181 ? -38.656 -26.615 -64.930 1.00 9.88 181 SER C N 1
ATOM 13297 C CA . SER C 1 181 ? -38.502 -26.415 -63.501 1.00 10.26 181 SER C CA 1
ATOM 13298 C C . SER C 1 181 ? -37.478 -27.377 -62.930 1.00 11.43 181 SER C C 1
ATOM 13299 O O . SER C 1 181 ? -37.532 -28.586 -63.190 1.00 13.80 181 SER C O 1
ATOM 13307 N N . ALA C 1 182 ? -36.549 -26.829 -62.133 1.00 9.73 182 ALA C N 1
ATOM 13308 C CA . ALA C 1 182 ? -35.522 -27.653 -61.500 1.00 9.36 182 ALA C CA 1
ATOM 13309 C C . ALA C 1 182 ? -36.113 -28.539 -60.411 1.00 9.57 182 ALA C C 1
ATOM 13310 O O . ALA C 1 182 ? -35.781 -29.733 -60.328 1.00 8.83 182 ALA C O 1
ATOM 13317 N N . TYR C 1 183 ? -37.000 -27.978 -59.575 1.00 9.48 183 TYR C N 1
ATOM 13318 C CA . TYR C 1 183 ? -37.581 -28.763 -58.492 1.00 10.47 183 TYR C CA 1
ATOM 13319 C C . TYR C 1 183 ? -38.355 -29.946 -59.036 1.00 9.43 183 TYR C C 1
ATOM 13320 O O . TYR C 1 183 ? -38.292 -31.046 -58.474 1.00 9.89 183 TYR C O 1
ATOM 13338 N N . HIS C 1 184 ? -39.076 -29.733 -60.143 1.00 8.88 184 HIS C N 1
ATOM 13339 C CA . HIS C 1 184 ? -39.961 -30.739 -60.729 1.00 10.16 184 HIS C CA 1
ATOM 13340 C C . HIS C 1 184 ? -39.276 -31.650 -61.737 1.00 9.11 184 HIS C C 1
ATOM 13341 O O . HIS C 1 184 ? -39.898 -32.605 -62.222 1.00 10.33 184 HIS C O 1
ATOM 13355 N N . TRP C 1 185 ? -38.042 -31.408 -62.037 1.00 8.01 185 TRP C N 1
ATOM 13356 C CA . TRP C 1 185 ? -37.360 -32.194 -63.069 1.00 9.50 185 TRP C CA 1
ATOM 13357 C C . TRP C 1 185 ? -37.549 -33.717 -62.995 1.00 11.06 185 TRP C C 1
ATOM 13358 O O . TRP C 1 185 ? -37.903 -34.337 -64.011 1.00 12.18 185 TRP C O 1
ATOM 13379 N N . PRO C 1 186 ? -37.276 -34.374 -61.853 1.00 11.24 186 PRO C N 1
ATOM 13380 C CA . PRO C 1 186 ? -37.422 -35.849 -61.824 1.00 9.71 186 PRO C CA 1
ATOM 13381 C C . PRO C 1 186 ? -38.847 -36.301 -62.021 1.00 11.42 186 PRO C C 1
ATOM 13382 O O . PRO C 1 186 ? -39.095 -37.395 -62.551 1.00 12.18 186 PRO C O 1
ATOM 13393 N N . LEU C 1 187 ? -39.805 -35.478 -61.609 1.00 12.45 187 LEU C N 1
ATOM 13394 C CA . LEU C 1 187 ? -41.202 -35.839 -61.756 1.00 13.74 187 LEU C CA 1
ATOM 13395 C C . LEU C 1 187 ? -41.605 -35.798 -63.215 1.00 13.97 187 LEU C C 1
ATOM 13396 O O . LEU C 1 187 ? -42.323 -36.685 -63.681 1.00 14.17 187 LEU C O 1
ATOM 13412 N N . VAL C 1 188 ? -41.073 -34.822 -63.960 1.00 14.33 188 VAL C N 1
ATOM 13413 C CA . VAL C 1 188 ? -41.518 -34.566 -65.322 1.00 17.35 188 VAL C CA 1
ATOM 13414 C C . VAL C 1 188 ? -40.615 -35.149 -66.392 1.00 20.75 188 VAL C C 1
ATOM 13415 O O . VAL C 1 188 ? -41.077 -35.404 -67.519 1.00 22.61 188 VAL C O 1
ATOM 13428 N N . ASN C 1 189 ? -39.339 -35.335 -66.062 1.00 21.01 189 ASN C N 1
ATOM 13429 C CA . ASN C 1 189 ? -38.379 -35.794 -67.044 1.00 18.82 189 ASN C CA 1
ATOM 13430 C C . ASN C 1 189 ? -37.658 -37.042 -66.575 1.00 17.79 189 ASN C C 1
ATOM 13431 O O . ASN C 1 189 ? -36.478 -37.184 -66.866 1.00 20.29 189 ASN C O 1
ATOM 13442 N N . ALA C 1 190 ? -38.322 -37.948 -65.851 1.00 17.50 190 ALA C N 1
ATOM 13443 C CA . ALA C 1 190 ? -37.581 -38.966 -65.097 1.00 17.70 190 ALA C CA 1
ATOM 13444 C C . ALA C 1 190 ? -36.578 -39.708 -65.980 1.00 18.60 190 ALA C C 1
ATOM 13445 O O . ALA C 1 190 ? -35.395 -39.827 -65.639 1.00 20.74 190 ALA C O 1
ATOM 13452 N N . ASN C 1 191 ? -37.031 -40.197 -67.134 1.00 17.21 191 ASN C N 1
ATOM 13453 C CA . ASN C 1 191 ? -36.173 -40.921 -68.066 1.00 17.24 191 ASN C CA 1
ATOM 13454 C C . ASN C 1 191 ? -35.804 -40.113 -69.306 1.00 15.66 191 ASN C C 1
ATOM 13455 O O . ASN C 1 191 ? -35.311 -40.696 -70.272 1.00 15.66 191 ASN C O 1
ATOM 13466 N N . PHE C 1 192 ? -36.038 -38.799 -69.297 1.00 13.35 192 PHE C N 1
ATOM 13467 C CA . PHE C 1 192 ? -35.724 -37.917 -70.417 1.00 13.39 192 PHE C CA 1
ATOM 13468 C C . PHE C 1 192 ? -34.259 -38.079 -70.794 1.00 11.80 192 PHE C C 1
ATOM 13469 O O . PHE C 1 192 ? -33.377 -37.952 -69.949 1.00 12.45 192 PHE C O 1
ATOM 13486 N N . LEU C 1 193 ? -34.004 -38.384 -72.067 1.00 11.56 193 LEU C N 1
ATOM 13487 C CA . LEU C 1 193 ? -32.635 -38.534 -72.543 1.00 12.30 193 LEU C CA 1
ATOM 13488 C C . LEU C 1 193 ? -32.566 -38.279 -74.034 1.00 12.91 193 LEU C C 1
ATOM 13489 O O . LEU C 1 193 ? -33.160 -39.022 -74.822 1.00 14.05 193 LEU C O 1
ATOM 13505 N N . ILE C 1 194 ? -31.829 -37.243 -74.432 1.00 12.00 194 ILE C N 1
ATOM 13506 C CA . ILE C 1 194 ? -31.613 -36.968 -75.851 1.00 11.04 194 ILE C CA 1
ATOM 13507 C C . ILE C 1 194 ? -30.338 -37.654 -76.313 1.00 9.65 194 ILE C C 1
ATOM 13508 O O . ILE C 1 194 ? -29.332 -37.676 -75.607 1.00 8.81 194 ILE C O 1
ATOM 13524 N N . ASN C 1 195 ? -30.407 -38.249 -77.496 1.00 10.28 195 ASN C N 1
ATOM 13525 C CA . ASN C 1 195 ? -29.310 -39.008 -78.067 1.00 10.51 195 ASN C CA 1
ATOM 13526 C C . ASN C 1 195 ? -28.394 -38.056 -78.817 1.00 10.15 195 ASN C C 1
ATOM 13527 O O . ASN C 1 195 ? -28.849 -37.286 -79.665 1.00 10.08 195 ASN C O 1
ATOM 13538 N N . ASP C 1 196 ? -27.118 -38.120 -78.527 1.00 10.13 196 ASP C N 1
ATOM 13539 C CA . ASP C 1 196 ? -26.134 -37.269 -79.167 1.00 8.76 196 ASP C CA 1
ATOM 13540 C C . ASP C 1 196 ? -24.841 -38.075 -79.224 1.00 9.59 196 ASP C C 1
ATOM 13541 O O . ASP C 1 196 ? -24.158 -38.248 -78.207 1.00 10.19 196 ASP C O 1
ATOM 13550 N N . PRO C 1 197 ? -24.456 -38.593 -80.385 1.00 10.04 197 PRO C N 1
ATOM 13551 C CA . PRO C 1 197 ? -23.195 -39.354 -80.431 1.00 12.07 197 PRO C CA 1
ATOM 13552 C C . PRO C 1 197 ? -21.985 -38.584 -79.912 1.00 11.19 197 PRO C C 1
ATOM 13553 O O . PRO C 1 197 ? -21.029 -39.218 -79.452 1.00 12.18 197 PRO C O 1
ATOM 13564 N N . ALA C 1 198 ? -22.026 -37.243 -79.920 1.00 11.68 198 ALA C N 1
ATOM 13565 C CA . ALA C 1 198 ? -20.880 -36.439 -79.503 1.00 12.46 198 ALA C CA 1
ATOM 13566 C C . ALA C 1 198 ? -20.792 -36.273 -77.999 1.00 12.03 198 ALA C C 1
ATOM 13567 O O . ALA C 1 198 ? -19.730 -35.898 -77.500 1.00 12.31 198 ALA C O 1
ATOM 13574 N N . ASP C 1 199 ? -21.890 -36.470 -77.277 1.00 11.00 199 ASP C N 1
ATOM 13575 C CA . ASP C 1 199 ? -21.901 -36.273 -75.822 1.00 11.17 199 ASP C CA 1
ATOM 13576 C C . ASP C 1 199 ? -21.654 -34.810 -75.430 1.00 11.41 199 ASP C C 1
ATOM 13577 O O . ASP C 1 199 ? -20.957 -34.514 -74.446 1.00 12.96 199 ASP C O 1
ATOM 13586 N N . ARG C 1 200 ? -22.211 -33.895 -76.224 1.00 9.90 200 ARG C N 1
ATOM 13587 C CA . ARG C 1 200 ? -21.994 -32.464 -76.099 1.00 8.57 200 ARG C CA 1
ATOM 13588 C C . ARG C 1 200 ? -23.307 -31.774 -75.805 1.00 9.03 200 ARG C C 1
ATOM 13589 O O . ARG C 1 200 ? -23.608 -30.697 -76.322 1.00 7.59 200 ARG C O 1
ATOM 13610 N N . LEU C 1 201 ? -24.113 -32.421 -74.966 1.00 9.11 201 LEU C N 1
ATOM 13611 C CA . LEU C 1 201 ? -25.370 -31.880 -74.478 1.00 7.48 201 LEU C CA 1
ATOM 13612 C C . LEU C 1 201 ? -25.192 -31.498 -73.016 1.00 6.85 201 LEU C C 1
ATOM 13613 O O . LEU C 1 201 ? -24.411 -32.125 -72.275 1.00 8.12 201 LEU C O 1
ATOM 13629 N N . ILE C 1 202 ? -25.940 -30.456 -72.621 1.00 7.04 202 ILE C N 1
ATOM 13630 C CA . ILE C 1 202 ? -26.072 -29.996 -71.240 1.00 6.30 202 ILE C CA 1
ATOM 13631 C C . ILE C 1 202 ? -27.547 -29.708 -70.972 1.00 6.62 202 ILE C C 1
ATOM 13632 O O . ILE C 1 202 ? -28.205 -29.049 -71.781 1.00 5.95 202 ILE C O 1
ATOM 13648 N N . TYR C 1 203 ? -28.082 -30.279 -69.881 1.00 6.64 203 TYR C N 1
ATOM 13649 C CA . TYR C 1 203 ? -29.498 -30.162 -69.562 1.00 7.66 203 TYR C CA 1
ATOM 13650 C C . TYR C 1 203 ? -29.676 -28.925 -68.706 1.00 7.41 203 TYR C C 1
ATOM 13651 O O . TYR C 1 203 ? -28.858 -28.645 -67.848 1.00 8.35 203 TYR C O 1
ATOM 13669 N N . GLU C 1 204 ? -30.732 -28.168 -68.958 1.00 6.04 204 GLU C N 1
ATOM 13670 C CA . GLU C 1 204 ? -30.882 -26.863 -68.346 1.00 6.38 204 GLU C CA 1
ATOM 13671 C C . GLU C 1 204 ? -32.235 -26.755 -67.659 1.00 6.54 204 GLU C C 1
ATOM 13672 O O . GLU C 1 204 ? -33.276 -26.918 -68.298 1.00 6.87 204 GLU C O 1
ATOM 13684 N N . ALA C 1 205 ? -32.217 -26.427 -66.373 1.00 8.26 205 ALA C N 1
ATOM 13685 C CA . ALA C 1 205 ? -33.415 -26.194 -65.591 1.00 5.81 205 ALA C CA 1
ATOM 13686 C C . ALA C 1 205 ? -33.455 -24.726 -65.204 1.00 5.35 205 ALA C C 1
ATOM 13687 O O . ALA C 1 205 ? -32.429 -24.037 -65.216 1.00 6.27 205 ALA C O 1
ATOM 13694 N N . HIS C 1 206 ? -34.651 -24.269 -64.807 1.00 5.46 206 HIS C N 1
ATOM 13695 C CA . HIS C 1 206 ? -34.863 -22.939 -64.253 1.00 6.39 206 HIS C CA 1
ATOM 13696 C C . HIS C 1 206 ? -35.439 -23.018 -62.847 1.00 6.43 206 HIS C C 1
ATOM 13697 O O . HIS C 1 206 ? -36.140 -23.968 -62.496 1.00 6.86 206 HIS C O 1
ATOM 13712 N N . LEU C 1 207 ? -35.157 -21.977 -62.056 1.00 7.66 207 LEU C N 1
ATOM 13713 C CA . LEU C 1 207 ? -35.428 -22.044 -60.624 1.00 8.23 207 LEU C CA 1
ATOM 13714 C C . LEU C 1 207 ? -35.646 -20.663 -60.032 1.00 8.84 207 LEU C C 1
ATOM 13715 O O . LEU C 1 207 ? -34.707 -19.862 -59.974 1.00 8.78 207 LEU C O 1
ATOM 13731 N N . TYR C 1 208 ? -36.863 -20.439 -59.524 1.00 7.90 208 TYR C N 1
ATOM 13732 C CA . TYR C 1 208 ? -37.214 -19.224 -58.822 1.00 6.55 208 TYR C CA 1
ATOM 13733 C C . TYR C 1 208 ? -37.670 -19.573 -57.418 1.00 5.78 208 TYR C C 1
ATOM 13734 O O . TYR C 1 208 ? -37.977 -20.721 -57.114 1.00 7.02 208 TYR C O 1
ATOM 13752 N N . PHE C 1 209 ? -37.705 -18.566 -56.562 1.00 7.11 209 PHE C N 1
ATOM 13753 C CA . PHE C 1 209 ? -37.889 -18.805 -55.135 1.00 7.03 209 PHE C CA 1
ATOM 13754 C C . PHE C 1 209 ? -39.277 -18.476 -54.596 1.00 7.39 209 PHE C C 1
ATOM 13755 O O . PHE C 1 209 ? -39.465 -18.596 -53.382 1.00 7.71 209 PHE C O 1
ATOM 13772 N N . ASP C 1 210 ? -40.233 -18.052 -55.427 1.00 7.14 210 ASP C N 1
ATOM 13773 C CA . ASP C 1 210 ? -41.587 -17.774 -54.967 1.00 7.08 210 ASP C CA 1
ATOM 13774 C C . ASP C 1 210 ? -42.419 -19.064 -54.888 1.00 8.97 210 ASP C C 1
ATOM 13775 O O . ASP C 1 210 ? -42.042 -20.148 -55.364 1.00 10.03 210 ASP C O 1
ATOM 13784 N N . ASP C 1 211 ? -43.554 -18.937 -54.207 1.00 8.96 211 ASP C N 1
ATOM 13785 C CA . ASP C 1 211 ? -44.343 -20.113 -53.848 1.00 10.68 211 ASP C CA 1
ATOM 13786 C C . ASP C 1 211 ? -44.776 -20.916 -55.070 1.00 11.62 211 ASP C C 1
ATOM 13787 O O . ASP C 1 211 ? -44.811 -22.158 -55.034 1.00 12.02 211 ASP C O 1
ATOM 13796 N N . ASP C 1 212 ? -45.194 -20.217 -56.121 1.00 11.98 212 ASP C N 1
ATOM 13797 C CA . ASP C 1 212 ? -45.736 -20.809 -57.331 1.00 13.28 212 ASP C CA 1
ATOM 13798 C C . ASP C 1 212 ? -44.654 -21.179 -58.321 1.00 12.13 212 ASP C C 1
ATOM 13799 O O . ASP C 1 212 ? -44.964 -21.598 -59.441 1.00 14.47 212 ASP C O 1
ATOM 13808 N N . PHE C 1 213 ? -43.395 -21.065 -57.922 1.00 11.13 213 PHE C N 1
ATOM 13809 C CA . PHE C 1 213 ? -42.250 -21.445 -58.738 1.00 10.51 213 PHE C CA 1
ATOM 13810 C C . PHE C 1 213 ? -42.089 -20.588 -60.001 1.00 11.77 213 PHE C C 1
ATOM 13811 O O . PHE C 1 213 ? -41.255 -20.934 -60.883 1.00 12.11 213 PHE C O 1
ATOM 13828 N N . SER C 1 214 ? -42.856 -19.492 -60.140 1.00 11.30 214 SER C N 1
ATOM 13829 C CA . SER C 1 214 ? -43.016 -18.813 -61.433 1.00 11.63 214 SER C CA 1
ATOM 13830 C C . SER C 1 214 ? -41.962 -17.753 -61.738 1.00 11.45 214 SER C C 1
ATOM 13831 O O . SER C 1 214 ? -41.761 -17.431 -62.913 1.00 12.57 214 SER C O 1
ATOM 13839 N N . GLY C 1 215 ? -41.330 -17.165 -60.724 1.00 11.56 215 GLY C N 1
ATOM 13840 C CA . GLY C 1 215 ? -40.486 -16.005 -60.938 1.00 11.01 215 GLY C CA 1
ATOM 13841 C C . GLY C 1 215 ? -41.223 -14.677 -61.035 1.00 12.45 215 GLY C C 1
ATOM 13842 O O . GLY C 1 215 ? -40.588 -13.666 -61.361 1.00 12.44 215 GLY C O 1
ATOM 13846 N N . LYS C 1 216 ? -42.554 -14.659 -60.802 1.00 12.72 216 LYS C N 1
ATOM 13847 C CA . LYS C 1 216 ? -43.331 -13.416 -60.815 1.00 13.74 216 LYS C CA 1
ATOM 13848 C C . LYS C 1 216 ? -43.102 -12.599 -59.552 1.00 13.62 216 LYS C C 1
ATOM 13849 O O . LYS C 1 216 ? -43.238 -11.358 -59.567 1.00 12.59 216 LYS C O 1
ATOM 13868 N N . TYR C 1 217 ? -42.815 -13.289 -58.448 1.00 12.10 217 TYR C N 1
ATOM 13869 C CA . TYR C 1 217 ? -42.596 -12.656 -57.159 1.00 10.92 217 TYR C CA 1
ATOM 13870 C C . TYR C 1 217 ? -43.720 -11.667 -56.835 1.00 11.88 217 TYR C C 1
ATOM 13871 O O . TYR C 1 217 ? -43.512 -10.500 -56.494 1.00 10.29 217 TYR C O 1
ATOM 13889 N N . MET C 1 218 ? -44.942 -12.168 -56.965 1.00 13.75 218 MET C N 1
ATOM 13890 C CA . MET C 1 218 ? -46.086 -11.460 -56.440 1.00 15.17 218 MET C CA 1
ATOM 13891 C C . MET C 1 218 ? -45.936 -11.410 -54.937 1.00 14.07 218 MET C C 1
ATOM 13892 O O . MET C 1 218 ? -45.385 -12.329 -54.329 1.00 13.33 218 MET C O 1
ATOM 13906 N N . ALA C 1 219 ? -46.417 -10.308 -54.350 1.00 14.50 219 ALA C N 1
ATOM 13907 C CA . ALA C 1 219 ? -46.282 -10.078 -52.914 1.00 14.29 219 ALA C CA 1
ATOM 13908 C C . ALA C 1 219 ? -46.790 -11.257 -52.096 1.00 15.29 219 ALA C C 1
ATOM 13909 O O . ALA C 1 219 ? -46.114 -11.714 -51.176 1.00 15.68 219 ALA C O 1
ATOM 13916 N N . GLN C 1 220 ? -47.965 -11.782 -52.446 1.00 16.84 220 GLN C N 1
ATOM 13917 C CA . GLN C 1 220 ? -48.582 -12.831 -51.648 1.00 17.81 220 GLN C CA 1
ATOM 13918 C C . GLN C 1 220 ? -47.738 -14.099 -51.645 1.00 15.68 220 GLN C C 1
ATOM 13919 O O . GLN C 1 220 ? -47.719 -14.826 -50.645 1.00 16.19 220 GLN C O 1
ATOM 13933 N N . THR C 1 221 ? -47.011 -14.359 -52.736 1.00 13.06 221 THR C N 1
ATOM 13934 C CA . THR C 1 221 ? -46.311 -15.622 -52.956 1.00 13.11 221 THR C CA 1
ATOM 13935 C C . THR C 1 221 ? -44.815 -15.545 -52.653 1.00 13.97 221 THR C C 1
ATOM 13936 O O . THR C 1 221 ? -44.073 -16.503 -52.933 1.00 14.06 221 THR C O 1
ATOM 13947 N N . SER C 1 222 ? -44.361 -14.440 -52.071 1.00 13.08 222 SER C N 1
ATOM 13948 C CA . SER C 1 222 ? -42.938 -14.180 -51.863 1.00 14.05 222 SER C CA 1
ATOM 13949 C C . SER C 1 222 ? -42.684 -13.679 -50.441 1.00 14.18 222 SER C C 1
ATOM 13950 O O . SER C 1 222 ? -41.792 -12.851 -50.197 1.00 15.63 222 SER C O 1
ATOM 13958 N N . ARG C 1 223 ? -43.456 -14.190 -49.477 1.00 12.22 223 ARG C N 1
ATOM 13959 C CA . ARG C 1 223 ? -43.271 -13.842 -48.080 1.00 12.74 223 ARG C CA 1
ATOM 13960 C C . ARG C 1 223 ? -42.350 -14.835 -47.364 1.00 11.05 223 ARG C C 1
ATOM 13961 O O . ARG C 1 223 ? -42.399 -16.041 -47.617 1.00 12.07 223 ARG C O 1
ATOM 13982 N N . ASN C 1 224 ? -41.493 -14.304 -46.488 1.00 9.64 224 ASN C N 1
ATOM 13983 C CA . ASN C 1 224 ? -40.716 -15.105 -45.542 1.00 9.09 224 ASN C CA 1
ATOM 13984 C C . ASN C 1 224 ? -39.923 -16.213 -46.237 1.00 10.08 224 ASN C C 1
ATOM 13985 O O . ASN C 1 224 ? -39.905 -17.375 -45.800 1.00 9.84 224 ASN C O 1
ATOM 13996 N N . ILE C 1 225 ? -39.250 -15.843 -47.331 1.00 10.66 225 ILE C N 1
ATOM 13997 C CA . ILE C 1 225 ? -38.492 -16.808 -48.127 1.00 11.26 225 ILE C CA 1
ATOM 13998 C C . ILE C 1 225 ? -37.420 -17.479 -47.267 1.00 10.96 225 ILE C C 1
ATOM 13999 O O . ILE C 1 225 ? -36.639 -16.809 -46.573 1.00 11.69 225 ILE C O 1
ATOM 14015 N N . ASP C 1 226 ? -37.363 -18.818 -47.329 1.00 10.47 226 ASP C N 1
ATOM 14016 C CA . ASP C 1 226 ? -36.364 -19.586 -46.581 1.00 10.19 226 ASP C CA 1
ATOM 14017 C C . ASP C 1 226 ? -34.998 -19.467 -47.249 1.00 9.96 226 ASP C C 1
ATOM 14018 O O . ASP C 1 226 ? -34.918 -19.589 -48.460 1.00 10.48 226 ASP C O 1
ATOM 14027 N N . PRO C 1 227 ? -33.913 -19.259 -46.488 1.00 10.09 227 PRO C N 1
ATOM 14028 C CA . PRO C 1 227 ? -32.594 -19.099 -47.136 1.00 10.62 227 PRO C CA 1
ATOM 14029 C C . PRO C 1 227 ? -32.130 -20.326 -47.908 1.00 10.66 227 PRO C C 1
ATOM 14030 O O . PRO C 1 227 ? -31.186 -20.206 -48.700 1.00 9.65 227 PRO C O 1
ATOM 14041 N N . MET C 1 228 ? -32.760 -21.494 -47.711 1.00 11.32 228 MET C N 1
ATOM 14042 C CA . MET C 1 228 ? -32.337 -22.740 -48.349 1.00 12.07 228 MET C CA 1
ATOM 14043 C C . MET C 1 228 ? -33.304 -23.233 -49.429 1.00 11.14 228 MET C C 1
ATOM 14044 O O . MET C 1 228 ? -33.138 -24.336 -49.958 1.00 10.96 228 MET C O 1
ATOM 14058 N N . ILE C 1 229 ? -34.293 -22.424 -49.793 1.00 12.52 229 ILE C N 1
ATOM 14059 C CA . ILE C 1 229 ? -35.252 -22.808 -50.823 1.00 12.20 229 ILE C CA 1
ATOM 14060 C C . ILE C 1 229 ? -34.554 -22.986 -52.169 1.00 9.08 229 ILE C C 1
ATOM 14061 O O . ILE C 1 229 ? -34.944 -23.855 -52.960 1.00 7.50 229 ILE C O 1
ATOM 14077 N N . GLY C 1 230 ? -33.513 -22.199 -52.451 1.00 7.18 230 GLY C N 1
ATOM 14078 C CA . GLY C 1 230 ? -32.850 -22.336 -53.734 1.00 6.67 230 GLY C CA 1
ATOM 14079 C C . GLY C 1 230 ? -32.102 -23.650 -53.822 1.00 7.55 230 GLY C C 1
ATOM 14080 O O . GLY C 1 230 ? -32.208 -24.386 -54.807 1.00 8.88 230 GLY C O 1
ATOM 14084 N N . VAL C 1 231 ? -31.338 -23.956 -52.774 1.00 7.31 231 VAL C N 1
ATOM 14085 C CA . VAL C 1 231 ? -30.635 -25.231 -52.668 1.00 9.12 231 VAL C CA 1
ATOM 14086 C C . VAL C 1 231 ? -31.618 -26.412 -52.736 1.00 9.82 231 VAL C C 1
ATOM 14087 O O . VAL C 1 231 ? -31.362 -27.421 -53.413 1.00 10.02 231 VAL C O 1
ATOM 14100 N N . GLU C 1 232 ? -32.753 -26.309 -52.039 1.00 10.26 232 GLU C N 1
ATOM 14101 C CA . GLU C 1 232 ? -33.700 -27.412 -51.994 1.00 11.26 232 GLU C CA 1
ATOM 14102 C C . GLU C 1 232 ? -34.437 -27.627 -53.319 1.00 10.26 232 GLU C C 1
ATOM 14103 O O . GLU C 1 232 ? -34.804 -28.766 -53.633 1.00 10.99 232 GLU C O 1
ATOM 14115 N N . ARG C 1 233 ? -34.678 -26.576 -54.106 1.00 8.66 233 ARG C N 1
ATOM 14116 C CA . ARG C 1 233 ? -35.299 -26.775 -55.420 1.00 8.35 233 ARG C CA 1
ATOM 14117 C C . ARG C 1 233 ? -34.281 -27.232 -56.462 1.00 8.96 233 ARG C C 1
ATOM 14118 O O . ARG C 1 233 ? -34.651 -27.942 -57.411 1.00 9.93 233 ARG C O 1
ATOM 14139 N N . ALA C 1 234 ? -33.002 -26.865 -56.265 1.00 7.94 234 ALA C N 1
ATOM 14140 C CA . ALA C 1 234 ? -31.941 -27.282 -57.173 1.00 7.92 234 ALA C CA 1
ATOM 14141 C C . ALA C 1 234 ? -31.575 -28.742 -56.977 1.00 8.51 234 ALA C C 1
ATOM 14142 O O . ALA C 1 234 ? -31.243 -29.430 -57.949 1.00 9.90 234 ALA C O 1
ATOM 14149 N N . ARG C 1 235 ? -31.579 -29.211 -55.724 1.00 8.35 235 ARG C N 1
ATOM 14150 C CA . ARG C 1 235 ? -31.160 -30.568 -55.387 1.00 9.21 235 ARG C CA 1
ATOM 14151 C C . ARG C 1 235 ? -31.773 -31.649 -56.272 1.00 10.81 235 ARG C C 1
ATOM 14152 O O . ARG C 1 235 ? -31.011 -32.442 -56.833 1.00 10.78 235 ARG C O 1
ATOM 14173 N N . PRO C 1 236 ? -33.101 -31.731 -56.471 1.00 11.98 236 PRO C N 1
ATOM 14174 C CA . PRO C 1 236 ? -33.643 -32.821 -57.326 1.00 11.74 236 PRO C CA 1
ATOM 14175 C C . PRO C 1 236 ? -33.114 -32.832 -58.761 1.00 11.37 236 PRO C C 1
ATOM 14176 O O . PRO C 1 236 ? -33.037 -33.905 -59.380 1.00 10.65 236 PRO C O 1
ATOM 14187 N N . PHE C 1 237 ? -32.763 -31.655 -59.307 1.00 11.73 237 PHE C N 1
ATOM 14188 C CA . PHE C 1 237 ? -32.124 -31.546 -60.622 1.00 11.64 237 PHE C CA 1
ATOM 14189 C C . PHE C 1 237 ? -30.665 -32.013 -60.574 1.00 11.76 237 PHE C C 1
ATOM 14190 O O . PHE C 1 237 ? -30.221 -32.789 -61.427 1.00 11.84 237 PHE C O 1
ATOM 14207 N N . ILE C 1 238 ? -29.900 -31.560 -59.584 1.00 10.31 238 ILE C N 1
ATOM 14208 C CA . ILE C 1 238 ? -28.512 -32.001 -59.490 1.00 11.80 238 ILE C CA 1
ATOM 14209 C C . ILE C 1 238 ? -28.448 -33.513 -59.309 1.00 10.95 238 ILE C C 1
ATOM 14210 O O . ILE C 1 238 ? -27.614 -34.180 -59.922 1.00 10.97 238 ILE C O 1
ATOM 14226 N N . GLU C 1 239 ? -29.321 -34.074 -58.449 1.00 10.99 239 GLU C N 1
ATOM 14227 C CA . GLU C 1 239 ? -29.291 -35.521 -58.196 1.00 11.71 239 GLU C CA 1
ATOM 14228 C C . GLU C 1 239 ? -29.693 -36.292 -59.450 1.00 12.08 239 GLU C C 1
ATOM 14229 O O . GLU C 1 239 ? -29.076 -37.309 -59.798 1.00 13.13 239 GLU C O 1
ATOM 14241 N N . TRP C 1 240 ? -30.714 -35.801 -60.161 1.00 12.57 240 TRP C N 1
ATOM 14242 C CA . TRP C 1 240 ? -31.090 -36.401 -61.430 1.00 11.99 240 TRP C CA 1
ATOM 14243 C C . TRP C 1 240 ? -29.891 -36.431 -62.366 1.00 12.22 240 TRP C C 1
ATOM 14244 O O . TRP C 1 240 ? -29.634 -37.446 -63.018 1.00 12.33 240 TRP C O 1
ATOM 14265 N N . LEU C 1 241 ? -29.095 -35.352 -62.378 1.00 11.89 241 LEU C N 1
ATOM 14266 C CA . LEU C 1 241 ? -27.978 -35.243 -63.326 1.00 11.73 241 LEU C CA 1
ATOM 14267 C C . LEU C 1 241 ? -26.847 -36.212 -62.971 1.00 10.29 241 LEU C C 1
ATOM 14268 O O . LEU C 1 241 ? -26.292 -36.892 -63.840 1.00 9.73 241 LEU C O 1
ATOM 14284 N N . GLN C 1 242 ? -26.511 -36.304 -61.691 1.00 10.14 242 GLN C N 1
ATOM 14285 C CA . GLN C 1 242 ? -25.498 -37.250 -61.256 1.00 12.15 242 GLN C CA 1
ATOM 14286 C C . GLN C 1 242 ? -25.897 -38.681 -61.601 1.00 13.65 242 GLN C C 1
ATOM 14287 O O . GLN C 1 242 ? -25.142 -39.413 -62.243 1.00 12.96 242 GLN C O 1
ATOM 14301 N N . LYS C 1 243 ? -27.078 -39.106 -61.140 1.00 16.24 243 LYS C N 1
ATOM 14302 C CA . LYS C 1 243 ? -27.588 -40.441 -61.437 1.00 18.90 243 LYS C CA 1
ATOM 14303 C C . LYS C 1 243 ? -27.387 -40.788 -62.909 1.00 19.85 243 LYS C C 1
ATOM 14304 O O . LYS C 1 243 ? -26.818 -41.831 -63.233 1.00 19.40 243 LYS C O 1
ATOM 14323 N N . HIS C 1 244 ? -27.835 -39.894 -63.812 1.00 20.36 244 HIS C N 1
ATOM 14324 C CA . HIS C 1 244 ? -27.848 -40.110 -65.260 1.00 17.42 244 HIS C CA 1
ATOM 14325 C C . HIS C 1 244 ? -26.533 -39.746 -65.922 1.00 15.60 244 HIS C C 1
ATOM 14326 O O . HIS C 1 244 ? -26.447 -39.824 -67.145 1.00 17.53 244 HIS C O 1
ATOM 14340 N N . GLY C 1 245 ? -25.518 -39.371 -65.147 1.00 13.93 245 GLY C N 1
ATOM 14341 C CA . GLY C 1 245 ? -24.225 -39.005 -65.701 1.00 13.10 245 GLY C CA 1
ATOM 14342 C C . GLY C 1 245 ? -24.292 -37.863 -66.690 1.00 13.11 245 GLY C C 1
ATOM 14343 O O . GLY C 1 245 ? -23.599 -37.896 -67.719 1.00 14.47 245 GLY C O 1
ATOM 14347 N N . GLN C 1 246 ? -25.131 -36.861 -66.421 1.00 11.07 246 GLN C N 1
ATOM 14348 C CA . GLN C 1 246 ? -25.247 -35.710 -67.303 1.00 11.01 246 GLN C CA 1
ATOM 14349 C C . GLN C 1 246 ? -24.785 -34.432 -66.605 1.00 9.63 246 GLN C C 1
ATOM 14350 O O . GLN C 1 246 ? -24.715 -34.358 -65.377 1.00 9.21 246 GLN C O 1
ATOM 14364 N N . LYS C 1 247 ? -24.443 -33.437 -67.434 1.00 9.49 247 LYS C N 1
ATOM 14365 C CA . LYS C 1 247 ? -24.042 -32.091 -67.020 1.00 9.58 247 LYS C CA 1
ATOM 14366 C C . LYS C 1 247 ? -25.244 -31.141 -67.031 1.00 7.84 247 LYS C C 1
ATOM 14367 O O . LYS C 1 247 ? -26.151 -31.277 -67.848 1.00 7.95 247 LYS C O 1
ATOM 14386 N N . GLY C 1 248 ? -25.190 -30.133 -66.135 1.00 5.51 248 GLY C N 1
ATOM 14387 C CA . GLY C 1 248 ? -26.308 -29.243 -65.911 1.00 5.37 248 GLY C CA 1
ATOM 14388 C C . GLY C 1 248 ? -25.959 -27.761 -66.059 1.00 6.96 248 GLY C C 1
ATOM 14389 O O . GLY C 1 248 ? -24.789 -27.360 -66.093 1.00 7.40 248 GLY C O 1
ATOM 14393 N N . PHE C 1 249 ? -27.025 -26.946 -66.108 1.00 6.80 249 PHE C N 1
ATOM 14394 C CA . PHE C 1 249 ? -26.946 -25.501 -66.296 1.00 5.38 249 PHE C CA 1
ATOM 14395 C C . PHE C 1 249 ? -28.235 -24.958 -65.701 1.00 7.27 249 PHE C C 1
ATOM 14396 O O . PHE C 1 249 ? -29.327 -25.434 -66.028 1.00 8.11 249 PHE C O 1
ATOM 14413 N N . LEU C 1 250 ? -28.105 -24.003 -64.789 1.00 6.94 250 LEU C N 1
ATOM 14414 C CA . LEU C 1 250 ? -29.281 -23.360 -64.212 1.00 7.53 250 LEU C CA 1
ATOM 14415 C C . LEU C 1 250 ? -29.536 -22.082 -64.999 1.00 5.86 250 LEU C C 1
ATOM 14416 O O . LEU C 1 250 ? -29.136 -20.987 -64.603 1.00 6.37 250 LEU C O 1
ATOM 14432 N N . GLY C 1 251 ? -30.268 -22.216 -66.108 1.00 5.90 251 GLY C N 1
ATOM 14433 C CA . GLY C 1 251 ? -30.382 -21.145 -67.093 1.00 6.48 251 GLY C CA 1
ATOM 14434 C C . GLY C 1 251 ? -31.121 -19.895 -66.649 1.00 5.88 251 GLY C C 1
ATOM 14435 O O . GLY C 1 251 ? -30.994 -18.858 -67.304 1.00 7.23 251 GLY C O 1
ATOM 14439 N N . GLU C 1 252 ? -31.941 -19.961 -65.614 1.00 5.17 252 GLU C N 1
ATOM 14440 C CA . GLU C 1 252 ? -32.536 -18.756 -65.081 1.00 4.30 252 GLU C CA 1
ATOM 14441 C C . GLU C 1 252 ? -32.759 -18.944 -63.585 1.00 5.38 252 GLU C C 1
ATOM 14442 O O . GLU C 1 252 ? -33.090 -20.039 -63.126 1.00 6.29 252 GLU C O 1
ATOM 14454 N N . TYR C 1 253 ? -32.631 -17.855 -62.848 1.00 6.40 253 TYR C N 1
ATOM 14455 C CA . TYR C 1 253 ? -32.963 -17.681 -61.441 1.00 6.88 253 TYR C CA 1
ATOM 14456 C C . TYR C 1 253 ? -32.924 -16.158 -61.343 1.00 5.28 253 TYR C C 1
ATOM 14457 O O . TYR C 1 253 ? -32.249 -15.499 -62.154 1.00 5.73 253 TYR C O 1
ATOM 14475 N N . GLY C 1 254 ? -33.611 -15.601 -60.351 1.00 5.22 254 GLY C N 1
ATOM 14476 C CA . GLY C 1 254 ? -33.633 -14.158 -60.179 1.00 5.14 254 GLY C CA 1
ATOM 14477 C C . GLY C 1 254 ? -34.350 -13.779 -58.903 1.00 5.96 254 GLY C C 1
ATOM 14478 O O . GLY C 1 254 ? -35.123 -14.563 -58.356 1.00 7.53 254 GLY C O 1
ATOM 14482 N N . ILE C 1 255 ? -34.111 -12.552 -58.441 1.00 8.07 255 ILE C N 1
ATOM 14483 C CA . ILE C 1 255 ? -34.739 -12.083 -57.198 1.00 8.35 255 ILE C CA 1
ATOM 14484 C C . ILE C 1 255 ? -35.081 -10.597 -57.312 1.00 9.21 255 ILE C C 1
ATOM 14485 O O . ILE C 1 255 ? -34.378 -9.812 -57.957 1.00 9.46 255 ILE C O 1
ATOM 14501 N N . PRO C 1 256 ? -36.182 -10.196 -56.679 1.00 9.10 256 PRO C N 1
ATOM 14502 C CA . PRO C 1 256 ? -36.482 -8.755 -56.595 1.00 9.84 256 PRO C CA 1
ATOM 14503 C C . PRO C 1 256 ? -35.521 -8.041 -55.666 1.00 11.51 256 PRO C C 1
ATOM 14504 O O . PRO C 1 256 ? -35.103 -8.582 -54.639 1.00 12.87 256 PRO C O 1
ATOM 14515 N N . ASP C 1 257 ? -35.190 -6.799 -56.017 1.00 12.80 257 ASP C N 1
ATOM 14516 C CA . ASP C 1 257 ? -34.311 -5.987 -55.177 1.00 13.70 257 ASP C CA 1
ATOM 14517 C C . ASP C 1 257 ? -34.910 -5.637 -53.804 1.00 14.56 257 ASP C C 1
ATOM 14518 O O . ASP C 1 257 ? -34.199 -5.009 -53.016 1.00 15.20 257 ASP C O 1
ATOM 14527 N N . ASP C 1 258 ? -36.160 -6.019 -53.486 1.00 14.57 258 ASP C N 1
ATOM 14528 C CA . ASP C 1 258 ? -36.865 -5.519 -52.313 1.00 14.27 258 ASP C CA 1
ATOM 14529 C C . ASP C 1 258 ? -37.265 -6.643 -51.367 1.00 14.46 258 ASP C C 1
ATOM 14530 O O . ASP C 1 258 ? -38.054 -6.422 -50.445 1.00 16.25 258 ASP C O 1
ATOM 14539 N N . LEU C 1 259 ? -36.682 -7.827 -51.521 1.00 14.14 259 LEU C N 1
ATOM 14540 C CA . LEU C 1 259 ? -36.895 -8.921 -50.581 1.00 13.45 259 LEU C CA 1
ATOM 14541 C C . LEU C 1 259 ? -35.587 -9.379 -49.948 1.00 13.63 259 LEU C C 1
ATOM 14542 O O . LEU C 1 259 ? -34.851 -10.175 -50.544 1.00 12.21 259 LEU C O 1
ATOM 14558 N N . PRO C 1 260 ? -35.243 -8.881 -48.758 1.00 15.54 260 PRO C N 1
ATOM 14559 C CA . PRO C 1 260 ? -33.990 -9.331 -48.119 1.00 16.41 260 PRO C CA 1
ATOM 14560 C C . PRO C 1 260 ? -33.875 -10.832 -48.036 1.00 14.50 260 PRO C C 1
ATOM 14561 O O . PRO C 1 260 ? -32.766 -11.373 -48.118 1.00 15.52 260 PRO C O 1
ATOM 14572 N N . GLU C 1 261 ? -35.005 -11.523 -47.884 1.00 12.56 261 GLU C N 1
ATOM 14573 C CA . GLU C 1 261 ? -35.000 -12.978 -47.762 1.00 12.78 261 GLU C CA 1
ATOM 14574 C C . GLU C 1 261 ? -34.569 -13.661 -49.049 1.00 12.05 261 GLU C C 1
ATOM 14575 O O . GLU C 1 261 ? -34.026 -14.775 -49.016 1.00 13.64 261 GLU C O 1
ATOM 14587 N N . ALA C 1 262 ? -34.816 -13.028 -50.182 1.00 11.08 262 ALA C N 1
ATOM 14588 C CA . ALA C 1 262 ? -34.415 -13.623 -51.442 1.00 11.86 262 ALA C CA 1
ATOM 14589 C C . ALA C 1 262 ? -32.909 -13.536 -51.648 1.00 10.59 262 ALA C C 1
ATOM 14590 O O . ALA C 1 262 ? -32.332 -14.392 -52.335 1.00 8.81 262 ALA C O 1
ATOM 14597 N N . ALA C 1 263 ? -32.265 -12.496 -51.092 1.00 11.48 263 ALA C N 1
ATOM 14598 C CA . ALA C 1 263 ? -30.816 -12.313 -51.233 1.00 10.44 263 ALA C CA 1
ATOM 14599 C C . ALA C 1 263 ? -30.044 -13.460 -50.574 1.00 11.16 263 ALA C C 1
ATOM 14600 O O . ALA C 1 263 ? -29.145 -14.061 -51.184 1.00 10.34 263 ALA C O 1
ATOM 14607 N N . GLN C 1 264 ? -30.414 -13.812 -49.335 1.00 11.71 264 GLN C N 1
ATOM 14608 C CA A GLN C 1 264 ? -29.823 -14.977 -48.686 0.43 10.31 264 GLN C CA 1
ATOM 14609 C CA B GLN C 1 264 ? -29.807 -14.973 -48.697 0.57 10.97 264 GLN C CA 1
ATOM 14610 C C . GLN C 1 264 ? -30.029 -16.224 -49.535 1.00 9.67 264 GLN C C 1
ATOM 14611 O O . GLN C 1 264 ? -29.106 -17.014 -49.750 1.00 10.39 264 GLN C O 1
ATOM 14638 N N . ALA C 1 265 ? -31.254 -16.429 -50.007 1.00 10.11 265 ALA C N 1
ATOM 14639 C CA . ALA C 1 265 ? -31.541 -17.599 -50.834 1.00 10.65 265 ALA C CA 1
ATOM 14640 C C . ALA C 1 265 ? -30.624 -17.660 -52.057 1.00 9.61 265 ALA C C 1
ATOM 14641 O O . ALA C 1 265 ? -30.142 -18.739 -52.438 1.00 10.96 265 ALA C O 1
ATOM 14648 N N . MET C 1 266 ? -30.390 -16.518 -52.698 1.00 7.77 266 MET C N 1
ATOM 14649 C CA . MET C 1 266 ? -29.559 -16.514 -53.891 1.00 7.76 266 MET C CA 1
ATOM 14650 C C . MET C 1 266 ? -28.119 -16.841 -53.529 1.00 9.60 266 MET C C 1
ATOM 14651 O O . MET C 1 266 ? -27.444 -17.562 -54.274 1.00 8.72 266 MET C O 1
ATOM 14665 N N . ASP C 1 267 ? -27.648 -16.331 -52.367 1.00 10.67 267 ASP C N 1
ATOM 14666 C CA . ASP C 1 267 ? -26.278 -16.590 -51.921 1.00 11.53 267 ASP C CA 1
ATOM 14667 C C . ASP C 1 267 ? -26.056 -18.083 -51.737 1.00 9.08 267 ASP C C 1
ATOM 14668 O O . ASP C 1 267 ? -25.097 -18.660 -52.266 1.00 10.15 267 ASP C O 1
ATOM 14677 N N . ASN C 1 268 ? -26.983 -18.735 -51.038 1.00 7.69 268 ASN C N 1
ATOM 14678 C CA . ASN C 1 268 ? -26.856 -20.157 -50.761 1.00 9.07 268 ASN C CA 1
ATOM 14679 C C . ASN C 1 268 ? -27.018 -20.982 -52.034 1.00 8.38 268 ASN C C 1
ATOM 14680 O O . ASN C 1 268 ? -26.373 -22.028 -52.191 1.00 8.32 268 ASN C O 1
ATOM 14691 N N . LEU C 1 269 ? -27.859 -20.519 -52.960 1.00 7.47 269 LEU C N 1
ATOM 14692 C CA . LEU C 1 269 ? -28.008 -21.232 -54.224 1.00 5.93 269 LEU C CA 1
ATOM 14693 C C . LEU C 1 269 ? -26.703 -21.263 -54.990 1.00 6.78 269 LEU C C 1
ATOM 14694 O O . LEU C 1 269 ? -26.277 -22.325 -55.456 1.00 9.08 269 LEU C O 1
ATOM 14710 N N . LEU C 1 270 ? -26.090 -20.083 -55.185 1.00 6.97 270 LEU C N 1
ATOM 14711 C CA . LEU C 1 270 ? -24.856 -19.967 -55.962 1.00 7.95 270 LEU C CA 1
ATOM 14712 C C . LEU C 1 270 ? -23.712 -20.722 -55.303 1.00 7.22 270 LEU C C 1
ATOM 14713 O O . LEU C 1 270 ? -22.871 -21.316 -55.989 1.00 7.48 270 LEU C O 1
ATOM 14729 N N . ALA C 1 271 ? -23.660 -20.709 -53.967 1.00 7.19 271 ALA C N 1
ATOM 14730 C CA . ALA C 1 271 ? -22.671 -21.516 -53.259 1.00 7.80 271 ALA C CA 1
ATOM 14731 C C . ALA C 1 271 ? -22.849 -22.996 -53.575 1.00 7.77 271 ALA C C 1
ATOM 14732 O O . ALA C 1 271 ? -21.881 -23.705 -53.855 1.00 9.20 271 ALA C O 1
ATOM 14739 N N . TYR C 1 272 ? -24.091 -23.470 -53.551 1.00 7.28 272 TYR C N 1
ATOM 14740 C CA . TYR C 1 272 ? -24.378 -24.864 -53.840 1.00 7.64 272 TYR C CA 1
ATOM 14741 C C . TYR C 1 272 ? -24.022 -25.203 -55.282 1.00 7.20 272 TYR C C 1
ATOM 14742 O O . TYR C 1 272 ? -23.469 -26.274 -55.551 1.00 8.54 272 TYR C O 1
ATOM 14760 N N . LEU C 1 273 ? -24.321 -24.301 -56.220 1.00 6.17 273 LEU C N 1
ATOM 14761 C CA . LEU C 1 273 ? -23.996 -24.543 -57.622 1.00 6.66 273 LEU C CA 1
ATOM 14762 C C . LEU C 1 273 ? -22.481 -24.576 -57.835 1.00 7.37 273 LEU C C 1
ATOM 14763 O O . LEU C 1 273 ? -21.968 -25.369 -58.635 1.00 8.77 273 LEU C O 1
ATOM 14779 N N . ASN C 1 274 ? -21.746 -23.713 -57.126 1.00 7.61 274 ASN C N 1
ATOM 14780 C CA . ASN C 1 274 ? -20.291 -23.769 -57.184 1.00 8.35 274 ASN C CA 1
ATOM 14781 C C . ASN C 1 274 ? -19.767 -25.109 -56.677 1.00 9.63 274 ASN C C 1
ATOM 14782 O O . ASN C 1 274 ? -18.843 -25.688 -57.255 1.00 11.31 274 ASN C O 1
ATOM 14793 N N . ASP C 1 275 ? -20.337 -25.623 -55.589 1.00 10.67 275 ASP C N 1
ATOM 14794 C CA . ASP C 1 275 ? -19.840 -26.888 -55.053 1.00 11.32 275 ASP C CA 1
ATOM 14795 C C . ASP C 1 275 ? -20.037 -28.035 -56.036 1.00 10.70 275 ASP C C 1
ATOM 14796 O O . ASP C 1 275 ? -19.428 -29.103 -55.879 1.00 10.55 275 ASP C O 1
ATOM 14805 N N . ASN C 1 276 ? -20.883 -27.835 -57.040 1.00 10.00 276 ASN C N 1
ATOM 14806 C CA . ASN C 1 276 ? -21.196 -28.853 -58.040 1.00 9.18 276 ASN C CA 1
ATOM 14807 C C . ASN C 1 276 ? -20.721 -28.423 -59.398 1.00 8.34 276 ASN C C 1
ATOM 14808 O O . ASN C 1 276 ? -20.949 -29.109 -60.394 1.00 7.89 276 ASN C O 1
ATOM 14819 N N . CYS C 1 277 ? -20.044 -27.297 -59.444 1.00 8.94 277 CYS C N 1
ATOM 14820 C CA . CYS C 1 277 ? -19.470 -26.876 -60.694 1.00 9.08 277 CYS C CA 1
ATOM 14821 C C . CYS C 1 277 ? -20.543 -26.777 -61.780 1.00 7.48 277 CYS C C 1
ATOM 14822 O O . CYS C 1 277 ? -20.290 -27.050 -62.944 1.00 6.25 277 CYS C O 1
ATOM 14829 N N . VAL C 1 278 ? -21.714 -26.238 -61.413 1.00 8.08 278 VAL C N 1
ATOM 14830 C CA . VAL C 1 278 ? -22.870 -26.093 -62.297 1.00 8.39 278 VAL C CA 1
ATOM 14831 C C . VAL C 1 278 ? -23.054 -24.615 -62.628 1.00 8.13 278 VAL C C 1
ATOM 14832 O O . VAL C 1 278 ? -23.199 -23.793 -61.705 1.00 6.87 278 VAL C O 1
ATOM 14845 N N . PRO C 1 279 ? -23.031 -24.239 -63.925 1.00 7.36 279 PRO C N 1
ATOM 14846 C CA . PRO C 1 279 ? -23.203 -22.834 -64.302 1.00 6.88 279 PRO C CA 1
ATOM 14847 C C . PRO C 1 279 ? -24.644 -22.382 -64.127 1.00 6.43 279 PRO C C 1
ATOM 14848 O O . PRO C 1 279 ? -25.554 -23.165 -63.850 1.00 6.89 279 PRO C O 1
ATOM 14859 N N . SER C 1 280 ? -24.833 -21.077 -64.294 1.00 6.49 280 SER C N 1
ATOM 14860 C CA . SER C 1 280 ? -26.124 -20.447 -64.101 1.00 6.34 280 SER C CA 1
ATOM 14861 C C . SER C 1 280 ? -26.210 -19.172 -64.943 1.00 6.44 280 SER C C 1
ATOM 14862 O O . SER C 1 280 ? -25.204 -18.640 -65.397 1.00 6.28 280 SER C O 1
ATOM 14870 N N . ALA C 1 281 ? -27.431 -18.656 -65.100 1.00 6.25 281 ALA C N 1
ATOM 14871 C CA . ALA C 1 281 ? -27.653 -17.386 -65.794 1.00 6.71 281 ALA C CA 1
ATOM 14872 C C . ALA C 1 281 ? -28.756 -16.567 -65.109 1.00 7.48 281 ALA C C 1
ATOM 14873 O O . ALA C 1 281 ? -29.923 -16.973 -65.040 1.00 7.69 281 ALA C O 1
ATOM 14880 N N . TYR C 1 282 ? -28.373 -15.409 -64.599 1.00 7.25 282 TYR C N 1
ATOM 14881 C CA . TYR C 1 282 ? -29.281 -14.605 -63.814 1.00 7.68 282 TYR C CA 1
ATOM 14882 C C . TYR C 1 282 ? -30.305 -13.969 -64.744 1.00 7.42 282 TYR C C 1
ATOM 14883 O O . TYR C 1 282 ? -29.961 -13.518 -65.835 1.00 8.48 282 TYR C O 1
ATOM 14901 N N . TRP C 1 283 ? -31.569 -13.896 -64.293 1.00 6.73 283 TRP C N 1
ATOM 14902 C CA . TRP C 1 283 ? -32.639 -13.235 -65.044 1.00 7.02 283 TRP C CA 1
ATOM 14903 C C . TRP C 1 283 ? -33.030 -11.948 -64.328 1.00 8.02 283 TRP C C 1
ATOM 14904 O O . TRP C 1 283 ? -33.565 -12.007 -63.216 1.00 8.69 283 TRP C O 1
ATOM 14925 N N . ALA C 1 284 ? -32.753 -10.787 -64.942 1.00 8.63 284 ALA C N 1
ATOM 14926 C CA . ALA C 1 284 ? -32.082 -10.620 -66.242 1.00 9.35 284 ALA C CA 1
ATOM 14927 C C . ALA C 1 284 ? -31.453 -9.218 -66.248 1.00 8.64 284 ALA C C 1
ATOM 14928 O O . ALA C 1 284 ? -31.780 -8.377 -65.405 1.00 7.73 284 ALA C O 1
ATOM 14935 N N . GLY C 1 285 ? -30.572 -8.955 -67.218 1.00 8.39 285 GLY C N 1
ATOM 14936 C CA . GLY C 1 285 ? -30.143 -7.597 -67.505 1.00 10.49 285 GLY C CA 1
ATOM 14937 C C . GLY C 1 285 ? -30.300 -7.231 -68.965 1.00 9.77 285 GLY C C 1
ATOM 14938 O O . GLY C 1 285 ? -30.936 -7.954 -69.724 1.00 9.29 285 GLY C O 1
ATOM 14942 N N . GLY C 1 286 ? -29.580 -6.213 -69.385 1.00 10.65 286 GLY C N 1
ATOM 14943 C CA . GLY C 1 286 ? -29.685 -5.734 -70.732 1.00 10.36 286 GLY C CA 1
ATOM 14944 C C . GLY C 1 286 ? -30.580 -4.516 -70.766 1.00 12.40 286 GLY C C 1
ATOM 14945 O O . GLY C 1 286 ? -30.959 -3.957 -69.722 1.00 12.78 286 GLY C O 1
ATOM 14949 N N . PRO C 1 287 ? -30.948 -4.081 -71.969 1.00 12.92 287 PRO C N 1
ATOM 14950 C CA . PRO C 1 287 ? -31.799 -2.890 -72.101 1.00 12.76 287 PRO C CA 1
ATOM 14951 C C . PRO C 1 287 ? -33.284 -3.210 -71.933 1.00 14.12 287 PRO C C 1
ATOM 14952 O O . PRO C 1 287 ? -33.743 -4.348 -72.038 1.00 15.48 287 PRO C O 1
ATOM 14963 N N . GLY C 1 288 ? -34.047 -2.169 -71.651 1.00 14.82 288 GLY C N 1
ATOM 14964 C CA . GLY C 1 288 ? -35.484 -2.292 -71.736 1.00 16.77 288 GLY C CA 1
ATOM 14965 C C . GLY C 1 288 ? -36.199 -2.789 -70.500 1.00 17.36 288 GLY C C 1
ATOM 14966 O O . GLY C 1 288 ? -37.424 -2.970 -70.542 1.00 19.98 288 GLY C O 1
ATOM 14970 N N . TRP C 1 289 ? -35.500 -2.979 -69.390 1.00 16.61 289 TRP C N 1
ATOM 14971 C CA . TRP C 1 289 ? -36.160 -3.450 -68.186 1.00 16.63 289 TRP C CA 1
ATOM 14972 C C . TRP C 1 289 ? -36.812 -2.340 -67.349 1.00 18.42 289 TRP C C 1
ATOM 14973 O O . TRP C 1 289 ? -37.735 -2.621 -66.580 1.00 16.52 289 TRP C O 1
ATOM 14994 N N . GLY C 1 290 ? -36.369 -1.097 -67.470 1.00 21.41 290 GLY C N 1
ATOM 14995 C CA . GLY C 1 290 ? -36.937 -0.054 -66.623 1.00 20.42 290 GLY C CA 1
ATOM 14996 C C . GLY C 1 290 ? -36.674 -0.342 -65.157 1.00 18.99 290 GLY C C 1
ATOM 14997 O O . GLY C 1 290 ? -35.566 -0.693 -64.760 1.00 19.78 290 GLY C O 1
ATOM 15001 N N . THR C 1 291 ? -37.730 -0.266 -64.348 1.00 18.39 291 THR C N 1
ATOM 15002 C CA . THR C 1 291 ? -37.676 -0.456 -62.903 1.00 18.09 291 THR C CA 1
ATOM 15003 C C . THR C 1 291 ? -37.982 -1.898 -62.487 1.00 17.55 291 THR C C 1
ATOM 15004 O O . THR C 1 291 ? -38.282 -2.146 -61.317 1.00 17.61 291 THR C O 1
ATOM 15015 N N . TYR C 1 292 ? -37.905 -2.848 -63.416 1.00 16.46 292 TYR C N 1
ATOM 15016 C CA . TYR C 1 292 ? -38.142 -4.256 -63.101 1.00 14.33 292 TYR C CA 1
ATOM 15017 C C . TYR C 1 292 ? -37.328 -4.659 -61.873 1.00 13.42 292 TYR C C 1
ATOM 15018 O O . TYR C 1 292 ? -36.104 -4.504 -61.839 1.00 13.87 292 TYR C O 1
ATOM 15036 N N . LYS C 1 293 ? -38.029 -5.111 -60.830 1.00 12.89 293 LYS C N 1
ATOM 15037 C CA A LYS C 1 293 ? -37.361 -5.378 -59.562 0.56 12.49 293 LYS C CA 1
ATOM 15038 C CA B LYS C 1 293 ? -37.357 -5.374 -59.564 0.44 12.80 293 LYS C CA 1
ATOM 15039 C C . LYS C 1 293 ? -36.314 -6.475 -59.693 1.00 11.99 293 LYS C C 1
ATOM 15040 O O . LYS C 1 293 ? -35.366 -6.525 -58.900 1.00 12.66 293 LYS C O 1
ATOM 15077 N N . LEU C 1 294 ? -36.488 -7.393 -60.649 1.00 9.64 294 LEU C N 1
ATOM 15078 C CA . LEU C 1 294 ? -35.515 -8.463 -60.795 1.00 8.41 294 LEU C CA 1
ATOM 15079 C C . LEU C 1 294 ? -34.294 -8.040 -61.604 1.00 8.73 294 LEU C C 1
ATOM 15080 O O . LEU C 1 294 ? -33.267 -8.736 -61.558 1.00 8.09 294 LEU C O 1
ATOM 15096 N N . ALA C 1 295 ? -34.376 -6.923 -62.330 1.00 8.89 295 ALA C N 1
ATOM 15097 C CA . ALA C 1 295 ? -33.336 -6.593 -63.298 1.00 8.99 295 ALA C CA 1
ATOM 15098 C C . ALA C 1 295 ? -32.021 -6.334 -62.576 1.00 11.08 295 ALA C C 1
ATOM 15099 O O . ALA C 1 295 ? -31.990 -5.681 -61.532 1.00 12.54 295 ALA C O 1
ATOM 15106 N N . ILE C 1 296 ? -30.919 -6.815 -63.155 1.00 12.15 296 ILE C N 1
ATOM 15107 C CA . ILE C 1 296 ? -29.579 -6.525 -62.661 1.00 12.75 296 ILE C CA 1
ATOM 15108 C C . ILE C 1 296 ? -28.865 -5.430 -63.467 1.00 15.41 296 ILE C C 1
ATOM 15109 O O . ILE C 1 296 ? -27.692 -5.139 -63.183 1.00 16.15 296 ILE C O 1
ATOM 15125 N N . GLU C 1 297 ? -29.533 -4.826 -64.472 1.00 16.84 297 GLU C N 1
ATOM 15126 C CA . GLU C 1 297 ? -28.924 -3.749 -65.272 1.00 18.83 297 GLU C CA 1
ATOM 15127 C C . GLU C 1 297 ? -28.657 -2.524 -64.400 1.00 21.79 297 GLU C C 1
ATOM 15128 O O . GLU C 1 297 ? -29.545 -2.117 -63.615 1.00 21.14 297 GLU C O 1
ATOM 15140 N N . PRO C 1 298 ? -27.451 -1.939 -64.462 1.00 25.01 298 PRO C N 1
ATOM 15141 C CA . PRO C 1 298 ? -27.181 -0.754 -63.639 1.00 27.91 298 PRO C CA 1
ATOM 15142 C C . PRO C 1 298 ? -28.166 0.367 -63.933 1.00 31.45 298 PRO C C 1
ATOM 15143 O O . PRO C 1 298 ? -28.838 0.395 -64.975 1.00 29.66 298 PRO C O 1
ATOM 15154 N N . ARG C 1 299 ? -28.230 1.310 -62.976 1.00 35.00 299 ARG C N 1
ATOM 15155 C CA . ARG C 1 299 ? -28.987 2.553 -63.103 1.00 34.63 299 ARG C CA 1
ATOM 15156 C C . ARG C 1 299 ? -28.098 3.669 -62.545 1.00 35.08 299 ARG C C 1
ATOM 15157 O O . ARG C 1 299 ? -27.903 3.755 -61.325 1.00 33.56 299 ARG C O 1
ATOM 15178 N N . ASN C 1 300 ? -27.509 4.458 -63.480 1.00 36.03 300 ASN C N 1
ATOM 15179 C CA . ASN C 1 300 ? -26.728 5.677 -63.236 1.00 35.37 300 ASN C CA 1
ATOM 15180 C C . ASN C 1 300 ? -25.305 5.346 -62.837 1.00 36.55 300 ASN C C 1
ATOM 15181 O O . ASN C 1 300 ? -24.662 6.126 -62.124 1.00 38.73 300 ASN C O 1
ATOM 15192 N N . GLY C 1 301 ? -24.799 4.197 -63.271 1.00 37.02 301 GLY C N 1
ATOM 15193 C CA . GLY C 1 301 ? -23.434 3.876 -62.917 1.00 37.24 301 GLY C CA 1
ATOM 15194 C C . GLY C 1 301 ? -23.269 3.365 -61.507 1.00 37.63 301 GLY C C 1
ATOM 15195 O O . GLY C 1 301 ? -22.163 3.367 -60.970 1.00 38.50 301 GLY C O 1
ATOM 15199 N N . LYS C 1 302 ? -24.362 2.937 -60.887 1.00 37.19 302 LYS C N 1
ATOM 15200 C CA . LYS C 1 302 ? -24.360 2.282 -59.579 1.00 36.74 302 LYS C CA 1
ATOM 15201 C C . LYS C 1 302 ? -24.860 0.834 -59.777 1.00 34.09 302 LYS C C 1
ATOM 15202 O O . LYS C 1 302 ? -25.919 0.609 -60.368 1.00 33.60 302 LYS C O 1
ATOM 15206 N N . ASP C 1 303 ? -24.046 -0.127 -59.343 1.00 32.28 303 ASP C N 1
ATOM 15207 C CA . ASP C 1 303 ? -24.380 -1.539 -59.511 1.00 29.09 303 ASP C CA 1
ATOM 15208 C C . ASP C 1 303 ? -25.622 -1.882 -58.696 1.00 27.61 303 ASP C C 1
ATOM 15209 O O . ASP C 1 303 ? -25.867 -1.309 -57.627 1.00 28.22 303 ASP C O 1
ATOM 15218 N N . ARG C 1 304 ? -26.421 -2.801 -59.221 1.00 24.51 304 ARG C N 1
ATOM 15219 C CA . ARG C 1 304 ? -27.616 -3.271 -58.564 1.00 21.63 304 ARG C CA 1
ATOM 15220 C C . ARG C 1 304 ? -27.235 -4.209 -57.424 1.00 17.80 304 ARG C C 1
ATOM 15221 O O . ARG C 1 304 ? -26.172 -4.838 -57.464 1.00 16.80 304 ARG C O 1
ATOM 15242 N N . PRO C 1 305 ? -28.097 -4.321 -56.396 1.00 17.53 305 PRO C N 1
ATOM 15243 C CA . PRO C 1 305 ? -27.753 -5.189 -55.260 1.00 16.23 305 PRO C CA 1
ATOM 15244 C C . PRO C 1 305 ? -27.486 -6.619 -55.663 1.00 14.28 305 PRO C C 1
ATOM 15245 O O . PRO C 1 305 ? -26.611 -7.255 -55.064 1.00 13.72 305 PRO C O 1
ATOM 15256 N N . GLN C 1 306 ? -28.216 -7.147 -56.655 1.00 13.46 306 GLN C N 1
ATOM 15257 C CA . GLN C 1 306 ? -28.017 -8.536 -57.077 1.00 11.50 306 GLN C CA 1
ATOM 15258 C C . GLN C 1 306 ? -26.695 -8.757 -57.807 1.00 9.97 306 GLN C C 1
ATOM 15259 O O . GLN C 1 306 ? -26.270 -9.906 -57.954 1.00 10.80 306 GLN C O 1
ATOM 15273 N N . MET C 1 307 ? -26.045 -7.690 -58.276 1.00 9.20 307 MET C N 1
ATOM 15274 C CA . MET C 1 307 ? -24.715 -7.807 -58.859 1.00 11.03 307 MET C CA 1
ATOM 15275 C C . MET C 1 307 ? -23.674 -8.069 -57.787 1.00 12.67 307 MET C C 1
ATOM 15276 O O . MET C 1 307 ? -22.759 -8.859 -58.005 1.00 13.02 307 MET C O 1
ATOM 15290 N N . GLU C 1 308 ? -23.786 -7.395 -56.626 1.00 14.97 308 GLU C N 1
ATOM 15291 C CA . GLU C 1 308 ? -22.898 -7.672 -55.500 1.00 16.34 308 GLU C CA 1
ATOM 15292 C C . GLU C 1 308 ? -23.052 -9.099 -55.005 1.00 13.31 308 GLU C C 1
ATOM 15293 O O . GLU C 1 308 ? -22.064 -9.732 -54.635 1.00 14.16 308 GLU C O 1
ATOM 15305 N N . LEU C 1 309 ? -24.270 -9.647 -55.070 1.00 11.69 309 LEU C N 1
ATOM 15306 C CA . LEU C 1 309 ? -24.492 -11.016 -54.622 1.00 11.60 309 LEU C CA 1
ATOM 15307 C C . LEU C 1 309 ? -23.879 -12.040 -55.580 1.00 12.24 309 LEU C C 1
ATOM 15308 O O . LEU C 1 309 ? -23.213 -12.980 -55.139 1.00 13.54 309 LEU C O 1
ATOM 15324 N N . MET C 1 310 ? -24.084 -11.887 -56.895 1.00 12.01 310 MET C N 1
ATOM 15325 C CA . MET C 1 310 ? -23.461 -12.833 -57.820 1.00 12.90 310 MET C CA 1
ATOM 15326 C C . MET C 1 310 ? -21.939 -12.692 -57.853 1.00 11.05 310 MET C C 1
ATOM 15327 O O . MET C 1 310 ? -21.244 -13.699 -57.983 1.00 11.37 310 MET C O 1
ATOM 15341 N N . ARG C 1 311 ? -21.408 -11.484 -57.630 1.00 12.05 311 ARG C N 1
ATOM 15342 C CA A ARG C 1 311 ? -19.958 -11.279 -57.649 0.59 12.94 311 ARG C CA 1
ATOM 15343 C CA B ARG C 1 311 ? -19.958 -11.298 -57.663 0.41 12.05 311 ARG C CA 1
ATOM 15344 C C . ARG C 1 311 ? -19.263 -12.083 -56.562 1.00 12.47 311 ARG C C 1
ATOM 15345 O O . ARG C 1 311 ? -18.133 -12.564 -56.764 1.00 11.09 311 ARG C O 1
ATOM 15386 N N . LYS C 1 312 ? -19.929 -12.250 -55.406 1.00 13.43 312 LYS C N 1
ATOM 15387 C CA . LYS C 1 312 ? -19.312 -12.996 -54.312 1.00 14.76 312 LYS C CA 1
ATOM 15388 C C . LYS C 1 312 ? -19.042 -14.438 -54.720 1.00 12.83 312 LYS C C 1
ATOM 15389 O O . LYS C 1 312 ? -18.283 -15.136 -54.039 1.00 14.39 312 LYS C O 1
ATOM 15408 N N . HIS C 1 313 ? -19.688 -14.929 -55.787 1.00 12.88 313 HIS C N 1
ATOM 15409 C CA . HIS C 1 313 ? -19.676 -16.353 -56.129 1.00 12.74 313 HIS C CA 1
ATOM 15410 C C . HIS C 1 313 ? -18.972 -16.666 -57.446 1.00 11.47 313 HIS C C 1
ATOM 15411 O O . HIS C 1 313 ? -18.995 -17.820 -57.882 1.00 12.90 313 HIS C O 1
ATOM 15425 N N . LEU C 1 314 ? -18.264 -15.697 -58.030 1.00 10.61 314 LEU C N 1
ATOM 15426 C CA . LEU C 1 314 ? -17.698 -15.879 -59.360 1.00 9.49 314 LEU C CA 1
ATOM 15427 C C . LEU C 1 314 ? -16.441 -16.739 -59.336 1.00 9.90 314 LEU C C 1
ATOM 15428 O O . LEU C 1 314 ? -16.139 -17.420 -60.326 1.00 11.18 314 LEU C O 1
ATOM 15444 N N . ALA C 1 315 ? -15.682 -16.715 -58.243 1.00 10.06 315 ALA C N 1
ATOM 15445 C CA . ALA C 1 315 ? -14.449 -17.495 -58.200 1.00 10.30 315 ALA C CA 1
ATOM 15446 C C . ALA C 1 315 ? -14.728 -18.979 -57.962 1.00 10.35 315 ALA C C 1
ATOM 15447 O O . ALA C 1 315 ? -15.522 -19.353 -57.085 1.00 10.87 315 ALA C O 1
ATOM 15454 N N . ASN C 1 316 ? -14.022 -19.825 -58.720 1.00 10.30 316 ASN C N 1
ATOM 15455 C CA . ASN C 1 316 ? -14.004 -21.255 -58.447 1.00 9.01 316 ASN C CA 1
ATOM 15456 C C . ASN C 1 316 ? -12.730 -21.900 -58.985 1.00 8.97 316 ASN C C 1
ATOM 15457 O O . ASN C 1 316 ? -11.928 -21.272 -59.674 1.00 10.05 316 ASN C O 1
ATOM 15468 N N . ASP C 1 317 ? -12.538 -23.163 -58.606 1.00 8.21 317 ASP C N 1
ATOM 15469 C CA . ASP C 1 317 ? -11.424 -23.975 -59.071 1.00 9.25 317 ASP C CA 1
ATOM 15470 C C . ASP C 1 317 ? -11.890 -25.062 -60.019 1.00 8.66 317 ASP C C 1
ATOM 15471 O O . ASP C 1 317 ? -11.209 -26.081 -60.164 1.00 9.88 317 ASP C O 1
ATOM 15480 N N . CYS C 1 318 ? -13.079 -24.913 -60.596 1.00 9.11 318 CYS C N 1
ATOM 15481 C CA . CYS C 1 318 ? -13.638 -25.968 -61.435 1.00 9.18 318 CYS C CA 1
ATOM 15482 C C . CYS C 1 318 ? -12.785 -26.126 -62.682 1.00 8.87 318 CYS C C 1
ATOM 15483 O O . CYS C 1 318 ? -12.179 -25.172 -63.164 1.00 10.04 318 CYS C O 1
ATOM 15490 N N . THR C 1 319 ? -12.767 -27.343 -63.211 1.00 9.95 319 THR C N 1
ATOM 15491 C CA . THR C 1 319 ? -12.080 -27.679 -64.450 1.00 11.99 319 THR C CA 1
ATOM 15492 C C . THR C 1 319 ? -13.027 -28.236 -65.501 1.00 13.49 319 THR C C 1
ATOM 15493 O O . THR C 1 319 ? -12.642 -28.337 -66.670 1.00 13.92 319 THR C O 1
ATOM 15504 N N . ALA C 1 320 ? -14.248 -28.615 -65.108 1.00 12.33 320 ALA C N 1
ATOM 15505 C CA . ALA C 1 320 ? -15.241 -29.201 -65.980 1.00 10.37 320 ALA C CA 1
ATOM 15506 C C . ALA C 1 320 ? -16.613 -28.858 -65.431 1.00 10.27 320 ALA C C 1
ATOM 15507 O O . ALA C 1 320 ? -16.790 -28.662 -64.224 1.00 9.68 320 ALA C O 1
ATOM 15514 N N . ILE C 1 321 ? -17.573 -28.763 -66.351 1.00 11.41 321 ILE C N 1
ATOM 15515 C CA . ILE C 1 321 ? -18.959 -28.511 -65.998 1.00 11.19 321 ILE C CA 1
ATOM 15516 C C . ILE C 1 321 ? -19.486 -29.750 -65.298 1.00 10.91 321 ILE C C 1
ATOM 15517 O O . ILE C 1 321 ? -19.282 -30.877 -65.777 1.00 11.28 321 ILE C O 1
ATOM 15533 N N . GLY C 1 322 ? -20.138 -29.554 -64.145 1.00 9.19 322 GLY C N 1
ATOM 15534 C CA . GLY C 1 322 ? -20.621 -30.655 -63.354 1.00 8.97 322 GLY C CA 1
ATOM 15535 C C . GLY C 1 322 ? -22.110 -30.869 -63.527 1.00 9.97 322 GLY C C 1
ATOM 15536 O O . GLY C 1 322 ? -22.705 -30.418 -64.502 1.00 9.55 322 GLY C O 1
ATOM 15540 N N . PRO C 1 323 ? -22.754 -31.551 -62.568 1.00 10.58 323 PRO C N 1
ATOM 15541 C CA . PRO C 1 323 ? -22.210 -32.107 -61.309 1.00 12.98 323 PRO C CA 1
ATOM 15542 C C . PRO C 1 323 ? -21.305 -33.355 -61.497 1.00 15.75 323 PRO C C 1
ATOM 15543 O O . PRO C 1 323 ? -21.254 -33.887 -62.604 1.00 16.81 323 PRO C O 1
ATOM 15554 N N . THR C 1 324 ? -20.555 -33.777 -60.467 1.00 16.78 324 THR C N 1
ATOM 15555 C CA . THR C 1 324 ? -19.639 -34.897 -60.677 1.00 19.37 324 THR C CA 1
ATOM 15556 C C . THR C 1 324 ? -20.458 -36.183 -60.732 1.00 20.39 324 THR C C 1
ATOM 15557 O O . THR C 1 324 ? -21.308 -36.407 -59.876 1.00 18.12 324 THR C O 1
ATOM 15568 N N . PRO C 1 325 ? -20.237 -37.023 -61.732 1.00 24.27 325 PRO C N 1
ATOM 15569 C CA . PRO C 1 325 ? -21.147 -38.150 -61.986 1.00 26.00 325 PRO C CA 1
ATOM 15570 C C . PRO C 1 325 ? -21.027 -39.296 -60.995 1.00 24.38 325 PRO C C 1
ATOM 15571 O O . PRO C 1 325 ? -22.065 -39.920 -60.761 1.00 23.04 325 PRO C O 1
ATOM 15582 N N . ALA D 1 1 ? -49.444 11.681 -78.741 1.00 36.73 1 ALA D N 1
ATOM 15583 C CA . ALA D 1 1 ? -49.631 12.670 -79.851 1.00 36.44 1 ALA D CA 1
ATOM 15584 C C . ALA D 1 1 ? -49.742 14.099 -79.290 1.00 35.35 1 ALA D C 1
ATOM 15585 O O . ALA D 1 1 ? -50.703 14.456 -78.606 1.00 37.05 1 ALA D O 1
ATOM 15594 N N . ASP D 1 2 ? -48.735 14.911 -79.582 1.00 32.19 2 ASP D N 1
ATOM 15595 C CA A ASP D 1 2 ? -48.770 16.307 -79.154 0.49 29.21 2 ASP D CA 1
ATOM 15596 C CA B ASP D 1 2 ? -48.665 16.290 -79.120 0.51 29.74 2 ASP D CA 1
ATOM 15597 C C . ASP D 1 2 ? -48.185 17.230 -80.227 1.00 27.13 2 ASP D C 1
ATOM 15598 O O . ASP D 1 2 ? -47.843 18.382 -79.925 1.00 26.38 2 ASP D O 1
ATOM 15615 N N . TRP D 1 3 ? -48.099 16.768 -81.494 1.00 22.60 3 TRP D N 1
ATOM 15616 C CA . TRP D 1 3 ? -47.611 17.631 -82.558 1.00 18.43 3 TRP D CA 1
ATOM 15617 C C . TRP D 1 3 ? -48.573 18.807 -82.730 1.00 17.65 3 TRP D C 1
ATOM 15618 O O . TRP D 1 3 ? -49.789 18.619 -82.706 1.00 18.87 3 TRP D O 1
ATOM 15639 N N . PRO D 1 4 ? -48.069 20.028 -82.915 1.00 16.30 4 PRO D N 1
ATOM 15640 C CA . PRO D 1 4 ? -48.984 21.144 -83.212 1.00 16.98 4 PRO D CA 1
ATOM 15641 C C . PRO D 1 4 ? -49.841 20.869 -84.452 1.00 15.64 4 PRO D C 1
ATOM 15642 O O . PRO D 1 4 ? -49.451 20.157 -85.380 1.00 15.11 4 PRO D O 1
ATOM 15653 N N . VAL D 1 5 ? -51.054 21.406 -84.444 1.00 16.83 5 VAL D N 1
ATOM 15654 C CA . VAL D 1 5 ? -51.939 21.233 -85.580 1.00 15.67 5 VAL D CA 1
ATOM 15655 C C . VAL D 1 5 ? -52.263 22.604 -86.165 1.00 17.78 5 VAL D C 1
ATOM 15656 O O . VAL D 1 5 ? -52.012 23.647 -85.546 1.00 18.37 5 VAL D O 1
ATOM 15669 N N . ASN D 1 6 ? -52.788 22.588 -87.401 1.00 17.80 6 ASN D N 1
ATOM 15670 C CA . ASN D 1 6 ? -53.297 23.791 -88.057 1.00 19.39 6 ASN D CA 1
ATOM 15671 C C . ASN D 1 6 ? -54.787 23.961 -87.719 1.00 21.29 6 ASN D C 1
ATOM 15672 O O . ASN D 1 6 ? -55.493 22.995 -87.442 1.00 21.55 6 ASN D O 1
ATOM 15683 N N . ASP D 1 7 ? -55.277 25.199 -87.819 1.00 23.21 7 ASP D N 1
ATOM 15684 C CA . ASP D 1 7 ? -56.674 25.474 -87.470 1.00 25.30 7 ASP D CA 1
ATOM 15685 C C . ASP D 1 7 ? -57.658 24.654 -88.307 1.00 25.70 7 ASP D C 1
ATOM 15686 O O . ASP D 1 7 ? -58.613 24.070 -87.779 1.00 27.91 7 ASP D O 1
ATOM 15695 N N . GLU D 1 8 ? -57.480 24.661 -89.619 1.00 24.54 8 GLU D N 1
ATOM 15696 C CA . GLU D 1 8 ? -58.418 24.058 -90.548 1.00 24.46 8 GLU D CA 1
ATOM 15697 C C . GLU D 1 8 ? -58.244 22.548 -90.665 1.00 25.02 8 GLU D C 1
ATOM 15698 O O . GLU D 1 8 ? -58.996 21.905 -91.406 1.00 27.79 8 GLU D O 1
ATOM 15710 N N . GLY D 1 9 ? -57.283 21.977 -89.957 1.00 22.77 9 GLY D N 1
ATOM 15711 C CA . GLY D 1 9 ? -56.930 20.583 -90.100 1.00 21.33 9 GLY D CA 1
ATOM 15712 C C . GLY D 1 9 ? -55.466 20.408 -90.461 1.00 21.19 9 GLY D C 1
ATOM 15713 O O . GLY D 1 9 ? -54.762 21.344 -90.822 1.00 22.19 9 GLY D O 1
ATOM 15717 N N . GLY D 1 10 ? -55.049 19.159 -90.431 1.00 20.66 10 GLY D N 1
ATOM 15718 C CA . GLY D 1 10 ? -53.681 18.820 -90.741 1.00 20.20 10 GLY D CA 1
ATOM 15719 C C . GLY D 1 10 ? -52.761 19.144 -89.581 1.00 18.25 10 GLY D C 1
ATOM 15720 O O . GLY D 1 10 ? -53.181 19.553 -88.491 1.00 17.85 10 GLY D O 1
ATOM 15724 N N . LEU D 1 11 ? -51.467 18.968 -89.840 1.00 16.92 11 LEU D N 1
ATOM 15725 C CA . LEU D 1 11 ? -50.431 19.220 -88.851 1.00 14.65 11 LEU D CA 1
ATOM 15726 C C . LEU D 1 11 ? -49.645 20.489 -89.171 1.00 12.10 11 LEU D C 1
ATOM 15727 O O . LEU D 1 11 ? -49.588 20.945 -90.312 1.00 11.46 11 LEU D O 1
ATOM 15743 N N . ALA D 1 12 ? -49.013 21.045 -88.134 1.00 10.45 12 ALA D N 1
ATOM 15744 C CA . ALA D 1 12 ? -48.132 22.203 -88.279 1.00 10.25 12 ALA D CA 1
ATOM 15745 C C . ALA D 1 12 ? -46.779 21.592 -88.613 1.00 9.68 12 ALA D C 1
ATOM 15746 O O . ALA D 1 12 ? -45.956 21.347 -87.737 1.00 10.07 12 ALA D O 1
ATOM 15753 N N . LEU D 1 13 ? -46.557 21.325 -89.906 1.00 8.56 13 LEU D N 1
ATOM 15754 C CA . LEU D 1 13 ? -45.376 20.602 -90.358 1.00 10.14 13 LEU D CA 1
ATOM 15755 C C . LEU D 1 13 ? -44.159 21.497 -90.575 1.00 9.37 13 LEU D C 1
ATOM 15756 O O . LEU D 1 13 ? -43.033 21.093 -90.240 1.00 8.70 13 LEU D O 1
ATOM 15772 N N . HIS D 1 14 ? -44.350 22.701 -91.115 1.00 7.11 14 HIS D N 1
ATOM 15773 C CA . HIS D 1 14 ? -43.227 23.552 -91.518 1.00 7.71 14 HIS D CA 1
ATOM 15774 C C . HIS D 1 14 ? -43.101 24.760 -90.596 1.00 7.97 14 HIS D C 1
ATOM 15775 O O . HIS D 1 14 ? -43.963 25.645 -90.574 1.00 9.66 14 HIS D O 1
ATOM 15789 N N . GLY D 1 15 ? -42.015 24.765 -89.833 1.00 7.42 15 GLY D N 1
ATOM 15790 C CA . GLY D 1 15 ? -41.729 25.789 -88.866 1.00 7.33 15 GLY D CA 1
ATOM 15791 C C . GLY D 1 15 ? -40.417 26.492 -89.147 1.00 6.91 15 GLY D C 1
ATOM 15792 O O . GLY D 1 15 ? -39.927 26.522 -90.277 1.00 7.42 15 GLY D O 1
ATOM 15796 N N . VAL D 1 16 ? -39.819 27.045 -88.111 1.00 6.31 16 VAL D N 1
ATOM 15797 C CA A VAL D 1 16 ? -38.675 27.930 -88.271 0.72 7.69 16 VAL D CA 1
ATOM 15798 C CA B VAL D 1 16 ? -38.680 27.941 -88.267 0.28 6.69 16 VAL D CA 1
ATOM 15799 C C . VAL D 1 16 ? -37.718 27.723 -87.111 1.00 7.09 16 VAL D C 1
ATOM 15800 O O . VAL D 1 16 ? -38.147 27.532 -85.971 1.00 7.89 16 VAL D O 1
ATOM 15825 N N . ASN D 1 17 ? -36.419 27.767 -87.414 1.00 6.40 17 ASN D N 1
ATOM 15826 C CA . ASN D 1 17 ? -35.362 27.890 -86.415 1.00 6.02 17 ASN D CA 1
ATOM 15827 C C . ASN D 1 17 ? -35.281 29.349 -85.962 1.00 5.56 17 ASN D C 1
ATOM 15828 O O . ASN D 1 17 ? -35.222 30.256 -86.798 1.00 7.32 17 ASN D O 1
ATOM 15839 N N . ILE D 1 18 ? -35.235 29.569 -84.644 1.00 6.81 18 ILE D N 1
ATOM 15840 C CA . ILE D 1 18 ? -35.256 30.909 -84.052 1.00 8.35 18 ILE D CA 1
ATOM 15841 C C . ILE D 1 18 ? -33.970 31.153 -83.251 1.00 9.07 18 ILE D C 1
ATOM 15842 O O . ILE D 1 18 ? -33.585 30.343 -82.400 1.00 8.40 18 ILE D O 1
ATOM 15858 N N . SER D 1 19 ? -33.309 32.271 -83.544 1.00 9.42 19 SER D N 1
ATOM 15859 C CA . SER D 1 19 ? -32.070 32.693 -82.907 1.00 8.67 19 SER D CA 1
ATOM 15860 C C . SER D 1 19 ? -32.324 33.313 -81.523 1.00 8.63 19 SER D C 1
ATOM 15861 O O . SER D 1 19 ? -33.466 33.490 -81.096 1.00 8.46 19 SER D O 1
ATOM 15869 N N . GLY D 1 20 ? -31.256 33.595 -80.781 1.00 8.22 20 GLY D N 1
ATOM 15870 C CA . GLY D 1 20 ? -29.888 33.246 -81.123 1.00 8.44 20 GLY D CA 1
ATOM 15871 C C . GLY D 1 20 ? -29.091 32.877 -79.873 1.00 8.08 20 GLY D C 1
ATOM 15872 O O . GLY D 1 20 ? -27.996 33.385 -79.616 1.00 7.45 20 GLY D O 1
ATOM 15876 N N . ALA D 1 21 ? -29.650 31.935 -79.104 1.00 7.71 21 ALA D N 1
ATOM 15877 C CA . ALA D 1 21 ? -29.013 31.501 -77.867 1.00 7.48 21 ALA D CA 1
ATOM 15878 C C . ALA D 1 21 ? -27.729 30.727 -78.130 1.00 8.92 21 ALA D C 1
ATOM 15879 O O . ALA D 1 21 ? -26.924 30.571 -77.200 1.00 11.19 21 ALA D O 1
ATOM 15886 N N . GLY D 1 22 ? -27.517 30.234 -79.355 1.00 6.75 22 GLY D N 1
ATOM 15887 C CA . GLY D 1 22 ? -26.301 29.544 -79.711 1.00 6.27 22 GLY D CA 1
ATOM 15888 C C . GLY D 1 22 ? -25.270 30.396 -80.431 1.00 6.95 22 GLY D C 1
ATOM 15889 O O . GLY D 1 22 ? -24.240 29.869 -80.863 1.00 7.80 22 GLY D O 1
ATOM 15893 N N . PHE D 1 23 ? -25.510 31.696 -80.554 1.00 7.49 23 PHE D N 1
ATOM 15894 C CA . PHE D 1 23 ? -24.624 32.598 -81.257 1.00 7.02 23 PHE D CA 1
ATOM 15895 C C . PHE D 1 23 ? -23.287 32.713 -80.532 1.00 7.51 23 PHE D C 1
ATOM 15896 O O . PHE D 1 23 ? -23.180 32.530 -79.323 1.00 8.42 23 PHE D O 1
ATOM 15913 N N . ALA D 1 24 ? -22.255 33.008 -81.303 1.00 7.38 24 ALA D N 1
ATOM 15914 C CA . ALA D 1 24 ? -20.906 33.192 -80.800 1.00 9.86 24 ALA D CA 1
ATOM 15915 C C . ALA D 1 24 ? -20.468 32.091 -79.797 1.00 9.99 24 ALA D C 1
ATOM 15916 O O . ALA D 1 24 ? -20.045 32.425 -78.685 1.00 10.26 24 ALA D O 1
ATOM 15923 N N . PRO D 1 25 ? -20.519 30.826 -80.202 1.00 8.92 25 PRO D N 1
ATOM 15924 C CA . PRO D 1 25 ? -20.226 29.724 -79.265 1.00 9.37 25 PRO D CA 1
ATOM 15925 C C . PRO D 1 25 ? -18.778 29.654 -78.820 1.00 11.29 25 PRO D C 1
ATOM 15926 O O . PRO D 1 25 ? -18.471 28.860 -77.910 1.00 12.45 25 PRO D O 1
ATOM 15937 N N . HIS D 1 26 ? -17.879 30.414 -79.453 1.00 12.29 26 HIS D N 1
ATOM 15938 C CA . HIS D 1 26 ? -16.513 30.533 -78.969 1.00 13.10 26 HIS D CA 1
ATOM 15939 C C . HIS D 1 26 ? -16.428 31.380 -77.706 1.00 13.25 26 HIS D C 1
ATOM 15940 O O . HIS D 1 26 ? -15.405 31.356 -77.030 1.00 14.91 26 HIS D O 1
ATOM 15954 N N . ILE D 1 27 ? -17.466 32.142 -77.390 1.00 11.11 27 ILE D N 1
ATOM 15955 C CA . ILE D 1 27 ? -17.442 33.065 -76.271 1.00 9.39 27 ILE D CA 1
ATOM 15956 C C . ILE D 1 27 ? -18.406 32.511 -75.238 1.00 9.21 27 ILE D C 1
ATOM 15957 O O . ILE D 1 27 ? -19.618 32.764 -75.319 1.00 9.02 27 ILE D O 1
ATOM 15973 N N . THR D 1 28 ? -17.869 31.757 -74.258 1.00 9.60 28 THR D N 1
ATOM 15974 C CA . THR D 1 28 ? -18.648 31.179 -73.164 1.00 10.49 28 THR D CA 1
ATOM 15975 C C . THR D 1 28 ? -18.180 31.731 -71.825 1.00 10.39 28 THR D C 1
ATOM 15976 O O . THR D 1 28 ? -16.979 31.814 -71.583 1.00 11.49 28 THR D O 1
ATOM 15987 N N . PRO D 1 29 ? -19.084 32.133 -70.950 1.00 10.07 29 PRO D N 1
ATOM 15988 C CA . PRO D 1 29 ? -20.533 32.130 -71.176 1.00 10.53 29 PRO D CA 1
ATOM 15989 C C . PRO D 1 29 ? -21.112 33.179 -72.162 1.00 10.78 29 PRO D C 1
ATOM 15990 O O . PRO D 1 29 ? -22.242 33.033 -72.668 1.00 11.76 29 PRO D O 1
ATOM 16001 N N . GLY D 1 30 ? -20.351 34.239 -72.417 1.00 10.24 30 GLY D N 1
ATOM 16002 C CA . GLY D 1 30 ? -20.865 35.340 -73.201 1.00 8.76 30 GLY D CA 1
ATOM 16003 C C . GLY D 1 30 ? -21.883 36.133 -72.410 1.00 8.61 30 GLY D C 1
ATOM 16004 O O . GLY D 1 30 ? -22.242 35.755 -71.286 1.00 9.26 30 GLY D O 1
ATOM 16008 N N . LYS D 1 31 ? -22.321 37.256 -72.958 1.00 8.34 31 LYS D N 1
ATOM 16009 C CA . LYS D 1 31 ? -23.369 38.058 -72.339 1.00 10.46 31 LYS D CA 1
ATOM 16010 C C . LYS D 1 31 ? -24.619 38.100 -73.210 1.00 9.68 31 LYS D C 1
ATOM 16011 O O . LYS D 1 31 ? -24.527 38.391 -74.404 1.00 9.26 31 LYS D O 1
ATOM 16030 N N . ASN D 1 32 ? -25.784 37.850 -72.613 1.00 8.91 32 ASN D N 1
ATOM 16031 C CA . ASN D 1 32 ? -27.052 38.016 -73.320 1.00 9.67 32 ASN D CA 1
ATOM 16032 C C . ASN D 1 32 ? -27.219 39.484 -73.691 1.00 8.76 32 ASN D C 1
ATOM 16033 O O . ASN D 1 32 ? -26.929 40.367 -72.882 1.00 8.66 32 ASN D O 1
ATOM 16044 N N . GLY D 1 33 ? -27.582 39.728 -74.959 1.00 8.38 33 GLY D N 1
ATOM 16045 C CA . GLY D 1 33 ? -27.641 41.050 -75.538 1.00 7.98 33 GLY D CA 1
ATOM 16046 C C . GLY D 1 33 ? -26.358 41.519 -76.201 1.00 8.84 33 GLY D C 1
ATOM 16047 O O . GLY D 1 33 ? -26.394 42.488 -76.986 1.00 9.96 33 GLY D O 1
ATOM 16051 N N . THR D 1 34 ? -25.226 40.874 -75.913 1.00 8.91 34 THR D N 1
ATOM 16052 C CA . THR D 1 34 ? -23.960 41.194 -76.576 1.00 9.49 34 THR D CA 1
ATOM 16053 C C . THR D 1 34 ? -23.561 40.090 -77.536 1.00 9.42 34 THR D C 1
ATOM 16054 O O . THR D 1 34 ? -23.578 40.287 -78.757 1.00 10.08 34 THR D O 1
ATOM 16065 N N . HIS D 1 35 ? -23.232 38.914 -77.026 1.00 8.41 35 HIS D N 1
ATOM 16066 C CA . HIS D 1 35 ? -22.720 37.836 -77.860 1.00 9.10 35 HIS D CA 1
ATOM 16067 C C . HIS D 1 35 ? -23.793 36.861 -78.323 1.00 8.22 35 HIS D C 1
ATOM 16068 O O . HIS D 1 35 ? -23.628 36.211 -79.360 1.00 8.74 35 HIS D O 1
ATOM 16082 N N . TYR D 1 36 ? -24.877 36.734 -77.559 1.00 7.15 36 TYR D N 1
ATOM 16083 C CA . TYR D 1 36 ? -25.989 35.882 -77.938 1.00 8.29 36 TYR D CA 1
ATOM 16084 C C . TYR D 1 36 ? -27.274 36.581 -77.556 1.00 7.38 36 TYR D C 1
ATOM 16085 O O . TYR D 1 36 ? -27.265 37.588 -76.851 1.00 8.19 36 TYR D O 1
ATOM 16103 N N . PHE D 1 37 ? -28.388 36.061 -78.067 1.00 7.57 37 PHE D N 1
ATOM 16104 C CA . PHE D 1 37 ? -29.647 36.776 -77.944 1.00 8.81 37 PHE D CA 1
ATOM 16105 C C . PHE D 1 37 ? -30.799 35.800 -77.755 1.00 7.53 37 PHE D C 1
ATOM 16106 O O . PHE D 1 37 ? -30.735 34.647 -78.194 1.00 8.90 37 PHE D O 1
ATOM 16123 N N . TYR D 1 38 ? -31.856 36.278 -77.106 1.00 7.18 38 TYR D N 1
ATOM 16124 C CA . TYR D 1 38 ? -33.041 35.477 -76.916 1.00 8.06 38 TYR D CA 1
ATOM 16125 C C . TYR D 1 38 ? -34.243 36.167 -77.549 1.00 8.93 38 TYR D C 1
ATOM 16126 O O . TYR D 1 38 ? -34.358 37.397 -77.486 1.00 8.38 38 TYR D O 1
ATOM 16144 N N . PRO D 1 39 ? -35.155 35.398 -78.142 1.00 10.54 39 PRO D N 1
ATOM 16145 C CA . PRO D 1 39 ? -36.307 36.001 -78.821 1.00 11.31 39 PRO D CA 1
ATOM 16146 C C . PRO D 1 39 ? -37.250 36.690 -77.854 1.00 11.85 39 PRO D C 1
ATOM 16147 O O . PRO D 1 39 ? -37.237 36.456 -76.645 1.00 12.21 39 PRO D O 1
ATOM 16158 N N . GLU D 1 40 ? -38.119 37.516 -78.437 1.00 13.60 40 GLU D N 1
ATOM 16159 C CA . GLU D 1 40 ? -39.139 38.266 -77.722 1.00 14.18 40 GLU D CA 1
ATOM 16160 C C . GLU D 1 40 ? -40.510 37.888 -78.274 1.00 13.22 40 GLU D C 1
ATOM 16161 O O . GLU D 1 40 ? -40.639 37.150 -79.246 1.00 12.18 40 GLU D O 1
ATOM 16173 N N . LYS D 1 41 ? -41.545 38.442 -77.647 1.00 14.00 41 LYS D N 1
ATOM 16174 C CA A LYS D 1 41 ? -42.912 38.196 -78.094 0.54 13.96 41 LYS D CA 1
ATOM 16175 C CA B LYS D 1 41 ? -42.914 38.204 -78.093 0.46 14.15 41 LYS D CA 1
ATOM 16176 C C . LYS D 1 41 ? -43.080 38.476 -79.581 1.00 14.57 41 LYS D C 1
ATOM 16177 O O . LYS D 1 41 ? -43.779 37.733 -80.282 1.00 14.19 41 LYS D O 1
ATOM 16214 N N . LYS D 1 42 ? -42.459 39.554 -80.077 1.00 16.77 42 LYS D N 1
ATOM 16215 C CA . LYS D 1 42 ? -42.670 39.946 -81.465 1.00 17.67 42 LYS D CA 1
ATOM 16216 C C . LYS D 1 42 ? -42.363 38.793 -82.399 1.00 17.02 42 LYS D C 1
ATOM 16217 O O . LYS D 1 42 ? -43.074 38.584 -83.385 1.00 18.14 42 LYS D O 1
ATOM 16236 N N . HIS D 1 43 ? -41.302 38.034 -82.102 1.00 14.41 43 HIS D N 1
ATOM 16237 C CA . HIS D 1 43 ? -40.878 36.951 -82.977 1.00 14.05 43 HIS D CA 1
ATOM 16238 C C . HIS D 1 43 ? -41.929 35.849 -83.030 1.00 12.80 43 HIS D C 1
ATOM 16239 O O . HIS D 1 43 ? -42.390 35.484 -84.111 1.00 13.72 43 HIS D O 1
ATOM 16253 N N . PHE D 1 44 ? -42.353 35.338 -81.872 1.00 13.30 44 PHE D N 1
ATOM 16254 C CA . PHE D 1 44 ? -43.355 34.275 -81.846 1.00 14.80 44 PHE D CA 1
ATOM 16255 C C . PHE D 1 44 ? -44.683 34.747 -82.408 1.00 14.60 44 PHE D C 1
ATOM 16256 O O . PHE D 1 44 ? -45.367 34.004 -83.128 1.00 14.23 44 PHE D O 1
ATOM 16273 N N . LYS D 1 45 ? -45.048 35.990 -82.116 1.00 14.36 45 LYS D N 1
ATOM 16274 C CA . LYS D 1 45 ? -46.308 36.502 -82.637 1.00 15.65 45 LYS D CA 1
ATOM 16275 C C . LYS D 1 45 ? -46.298 36.546 -84.156 1.00 14.69 45 LYS D C 1
ATOM 16276 O O . LYS D 1 45 ? -47.260 36.123 -84.802 1.00 14.85 45 LYS D O 1
ATOM 16295 N N . TYR D 1 46 ? -45.267 37.137 -84.742 1.00 13.08 46 TYR D N 1
ATOM 16296 C CA . TYR D 1 46 ? -45.169 37.218 -86.189 1.00 13.67 46 TYR D CA 1
ATOM 16297 C C . TYR D 1 46 ? -45.370 35.845 -86.845 1.00 14.88 46 TYR D C 1
ATOM 16298 O O . TYR D 1 46 ? -46.261 35.666 -87.676 1.00 15.20 46 TYR D O 1
ATOM 16316 N N . TYR D 1 47 ? -44.560 34.853 -86.448 1.00 15.32 47 TYR D N 1
ATOM 16317 C CA . TYR D 1 47 ? -44.639 33.536 -87.083 1.00 13.37 47 TYR D CA 1
ATOM 16318 C C . TYR D 1 47 ? -45.987 32.892 -86.844 1.00 12.73 47 TYR D C 1
ATOM 16319 O O . TYR D 1 47 ? -46.560 32.273 -87.746 1.00 12.11 47 TYR D O 1
ATOM 16337 N N . ALA D 1 48 ? -46.533 33.071 -85.648 1.00 13.09 48 ALA D N 1
ATOM 16338 C CA . ALA D 1 48 ? -47.924 32.718 -85.404 1.00 14.86 48 ALA D CA 1
ATOM 16339 C C . ALA D 1 48 ? -48.851 33.394 -86.417 1.00 15.28 48 ALA D C 1
ATOM 16340 O O . ALA D 1 48 ? -49.700 32.749 -87.048 1.00 14.43 48 ALA D O 1
ATOM 16347 N N . ASP D 1 49 ? -48.721 34.715 -86.544 1.00 16.78 49 ASP D N 1
ATOM 16348 C CA . ASP D 1 49 ? -49.545 35.475 -87.465 1.00 17.73 49 ASP D CA 1
ATOM 16349 C C . ASP D 1 49 ? -49.466 34.913 -88.878 1.00 17.34 49 ASP D C 1
ATOM 16350 O O . ASP D 1 49 ? -50.395 35.079 -89.675 1.00 17.84 49 ASP D O 1
ATOM 16359 N N . GLN D 1 50 ? -48.362 34.262 -89.210 1.00 16.40 50 GLN D N 1
ATOM 16360 C CA . GLN D 1 50 ? -48.167 33.735 -90.554 1.00 17.20 50 GLN D CA 1
ATOM 16361 C C . GLN D 1 50 ? -48.704 32.319 -90.700 1.00 17.76 50 GLN D C 1
ATOM 16362 O O . GLN D 1 50 ? -48.568 31.753 -91.785 1.00 18.50 50 GLN D O 1
ATOM 16376 N N . GLY D 1 51 ? -49.201 31.697 -89.611 1.00 17.09 51 GLY D N 1
ATOM 16377 C CA . GLY D 1 51 ? -49.697 30.326 -89.642 1.00 16.19 51 GLY D CA 1
ATOM 16378 C C . GLY D 1 51 ? -48.760 29.263 -89.093 1.00 15.06 51 GLY D C 1
ATOM 16379 O O . GLY D 1 51 ? -49.080 28.070 -89.175 1.00 16.03 51 GLY D O 1
ATOM 16383 N N . ILE D 1 52 ? -47.630 29.650 -88.524 1.00 13.32 52 ILE D N 1
ATOM 16384 C CA . ILE D 1 52 ? -46.549 28.722 -88.200 1.00 11.56 52 ILE D CA 1
ATOM 16385 C C . ILE D 1 52 ? -46.594 28.432 -86.715 1.00 11.90 52 ILE D C 1
ATOM 16386 O O . ILE D 1 52 ? -46.466 29.346 -85.895 1.00 12.52 52 ILE D O 1
ATOM 16402 N N . ARG D 1 53 ? -46.715 27.162 -86.355 1.00 11.45 53 ARG D N 1
ATOM 16403 C CA . ARG D 1 53 ? -46.783 26.790 -84.953 1.00 10.96 53 ARG D CA 1
ATOM 16404 C C . ARG D 1 53 ? -45.681 25.850 -84.503 1.00 10.02 53 ARG D C 1
ATOM 16405 O O . ARG D 1 53 ? -45.765 25.323 -83.395 1.00 10.75 53 ARG D O 1
ATOM 16426 N N . LEU D 1 54 ? -44.678 25.603 -85.339 1.00 9.23 54 LEU D N 1
ATOM 16427 C CA . LEU D 1 54 ? -43.515 24.791 -85.015 1.00 8.12 54 LEU D CA 1
ATOM 16428 C C . LEU D 1 54 ? -42.299 25.713 -84.948 1.00 8.81 54 LEU D C 1
ATOM 16429 O O . LEU D 1 54 ? -42.113 26.558 -85.828 1.00 9.96 54 LEU D O 1
ATOM 16445 N N . ILE D 1 55 ? -41.525 25.588 -83.862 1.00 9.41 55 ILE D N 1
ATOM 16446 C CA . ILE D 1 55 ? -40.282 26.323 -83.635 1.00 8.61 55 ILE D CA 1
ATOM 16447 C C . ILE D 1 55 ? -39.195 25.325 -83.249 1.00 6.18 55 ILE D C 1
ATOM 16448 O O . ILE D 1 55 ? -39.433 24.434 -82.437 1.00 7.68 55 ILE D O 1
ATOM 16464 N N . ARG D 1 56 ? -37.997 25.505 -83.785 1.00 5.84 56 ARG D N 1
ATOM 16465 C CA . ARG D 1 56 ? -36.789 24.858 -83.291 1.00 6.62 56 ARG D CA 1
ATOM 16466 C C . ARG D 1 56 ? -35.906 25.928 -82.663 1.00 7.30 56 ARG D C 1
ATOM 16467 O O . ARG D 1 56 ? -35.677 26.995 -83.256 1.00 6.68 56 ARG D O 1
ATOM 16488 N N . PHE D 1 57 ? -35.412 25.654 -81.462 1.00 8.08 57 PHE D N 1
ATOM 16489 C CA . PHE D 1 57 ? -34.677 26.674 -80.715 1.00 7.59 57 PHE D CA 1
ATOM 16490 C C . PHE D 1 57 ? -33.312 26.208 -80.247 1.00 6.20 57 PHE D C 1
ATOM 16491 O O . PHE D 1 57 ? -33.197 25.532 -79.207 1.00 5.57 57 PHE D O 1
ATOM 16508 N N . PRO D 1 58 ? -32.265 26.577 -80.981 1.00 5.77 58 PRO D N 1
ATOM 16509 C CA . PRO D 1 58 ? -30.903 26.265 -80.546 1.00 5.01 58 PRO D CA 1
ATOM 16510 C C . PRO D 1 58 ? -30.550 26.937 -79.222 1.00 5.92 58 PRO D C 1
ATOM 16511 O O . PRO D 1 58 ? -30.809 28.122 -79.015 1.00 7.35 58 PRO D O 1
ATOM 16522 N N . PHE D 1 59 ? -29.895 26.171 -78.350 1.00 6.48 59 PHE D N 1
ATOM 16523 C CA . PHE D 1 59 ? -29.120 26.680 -77.225 1.00 4.54 59 PHE D CA 1
ATOM 16524 C C . PHE D 1 59 ? -27.862 25.823 -77.160 1.00 5.40 59 PHE D C 1
ATOM 16525 O O . PHE D 1 59 ? -27.778 24.783 -77.812 1.00 5.51 59 PHE D O 1
ATOM 16542 N N . ILE D 1 60 ? -26.870 26.249 -76.362 1.00 7.70 60 ILE D N 1
ATOM 16543 C CA . ILE D 1 60 ? -25.642 25.467 -76.192 1.00 7.74 60 ILE D CA 1
ATOM 16544 C C . ILE D 1 60 ? -25.450 25.009 -74.742 1.00 6.66 60 ILE D C 1
ATOM 16545 O O . ILE D 1 60 ? -25.756 25.728 -73.790 1.00 6.53 60 ILE D O 1
ATOM 16561 N N . TRP D 1 61 ? -24.983 23.770 -74.588 1.00 7.90 61 TRP D N 1
ATOM 16562 C CA . TRP D 1 61 ? -24.741 23.201 -73.273 1.00 7.94 61 TRP D CA 1
ATOM 16563 C C . TRP D 1 61 ? -23.849 24.101 -72.443 1.00 6.77 61 TRP D C 1
ATOM 16564 O O . TRP D 1 61 ? -24.105 24.301 -71.258 1.00 7.54 61 TRP D O 1
ATOM 16585 N N . GLU D 1 62 ? -22.838 24.699 -73.061 1.00 5.93 62 GLU D N 1
ATOM 16586 C CA . GLU D 1 62 ? -21.907 25.520 -72.328 1.00 6.85 62 GLU D CA 1
ATOM 16587 C C . GLU D 1 62 ? -22.566 26.664 -71.584 1.00 6.36 62 GLU D C 1
ATOM 16588 O O . GLU D 1 62 ? -21.983 27.159 -70.610 1.00 6.93 62 GLU D O 1
ATOM 16600 N N . ARG D 1 63 ? -23.734 27.120 -72.023 1.00 6.42 63 ARG D N 1
ATOM 16601 C CA . ARG D 1 63 ? -24.449 28.215 -71.360 1.00 6.55 63 ARG D CA 1
ATOM 16602 C C . ARG D 1 63 ? -25.499 27.713 -70.367 1.00 6.63 63 ARG D C 1
ATOM 16603 O O . ARG D 1 63 ? -25.954 28.480 -69.512 1.00 7.17 63 ARG D O 1
ATOM 16624 N N . VAL D 1 64 ? -25.836 26.428 -70.427 1.00 6.39 64 VAL D N 1
ATOM 16625 C CA . VAL D 1 64 ? -26.687 25.820 -69.415 1.00 7.14 64 VAL D CA 1
ATOM 16626 C C . VAL D 1 64 ? -25.880 25.171 -68.301 1.00 6.48 64 VAL D C 1
ATOM 16627 O O . VAL D 1 64 ? -26.373 25.052 -67.181 1.00 6.58 64 VAL D O 1
ATOM 16640 N N . GLN D 1 65 ? -24.637 24.806 -68.569 1.00 7.19 65 GLN D N 1
ATOM 16641 C CA . GLN D 1 65 ? -23.779 24.163 -67.586 1.00 8.89 65 GLN D CA 1
ATOM 16642 C C . GLN D 1 65 ? -22.369 24.654 -67.904 1.00 9.52 65 GLN D C 1
ATOM 16643 O O . GLN D 1 65 ? -21.734 24.152 -68.832 1.00 11.33 65 GLN D O 1
ATOM 16657 N N . HIS D 1 66 ? -21.879 25.613 -67.126 1.00 8.20 66 HIS D N 1
ATOM 16658 C CA . HIS D 1 66 ? -20.581 26.206 -67.421 1.00 9.44 66 HIS D CA 1
ATOM 16659 C C . HIS D 1 66 ? -19.457 25.191 -67.283 1.00 10.54 66 HIS D C 1
ATOM 16660 O O . HIS D 1 66 ? -18.503 25.210 -68.059 1.00 12.45 66 HIS D O 1
ATOM 16674 N N . SER D 1 67 ? -19.584 24.266 -66.341 1.00 11.52 67 SER D N 1
ATOM 16675 C CA . SER D 1 67 ? -18.539 23.304 -66.039 1.00 12.14 67 SER D CA 1
ATOM 16676 C C . SER D 1 67 ? -19.158 21.981 -65.607 1.00 12.70 67 SER D C 1
ATOM 16677 O O . SER D 1 67 ? -20.221 21.940 -64.976 1.00 12.72 67 SER D O 1
ATOM 16685 N N . LEU D 1 68 ? -18.501 20.887 -65.977 1.00 13.03 68 LEU D N 1
ATOM 16686 C CA . LEU D 1 68 ? -19.041 19.605 -65.557 1.00 13.11 68 LEU D CA 1
ATOM 16687 C C . LEU D 1 68 ? -18.926 19.408 -64.054 1.00 14.79 68 LEU D C 1
ATOM 16688 O O . LEU D 1 68 ? -19.591 18.524 -63.498 1.00 15.74 68 LEU D O 1
ATOM 16704 N N . ASP D 1 69 ? -18.141 20.238 -63.375 1.00 15.86 69 ASP D N 1
ATOM 16705 C CA A ASP D 1 69 ? -17.941 20.139 -61.936 0.31 16.05 69 ASP D CA 1
ATOM 16706 C CA B ASP D 1 69 ? -17.962 20.098 -61.935 0.69 17.10 69 ASP D CA 1
ATOM 16707 C C . ASP D 1 69 ? -19.039 20.809 -61.125 1.00 16.34 69 ASP D C 1
ATOM 16708 O O . ASP D 1 69 ? -18.894 20.938 -59.903 1.00 18.73 69 ASP D O 1
ATOM 16725 N N . SER D 1 70 ? -20.109 21.264 -61.748 1.00 14.78 70 SER D N 1
ATOM 16726 C CA . SER D 1 70 ? -21.134 21.979 -61.004 1.00 13.51 70 SER D CA 1
ATOM 16727 C C . SER D 1 70 ? -22.462 21.899 -61.763 1.00 13.88 70 SER D C 1
ATOM 16728 O O . SER D 1 70 ? -22.567 21.293 -62.836 1.00 14.15 70 SER D O 1
ATOM 16736 N N . GLY D 1 71 ? -23.487 22.509 -61.180 1.00 12.71 71 GLY D N 1
ATOM 16737 C CA . GLY D 1 71 ? -24.842 22.367 -61.661 1.00 11.31 71 GLY D CA 1
ATOM 16738 C C . GLY D 1 71 ? -25.121 23.301 -62.819 1.00 11.17 71 GLY D C 1
ATOM 16739 O O . GLY D 1 71 ? -24.227 23.864 -63.449 1.00 12.02 71 GLY D O 1
ATOM 16743 N N . LEU D 1 72 ? -26.406 23.456 -63.094 1.00 11.39 72 LEU D N 1
ATOM 16744 C CA . LEU D 1 72 ? -26.898 24.217 -64.228 1.00 11.40 72 LEU D CA 1
ATOM 16745 C C . LEU D 1 72 ? -27.006 25.701 -63.891 1.00 10.62 72 LEU D C 1
ATOM 16746 O O . LEU D 1 72 ? -27.082 26.100 -62.733 1.00 10.94 72 LEU D O 1
ATOM 16762 N N . ASN D 1 73 ? -27.026 26.517 -64.941 1.00 9.54 73 ASN D N 1
ATOM 16763 C CA . ASN D 1 73 ? -27.111 27.965 -64.817 1.00 9.29 73 ASN D CA 1
ATOM 16764 C C . ASN D 1 73 ? -28.582 28.386 -64.757 1.00 9.63 73 ASN D C 1
ATOM 16765 O O . ASN D 1 73 ? -29.313 28.261 -65.743 1.00 8.60 73 ASN D O 1
ATOM 16776 N N . PHE D 1 74 ? -28.989 28.906 -63.591 1.00 10.92 74 PHE D N 1
ATOM 16777 C CA . PHE D 1 74 ? -30.365 29.294 -63.331 1.00 9.87 74 PHE D CA 1
ATOM 16778 C C . PHE D 1 74 ? -30.825 30.314 -64.346 1.00 9.61 74 PHE D C 1
ATOM 16779 O O . PHE D 1 74 ? -31.957 30.262 -64.842 1.00 10.59 74 PHE D O 1
ATOM 16796 N N . ASP D 1 75 ? -30.001 31.304 -64.609 1.00 9.24 75 ASP D N 1
ATOM 16797 C CA . ASP D 1 75 ? -30.441 32.349 -65.518 1.00 10.79 75 ASP D CA 1
ATOM 16798 C C . ASP D 1 75 ? -30.740 31.779 -66.899 1.00 9.64 75 ASP D C 1
ATOM 16799 O O . ASP D 1 75 ? -31.755 32.122 -67.505 1.00 10.49 75 ASP D O 1
ATOM 16808 N N . GLN D 1 76 ? -29.888 30.876 -67.392 1.00 7.58 76 GLN D N 1
ATOM 16809 C CA . GLN D 1 76 ? -30.079 30.355 -68.739 1.00 7.77 76 GLN D CA 1
ATOM 16810 C C . GLN D 1 76 ? -31.337 29.512 -68.807 1.00 7.69 76 GLN D C 1
ATOM 16811 O O . GLN D 1 76 ? -32.115 29.625 -69.754 1.00 8.25 76 GLN D O 1
ATOM 16825 N N . ILE D 1 77 ? -31.564 28.679 -67.791 1.00 8.99 77 ILE D N 1
ATOM 16826 C CA . ILE D 1 77 ? -32.793 27.887 -67.720 1.00 9.72 77 ILE D CA 1
ATOM 16827 C C . ILE D 1 77 ? -34.003 28.805 -67.640 1.00 10.17 77 ILE D C 1
ATOM 16828 O O . ILE D 1 77 ? -35.049 28.522 -68.239 1.00 10.63 77 ILE D O 1
ATOM 16844 N N . ARG D 1 78 ? -33.874 29.935 -66.916 1.00 12.10 78 ARG D N 1
ATOM 16845 C CA . ARG D 1 78 ? -34.925 30.954 -66.911 1.00 13.83 78 ARG D CA 1
ATOM 16846 C C . ARG D 1 78 ? -35.217 31.476 -68.326 1.00 10.87 78 ARG D C 1
ATOM 16847 O O . ARG D 1 78 ? -36.370 31.568 -68.759 1.00 9.86 78 ARG D O 1
ATOM 16868 N N . LEU D 1 79 ? -34.178 31.809 -69.069 1.00 10.76 79 LEU D N 1
ATOM 16869 C CA . LEU D 1 79 ? -34.393 32.297 -70.420 1.00 10.10 79 LEU D CA 1
ATOM 16870 C C . LEU D 1 79 ? -35.065 31.242 -71.291 1.00 8.78 79 LEU D C 1
ATOM 16871 O O . LEU D 1 79 ? -35.920 31.567 -72.121 1.00 9.53 79 LEU D O 1
ATOM 16887 N N . LEU D 1 80 ? -34.693 29.975 -71.114 1.00 9.27 80 LEU D N 1
ATOM 16888 C CA . LEU D 1 80 ? -35.313 28.909 -71.886 1.00 9.22 80 LEU D CA 1
ATOM 16889 C C . LEU D 1 80 ? -36.779 28.746 -71.498 1.00 9.17 80 LEU D C 1
ATOM 16890 O O . LEU D 1 80 ? -37.637 28.568 -72.366 1.00 10.19 80 LEU D O 1
ATOM 16906 N N . LYS D 1 81 ? -37.089 28.818 -70.200 1.00 9.73 81 LYS D N 1
ATOM 16907 C CA . LYS D 1 81 ? -38.490 28.697 -69.783 1.00 11.19 81 LYS D CA 1
ATOM 16908 C C . LYS D 1 81 ? -39.332 29.766 -70.451 1.00 11.59 81 LYS D C 1
ATOM 16909 O O . LYS D 1 81 ? -40.425 29.489 -70.958 1.00 14.05 81 LYS D O 1
ATOM 16928 N N . LYS D 1 82 ? -38.853 31.008 -70.415 1.00 12.58 82 LYS D N 1
ATOM 16929 C CA . LYS D 1 82 ? -39.567 32.136 -71.003 1.00 14.05 82 LYS D CA 1
ATOM 16930 C C . LYS D 1 82 ? -39.742 31.942 -72.501 1.00 12.51 82 LYS D C 1
ATOM 16931 O O . LYS D 1 82 ? -40.792 32.274 -73.042 1.00 12.02 82 LYS D O 1
ATOM 16950 N N . THR D 1 83 ? -38.740 31.384 -73.184 1.00 11.75 83 THR D N 1
ATOM 16951 C CA . THR D 1 83 ? -38.922 30.986 -74.582 1.00 12.12 83 THR D CA 1
ATOM 16952 C C . THR D 1 83 ? -40.086 30.002 -74.725 1.00 11.12 83 THR D C 1
ATOM 16953 O O . THR D 1 83 ? -40.936 30.158 -75.610 1.00 11.72 83 THR D O 1
ATOM 16964 N N . LEU D 1 84 ? -40.149 28.982 -73.858 1.00 10.97 84 LEU D N 1
ATOM 16965 C CA . LEU D 1 84 ? -41.260 28.032 -73.928 1.00 10.75 84 LEU D CA 1
ATOM 16966 C C . LEU D 1 84 ? -42.577 28.726 -73.623 1.00 10.85 84 LEU D C 1
ATOM 16967 O O . LEU D 1 84 ? -43.601 28.454 -74.268 1.00 11.97 84 LEU D O 1
ATOM 16983 N N . ASP D 1 85 ? -42.562 29.626 -72.635 1.00 10.03 85 ASP D N 1
ATOM 16984 C CA . ASP D 1 85 ? -43.737 30.420 -72.285 1.00 10.07 85 ASP D CA 1
ATOM 16985 C C . ASP D 1 85 ? -44.246 31.207 -73.471 1.00 10.88 85 ASP D C 1
ATOM 16986 O O . ASP D 1 85 ? -45.437 31.164 -73.789 1.00 10.48 85 ASP D O 1
ATOM 16995 N N . LEU D 1 86 ? -43.349 31.938 -74.137 1.00 12.33 86 LEU D N 1
ATOM 16996 C CA . LEU D 1 86 ? -43.774 32.785 -75.237 1.00 13.59 86 LEU D CA 1
ATOM 16997 C C . LEU D 1 86 ? -44.283 31.971 -76.397 1.00 12.38 86 LEU D C 1
ATOM 16998 O O . LEU D 1 86 ? -45.176 32.422 -77.099 1.00 14.03 86 LEU D O 1
ATOM 17014 N N . ALA D 1 87 ? -43.734 30.777 -76.628 1.00 11.38 87 ALA D N 1
ATOM 17015 C CA . ALA D 1 87 ? -44.309 29.901 -77.640 1.00 12.04 87 ALA D CA 1
ATOM 17016 C C . ALA D 1 87 ? -45.730 29.497 -77.252 1.00 12.52 87 ALA D C 1
ATOM 17017 O O . ALA D 1 87 ? -46.661 29.580 -78.060 1.00 12.98 87 ALA D O 1
ATOM 17024 N N . ALA D 1 88 ? -45.917 29.084 -75.999 1.00 13.91 88 ALA D N 1
ATOM 17025 C CA . ALA D 1 88 ? -47.234 28.656 -75.552 1.00 15.48 88 ALA D CA 1
ATOM 17026 C C . ALA D 1 88 ? -48.263 29.766 -75.739 1.00 17.74 88 ALA D C 1
ATOM 17027 O O . ALA D 1 88 ? -49.395 29.512 -76.178 1.00 18.48 88 ALA D O 1
ATOM 17034 N N . GLN D 1 89 ? -47.890 31.005 -75.409 1.00 17.50 89 GLN D N 1
ATOM 17035 C CA . GLN D 1 89 ? -48.803 32.143 -75.509 1.00 17.88 89 GLN D CA 1
ATOM 17036 C C . GLN D 1 89 ? -49.213 32.465 -76.941 1.00 18.65 89 GLN D C 1
ATOM 17037 O O . GLN D 1 89 ? -50.165 33.230 -77.143 1.00 20.35 89 GLN D O 1
ATOM 17051 N N . ASN D 1 90 ? -48.542 31.880 -77.928 1.00 18.27 90 ASN D N 1
ATOM 17052 C CA . ASN D 1 90 ? -48.877 32.067 -79.327 1.00 18.19 90 ASN D CA 1
ATOM 17053 C C . ASN D 1 90 ? -49.257 30.757 -79.991 1.00 17.53 90 ASN D C 1
ATOM 17054 O O . ASN D 1 90 ? -49.277 30.673 -81.224 1.00 17.56 90 ASN D O 1
ATOM 17065 N N . GLY D 1 91 ? -49.591 29.751 -79.189 1.00 16.46 91 GLY D N 1
ATOM 17066 C CA . GLY D 1 91 ? -50.083 28.500 -79.718 1.00 15.46 91 GLY D CA 1
ATOM 17067 C C . GLY D 1 91 ? -49.058 27.729 -80.512 1.00 15.94 91 GLY D C 1
ATOM 17068 O O . GLY D 1 91 ? -49.435 26.966 -81.418 1.00 17.20 91 GLY D O 1
ATOM 17072 N N . GLN D 1 92 ? -47.771 27.904 -80.193 1.00 13.75 92 GLN D N 1
ATOM 17073 C CA . GLN D 1 92 ? -46.661 27.216 -80.841 1.00 12.73 92 GLN D CA 1
ATOM 17074 C C . GLN D 1 92 ? -46.078 26.157 -79.908 1.00 11.27 92 GLN D C 1
ATOM 17075 O O . GLN D 1 92 ? -46.364 26.100 -78.712 1.00 10.60 92 GLN D O 1
ATOM 17089 N N . LYS D 1 93 ? -45.242 25.301 -80.468 1.00 10.61 93 LYS D N 1
ATOM 17090 C CA A LYS D 1 93 ? -44.544 24.297 -79.690 0.60 10.24 93 LYS D CA 1
ATOM 17091 C CA B LYS D 1 93 ? -44.543 24.299 -79.687 0.40 9.89 93 LYS D CA 1
ATOM 17092 C C . LYS D 1 93 ? -43.090 24.263 -80.122 1.00 9.32 93 LYS D C 1
ATOM 17093 O O . LYS D 1 93 ? -42.781 24.392 -81.310 1.00 8.40 93 LYS D O 1
ATOM 17129 N N . VAL D 1 94 ? -42.208 24.072 -79.152 1.00 10.99 94 VAL D N 1
ATOM 17130 C CA . VAL D 1 94 ? -40.773 24.226 -79.354 1.00 10.99 94 VAL D CA 1
ATOM 17131 C C . VAL D 1 94 ? -40.006 22.911 -79.221 1.00 8.20 94 VAL D C 1
ATOM 17132 O O . VAL D 1 94 ? -40.272 22.073 -78.354 1.00 7.89 94 VAL D O 1
ATOM 17145 N N . ILE D 1 95 ? -39.065 22.745 -80.144 1.00 6.85 95 ILE D N 1
ATOM 17146 C CA . ILE D 1 95 ? -38.073 21.692 -80.143 1.00 5.84 95 ILE D CA 1
ATOM 17147 C C . ILE D 1 95 ? -36.795 22.367 -79.664 1.00 5.86 95 ILE D C 1
ATOM 17148 O O . ILE D 1 95 ? -36.237 23.221 -80.360 1.00 5.87 95 ILE D O 1
ATOM 17164 N N . LEU D 1 96 ? -36.363 22.004 -78.453 1.00 6.89 96 LEU D N 1
ATOM 17165 C CA . LEU D 1 96 ? -35.158 22.565 -77.843 1.00 6.37 96 LEU D CA 1
ATOM 17166 C C . LEU D 1 96 ? -33.951 21.810 -78.373 1.00 6.14 96 LEU D C 1
ATOM 17167 O O . LEU D 1 96 ? -33.888 20.591 -78.248 1.00 7.37 96 LEU D O 1
ATOM 17183 N N . ASP D 1 97 ? -33.018 22.524 -78.976 1.00 5.18 97 ASP D N 1
ATOM 17184 C CA . ASP D 1 97 ? -31.918 21.947 -79.743 1.00 5.52 97 ASP D CA 1
ATOM 17185 C C . ASP D 1 97 ? -30.618 22.287 -79.032 1.00 5.80 97 ASP D C 1
ATOM 17186 O O . ASP D 1 97 ? -30.191 23.446 -79.037 1.00 6.43 97 ASP D O 1
ATOM 17195 N N . MET D 1 98 ? -30.007 21.276 -78.406 1.00 6.44 98 MET D N 1
ATOM 17196 C CA . MET D 1 98 ? -28.674 21.426 -77.832 1.00 5.70 98 MET D CA 1
ATOM 17197 C C . MET D 1 98 ? -27.720 21.492 -79.005 1.00 6.08 98 MET D C 1
ATOM 17198 O O . MET D 1 98 ? -27.391 20.467 -79.601 1.00 7.45 98 MET D O 1
ATOM 17212 N N . HIS D 1 99 ? -27.254 22.696 -79.321 1.00 6.09 99 HIS D N 1
ATOM 17213 C CA . HIS D 1 99 ? -26.650 23.034 -80.612 1.00 5.37 99 HIS D CA 1
ATOM 17214 C C . HIS D 1 99 ? -25.139 22.809 -80.568 1.00 5.09 99 HIS D C 1
ATOM 17215 O O . HIS D 1 99 ? -24.356 23.723 -80.758 1.00 5.77 99 HIS D O 1
ATOM 17229 N N . ASN D 1 100 ? -24.737 21.561 -80.347 1.00 5.00 100 ASN D N 1
ATOM 17230 C CA . ASN D 1 100 ? -23.383 21.369 -79.864 1.00 6.83 100 ASN D CA 1
ATOM 17231 C C . ASN D 1 100 ? -22.422 20.543 -80.711 1.00 7.82 100 ASN D C 1
ATOM 17232 O O . ASN D 1 100 ? -21.251 20.461 -80.327 1.00 9.13 100 ASN D O 1
ATOM 17243 N N . TYR D 1 101 ? -22.853 19.944 -81.825 1.00 6.55 101 TYR D N 1
ATOM 17244 C CA . TYR D 1 101 ? -21.949 19.343 -82.807 1.00 7.86 101 TYR D CA 1
ATOM 17245 C C . TYR D 1 101 ? -21.221 18.108 -82.268 1.00 9.22 101 TYR D C 1
ATOM 17246 O O . TYR D 1 101 ? -20.154 17.755 -82.789 1.00 9.39 101 TYR D O 1
ATOM 17264 N N . GLY D 1 102 ? -21.788 17.432 -81.252 1.00 9.19 102 GLY D N 1
ATOM 17265 C CA . GLY D 1 102 ? -21.150 16.286 -80.634 1.00 9.48 102 GLY D CA 1
ATOM 17266 C C . GLY D 1 102 ? -20.062 16.593 -79.629 1.00 10.80 102 GLY D C 1
ATOM 17267 O O . GLY D 1 102 ? -19.331 15.681 -79.229 1.00 11.44 102 GLY D O 1
ATOM 17271 N N . ARG D 1 103 ? -19.947 17.844 -79.190 1.00 11.10 103 ARG D N 1
ATOM 17272 C CA . ARG D 1 103 ? -18.841 18.316 -78.385 1.00 11.30 103 ARG D CA 1
ATOM 17273 C C . ARG D 1 103 ? -19.338 19.166 -77.225 1.00 11.29 103 ARG D C 1
ATOM 17274 O O . ARG D 1 103 ? -20.468 19.681 -77.216 1.00 10.40 103 ARG D O 1
ATOM 17295 N N . TYR D 1 104 ? -18.456 19.258 -76.221 1.00 10.99 104 TYR D N 1
ATOM 17296 C CA . TYR D 1 104 ? -18.635 20.143 -75.084 1.00 12.63 104 TYR D CA 1
ATOM 17297 C C . TYR D 1 104 ? -17.286 20.763 -74.767 1.00 12.51 104 TYR D C 1
ATOM 17298 O O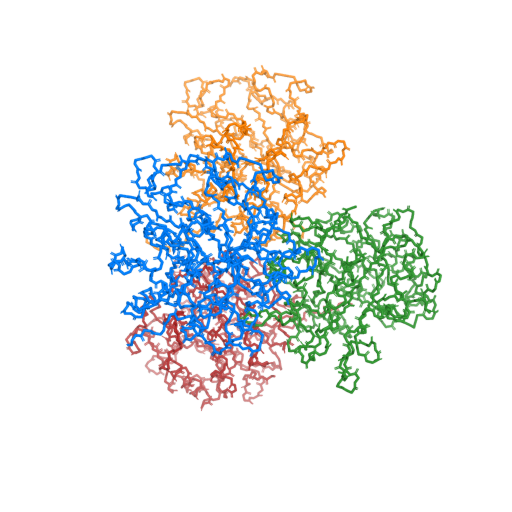 . TYR D 1 104 ? -16.298 20.040 -74.623 1.00 13.16 104 TYR D O 1
ATOM 17316 N N . HIS D 1 105 ? -17.240 22.095 -74.695 1.00 11.96 105 HIS D N 1
ATOM 17317 C CA . HIS D 1 105 ? -15.988 22.824 -74.508 1.00 12.77 105 HIS D CA 1
ATOM 17318 C C . HIS D 1 105 ? -14.831 22.295 -75.363 1.00 11.13 105 HIS D C 1
ATOM 17319 O O . HIS D 1 105 ? -13.676 22.270 -74.941 1.00 11.63 105 HIS D O 1
ATOM 17333 N N . GLY D 1 106 ? -15.123 21.899 -76.578 1.00 10.42 106 GLY D N 1
ATOM 17334 C CA . GLY D 1 106 ? -14.087 21.537 -77.502 1.00 12.59 106 GLY D CA 1
ATOM 17335 C C . GLY D 1 106 ? -13.754 20.068 -77.565 1.00 14.50 106 GLY D C 1
ATOM 17336 O O . GLY D 1 106 ? -13.015 19.648 -78.473 1.00 15.65 106 GLY D O 1
ATOM 17340 N N . GLU D 1 107 ? -14.245 19.276 -76.633 1.00 15.21 107 GLU D N 1
ATOM 17341 C CA . GLU D 1 107 ? -13.942 17.852 -76.605 1.00 15.75 107 GLU D CA 1
ATOM 17342 C C . GLU D 1 107 ? -15.199 17.041 -76.913 1.00 13.18 107 GLU D C 1
ATOM 17343 O O . GLU D 1 107 ? -16.312 17.448 -76.585 1.00 13.13 107 GLU D O 1
ATOM 17355 N N . LEU D 1 108 ? -14.992 15.867 -77.518 1.00 11.42 108 LEU D N 1
ATOM 17356 C CA . LEU D 1 108 ? -16.082 15.011 -77.962 1.00 11.74 108 LEU D CA 1
ATOM 17357 C C . LEU D 1 108 ? -16.804 14.405 -76.769 1.00 11.68 108 LEU D C 1
ATOM 17358 O O . LEU D 1 108 ? -16.161 13.984 -75.806 1.00 11.89 108 LEU D O 1
ATOM 17374 N N . ILE D 1 109 ? -18.145 14.389 -76.827 1.00 12.14 109 ILE D N 1
ATOM 17375 C CA . ILE D 1 109 ? -18.942 13.592 -75.901 1.00 11.94 109 ILE D CA 1
ATOM 17376 C C . ILE D 1 109 ? -18.596 12.133 -76.140 1.00 14.06 109 ILE D C 1
ATOM 17377 O O . ILE D 1 109 ? -18.698 11.633 -77.262 1.00 14.43 109 ILE D O 1
ATOM 17393 N N . GLY D 1 110 ? -18.151 11.455 -75.092 1.00 16.26 110 GLY D N 1
ATOM 17394 C CA . GLY D 1 110 ? -17.586 10.131 -75.207 1.00 16.29 110 GLY D CA 1
ATOM 17395 C C . GLY D 1 110 ? -16.120 10.090 -74.868 1.00 16.15 110 GLY D C 1
ATOM 17396 O O . GLY D 1 110 ? -15.617 9.033 -74.472 1.00 17.56 110 GLY D O 1
ATOM 17400 N N . SER D 1 111 ? -15.424 11.216 -75.002 1.00 15.60 111 SER D N 1
ATOM 17401 C CA . SER D 1 111 ? -14.035 11.314 -74.600 1.00 14.62 111 SER D CA 1
ATOM 17402 C C . SER D 1 111 ? -13.919 11.216 -73.074 1.00 14.76 111 SER D C 1
ATOM 17403 O O . SER D 1 111 ? -14.908 11.217 -72.335 1.00 15.17 111 SER D O 1
ATOM 17411 N N . SER D 1 112 ? -12.692 11.136 -72.587 1.00 14.49 112 SER D N 1
ATOM 17412 C CA A SER D 1 112 ? -12.494 11.062 -71.146 0.36 14.51 112 SER D CA 1
ATOM 17413 C CA B SER D 1 112 ? -12.509 11.057 -71.146 0.64 14.78 112 SER D CA 1
ATOM 17414 C C . SER D 1 112 ? -12.952 12.349 -70.479 1.00 15.39 112 SER D C 1
ATOM 17415 O O . SER D 1 112 ? -13.597 12.326 -69.428 1.00 17.49 112 SER D O 1
ATOM 17430 N N . LYS D 1 113 ? -12.658 13.485 -71.096 1.00 15.99 113 LYS D N 1
ATOM 17431 C CA . LYS D 1 113 ? -13.040 14.750 -70.485 1.00 15.08 113 LYS D CA 1
ATOM 17432 C C . LYS D 1 113 ? -14.550 14.966 -70.508 1.00 14.73 113 LYS D C 1
ATOM 17433 O O . LYS D 1 113 ? -15.080 15.691 -69.658 1.00 16.13 113 LYS D O 1
ATOM 17437 N N . VAL D 1 114 ? -15.254 14.396 -71.476 1.00 13.27 114 VAL D N 1
ATOM 17438 C CA . VAL D 1 114 ? -16.697 14.603 -71.553 1.00 12.10 114 VAL D CA 1
ATOM 17439 C C . VAL D 1 114 ? -17.396 13.253 -71.638 1.00 11.99 114 VAL D C 1
ATOM 17440 O O . VAL D 1 114 ? -17.901 12.892 -72.702 1.00 11.46 114 VAL D O 1
ATOM 17453 N N . PRO D 1 115 ? -17.435 12.470 -70.569 1.00 14.66 115 PRO D N 1
ATOM 17454 C CA . PRO D 1 115 ? -18.038 11.131 -70.645 1.00 15.78 115 PRO D CA 1
ATOM 17455 C C . PRO D 1 115 ? -19.538 11.181 -70.900 1.00 15.59 115 PRO D C 1
ATOM 17456 O O . PRO D 1 115 ? -20.220 12.190 -70.670 1.00 14.76 115 PRO D O 1
ATOM 17467 N N . TYR D 1 116 ? -20.047 10.047 -71.389 1.00 15.29 116 TYR D N 1
ATOM 17468 C CA . TYR D 1 116 ? -21.450 9.957 -71.747 1.00 15.00 116 TYR D CA 1
ATOM 17469 C C . TYR D 1 116 ? -22.341 10.289 -70.562 1.00 16.21 116 TYR D C 1
ATOM 17470 O O . TYR D 1 116 ? -23.478 10.736 -70.742 1.00 16.41 116 TYR D O 1
ATOM 17488 N N . GLU D 1 117 ? -21.887 9.956 -69.348 1.00 17.50 117 GLU D N 1
ATOM 17489 C CA . GLU D 1 117 ? -22.689 10.172 -68.155 1.00 19.90 117 GLU D CA 1
ATOM 17490 C C . GLU D 1 117 ? -22.929 11.658 -67.909 1.00 18.92 117 GLU D C 1
ATOM 17491 O O . GLU D 1 117 ? -23.961 12.035 -67.336 1.00 17.82 117 GLU D O 1
ATOM 17503 N N . ALA D 1 118 ? -22.012 12.510 -68.379 1.00 19.01 118 ALA D N 1
ATOM 17504 C CA . ALA D 1 118 ? -22.152 13.951 -68.230 1.00 17.69 118 ALA D CA 1
ATOM 17505 C C . ALA D 1 118 ? -23.176 14.519 -69.201 1.00 16.40 118 ALA D C 1
ATOM 17506 O O . ALA D 1 118 ? -23.960 15.399 -68.832 1.00 16.82 118 ALA D O 1
ATOM 17513 N N . TYR D 1 119 ? -23.172 14.011 -70.439 1.00 15.91 119 TYR D N 1
ATOM 17514 C CA . TYR D 1 119 ? -24.181 14.340 -71.442 1.00 14.02 119 TYR D CA 1
ATOM 17515 C C . TYR D 1 119 ? -25.559 13.812 -71.038 1.00 12.81 119 TYR D C 1
ATOM 17516 O O . TYR D 1 119 ? -26.558 14.527 -71.135 1.00 11.24 119 TYR D O 1
ATOM 17534 N N . ALA D 1 120 ? -25.630 12.574 -70.530 1.00 13.16 120 ALA D N 1
ATOM 17535 C CA . ALA D 1 120 ? -26.924 12.047 -70.103 1.00 13.07 120 ALA D CA 1
ATOM 17536 C C . ALA D 1 120 ? -27.507 12.849 -68.938 1.00 13.48 120 ALA D C 1
ATOM 17537 O O . ALA D 1 120 ? -28.714 13.122 -68.911 1.00 14.67 120 ALA D O 1
ATOM 17544 N N . SER D 1 121 ? -26.667 13.256 -67.969 1.00 12.58 121 SER D N 1
ATOM 17545 C CA . SER D 1 121 ? -27.189 13.877 -66.748 1.00 12.44 121 SER D CA 1
ATOM 17546 C C . SER D 1 121 ? -27.752 15.263 -67.020 1.00 11.59 121 SER D C 1
ATOM 17547 O O . SER D 1 121 ? -28.752 15.677 -66.408 1.00 10.85 121 SER D O 1
ATOM 17555 N N . VAL D 1 122 ? -27.118 16.003 -67.928 1.00 12.16 122 VAL D N 1
ATOM 17556 C CA . VAL D 1 122 ? -27.625 17.328 -68.245 1.00 12.46 122 VAL D CA 1
ATOM 17557 C C . VAL D 1 122 ? -28.998 17.221 -68.888 1.00 10.67 122 VAL D C 1
ATOM 17558 O O . VAL D 1 122 ? -29.918 17.953 -68.514 1.00 12.82 122 VAL D O 1
ATOM 17571 N N . TRP D 1 123 ? -29.193 16.254 -69.799 1.00 10.07 123 TRP D N 1
ATOM 17572 C CA . TRP D 1 123 ? -30.490 16.133 -70.462 1.00 10.79 123 TRP D CA 1
ATOM 17573 C C . TRP D 1 123 ? -31.552 15.558 -69.536 1.00 10.41 123 TRP D C 1
ATOM 17574 O O . TRP D 1 123 ? -32.732 15.915 -69.628 1.00 11.38 123 TRP D O 1
ATOM 17595 N N . ARG D 1 124 ? -31.186 14.624 -68.661 1.00 11.51 124 ARG D N 1
ATOM 17596 C CA . ARG D 1 124 ? -32.120 14.214 -67.618 1.00 11.35 124 ARG D CA 1
ATOM 17597 C C . ARG D 1 124 ? -32.534 15.417 -66.787 1.00 11.43 124 ARG D C 1
ATOM 17598 O O . ARG D 1 124 ? -33.699 15.576 -66.453 1.00 13.08 124 ARG D O 1
ATOM 17619 N N . LYS D 1 125 ? -31.608 16.303 -66.481 1.00 13.71 125 LYS D N 1
ATOM 17620 C CA A LYS D 1 125 ? -31.928 17.458 -65.648 0.57 14.59 125 LYS D CA 1
ATOM 17621 C CA B LYS D 1 125 ? -31.925 17.463 -65.653 0.03 14.68 125 LYS D CA 1
ATOM 17622 C CA C LYS D 1 125 ? -31.930 17.458 -65.653 0.39 14.80 125 LYS D CA 1
ATOM 17623 C C . LYS D 1 125 ? -32.777 18.472 -66.417 1.00 15.23 125 LYS D C 1
ATOM 17624 O O . LYS D 1 125 ? -33.691 19.092 -65.848 1.00 16.03 125 LYS D O 1
ATOM 17675 N N . LEU D 1 126 ? -32.500 18.657 -67.718 1.00 15.17 126 LEU D N 1
ATOM 17676 C CA . LEU D 1 126 ? -33.346 19.542 -68.512 1.00 14.23 126 LEU D CA 1
ATOM 17677 C C . LEU D 1 126 ? -34.755 18.964 -68.688 1.00 14.89 126 LEU D C 1
ATOM 17678 O O . LEU D 1 126 ? -35.744 19.705 -68.670 1.00 16.99 126 LEU D O 1
ATOM 17694 N N . ALA D 1 127 ? -34.867 17.652 -68.883 1.00 14.41 127 ALA D N 1
ATOM 17695 C CA . ALA D 1 127 ? -36.183 17.050 -68.992 1.00 13.67 127 ALA D CA 1
ATOM 17696 C C . ALA D 1 127 ? -36.945 17.204 -67.691 1.00 14.45 127 ALA D C 1
ATOM 17697 O O . ALA D 1 127 ? -38.168 17.356 -67.711 1.00 15.21 127 ALA D O 1
ATOM 17704 N N . GLU D 1 128 ? -36.233 17.163 -66.563 1.00 15.82 128 GLU D N 1
ATOM 17705 C CA . GLU D 1 128 ? -36.849 17.444 -65.277 1.00 17.71 128 GLU D CA 1
ATOM 17706 C C . GLU D 1 128 ? -37.403 18.856 -65.258 1.00 20.30 128 GLU D C 1
ATOM 17707 O O . GLU D 1 128 ? -38.549 19.075 -64.855 1.00 24.12 128 GLU D O 1
ATOM 17719 N N . ARG D 1 129 ? -36.620 19.832 -65.720 1.00 19.29 129 ARG D N 1
ATOM 17720 C CA A ARG D 1 129 ? -37.034 21.221 -65.561 0.58 18.91 129 ARG D CA 1
ATOM 17721 C CA B ARG D 1 129 ? -37.006 21.238 -65.585 0.42 19.53 129 ARG D CA 1
ATOM 17722 C C . ARG D 1 129 ? -38.122 21.622 -66.555 1.00 19.72 129 ARG D C 1
ATOM 17723 O O . ARG D 1 129 ? -38.920 22.516 -66.259 1.00 22.03 129 ARG D O 1
ATOM 17764 N N . PHE D 1 130 ? -38.217 20.955 -67.701 1.00 18.19 130 PHE D N 1
ATOM 17765 C CA . PHE D 1 130 ? -39.148 21.394 -68.735 1.00 17.68 130 PHE D CA 1
ATOM 17766 C C . PHE D 1 130 ? -40.313 20.452 -69.007 1.00 17.79 130 PHE D C 1
ATOM 17767 O O . PHE D 1 130 ? -41.189 20.794 -69.811 1.00 17.40 130 PHE D O 1
ATOM 17784 N N . LYS D 1 131 ? -40.314 19.263 -68.426 1.00 18.64 131 LYS D N 1
ATOM 17785 C CA . LYS D 1 131 ? -41.375 18.309 -68.663 1.00 19.90 131 LYS D CA 1
ATOM 17786 C C . LYS D 1 131 ? -42.736 18.947 -68.462 1.00 21.41 131 LYS D C 1
ATOM 17787 O O . LYS D 1 131 ? -42.983 19.633 -67.466 1.00 21.65 131 LYS D O 1
ATOM 17806 N N . GLY D 1 132 ? -43.625 18.699 -69.416 1.00 22.25 132 GLY D N 1
ATOM 17807 C CA . GLY D 1 132 ? -45.005 19.103 -69.286 1.00 23.29 132 GLY D CA 1
ATOM 17808 C C . GLY D 1 132 ? -45.317 20.543 -69.618 1.00 23.52 132 GLY D C 1
ATOM 17809 O O . GLY D 1 132 ? -46.464 20.971 -69.432 1.00 23.98 132 GLY D O 1
ATOM 17813 N N . HIS D 1 133 ? -44.348 21.301 -70.092 1.00 22.80 133 HIS D N 1
ATOM 17814 C CA . HIS D 1 133 ? -44.583 22.699 -70.402 1.00 21.80 133 HIS D CA 1
ATOM 17815 C C . HIS D 1 133 ? -45.443 22.802 -71.660 1.00 20.51 133 HIS D C 1
ATOM 17816 O O . HIS D 1 133 ? -45.136 22.145 -72.661 1.00 20.14 133 HIS D O 1
ATOM 17830 N N . PRO D 1 134 ? -46.542 23.595 -71.639 1.00 20.29 134 PRO D N 1
ATOM 17831 C CA . PRO D 1 134 ? -47.442 23.636 -72.807 1.00 18.75 134 PRO D CA 1
ATOM 17832 C C . PRO D 1 134 ? -46.751 24.011 -74.110 1.00 17.40 134 PRO D C 1
ATOM 17833 O O . PRO D 1 134 ? -47.251 23.718 -75.204 1.00 17.79 134 PRO D O 1
ATOM 17844 N N . GLY D 1 135 ? -45.609 24.668 -74.010 1.00 15.56 135 GLY D N 1
ATOM 17845 C CA . GLY D 1 135 ? -44.945 25.126 -75.213 1.00 15.17 135 GLY D CA 1
ATOM 17846 C C . GLY D 1 135 ? -43.857 24.214 -75.729 1.00 15.95 135 GLY D C 1
ATOM 17847 O O . GLY D 1 135 ? -43.137 24.557 -76.686 1.00 17.34 135 GLY D O 1
ATOM 17851 N N . LEU D 1 136 ? -43.729 23.038 -75.125 1.00 15.44 136 LEU D N 1
ATOM 17852 C CA . LEU D 1 136 ? -42.641 22.122 -75.408 1.00 13.73 136 LEU D CA 1
ATOM 17853 C C . LEU D 1 136 ? -43.118 21.006 -76.322 1.00 12.40 136 LEU D C 1
ATOM 17854 O O . LEU D 1 136 ? -44.079 20.301 -76.003 1.00 12.27 136 LEU D O 1
ATOM 17870 N N . LEU D 1 137 ? -42.412 20.820 -77.432 1.00 11.49 137 LEU D N 1
ATOM 17871 C CA . LEU D 1 137 ? -42.655 19.692 -78.316 1.00 10.74 137 LEU D CA 1
ATOM 17872 C C . LEU D 1 137 ? -41.666 18.549 -78.097 1.00 12.28 137 LEU D C 1
ATOM 17873 O O . LEU D 1 137 ? -42.062 17.373 -78.120 1.00 13.18 137 LEU D O 1
ATOM 17889 N N . GLY D 1 138 ? -40.402 18.854 -77.831 1.00 9.50 138 GLY D N 1
ATOM 17890 C CA . GLY D 1 138 ? -39.458 17.773 -77.660 1.00 10.35 138 GLY D CA 1
ATOM 17891 C C . GLY D 1 138 ? -38.032 18.261 -77.558 1.00 9.25 138 GLY D C 1
ATOM 17892 O O . GLY D 1 138 ? -37.756 19.460 -77.606 1.00 8.21 138 GLY D O 1
ATOM 17896 N N . TYR D 1 139 ? -37.128 17.280 -77.393 1.00 9.72 139 TYR D N 1
ATOM 17897 C CA . TYR D 1 139 ? -35.710 17.517 -77.109 1.00 8.48 139 TYR D CA 1
ATOM 17898 C C . TYR D 1 139 ? -34.882 17.030 -78.300 1.00 7.62 139 TYR D C 1
ATOM 17899 O O . TYR D 1 139 ? -34.804 15.823 -78.556 1.00 9.17 139 TYR D O 1
ATOM 17917 N N . ASP D 1 140 ? -34.281 17.979 -79.023 1.00 8.29 140 ASP D N 1
ATOM 17918 C CA . ASP D 1 140 ? -33.323 17.718 -80.109 1.00 7.35 140 ASP D CA 1
ATOM 17919 C C . ASP D 1 140 ? -31.961 17.642 -79.423 1.00 6.77 140 ASP D C 1
ATOM 17920 O O . ASP D 1 140 ? -31.339 18.661 -79.125 1.00 8.35 140 ASP D O 1
ATOM 17929 N N . ILE D 1 141 ? -31.535 16.420 -79.094 1.00 7.76 141 ILE D N 1
ATOM 17930 C CA . ILE D 1 141 ? -30.489 16.238 -78.079 1.00 7.50 141 ILE D CA 1
ATOM 17931 C C . ILE D 1 141 ? -29.107 16.645 -78.587 1.00 6.67 141 ILE D C 1
ATOM 17932 O O . ILE D 1 141 ? -28.182 16.826 -77.784 1.00 7.64 141 ILE D O 1
ATOM 17948 N N . MET D 1 142 ? -28.928 16.762 -79.903 1.00 6.24 142 MET D N 1
ATOM 17949 C CA . MET D 1 142 ? -27.664 17.258 -80.428 1.00 5.93 142 MET D CA 1
ATOM 17950 C C . MET D 1 142 ? -27.840 17.771 -81.850 1.00 5.58 142 MET D C 1
ATOM 17951 O O . MET D 1 142 ? -28.376 17.076 -82.701 1.00 7.98 142 MET D O 1
ATOM 17965 N N . ASN D 1 143 ? -27.356 18.960 -82.107 1.00 6.17 143 ASN D N 1
ATOM 17966 C CA . ASN D 1 143 ? -27.275 19.465 -83.458 1.00 5.74 143 ASN D CA 1
ATOM 17967 C C . ASN D 1 143 ? -26.039 18.892 -84.133 1.00 6.50 143 ASN D C 1
ATOM 17968 O O . ASN D 1 143 ? -24.934 18.998 -83.583 1.00 5.36 143 ASN D O 1
ATOM 17979 N N . GLU D 1 144 ? -26.226 18.301 -85.324 1.00 5.73 144 GLU D N 1
ATOM 17980 C CA . GLU D 1 144 ? -25.143 18.043 -86.265 1.00 6.45 144 GLU D CA 1
ATOM 17981 C C . GLU D 1 144 ? -23.866 17.444 -85.674 1.00 6.34 144 GLU D C 1
ATOM 17982 O O . GLU D 1 144 ? -22.791 18.038 -85.762 1.00 7.60 144 GLU D O 1
ATOM 17994 N N . PRO D 1 145 ? -23.946 16.238 -85.107 1.00 7.31 145 PRO D N 1
ATOM 17995 C CA . PRO D 1 145 ? -22.714 15.518 -84.786 1.00 7.42 145 PRO D CA 1
ATOM 17996 C C . PRO D 1 145 ? -21.926 15.349 -86.068 1.00 9.92 145 PRO D C 1
ATOM 17997 O O . PRO D 1 145 ? -22.503 15.126 -87.142 1.00 10.89 145 PRO D O 1
ATOM 18008 N N . HIS D 1 146 ? -20.601 15.501 -85.956 1.00 11.04 146 HIS D N 1
ATOM 18009 C CA . HIS D 1 146 ? -19.696 15.332 -87.086 1.00 10.38 146 HIS D CA 1
ATOM 18010 C C . HIS D 1 146 ? -18.340 14.889 -86.555 1.00 12.10 146 HIS D C 1
ATOM 18011 O O . HIS D 1 146 ? -17.908 15.341 -85.489 1.00 13.43 146 HIS D O 1
ATOM 18025 N N . SER D 1 147 ? -17.693 13.988 -87.287 1.00 10.89 147 SER D N 1
ATOM 18026 C CA . SER D 1 147 ? -16.347 13.514 -86.930 1.00 12.42 147 SER D CA 1
ATOM 18027 C C . SER D 1 147 ? -16.225 13.165 -85.434 1.00 12.71 147 SER D C 1
ATOM 18028 O O . SER D 1 147 ? -15.287 13.580 -84.734 1.00 12.16 147 SER D O 1
ATOM 18036 N N . THR D 1 148 ? -17.161 12.339 -84.950 1.00 12.38 148 THR D N 1
ATOM 18037 C CA . THR D 1 148 ? -17.156 11.903 -83.551 1.00 13.43 148 THR D CA 1
ATOM 18038 C C . THR D 1 148 ? -16.445 10.562 -83.334 1.00 11.42 148 THR D C 1
ATOM 18039 O O . THR D 1 148 ? -16.515 9.998 -82.240 1.00 10.71 148 THR D O 1
ATOM 18050 N N . VAL D 1 149 ? -15.744 10.063 -84.347 1.00 12.03 149 VAL D N 1
ATOM 18051 C CA . VAL D 1 149 ? -14.998 8.812 -84.262 1.00 13.16 149 VAL D CA 1
ATOM 18052 C C . VAL D 1 149 ? -15.776 7.708 -83.550 1.00 13.62 149 VAL D C 1
ATOM 18053 O O . VAL D 1 149 ? -15.254 7.005 -82.668 1.00 12.41 149 VAL D O 1
ATOM 18066 N N . GLY D 1 150 ? -16.998 7.488 -84.023 1.00 15.60 150 GLY D N 1
ATOM 18067 C CA . GLY D 1 150 ? -17.833 6.398 -83.587 1.00 16.78 150 GLY D CA 1
ATOM 18068 C C . GLY D 1 150 ? -18.543 6.620 -82.277 1.00 17.09 150 GLY D C 1
ATOM 18069 O O . GLY D 1 150 ? -19.340 5.752 -81.870 1.00 18.55 150 GLY D O 1
ATOM 18073 N N . LEU D 1 151 ? -18.342 7.776 -81.638 1.00 14.06 151 LEU D N 1
ATOM 18074 C CA . LEU D 1 151 ? -18.869 7.999 -80.300 1.00 13.12 151 LEU D CA 1
ATOM 18075 C C . LEU D 1 151 ? -20.300 8.524 -80.263 1.00 11.80 151 LEU D C 1
ATOM 18076 O O . LEU D 1 151 ? -20.935 8.412 -79.207 1.00 12.85 151 LEU D O 1
ATOM 18092 N N . TRP D 1 152 ? -20.813 9.134 -81.346 1.00 10.59 152 TRP D N 1
ATOM 18093 C CA . TRP D 1 152 ? -22.154 9.719 -81.289 1.00 9.68 152 TRP D CA 1
ATOM 18094 C C . TRP D 1 152 ? -23.239 8.689 -80.943 1.00 11.75 152 TRP D C 1
ATOM 18095 O O . TRP D 1 152 ? -24.089 8.982 -80.074 1.00 12.41 152 TRP D O 1
ATOM 18116 N N . PRO D 1 153 ? -23.305 7.503 -81.583 1.00 11.98 153 PRO D N 1
ATOM 18117 C CA . PRO D 1 153 ? -24.475 6.630 -81.331 1.00 11.47 153 PRO D CA 1
ATOM 18118 C C . PRO D 1 153 ? -24.622 6.254 -79.865 1.00 9.62 153 PRO D C 1
ATOM 18119 O O . PRO D 1 153 ? -25.736 6.200 -79.329 1.00 9.50 153 PRO D O 1
ATOM 18130 N N . GLY D 1 154 ? -23.506 6.025 -79.185 1.00 7.97 154 GLY D N 1
ATOM 18131 C CA . GLY D 1 154 ? -23.579 5.714 -77.771 1.00 8.73 154 GLY D CA 1
ATOM 18132 C C . GLY D 1 154 ? -24.017 6.904 -76.941 1.00 10.22 154 GLY D C 1
ATOM 18133 O O . GLY D 1 154 ? -24.764 6.758 -75.967 1.00 11.50 154 GLY D O 1
ATOM 18137 N N . ALA D 1 155 ? -23.566 8.103 -77.314 1.00 10.23 155 ALA D N 1
ATOM 18138 C CA . ALA D 1 155 ? -23.998 9.308 -76.611 1.00 9.97 155 ALA D CA 1
ATOM 18139 C C . ALA D 1 155 ? -25.498 9.540 -76.780 1.00 11.64 155 ALA D C 1
ATOM 18140 O O . ALA D 1 155 ? -26.177 9.951 -75.835 1.00 14.12 155 ALA D O 1
ATOM 18147 N N . ALA D 1 156 ? -26.025 9.296 -77.989 1.00 11.56 156 ALA D N 1
ATOM 18148 C CA . ALA D 1 156 ? -27.456 9.464 -78.262 1.00 10.06 156 ALA D CA 1
ATOM 18149 C C . ALA D 1 156 ? -28.302 8.529 -77.398 1.00 9.13 156 ALA D C 1
ATOM 18150 O O . ALA D 1 156 ? -29.323 8.936 -76.821 1.00 10.33 156 ALA D O 1
ATOM 18157 N N . GLN D 1 157 ? -27.882 7.264 -77.287 1.00 9.44 157 GLN D N 1
ATOM 18158 C CA . GLN D 1 157 ? -28.624 6.306 -76.482 1.00 8.81 157 GLN D CA 1
ATOM 18159 C C . GLN D 1 157 ? -28.529 6.641 -74.995 1.00 9.16 157 GLN D C 1
ATOM 18160 O O . GLN D 1 157 ? -29.505 6.481 -74.256 1.00 10.57 157 GLN D O 1
ATOM 18174 N N . ALA D 1 158 ? -27.354 7.069 -74.533 1.00 9.87 158 ALA D N 1
ATOM 18175 C CA . ALA D 1 158 ? -27.203 7.477 -73.142 1.00 10.25 158 ALA D CA 1
ATOM 18176 C C . ALA D 1 158 ? -28.164 8.610 -72.795 1.00 9.80 158 ALA D C 1
ATOM 18177 O O . ALA D 1 158 ? -28.841 8.560 -71.764 1.00 10.22 158 ALA D O 1
ATOM 18184 N N . ALA D 1 159 ? -28.275 9.611 -73.676 1.00 9.52 159 ALA D N 1
ATOM 18185 C CA . ALA D 1 159 ? -29.205 10.714 -73.453 1.00 10.15 159 ALA D CA 1
ATOM 18186 C C . ALA D 1 159 ? -30.655 10.228 -73.444 1.00 10.32 159 ALA D C 1
ATOM 18187 O O . ALA D 1 159 ? -31.439 10.562 -72.546 1.00 10.78 159 ALA D O 1
ATOM 18194 N N . VAL D 1 160 ? -31.035 9.450 -74.448 1.00 11.80 160 VAL D N 1
ATOM 18195 C CA . VAL D 1 160 ? -32.407 8.964 -74.522 1.00 11.38 160 VAL D CA 1
ATOM 18196 C C . VAL D 1 160 ? -32.751 8.174 -73.268 1.00 11.17 160 VAL D C 1
ATOM 18197 O O . VAL D 1 160 ? -33.842 8.306 -72.718 1.00 13.37 160 VAL D O 1
ATOM 18210 N N . ASP D 1 161 ? -31.817 7.366 -72.776 1.00 10.44 161 ASP D N 1
ATOM 18211 C CA . ASP D 1 161 ? -32.118 6.511 -71.634 1.00 12.85 161 ASP D CA 1
ATOM 18212 C C . ASP D 1 161 ? -32.350 7.330 -70.382 1.00 13.90 161 ASP D C 1
ATOM 18213 O O . ASP D 1 161 ? -33.230 7.017 -69.575 1.00 14.82 161 ASP D O 1
ATOM 18222 N N . ALA D 1 162 ? -31.559 8.386 -70.211 1.00 15.51 162 ALA D N 1
ATOM 18223 C CA . ALA D 1 162 ? -31.685 9.249 -69.049 1.00 14.60 162 ALA D CA 1
ATOM 18224 C C . ALA D 1 162 ? -32.964 10.058 -69.134 1.00 12.46 162 ALA D C 1
ATOM 18225 O O . ALA D 1 162 ? -33.661 10.235 -68.134 1.00 12.52 162 ALA D O 1
ATOM 18232 N N . ILE D 1 163 ? -33.285 10.577 -70.312 1.00 12.08 163 ILE D N 1
ATOM 18233 C CA . ILE D 1 163 ? -34.510 11.355 -70.423 1.00 12.54 163 ILE D CA 1
ATOM 18234 C C . ILE D 1 163 ? -35.725 10.503 -70.071 1.00 12.99 163 ILE D C 1
ATOM 18235 O O . ILE D 1 163 ? -36.681 10.991 -69.452 1.00 14.86 163 ILE D O 1
ATOM 18251 N N . ARG D 1 164 ? -35.717 9.228 -70.481 1.00 12.39 164 ARG D N 1
ATOM 18252 C CA . ARG D 1 164 ? -36.860 8.344 -70.290 1.00 12.43 164 ARG D CA 1
ATOM 18253 C C . ARG D 1 164 ? -37.016 7.964 -68.829 1.00 13.76 164 ARG D C 1
ATOM 18254 O O . ARG D 1 164 ? -38.095 7.531 -68.424 1.00 16.21 164 ARG D O 1
ATOM 18275 N N . GLU D 1 165 ? -35.958 8.138 -68.030 1.00 13.97 165 GLU D N 1
ATOM 18276 C CA . GLU D 1 165 ? -36.030 7.875 -66.597 1.00 15.65 165 GLU D CA 1
ATOM 18277 C C . GLU D 1 165 ? -36.929 8.872 -65.892 1.00 15.99 165 GLU D C 1
ATOM 18278 O O . GLU D 1 165 ? -37.523 8.543 -64.852 1.00 17.44 165 GLU D O 1
ATOM 18290 N N . VAL D 1 166 ? -37.033 10.086 -66.440 1.00 15.19 166 VAL D N 1
ATOM 18291 C CA . VAL D 1 166 ? -37.851 11.143 -65.860 1.00 17.06 166 VAL D CA 1
ATOM 18292 C C . VAL D 1 166 ? -39.033 11.544 -66.740 1.00 17.44 166 VAL D C 1
ATOM 18293 O O . VAL D 1 166 ? -39.936 12.243 -66.247 1.00 17.84 166 VAL D O 1
ATOM 18306 N N . ASP D 1 167 ? -39.076 11.125 -68.009 1.00 17.97 167 ASP D N 1
ATOM 18307 C CA . ASP D 1 167 ? -40.056 11.678 -68.947 1.00 18.01 167 ASP D CA 1
ATOM 18308 C C . ASP D 1 167 ? -40.283 10.631 -70.039 1.00 17.64 167 ASP D C 1
ATOM 18309 O O . ASP D 1 167 ? -39.489 10.527 -70.977 1.00 17.55 167 ASP D O 1
ATOM 18318 N N . ASP D 1 168 ? -41.383 9.891 -69.922 1.00 18.47 168 ASP D N 1
ATOM 18319 C CA . ASP D 1 168 ? -41.632 8.755 -70.784 1.00 21.32 168 ASP D CA 1
ATOM 18320 C C . ASP D 1 168 ? -42.562 9.088 -71.941 1.00 23.28 168 ASP D C 1
ATOM 18321 O O . ASP D 1 168 ? -43.108 8.173 -72.569 1.00 25.10 168 ASP D O 1
ATOM 18330 N N . GLN D 1 169 ? -42.763 10.376 -72.246 1.00 23.40 169 GLN D N 1
ATOM 18331 C CA . GLN D 1 169 ? -43.599 10.688 -73.405 1.00 24.72 169 GLN D CA 1
ATOM 18332 C C . GLN D 1 169 ? -43.074 11.795 -74.321 1.00 22.13 169 GLN D C 1
ATOM 18333 O O . GLN D 1 169 ? -43.398 11.773 -75.517 1.00 22.68 169 GLN D O 1
ATOM 18347 N N . THR D 1 170 ? -42.324 12.776 -73.820 1.00 18.32 170 THR D N 1
ATOM 18348 C CA . THR D 1 170 ? -41.826 13.833 -74.687 1.00 15.23 170 THR D CA 1
ATOM 18349 C C . THR D 1 170 ? -41.072 13.240 -75.870 1.00 12.03 170 THR D C 1
ATOM 18350 O O . THR D 1 170 ? -40.279 12.313 -75.720 1.00 12.24 170 THR D O 1
ATOM 18361 N N . LEU D 1 171 ? -41.340 13.776 -77.055 1.00 11.08 171 LEU D N 1
ATOM 18362 C CA . LEU D 1 171 ? -40.632 13.370 -78.256 1.00 9.15 171 LEU D CA 1
ATOM 18363 C C . LEU D 1 171 ? -39.170 13.758 -78.143 1.00 9.27 171 LEU D C 1
ATOM 18364 O O . LEU D 1 171 ? -38.821 14.775 -77.541 1.00 8.91 171 LEU D O 1
ATOM 18380 N N . ILE D 1 172 ? -38.316 12.915 -78.719 1.00 9.28 172 ILE D N 1
ATOM 18381 C CA . ILE D 1 172 ? -36.874 13.136 -78.770 1.00 9.52 172 ILE D CA 1
ATOM 18382 C C . ILE D 1 172 ? -36.456 13.072 -80.235 1.00 8.87 172 ILE D C 1
ATOM 18383 O O . ILE D 1 172 ? -36.818 12.130 -80.941 1.00 9.14 172 ILE D O 1
ATOM 18399 N N . PHE D 1 173 ? -35.716 14.083 -80.701 1.00 8.34 173 PHE D N 1
ATOM 18400 C CA . PHE D 1 173 ? -35.257 14.151 -82.083 1.00 8.78 173 PHE D CA 1
ATOM 18401 C C . PHE D 1 173 ? -33.784 13.766 -82.156 1.00 8.17 173 PHE D C 1
ATOM 18402 O O . PHE D 1 173 ? -32.942 14.370 -81.473 1.00 8.05 173 PHE D O 1
ATOM 18419 N N . ILE D 1 174 ? -33.501 12.765 -82.999 1.00 8.66 174 ILE D N 1
ATOM 18420 C CA . ILE D 1 174 ? -32.209 12.086 -83.061 1.00 7.26 174 ILE D CA 1
ATOM 18421 C C . ILE D 1 174 ? -31.527 12.430 -84.383 1.00 6.01 174 ILE D C 1
ATOM 18422 O O . ILE D 1 174 ? -31.984 12.031 -85.457 1.00 6.40 174 ILE D O 1
ATOM 18438 N N . GLU D 1 175 ? -30.432 13.184 -84.301 1.00 5.29 175 GLU D N 1
ATOM 18439 C CA . GLU D 1 175 ? -29.657 13.537 -85.482 1.00 6.66 175 GLU D CA 1
ATOM 18440 C C . GLU D 1 175 ? -28.543 12.508 -85.725 1.00 6.76 175 GLU D C 1
ATOM 18441 O O . GLU D 1 175 ? -28.225 11.681 -84.861 1.00 7.34 175 GLU D O 1
ATOM 18453 N N . GLY D 1 176 ? -27.969 12.557 -86.931 1.00 7.44 176 GLY D N 1
ATOM 18454 C CA . GLY D 1 176 ? -26.985 11.591 -87.358 1.00 8.70 176 GLY D CA 1
ATOM 18455 C C . GLY D 1 176 ? -25.626 12.190 -87.675 1.00 8.36 176 GLY D C 1
ATOM 18456 O O . GLY D 1 176 ? -25.377 13.380 -87.525 1.00 7.55 176 GLY D O 1
ATOM 18460 N N . GLU D 1 177 ? -24.732 11.311 -88.140 1.00 9.27 177 GLU D N 1
ATOM 18461 C CA . GLU D 1 177 ? -23.379 11.731 -88.413 1.00 10.03 177 GLU D CA 1
ATOM 18462 C C . GLU D 1 177 ? -23.306 12.540 -89.708 1.00 11.43 177 GLU D C 1
ATOM 18463 O O . GLU D 1 177 ? -24.301 12.763 -90.415 1.00 11.17 177 GLU D O 1
ATOM 18475 N N . ARG D 1 178 ? -22.093 13.016 -89.997 1.00 12.08 178 ARG D N 1
ATOM 18476 C CA . ARG D 1 178 ? -21.806 13.874 -91.146 1.00 12.06 178 ARG D CA 1
ATOM 18477 C C . ARG D 1 178 ? -22.742 15.077 -91.169 1.00 10.36 178 ARG D C 1
ATOM 18478 O O . ARG D 1 178 ? -23.400 15.390 -92.158 1.00 9.63 178 ARG D O 1
ATOM 18499 N N . TRP D 1 179 ? -22.787 15.743 -90.029 1.00 9.65 179 TRP D N 1
ATOM 18500 C CA . TRP D 1 179 ? -23.581 16.945 -89.844 1.00 9.61 179 TRP D CA 1
ATOM 18501 C C . TRP D 1 179 ? -25.051 16.680 -90.082 1.00 9.17 179 TRP D C 1
ATOM 18502 O O . TRP D 1 179 ? -25.775 17.566 -90.531 1.00 9.71 179 TRP D O 1
ATOM 18523 N N . SER D 1 180 ? -25.482 15.455 -89.824 1.00 8.88 180 SER D N 1
ATOM 18524 C CA . SER D 1 180 ? -26.875 15.042 -90.018 1.00 7.78 180 SER D CA 1
ATOM 18525 C C . SER D 1 180 ? -27.391 15.317 -91.430 1.00 6.43 180 SER D C 1
ATOM 18526 O O . SER D 1 180 ? -28.573 15.573 -91.641 1.00 7.63 180 SER D O 1
ATOM 18534 N N . SER D 1 181 ? -26.510 15.165 -92.407 1.00 7.96 181 SER D N 1
ATOM 18535 C CA . SER D 1 181 ? -26.865 15.318 -93.802 1.00 7.69 181 SER D CA 1
ATOM 18536 C C . SER D 1 181 ? -27.969 14.347 -94.153 1.00 8.43 181 SER D C 1
ATOM 18537 O O . SER D 1 181 ? -27.852 13.141 -93.912 1.00 8.12 181 SER D O 1
ATOM 18545 N N . ALA D 1 182 ? -29.022 14.895 -94.762 1.00 8.63 182 ALA D N 1
ATOM 18546 C CA . ALA D 1 182 ? -30.078 14.083 -95.323 1.00 8.66 182 ALA D CA 1
ATOM 18547 C C . ALA D 1 182 ? -29.550 13.225 -96.450 1.00 9.31 182 ALA D C 1
ATOM 18548 O O . ALA D 1 182 ? -29.811 12.018 -96.492 1.00 10.42 182 ALA D O 1
ATOM 18555 N N . TYR D 1 183 ? -28.800 13.827 -97.374 1.00 10.12 183 TYR D N 1
ATOM 18556 C CA . TYR D 1 183 ? -28.396 13.097 -98.571 1.00 12.36 183 TYR D CA 1
ATOM 18557 C C . TYR D 1 183 ? -27.490 11.923 -98.242 1.00 11.51 183 TYR D C 1
ATOM 18558 O O . TYR D 1 183 ? -27.572 10.873 -98.889 1.00 12.82 183 TYR D O 1
ATOM 18576 N N . HIS D 1 184 ? -26.620 12.078 -97.252 1.00 10.83 184 HIS D N 1
ATOM 18577 C CA . HIS D 1 184 ? -25.645 11.053 -96.891 1.00 11.51 184 HIS D CA 1
ATOM 18578 C C . HIS D 1 184 ? -26.152 10.097 -95.812 1.00 11.31 184 HIS D C 1
ATOM 18579 O O . HIS D 1 184 ? -25.475 9.119 -95.497 1.00 10.83 184 HIS D O 1
ATOM 18593 N N . TRP D 1 185 ? -27.334 10.344 -95.267 1.00 12.18 185 TRP D N 1
ATOM 18594 C CA . TRP D 1 185 ? -27.837 9.602 -94.129 1.00 11.26 185 TRP D CA 1
ATOM 18595 C C . TRP D 1 185 ? -27.746 8.092 -94.282 1.00 11.33 185 TRP D C 1
ATOM 18596 O O . TRP D 1 185 ? -27.237 7.434 -93.376 1.00 9.90 185 TRP D O 1
ATOM 18617 N N . PRO D 1 186 ? -28.293 7.497 -95.347 1.00 12.86 186 PRO D N 1
ATOM 18618 C CA . PRO D 1 186 ? -28.286 6.028 -95.419 1.00 13.70 186 PRO D CA 1
ATOM 18619 C C . PRO D 1 186 ? -26.888 5.482 -95.395 1.00 15.46 186 PRO D C 1
ATOM 18620 O O . PRO D 1 186 ? -26.683 4.377 -94.893 1.00 16.07 186 PRO D O 1
ATOM 18631 N N . LEU D 1 187 ? -25.903 6.253 -95.890 1.00 16.26 187 LEU D N 1
ATOM 18632 C CA . LEU D 1 187 ? -24.524 5.773 -95.978 1.00 16.14 187 LEU D CA 1
ATOM 18633 C C . LEU D 1 187 ? -23.775 5.918 -94.658 1.00 14.09 187 LEU D C 1
ATOM 18634 O O . LEU D 1 187 ? -23.037 5.009 -94.275 1.00 15.74 187 LEU D O 1
ATOM 18650 N N . VAL D 1 188 ? -23.951 7.034 -93.930 1.00 12.15 188 VAL D N 1
ATOM 18651 C CA . VAL D 1 188 ? -23.241 7.224 -92.654 1.00 11.82 188 VAL D CA 1
ATOM 18652 C C . VAL D 1 188 ? -24.020 6.745 -91.434 1.00 11.65 188 VAL D C 1
ATOM 18653 O O . VAL D 1 188 ? -23.434 6.612 -90.348 1.00 11.99 188 VAL D O 1
ATOM 18666 N N . ASN D 1 189 ? -25.309 6.452 -91.580 1.00 12.96 189 ASN D N 1
ATOM 18667 C CA . ASN D 1 189 ? -26.131 5.931 -90.497 1.00 12.17 189 ASN D CA 1
ATOM 18668 C C . ASN D 1 189 ? -26.902 4.662 -90.903 1.00 11.96 189 ASN D C 1
ATOM 18669 O O . ASN D 1 189 ? -28.018 4.427 -90.447 1.00 12.36 189 ASN D O 1
ATOM 18680 N N . ALA D 1 190 ? -26.299 3.789 -91.703 1.00 13.58 190 ALA D N 1
ATOM 18681 C CA . ALA D 1 190 ? -27.045 2.687 -92.303 1.00 14.56 190 ALA D CA 1
ATOM 18682 C C . ALA D 1 190 ? -27.774 1.847 -91.259 1.00 14.76 190 ALA D C 1
ATOM 18683 O O . ALA D 1 190 ? -28.979 1.594 -91.389 1.00 14.20 190 ALA D O 1
ATOM 18690 N N . ASN D 1 191 ? -27.057 1.401 -90.224 1.00 16.63 191 ASN D N 1
ATOM 18691 C CA . ASN D 1 191 ? -27.585 0.525 -89.174 1.00 17.01 191 ASN D CA 1
ATOM 18692 C C . ASN D 1 191 ? -27.702 1.257 -87.835 1.00 15.55 191 ASN D C 1
ATOM 18693 O O . ASN D 1 191 ? -27.503 0.656 -86.779 1.00 16.90 191 ASN D O 1
ATOM 18704 N N . PHE D 1 192 ? -28.016 2.562 -87.891 1.00 14.50 192 PHE D N 1
ATOM 18705 C CA . PHE D 1 192 ? -28.189 3.447 -86.743 1.00 14.13 192 PHE D CA 1
ATOM 18706 C C . PHE D 1 192 ? -29.620 3.322 -86.224 1.00 13.57 192 PHE D C 1
ATOM 18707 O O . PHE D 1 192 ? -30.587 3.504 -86.974 1.00 15.79 192 PHE D O 1
ATOM 18724 N N . LEU D 1 193 ? -29.750 2.974 -84.949 1.00 12.15 193 LEU D N 1
ATOM 18725 C CA . LEU D 1 193 ? -31.065 2.777 -84.371 1.00 12.42 193 LEU D CA 1
ATOM 18726 C C . LEU D 1 193 ? -31.006 2.955 -82.862 1.00 12.53 193 LEU D C 1
ATOM 18727 O O . LEU D 1 193 ? -30.202 2.315 -82.178 1.00 12.83 193 LEU D O 1
ATOM 18743 N N . ILE D 1 194 ? -31.874 3.819 -82.355 1.00 11.61 194 ILE D N 1
ATOM 18744 C CA . ILE D 1 194 ? -31.952 4.138 -80.940 1.00 10.69 194 ILE D CA 1
ATOM 18745 C C . ILE D 1 194 ? -33.123 3.353 -80.354 1.00 10.51 194 ILE D C 1
ATOM 18746 O O . ILE D 1 194 ? -34.219 3.298 -80.942 1.00 10.65 194 ILE D O 1
ATOM 18762 N N . ASN D 1 195 ? -32.882 2.738 -79.207 1.00 10.41 195 ASN D N 1
ATOM 18763 C CA . ASN D 1 195 ? -33.925 2.027 -78.492 1.00 11.81 195 ASN D CA 1
ATOM 18764 C C . ASN D 1 195 ? -34.712 3.031 -77.677 1.00 11.81 195 ASN D C 1
ATOM 18765 O O . ASN D 1 195 ? -34.135 3.863 -76.974 1.00 13.82 195 ASN D O 1
ATOM 18776 N N . ASP D 1 196 ? -36.034 2.952 -77.755 1.00 13.16 196 ASP D N 1
ATOM 18777 C CA . ASP D 1 196 ? -36.932 3.824 -77.024 1.00 14.63 196 ASP D CA 1
ATOM 18778 C C . ASP D 1 196 ? -38.259 3.061 -76.863 1.00 16.49 196 ASP D C 1
ATOM 18779 O O . ASP D 1 196 ? -39.035 2.937 -77.829 1.00 14.60 196 ASP D O 1
ATOM 18788 N N . PRO D 1 197 ? -38.525 2.516 -75.667 1.00 18.70 197 PRO D N 1
ATOM 18789 C CA . PRO D 1 197 ? -39.811 1.811 -75.472 1.00 18.65 197 PRO D CA 1
ATOM 18790 C C . PRO D 1 197 ? -41.012 2.708 -75.576 1.00 20.15 197 PRO D C 1
ATOM 18791 O O . PRO D 1 197 ? -42.108 2.189 -75.836 1.00 21.12 197 PRO D O 1
ATOM 18802 N N . ALA D 1 198 ? -40.866 4.033 -75.381 1.00 19.69 198 ALA D N 1
ATOM 18803 C CA . ALA D 1 198 ? -42.018 4.934 -75.461 1.00 20.46 198 ALA D CA 1
ATOM 18804 C C . ALA D 1 198 ? -42.515 5.138 -76.902 1.00 18.90 198 ALA D C 1
ATOM 18805 O O . ALA D 1 198 ? -43.667 5.566 -77.083 1.00 19.64 198 ALA D O 1
ATOM 18812 N N . ASP D 1 199 ? -41.735 4.691 -77.917 1.00 16.28 199 ASP D N 1
ATOM 18813 C CA . ASP D 1 199 ? -42.028 4.890 -79.348 1.00 15.12 199 ASP D CA 1
ATOM 18814 C C . ASP D 1 199 ? -42.212 6.368 -79.609 1.00 15.10 199 ASP D C 1
ATOM 18815 O O . ASP D 1 199 ? -43.125 6.761 -80.336 1.00 16.54 199 ASP D O 1
ATOM 18824 N N . ARG D 1 200 ? -41.374 7.198 -78.994 1.00 13.28 200 ARG D N 1
ATOM 18825 C CA . ARG D 1 200 ? -41.531 8.640 -79.114 1.00 12.94 200 ARG D CA 1
ATOM 18826 C C . ARG D 1 200 ? -40.265 9.282 -79.632 1.00 11.54 200 ARG D C 1
ATOM 18827 O O . ARG D 1 200 ? -39.770 10.275 -79.098 1.00 11.51 200 ARG D O 1
ATOM 18848 N N . LEU D 1 201 ? -39.717 8.705 -80.684 1.00 12.71 201 LEU D N 1
ATOM 18849 C CA . LEU D 1 201 ? -38.503 9.222 -81.288 1.00 12.19 201 LEU D CA 1
ATOM 18850 C C . LEU D 1 201 ? -38.787 9.670 -82.710 1.00 10.36 201 LEU D C 1
ATOM 18851 O O . LEU D 1 201 ? -39.629 9.090 -83.399 1.00 10.82 201 LEU D O 1
ATOM 18867 N N . ILE D 1 202 ? -38.000 10.644 -83.167 1.00 9.50 202 ILE D N 1
ATOM 18868 C CA . ILE D 1 202 ? -38.086 11.214 -84.504 1.00 10.11 202 ILE D CA 1
ATOM 18869 C C . ILE D 1 202 ? -36.659 11.504 -84.958 1.00 8.78 202 ILE D C 1
ATOM 18870 O O . ILE D 1 202 ? -35.911 12.183 -84.260 1.00 8.98 202 ILE D O 1
ATOM 18886 N N . TYR D 1 203 ? -36.273 10.968 -86.100 1.00 7.51 203 TYR D N 1
ATOM 18887 C CA . TYR D 1 203 ? -34.939 11.192 -86.620 1.00 7.46 203 TYR D CA 1
ATOM 18888 C C . TYR D 1 203 ? -34.940 12.471 -87.446 1.00 7.50 203 TYR D C 1
ATOM 18889 O O . TYR D 1 203 ? -35.919 12.780 -88.136 1.00 6.51 203 TYR D O 1
ATOM 18907 N N . GLU D 1 204 ? -33.833 13.225 -87.354 1.00 8.54 204 GLU D N 1
ATOM 18908 C CA . GLU D 1 204 ? -33.752 14.564 -87.914 1.00 6.79 204 GLU D CA 1
ATOM 18909 C C . GLU D 1 204 ? -32.499 14.715 -88.750 1.00 6.54 204 GLU D C 1
ATOM 18910 O O . GLU D 1 204 ? -31.397 14.518 -88.237 1.00 8.23 204 GLU D O 1
ATOM 18922 N N . ALA D 1 205 ? -32.678 15.154 -90.006 1.00 6.63 205 ALA D N 1
ATOM 18923 C CA . ALA D 1 205 ? -31.597 15.439 -90.941 1.00 6.79 205 ALA D CA 1
ATOM 18924 C C . ALA D 1 205 ? -31.673 16.889 -91.400 1.00 4.52 205 ALA D C 1
ATOM 18925 O O . ALA D 1 205 ? -32.685 17.572 -91.239 1.00 4.08 205 ALA D O 1
ATOM 18932 N N . HIS D 1 206 ? -30.559 17.365 -91.920 1.00 4.74 206 HIS D N 1
ATOM 18933 C CA . HIS D 1 206 ? -30.421 18.734 -92.395 1.00 5.69 206 HIS D CA 1
ATOM 18934 C C . HIS D 1 206 ? -30.071 18.727 -93.875 1.00 6.38 206 HIS D C 1
ATOM 18935 O O . HIS D 1 206 ? -29.424 17.802 -94.359 1.00 6.83 206 HIS D O 1
ATOM 18950 N N . LEU D 1 207 ? -30.548 19.740 -94.599 1.00 7.39 207 LEU D N 1
ATOM 18951 C CA . LEU D 1 207 ? -30.483 19.699 -96.056 1.00 9.63 207 LEU D CA 1
ATOM 18952 C C . LEU D 1 207 ? -30.363 21.108 -96.614 1.00 10.52 207 LEU D C 1
ATOM 18953 O O . LEU D 1 207 ? -31.295 21.902 -96.509 1.00 12.19 207 LEU D O 1
ATOM 18969 N N . TYR D 1 208 ? -29.224 21.387 -97.238 1.00 10.91 208 TYR D N 1
ATOM 18970 C CA . TYR D 1 208 ? -28.977 22.588 -98.004 1.00 12.57 208 TYR D CA 1
ATOM 18971 C C . TYR D 1 208 ? -28.739 22.231 -99.470 1.00 11.37 208 TYR D C 1
ATOM 18972 O O . TYR D 1 208 ? -28.537 21.061 -99.813 1.00 10.57 208 TYR D O 1
ATOM 18990 N N . PHE D 1 209 ? -28.848 23.258 -100.330 1.00 11.28 209 PHE D N 1
ATOM 18991 C CA . PHE D 1 209 ? -28.885 23.085 -101.779 1.00 10.87 209 PHE D CA 1
ATOM 18992 C C . PHE D 1 209 ? -27.572 23.449 -102.466 1.00 12.19 209 PHE D C 1
ATOM 18993 O O . PHE D 1 209 ? -27.504 23.394 -103.702 1.00 13.34 209 PHE D O 1
ATOM 19010 N N . ASP D 1 210 ? -26.572 23.920 -101.732 1.00 12.49 210 ASP D N 1
ATOM 19011 C CA . ASP D 1 210 ? -25.333 24.326 -102.366 1.00 11.58 210 ASP D CA 1
ATOM 19012 C C . ASP D 1 210 ? -24.454 23.105 -102.610 1.00 13.45 210 ASP D C 1
ATOM 19013 O O . ASP D 1 210 ? -24.712 22.016 -102.097 1.00 13.14 210 ASP D O 1
ATOM 19022 N N . ASP D 1 211 ? -23.433 23.294 -103.453 1.00 16.11 211 ASP D N 1
ATOM 19023 C CA . ASP D 1 211 ? -22.717 22.167 -104.033 1.00 17.69 211 ASP D CA 1
ATOM 19024 C C . ASP D 1 211 ? -22.062 21.358 -102.952 1.00 16.64 211 ASP D C 1
ATOM 19025 O O . ASP D 1 211 ? -21.869 20.144 -103.109 1.00 17.85 211 ASP D O 1
ATOM 19034 N N . ASP D 1 212 ? -21.626 22.037 -101.895 1.00 15.66 212 ASP D N 1
ATOM 19035 C CA . ASP D 1 212 ? -20.802 21.433 -100.871 1.00 14.68 212 ASP D CA 1
ATOM 19036 C C . ASP D 1 212 ? -21.638 20.952 -99.704 1.00 13.67 212 ASP D C 1
ATOM 19037 O O . ASP D 1 212 ? -21.086 20.461 -98.736 1.00 16.40 212 ASP D O 1
ATOM 19046 N N . PHE D 1 213 ? -22.965 21.046 -99.802 1.00 12.80 213 PHE D N 1
ATOM 19047 C CA . PHE D 1 213 ? -23.940 20.575 -98.809 1.00 11.95 213 PHE D CA 1
ATOM 19048 C C . PHE D 1 213 ? -23.986 21.447 -97.559 1.00 10.49 213 PHE D C 1
ATOM 19049 O O . PHE D 1 213 ? -24.768 21.159 -96.634 1.00 11.45 213 PHE D O 1
ATOM 19066 N N . SER D 1 214 ? -23.199 22.508 -97.503 1.00 11.13 214 SER D N 1
ATOM 19067 C CA . SER D 1 214 ? -22.914 23.196 -96.251 1.00 11.94 214 SER D CA 1
ATOM 19068 C C . SER D 1 214 ? -23.941 24.245 -95.852 1.00 10.01 214 SER D C 1
ATOM 19069 O O . SER D 1 214 ? -24.008 24.586 -94.666 1.00 9.26 214 SER D O 1
ATOM 19077 N N . GLY D 1 215 ? -24.728 24.761 -96.795 1.00 11.29 215 GLY D N 1
ATOM 19078 C CA . GLY D 1 215 ? -25.631 25.853 -96.510 1.00 9.86 215 GLY D CA 1
ATOM 19079 C C . GLY D 1 215 ? -24.993 27.220 -96.392 1.00 10.22 215 GLY D C 1
ATOM 19080 O O . GLY D 1 215 ? -25.653 28.157 -95.942 1.00 9.80 215 GLY D O 1
ATOM 19084 N N . LYS D 1 216 ? -23.729 27.364 -96.778 1.00 12.71 216 LYS D N 1
ATOM 19085 C CA . LYS D 1 216 ? -23.075 28.670 -96.744 1.00 14.28 216 LYS D CA 1
ATOM 19086 C C . LYS D 1 216 ? -23.421 29.496 -97.982 1.00 14.75 216 LYS D C 1
ATOM 19087 O O . LYS D 1 216 ? -23.373 30.733 -97.959 1.00 16.80 216 LYS D O 1
ATOM 19106 N N . TYR D 1 217 ? -23.740 28.823 -99.071 1.00 15.04 217 TYR D N 1
ATOM 19107 C CA . TYR D 1 217 ? -24.066 29.450 -100.342 1.00 15.06 217 TYR D CA 1
ATOM 19108 C C . TYR D 1 217 ? -22.983 30.419 -100.824 1.00 16.29 217 TYR D C 1
ATOM 19109 O O . TYR D 1 217 ? -23.248 31.530 -101.293 1.00 17.45 217 TYR D O 1
ATOM 19127 N N . MET D 1 218 ? -21.745 29.964 -100.753 1.00 16.44 218 MET D N 1
ATOM 19128 C CA . MET D 1 218 ? -20.682 30.715 -101.392 1.00 19.32 218 MET D CA 1
ATOM 19129 C C . MET D 1 218 ? -20.994 30.825 -102.882 1.00 20.39 218 MET D C 1
ATOM 19130 O O . MET D 1 218 ? -21.642 29.957 -103.466 1.00 18.85 218 MET D O 1
ATOM 19144 N N . ALA D 1 219 ? -20.571 31.938 -103.492 1.00 23.45 219 ALA D N 1
ATOM 19145 C CA . ALA D 1 219 ? -20.802 32.135 -104.920 1.00 24.52 219 ALA D CA 1
ATOM 19146 C C . ALA D 1 219 ? -20.328 30.931 -105.727 1.00 25.89 219 ALA D C 1
ATOM 19147 O O . ALA D 1 219 ? -21.046 30.449 -106.614 1.00 26.02 219 ALA D O 1
ATOM 19154 N N . GLN D 1 220 ? -19.151 30.393 -105.383 1.00 25.77 220 GLN D N 1
ATOM 19155 C CA . GLN D 1 220 ? -18.532 29.339 -106.188 1.00 26.41 220 GLN D CA 1
ATOM 19156 C C . GLN D 1 220 ? -19.331 28.049 -106.160 1.00 24.06 220 GLN D C 1
ATOM 19157 O O . GLN D 1 220 ? -19.230 27.230 -107.092 1.00 21.12 220 GLN D O 1
ATOM 19171 N N . THR D 1 221 ? -20.069 27.823 -105.068 1.00 24.96 221 THR D N 1
ATOM 19172 C CA . THR D 1 221 ? -20.788 26.582 -104.835 1.00 24.34 221 THR D CA 1
ATOM 19173 C C . THR D 1 221 ? -22.288 26.792 -104.811 1.00 23.15 221 THR D C 1
ATOM 19174 O O . THR D 1 221 ? -22.977 26.036 -104.147 1.00 23.90 221 THR D O 1
ATOM 19185 N N . SER D 1 222 ? -22.806 27.832 -105.461 1.00 23.96 222 SER D N 1
ATOM 19186 C CA . SER D 1 222 ? -24.238 28.136 -105.428 1.00 26.05 222 SER D CA 1
ATOM 19187 C C . SER D 1 222 ? -24.800 28.423 -106.819 1.00 27.35 222 SER D C 1
ATOM 19188 O O . SER D 1 222 ? -25.917 28.949 -106.933 1.00 27.10 222 SER D O 1
ATOM 19196 N N . ARG D 1 223 ? -24.033 28.140 -107.869 1.00 27.77 223 ARG D N 1
ATOM 19197 C CA . ARG D 1 223 ? -24.386 28.503 -109.232 1.00 27.77 223 ARG D CA 1
ATOM 19198 C C . ARG D 1 223 ? -25.283 27.423 -109.844 1.00 28.47 223 ARG D C 1
ATOM 19199 O O . ARG D 1 223 ? -25.032 26.223 -109.680 1.00 28.94 223 ARG D O 1
ATOM 19220 N N . ASN D 1 224 ? -26.363 27.876 -110.504 1.00 28.82 224 ASN D N 1
ATOM 19221 C CA . ASN D 1 224 ? -27.205 27.051 -111.388 1.00 27.81 224 ASN D CA 1
ATOM 19222 C C . ASN D 1 224 ? -27.889 25.914 -110.637 1.00 25.55 224 ASN D C 1
ATOM 19223 O O . ASN D 1 224 ? -27.887 24.759 -111.081 1.00 24.55 224 ASN D O 1
ATOM 19234 N N . ILE D 1 225 ? -28.467 26.237 -109.483 1.00 24.79 225 ILE D N 1
ATOM 19235 C CA . ILE D 1 225 ? -29.110 25.216 -108.655 1.00 23.13 225 ILE D CA 1
ATOM 19236 C C . ILE D 1 225 ? -30.255 24.545 -109.417 1.00 22.28 225 ILE D C 1
ATOM 19237 O O . ILE D 1 225 ? -31.073 25.207 -110.085 1.00 23.48 225 ILE D O 1
ATOM 19253 N N . ASP D 1 226 ? -30.337 23.216 -109.286 1.00 20.48 226 ASP D N 1
ATOM 19254 C CA . ASP D 1 226 ? -31.339 22.437 -110.004 1.00 18.28 226 ASP D CA 1
ATOM 19255 C C . ASP D 1 226 ? -32.641 22.449 -109.217 1.00 16.07 226 ASP D C 1
ATOM 19256 O O . ASP D 1 226 ? -32.621 22.247 -107.991 1.00 14.16 226 ASP D O 1
ATOM 19265 N N . PRO D 1 227 ? -33.780 22.723 -109.863 1.00 18.19 227 PRO D N 1
ATOM 19266 C CA . PRO D 1 227 ? -35.040 22.880 -109.095 1.00 16.58 227 PRO D CA 1
ATOM 19267 C C . PRO D 1 227 ? -35.448 21.654 -108.269 1.00 14.22 227 PRO D C 1
ATOM 19268 O O . PRO D 1 227 ? -36.337 21.769 -107.420 1.00 14.04 227 PRO D O 1
ATOM 19279 N N . MET D 1 228 ? -34.823 20.496 -108.470 1.00 14.69 228 MET D N 1
ATOM 19280 C CA . MET D 1 228 ? -35.116 19.296 -107.695 1.00 15.28 228 MET D CA 1
ATOM 19281 C C . MET D 1 228 ? -33.945 18.867 -106.790 1.00 16.64 228 MET D C 1
ATOM 19282 O O . MET D 1 228 ? -33.918 17.739 -106.282 1.00 15.67 228 MET D O 1
ATOM 19296 N N . ILE D 1 229 ? -33.007 19.770 -106.514 1.00 17.59 229 ILE D N 1
ATOM 19297 C CA . ILE D 1 229 ? -31.872 19.412 -105.667 1.00 17.32 229 ILE D CA 1
ATOM 19298 C C . ILE D 1 229 ? -32.341 19.065 -104.249 1.00 14.82 229 ILE D C 1
ATOM 19299 O O . ILE D 1 229 ? -31.824 18.141 -103.608 1.00 15.11 229 ILE D O 1
ATOM 19315 N N . GLY D 1 230 ? -33.344 19.778 -103.747 1.00 12.22 230 GLY D N 1
ATOM 19316 C CA . GLY D 1 230 ? -33.810 19.489 -102.406 1.00 10.04 230 GLY D CA 1
ATOM 19317 C C . GLY D 1 230 ? -34.516 18.151 -102.320 1.00 10.46 230 GLY D C 1
ATOM 19318 O O . GLY D 1 230 ? -34.219 17.342 -101.450 1.00 9.39 230 GLY D O 1
ATOM 19322 N N . VAL D 1 231 ? -35.471 17.905 -103.212 1.00 13.08 231 VAL D N 1
ATOM 19323 C CA . VAL D 1 231 ? -36.114 16.588 -103.275 1.00 14.18 231 VAL D CA 1
ATOM 19324 C C . VAL D 1 231 ? -35.090 15.466 -103.453 1.00 12.87 231 VAL D C 1
ATOM 19325 O O . VAL D 1 231 ? -35.193 14.406 -102.822 1.00 13.80 231 VAL D O 1
ATOM 19338 N N . GLU D 1 232 ? -34.092 15.674 -104.311 1.00 13.14 232 GLU D N 1
ATOM 19339 C CA . GLU D 1 232 ? -33.100 14.628 -104.558 1.00 15.97 232 GLU D CA 1
ATOM 19340 C C . GLU D 1 232 ? -32.236 14.362 -103.324 1.00 14.47 232 GLU D C 1
ATOM 19341 O O . GLU D 1 232 ? -31.817 13.219 -103.075 1.00 15.05 232 GLU D O 1
ATOM 19353 N N . ARG D 1 233 ? -31.945 15.401 -102.543 1.00 14.58 233 ARG D N 1
ATOM 19354 C CA . ARG D 1 233 ? -31.134 15.219 -101.349 1.00 14.25 233 ARG D CA 1
ATOM 19355 C C . ARG D 1 233 ? -31.943 14.815 -100.131 1.00 11.95 233 ARG D C 1
ATOM 19356 O O . ARG D 1 233 ? -31.349 14.327 -99.168 1.00 13.28 233 ARG D O 1
ATOM 19377 N N . ALA D 1 234 ? -33.265 14.975 -100.170 1.00 11.72 234 ALA D N 1
ATOM 19378 C CA . ALA D 1 234 ? -34.157 14.504 -99.118 1.00 10.70 234 ALA D CA 1
ATOM 19379 C C . ALA D 1 234 ? -34.578 13.051 -99.290 1.00 9.70 234 ALA D C 1
ATOM 19380 O O . ALA D 1 234 ? -34.776 12.355 -98.283 1.00 8.94 234 ALA D O 1
ATOM 19387 N N . ARG D 1 235 ? -34.678 12.575 -100.534 1.00 11.08 235 ARG D N 1
ATOM 19388 C CA . ARG D 1 235 ? -35.174 11.222 -100.783 1.00 12.94 235 ARG D CA 1
ATOM 19389 C C . ARG D 1 235 ? -34.327 10.167 -100.090 1.00 13.45 235 ARG D C 1
ATOM 19390 O O . ARG D 1 235 ? -34.922 9.248 -99.492 1.00 13.17 235 ARG D O 1
ATOM 19411 N N . PRO D 1 236 ? -32.973 10.245 -100.073 1.00 13.36 236 PRO D N 1
ATOM 19412 C CA . PRO D 1 236 ? -32.218 9.182 -99.329 1.00 11.64 236 PRO D CA 1
ATOM 19413 C C . PRO D 1 236 ? -32.628 9.019 -97.869 1.00 9.72 236 PRO D C 1
ATOM 19414 O O . PRO D 1 236 ? -32.751 7.892 -97.387 1.00 8.70 236 PRO D O 1
ATOM 19425 N N . PHE D 1 237 ? -32.895 10.116 -97.162 1.00 9.34 237 PHE D N 1
ATOM 19426 C CA . PHE D 1 237 ? -33.365 10.064 -95.793 1.00 7.80 237 PHE D CA 1
ATOM 19427 C C . PHE D 1 237 ? -34.771 9.490 -95.721 1.00 7.82 237 PHE D C 1
ATOM 19428 O O . PHE D 1 237 ? -35.049 8.639 -94.877 1.00 8.35 237 PHE D O 1
ATOM 19445 N N . ILE D 1 238 ? -35.682 9.967 -96.575 1.00 9.95 238 ILE D N 1
ATOM 19446 C CA . ILE D 1 238 ? -37.079 9.510 -96.501 1.00 11.50 238 ILE D CA 1
ATOM 19447 C C . ILE D 1 238 ? -37.145 8.006 -96.730 1.00 10.99 238 ILE D C 1
ATOM 19448 O O . ILE D 1 238 ? -37.894 7.292 -96.058 1.00 11.71 238 ILE D O 1
ATOM 19464 N N . GLU D 1 239 ? -36.320 7.499 -97.651 1.00 12.71 239 GLU D N 1
ATOM 19465 C CA . GLU D 1 239 ? -36.335 6.076 -97.980 1.00 14.61 239 GLU D CA 1
ATOM 19466 C C . GLU D 1 239 ? -35.674 5.210 -96.904 1.00 13.87 239 GLU D C 1
ATOM 19467 O O . GLU D 1 239 ? -36.057 4.055 -96.717 1.00 15.69 239 GLU D O 1
ATOM 19479 N N . TRP D 1 240 ? -34.703 5.738 -96.177 1.00 12.62 240 TRP D N 1
ATOM 19480 C CA . TRP D 1 240 ? -34.180 5.023 -95.018 1.00 11.03 240 TRP D CA 1
ATOM 19481 C C . TRP D 1 240 ? -35.233 4.962 -93.927 1.00 9.34 240 TRP D C 1
ATOM 19482 O O . TRP D 1 240 ? -35.454 3.906 -93.322 1.00 10.18 240 TRP D O 1
ATOM 19503 N N . LEU D 1 241 ? -35.896 6.092 -93.673 1.00 9.24 241 LEU D N 1
ATOM 19504 C CA . LEU D 1 241 ? -36.965 6.146 -92.680 1.00 10.41 241 LEU D CA 1
ATOM 19505 C C . LEU D 1 241 ? -38.105 5.198 -93.023 1.00 11.89 241 LEU D C 1
ATOM 19506 O O . LEU D 1 241 ? -38.650 4.537 -92.137 1.00 14.54 241 LEU D O 1
ATOM 19522 N N . GLN D 1 242 ? -38.484 5.118 -94.296 1.00 11.62 242 GLN D N 1
ATOM 19523 C CA . GLN D 1 242 ? -39.518 4.173 -94.708 1.00 13.78 242 GLN D CA 1
ATOM 19524 C C . GLN D 1 242 ? -39.074 2.734 -94.482 1.00 15.77 242 GLN D C 1
ATOM 19525 O O . GLN D 1 242 ? -39.830 1.908 -93.941 1.00 16.29 242 GLN D O 1
ATOM 19539 N N . LYS D 1 243 ? -37.850 2.412 -94.903 1.00 17.32 243 LYS D N 1
ATOM 19540 C CA A LYS D 1 243 ? -37.349 1.053 -94.729 0.64 18.38 243 LYS D CA 1
ATOM 19541 C CA B LYS D 1 243 ? -37.330 1.059 -94.729 0.36 18.39 243 LYS D CA 1
ATOM 19542 C C . LYS D 1 243 ? -37.372 0.645 -93.265 1.00 17.94 243 LYS D C 1
ATOM 19543 O O . LYS D 1 243 ? -37.768 -0.477 -92.932 1.00 19.01 243 LYS D O 1
ATOM 19580 N N . HIS D 1 244 ? -36.954 1.545 -92.370 1.00 15.32 244 HIS D N 1
ATOM 19581 C CA . HIS D 1 244 ? -36.847 1.243 -90.952 1.00 13.53 244 HIS D CA 1
ATOM 19582 C C . HIS D 1 244 ? -38.101 1.598 -90.180 1.00 12.55 244 HIS D C 1
ATOM 19583 O O . HIS D 1 244 ? -38.125 1.408 -88.967 1.00 11.97 244 HIS D O 1
ATOM 19597 N N . GLY D 1 245 ? -39.153 2.058 -90.859 1.00 13.76 245 GLY D N 1
ATOM 19598 C CA . GLY D 1 245 ? -40.419 2.326 -90.203 1.00 13.92 245 GLY D CA 1
ATOM 19599 C C . GLY D 1 245 ? -40.386 3.464 -89.220 1.00 12.99 245 GLY D C 1
ATOM 19600 O O . GLY D 1 245 ? -41.146 3.454 -88.240 1.00 13.87 245 GLY D O 1
ATOM 19604 N N . GLN D 1 246 ? -39.531 4.449 -89.464 1.00 11.65 246 GLN D N 1
ATOM 19605 C CA . GLN D 1 246 ? -39.297 5.528 -88.518 1.00 10.81 246 GLN D CA 1
ATOM 19606 C C . GLN D 1 246 ? -39.857 6.848 -89.045 1.00 11.01 246 GLN D C 1
ATOM 19607 O O . GLN D 1 246 ? -40.183 6.987 -90.233 1.00 11.61 246 GLN D O 1
ATOM 19621 N N . LYS D 1 247 ? -40.013 7.788 -88.109 1.00 9.58 247 LYS D N 1
ATOM 19622 C CA . LYS D 1 247 ? -40.545 9.125 -88.376 1.00 8.41 247 LYS D CA 1
ATOM 19623 C C . LYS D 1 247 ? -39.366 10.056 -88.584 1.00 9.10 247 LYS D C 1
ATOM 19624 O O . LYS D 1 247 ? -38.287 9.815 -88.045 1.00 10.60 247 LYS D O 1
ATOM 19643 N N . GLY D 1 248 ? -39.575 11.139 -89.354 1.00 7.83 248 GLY D N 1
ATOM 19644 C CA . GLY D 1 248 ? -38.490 12.012 -89.731 1.00 6.80 248 GLY D CA 1
ATOM 19645 C C . GLY D 1 248 ? -38.832 13.485 -89.581 1.00 7.39 248 GLY D C 1
ATOM 19646 O O . GLY D 1 248 ? -39.996 13.864 -89.409 1.00 10.12 248 GLY D O 1
ATOM 19650 N N . PHE D 1 249 ? -37.789 14.319 -89.681 1.00 6.18 249 PHE D N 1
ATOM 19651 C CA . PHE D 1 249 ? -37.899 15.772 -89.483 1.00 7.48 249 PHE D CA 1
ATOM 19652 C C . PHE D 1 249 ? -36.698 16.396 -90.195 1.00 6.87 249 PHE D C 1
ATOM 19653 O O . PHE D 1 249 ? -35.556 15.992 -89.949 1.00 5.65 249 PHE D O 1
ATOM 19670 N N . LEU D 1 250 ? -36.956 17.319 -91.129 1.00 7.13 250 LEU D N 1
ATOM 19671 C CA . LEU D 1 250 ? -35.874 18.036 -91.819 1.00 8.11 250 LEU D CA 1
ATOM 19672 C C . LEU D 1 250 ? -35.594 19.313 -91.047 1.00 5.28 250 LEU D C 1
ATOM 19673 O O . LEU D 1 250 ? -36.144 20.358 -91.335 1.00 6.35 250 LEU D O 1
ATOM 19689 N N . GLY D 1 251 ? -34.747 19.219 -90.036 1.00 4.07 251 GLY D N 1
ATOM 19690 C CA . GLY D 1 251 ? -34.697 20.255 -89.022 1.00 3.81 251 GLY D CA 1
ATOM 19691 C C . GLY D 1 251 ? -33.980 21.528 -89.435 1.00 5.73 251 GLY D C 1
ATOM 19692 O O . GLY D 1 251 ? -34.085 22.545 -88.733 1.00 6.12 251 GLY D O 1
ATOM 19696 N N . GLU D 1 252 ? -33.235 21.490 -90.535 1.00 5.77 252 GLU D N 1
ATOM 19697 C CA . GLU D 1 252 ? -32.715 22.709 -91.120 1.00 5.92 252 GLU D CA 1
ATOM 19698 C C . GLU D 1 252 ? -32.683 22.599 -92.634 1.00 6.72 252 GLU D C 1
ATOM 19699 O O . GLU D 1 252 ? -32.312 21.559 -93.179 1.00 6.86 252 GLU D O 1
ATOM 19711 N N . TYR D 1 253 ? -33.079 23.692 -93.291 1.00 7.17 253 TYR D N 1
ATOM 19712 C CA . TYR D 1 253 ? -32.885 23.956 -94.712 1.00 7.18 253 TYR D CA 1
ATOM 19713 C C . TYR D 1 253 ? -32.967 25.481 -94.842 1.00 8.07 253 TYR D C 1
ATOM 1971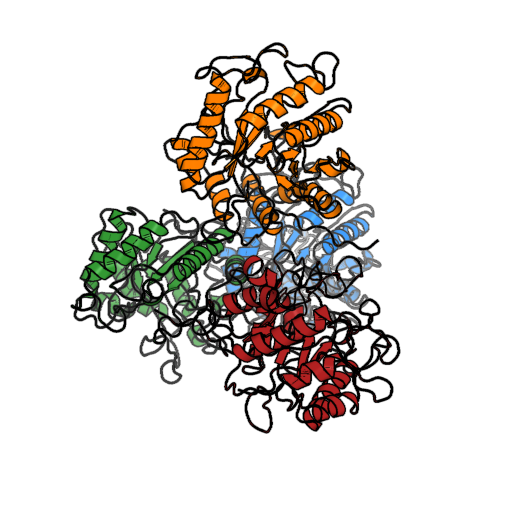4 O O . TYR D 1 253 ? -33.567 26.160 -94.000 1.00 9.59 253 TYR D O 1
ATOM 19732 N N . GLY D 1 254 ? -32.402 26.029 -95.902 1.00 8.26 254 GLY D N 1
ATOM 19733 C CA . GLY D 1 254 ? -32.447 27.472 -96.072 1.00 7.75 254 GLY D CA 1
ATOM 19734 C C . GLY D 1 254 ? -31.882 27.881 -97.409 1.00 7.66 254 GLY D C 1
ATOM 19735 O O . GLY D 1 254 ? -31.106 27.151 -98.024 1.00 9.22 254 GLY D O 1
ATOM 19739 N N . ILE D 1 255 ? -32.282 29.073 -97.844 1.00 7.83 255 ILE D N 1
ATOM 19740 C CA . ILE D 1 255 ? -31.817 29.588 -99.125 1.00 9.65 255 ILE D CA 1
ATOM 19741 C C . ILE D 1 255 ? -31.543 31.095 -98.974 1.00 12.96 255 ILE D C 1
ATOM 19742 O O . ILE D 1 255 ? -32.179 31.782 -98.211 1.00 12.81 255 ILE D O 1
ATOM 19758 N N . PRO D 1 256 ? -30.581 31.574 -99.776 1.00 15.76 256 PRO D N 1
ATOM 19759 C CA . PRO D 1 256 ? -30.431 33.043 -99.870 1.00 17.31 256 PRO D CA 1
ATOM 19760 C C . PRO D 1 256 ? -31.534 33.703 -100.694 1.00 18.01 256 PRO D C 1
ATOM 19761 O O . PRO D 1 256 ? -32.135 33.099 -101.587 1.00 17.38 256 PRO D O 1
ATOM 19772 N N . ASP D 1 257 ? -31.789 34.978 -100.379 1.00 19.97 257 ASP D N 1
ATOM 19773 C CA . ASP D 1 257 ? -32.818 35.733 -101.073 1.00 22.90 257 ASP D CA 1
ATOM 19774 C C . ASP D 1 257 ? -32.424 36.129 -102.498 1.00 25.26 257 ASP D C 1
ATOM 19775 O O . ASP D 1 257 ? -33.258 36.721 -103.196 1.00 25.73 257 ASP D O 1
ATOM 19784 N N . ASP D 1 258 ? -31.207 35.809 -102.960 1.00 26.95 258 ASP D N 1
ATOM 19785 C CA . ASP D 1 258 ? -30.700 36.310 -104.237 1.00 27.33 258 ASP D CA 1
ATOM 19786 C C . ASP D 1 258 ? -30.408 35.194 -105.237 1.00 27.55 258 ASP D C 1
ATOM 19787 O O . ASP D 1 258 ? -29.682 35.416 -106.214 1.00 27.54 258 ASP D O 1
ATOM 19796 N N . LEU D 1 259 ? -30.946 33.999 -105.014 1.00 27.74 259 LEU D N 1
ATOM 19797 C CA . LEU D 1 259 ? -30.915 32.935 -106.018 1.00 27.73 259 LEU D CA 1
ATOM 19798 C C . LEU D 1 259 ? -32.347 32.463 -106.268 1.00 28.01 259 LEU D C 1
ATOM 19799 O O . LEU D 1 259 ? -32.894 31.680 -105.471 1.00 28.29 259 LEU D O 1
ATOM 19815 N N . PRO D 1 260 ? -33.000 32.912 -107.348 1.00 27.14 260 PRO D N 1
ATOM 19816 C CA . PRO D 1 260 ? -34.335 32.357 -107.663 1.00 25.03 260 PRO D CA 1
ATOM 19817 C C . PRO D 1 260 ? -34.300 30.905 -108.091 1.00 23.58 260 PRO D C 1
ATOM 19818 O O . PRO D 1 260 ? -35.359 30.283 -108.199 1.00 24.83 260 PRO D O 1
ATOM 19829 N N . GLU D 1 261 ? -33.133 30.341 -108.393 1.00 21.32 261 GLU D N 1
ATOM 19830 C CA . GLU D 1 261 ? -33.099 28.904 -108.621 1.00 21.14 261 GLU D CA 1
ATOM 19831 C C . GLU D 1 261 ? -33.409 28.152 -107.342 1.00 19.79 261 GLU D C 1
ATOM 19832 O O . GLU D 1 261 ? -33.986 27.061 -107.380 1.00 21.37 261 GLU D O 1
ATOM 19844 N N . ALA D 1 262 ? -32.966 28.685 -106.212 1.00 17.92 262 ALA D N 1
ATOM 19845 C CA . ALA D 1 262 ? -33.188 28.042 -104.929 1.00 15.98 262 ALA D CA 1
ATOM 19846 C C . ALA D 1 262 ? -34.623 28.199 -104.475 1.00 14.33 262 ALA D C 1
ATOM 19847 O O . ALA D 1 262 ? -35.119 27.336 -103.765 1.00 15.36 262 ALA D O 1
ATOM 19854 N N . ALA D 1 263 ? -35.295 29.284 -104.871 1.00 13.25 263 ALA D N 1
ATOM 19855 C CA . ALA D 1 263 ? -36.726 29.434 -104.628 1.00 13.94 263 ALA D CA 1
ATOM 19856 C C . ALA D 1 263 ? -37.521 28.222 -105.118 1.00 13.51 263 ALA D C 1
ATOM 19857 O O . ALA D 1 263 ? -38.271 27.606 -104.344 1.00 13.88 263 ALA D O 1
ATOM 19864 N N . GLN D 1 264 ? -37.393 27.891 -106.416 1.00 13.78 264 GLN D N 1
ATOM 19865 C CA . GLN D 1 264 ? -38.094 26.732 -106.975 1.00 16.35 264 GLN D CA 1
ATOM 19866 C C . GLN D 1 264 ? -37.701 25.439 -106.262 1.00 15.54 264 GLN D C 1
ATOM 19867 O O . GLN D 1 264 ? -38.544 24.571 -106.034 1.00 17.19 264 GLN D O 1
ATOM 19881 N N . ALA D 1 265 ? -36.422 25.283 -105.920 1.00 16.28 265 ALA D N 1
ATOM 19882 C CA . ALA D 1 265 ? -35.975 24.063 -105.248 1.00 14.61 265 ALA D CA 1
ATOM 19883 C C . ALA D 1 265 ? -36.581 23.939 -103.860 1.00 12.58 265 ALA D C 1
ATOM 19884 O O . ALA D 1 265 ? -36.815 22.823 -103.378 1.00 12.71 265 ALA D O 1
ATOM 19891 N N . MET D 1 266 ? -36.865 25.077 -103.219 1.00 11.44 266 MET D N 1
ATOM 19892 C CA . MET D 1 266 ? -37.524 25.084 -101.921 1.00 11.69 266 MET D CA 1
ATOM 19893 C C . MET D 1 266 ? -39.007 24.755 -102.064 1.00 13.39 266 MET D C 1
ATOM 19894 O O . MET D 1 266 ? -39.584 24.052 -101.225 1.00 13.73 266 MET D O 1
ATOM 19908 N N . ASP D 1 267 ? -39.646 25.264 -103.118 1.00 15.19 267 ASP D N 1
ATOM 19909 C CA . ASP D 1 267 ? -41.062 24.969 -103.335 1.00 15.63 267 ASP D CA 1
ATOM 19910 C C . ASP D 1 267 ? -41.289 23.470 -103.518 1.00 16.15 267 ASP D C 1
ATOM 19911 O O . ASP D 1 267 ? -42.171 22.873 -102.890 1.00 17.98 267 ASP D O 1
ATOM 19920 N N . ASN D 1 268 ? -40.518 22.852 -104.417 1.00 15.94 268 ASN D N 1
ATOM 19921 C CA . ASN D 1 268 ? -40.605 21.412 -104.650 1.00 15.80 268 ASN D CA 1
ATOM 19922 C C . ASN D 1 268 ? -40.248 20.606 -103.412 1.00 14.46 268 ASN D C 1
ATOM 19923 O O . ASN D 1 268 ? -40.842 19.546 -103.152 1.00 13.82 268 ASN D O 1
ATOM 19934 N N . LEU D 1 269 ? -39.272 21.090 -102.642 1.00 13.45 269 LEU D N 1
ATOM 19935 C CA . LEU D 1 269 ? -38.904 20.399 -101.413 1.00 11.19 269 LEU D CA 1
ATOM 19936 C C . LEU D 1 269 ? -40.084 20.378 -100.452 1.00 8.87 269 LEU D C 1
ATOM 19937 O O . LEU D 1 269 ? -40.483 19.314 -99.976 1.00 9.39 269 LEU D O 1
ATOM 19953 N N . LEU D 1 270 ? -40.686 21.539 -100.177 1.00 9.23 270 LEU D N 1
ATOM 19954 C CA . LEU D 1 270 ? -41.782 21.564 -99.205 1.00 9.82 270 LEU D CA 1
ATOM 19955 C C . LEU D 1 270 ? -42.989 20.771 -99.690 1.00 10.08 270 LEU D C 1
ATOM 19956 O O . LEU D 1 270 ? -43.670 20.150 -98.872 1.00 11.43 270 LEU D O 1
ATOM 19972 N N . ALA D 1 271 ? -43.242 20.762 -101.017 1.00 10.96 271 ALA D N 1
ATOM 19973 C CA . ALA D 1 271 ? -44.281 19.930 -101.628 1.00 11.08 271 ALA D CA 1
ATOM 19974 C C . ALA D 1 271 ? -43.967 18.450 -101.480 1.00 10.95 271 ALA D C 1
ATOM 19975 O O . ALA D 1 271 ? -44.842 17.659 -101.123 1.00 11.93 271 ALA D O 1
ATOM 19982 N N . TYR D 1 272 ? -42.712 18.054 -101.742 1.00 10.87 272 TYR D N 1
ATOM 19983 C CA . TYR D 1 272 ? -42.303 16.673 -101.502 1.00 9.75 272 TYR D CA 1
ATOM 19984 C C . TYR D 1 272 ? -42.435 16.276 -100.032 1.00 8.42 272 TYR D C 1
ATOM 19985 O O . TYR D 1 272 ? -42.848 15.161 -99.713 1.00 9.88 272 TYR D O 1
ATOM 20003 N N . LEU D 1 273 ? -42.102 17.171 -99.122 1.00 9.43 273 LEU D N 1
ATOM 20004 C CA . LEU D 1 273 ? -42.256 16.857 -97.709 1.00 9.90 273 LEU D CA 1
ATOM 20005 C C . LEU D 1 273 ? -43.726 16.738 -97.315 1.00 9.62 273 LEU D C 1
ATOM 20006 O O . LEU D 1 273 ? -44.096 15.832 -96.562 1.00 10.02 273 LEU D O 1
ATOM 20022 N N . ASN D 1 274 ? -44.588 17.619 -97.838 1.00 12.36 274 ASN D N 1
ATOM 20023 C CA . ASN D 1 274 ? -46.021 17.524 -97.537 1.00 12.41 274 ASN D CA 1
ATOM 20024 C C . ASN D 1 274 ? -46.579 16.189 -97.995 1.00 12.59 274 ASN D C 1
ATOM 20025 O O . ASN D 1 274 ? -47.369 15.558 -97.284 1.00 13.33 274 ASN D O 1
ATOM 20036 N N . ASP D 1 275 ? -46.151 15.734 -99.178 1.00 13.62 275 ASP D N 1
ATOM 20037 C CA . ASP D 1 275 ? -46.598 14.457 -99.723 1.00 14.60 275 ASP D CA 1
ATOM 20038 C C . ASP D 1 275 ? -46.288 13.301 -98.791 1.00 15.72 275 ASP D C 1
ATOM 20039 O O . ASP D 1 275 ? -47.046 12.331 -98.753 1.00 15.39 275 ASP D O 1
ATOM 20048 N N . ASN D 1 276 ? -45.225 13.421 -97.986 1.00 15.95 276 ASN D N 1
ATOM 20049 C CA . ASN D 1 276 ? -44.833 12.415 -97.005 1.00 13.30 276 ASN D CA 1
ATOM 20050 C C . ASN D 1 276 ? -45.128 12.799 -95.558 1.00 12.12 276 ASN D C 1
ATOM 20051 O O . ASN D 1 276 ? -44.829 12.024 -94.647 1.00 11.98 276 ASN D O 1
ATOM 20062 N N . CYS D 1 277 ? -45.780 13.930 -95.330 1.00 12.28 277 CYS D N 1
ATOM 20063 C CA . CYS D 1 277 ? -46.152 14.360 -93.980 1.00 12.47 277 CYS D CA 1
ATOM 20064 C C . CYS D 1 277 ? -44.924 14.467 -93.080 1.00 10.75 277 CYS D C 1
ATOM 20065 O O . CYS D 1 277 ? -44.961 14.146 -91.885 1.00 9.61 277 CYS D O 1
ATOM 20072 N N . VAL D 1 278 ? -43.834 14.951 -93.661 1.00 10.92 278 VAL D N 1
ATOM 20073 C CA . VAL D 1 278 ? -42.572 15.151 -92.950 1.00 9.21 278 VAL D CA 1
ATOM 20074 C C . VAL D 1 278 ? -42.416 16.632 -92.590 1.00 8.02 278 VAL D C 1
ATOM 20075 O O . VAL D 1 278 ? -42.354 17.476 -93.504 1.00 7.00 278 VAL D O 1
ATOM 20088 N N . PRO D 1 279 ? -42.340 16.983 -91.301 1.00 8.05 279 PRO D N 1
ATOM 20089 C CA . PRO D 1 279 ? -42.127 18.388 -90.917 1.00 7.42 279 PRO D CA 1
ATOM 20090 C C . PRO D 1 279 ? -40.695 18.838 -91.213 1.00 7.64 279 PRO D C 1
ATOM 20091 O O . PRO D 1 279 ? -39.779 18.049 -91.481 1.00 6.96 279 PRO D O 1
ATOM 20102 N N . SER D 1 280 ? -40.517 20.159 -91.128 1.00 7.61 280 SER D N 1
ATOM 20103 C CA . SER D 1 280 ? -39.259 20.801 -91.453 1.00 7.15 280 SER D CA 1
ATOM 20104 C C . SER D 1 280 ? -39.086 22.039 -90.594 1.00 7.33 280 SER D C 1
ATOM 20105 O O . SER D 1 280 ? -40.025 22.506 -89.958 1.00 10.00 280 SER D O 1
ATOM 20113 N N . ALA D 1 281 ? -37.875 22.594 -90.613 1.00 6.56 281 ALA D N 1
ATOM 20114 C CA . ALA D 1 281 ? -37.610 23.851 -89.921 1.00 7.64 281 ALA D CA 1
ATOM 20115 C C . ALA D 1 281 ? -36.621 24.693 -90.717 1.00 6.69 281 ALA D C 1
ATOM 20116 O O . ALA D 1 281 ? -35.483 24.269 -90.951 1.00 6.04 281 ALA D O 1
ATOM 20123 N N . TYR D 1 282 ? -37.063 25.890 -91.113 1.00 8.30 282 TYR D N 1
ATOM 20124 C CA . TYR D 1 282 ? -36.264 26.774 -91.954 1.00 7.89 282 TYR D CA 1
ATOM 20125 C C . TYR D 1 282 ? -35.183 27.461 -91.135 1.00 8.23 282 TYR D C 1
ATOM 20126 O O . TYR D 1 282 ? -35.418 27.868 -90.001 1.00 8.35 282 TYR D O 1
ATOM 20144 N N . TRP D 1 283 ? -34.003 27.643 -91.733 1.00 8.19 283 TRP D N 1
ATOM 20145 C CA . TRP D 1 283 ? -32.862 28.301 -91.079 1.00 7.95 283 TRP D CA 1
ATOM 20146 C C . TRP D 1 283 ? -32.596 29.640 -91.774 1.00 7.63 283 TRP D C 1
ATOM 20147 O O . TRP D 1 283 ? -32.010 29.663 -92.864 1.00 8.27 283 TRP D O 1
ATOM 20168 N N . ALA D 1 284 ? -32.966 30.758 -91.130 1.00 7.16 284 ALA D N 1
ATOM 20169 C CA . ALA D 1 284 ? -33.536 30.809 -89.783 1.00 7.64 284 ALA D CA 1
ATOM 20170 C C . ALA D 1 284 ? -34.210 32.186 -89.633 1.00 7.72 284 ALA D C 1
ATOM 20171 O O . ALA D 1 284 ? -34.054 33.063 -90.493 1.00 8.39 284 ALA D O 1
ATOM 20178 N N . GLY D 1 285 ? -34.931 32.383 -88.532 1.00 7.70 285 GLY D N 1
ATOM 20179 C CA . GLY D 1 285 ? -35.429 33.699 -88.185 1.00 8.05 285 GLY D CA 1
ATOM 20180 C C . GLY D 1 285 ? -34.990 34.030 -86.769 1.00 8.11 285 GLY D C 1
ATOM 20181 O O . GLY D 1 285 ? -34.108 33.353 -86.213 1.00 9.05 285 GLY D O 1
ATOM 20185 N N . GLY D 1 286 ? -35.616 35.043 -86.167 1.00 7.05 286 GLY D N 1
ATOM 20186 C CA . GLY D 1 286 ? -35.283 35.459 -84.829 1.00 7.73 286 GLY D CA 1
ATOM 20187 C C . GLY D 1 286 ? -34.403 36.689 -84.812 1.00 9.34 286 GLY D C 1
ATOM 20188 O O . GLY D 1 286 ? -34.113 37.304 -85.839 1.00 10.50 286 GLY D O 1
ATOM 20192 N N . PRO D 1 287 ? -33.944 37.054 -83.625 1.00 9.71 287 PRO D N 1
ATOM 20193 C CA . PRO D 1 287 ? -33.132 38.270 -83.482 1.00 10.74 287 PRO D CA 1
ATOM 20194 C C . PRO D 1 287 ? -31.708 38.126 -83.997 1.00 11.42 287 PRO D C 1
ATOM 20195 O O . PRO D 1 287 ? -31.134 37.035 -84.035 1.00 12.70 287 PRO D O 1
ATOM 20206 N N . GLY D 1 288 ? -31.119 39.284 -84.336 1.00 11.86 288 GLY D N 1
ATOM 20207 C CA . GLY D 1 288 ? -29.681 39.420 -84.458 1.00 12.38 288 GLY D CA 1
ATOM 20208 C C . GLY D 1 288 ? -29.059 38.966 -85.757 1.00 13.50 288 GLY D C 1
ATOM 20209 O O . GLY D 1 288 ? -27.826 38.851 -85.839 1.00 13.06 288 GLY D O 1
ATOM 20213 N N . TRP D 1 289 ? -29.863 38.691 -86.767 1.00 13.52 289 TRP D N 1
ATOM 20214 C CA . TRP D 1 289 ? -29.374 38.187 -88.043 1.00 13.81 289 TRP D CA 1
ATOM 20215 C C . TRP D 1 289 ? -28.901 39.273 -89.015 1.00 14.06 289 TRP D C 1
ATOM 20216 O O . TRP D 1 289 ? -28.408 38.944 -90.098 1.00 12.93 289 TRP D O 1
ATOM 20237 N N . GLY D 1 290 ? -29.048 40.549 -88.674 1.00 15.01 290 GLY D N 1
ATOM 20238 C CA . GLY D 1 290 ? -28.837 41.610 -89.636 1.00 14.19 290 GLY D CA 1
ATOM 20239 C C . GLY D 1 290 ? -29.311 41.292 -91.041 1.00 14.18 290 GLY D C 1
ATOM 20240 O O . GLY D 1 290 ? -30.505 41.010 -91.252 1.00 15.02 290 GLY D O 1
ATOM 20244 N N . THR D 1 291 ? -28.377 41.350 -92.009 1.00 13.52 291 THR D N 1
ATOM 20245 C CA . THR D 1 291 ? -28.660 41.129 -93.424 1.00 15.54 291 THR D CA 1
ATOM 20246 C C . THR D 1 291 ? -28.280 39.728 -93.897 1.00 13.92 291 THR D C 1
ATOM 20247 O O . THR D 1 291 ? -28.240 39.477 -95.101 1.00 14.97 291 THR D O 1
ATOM 20258 N N . TYR D 1 292 ? -28.045 38.804 -92.974 1.00 12.65 292 TYR D N 1
ATOM 20259 C CA . TYR D 1 292 ? -27.873 37.394 -93.301 1.00 10.25 292 TYR D CA 1
ATOM 20260 C C . TYR D 1 292 ? -28.833 37.005 -94.415 1.00 11.34 292 TYR D C 1
ATOM 20261 O O . TYR D 1 292 ? -30.052 37.122 -94.267 1.00 9.99 292 TYR D O 1
ATOM 20279 N N . LYS D 1 293 ? -28.278 36.570 -95.548 1.00 12.83 293 LYS D N 1
ATOM 20280 C CA . LYS D 1 293 ? -29.083 36.428 -96.756 1.00 13.47 293 LYS D CA 1
ATOM 20281 C C . LYS D 1 293 ? -30.025 35.237 -96.693 1.00 11.93 293 LYS D C 1
ATOM 20282 O O . LYS D 1 293 ? -31.017 35.202 -97.427 1.00 11.39 293 LYS D O 1
ATOM 20301 N N . LEU D 1 294 ? -29.756 34.276 -95.821 1.00 10.90 294 LEU D N 1
ATOM 20302 C CA . LEU D 1 294 ? -30.678 33.178 -95.652 1.00 9.63 294 LEU D CA 1
ATOM 20303 C C . LEU D 1 294 ? -31.809 33.529 -94.708 1.00 9.08 294 LEU D C 1
ATOM 20304 O O . LEU D 1 294 ? -32.795 32.783 -94.634 1.00 9.61 294 LEU D O 1
ATOM 20320 N N . ALA D 1 295 ? -31.654 34.609 -93.941 1.00 8.62 295 ALA D N 1
ATOM 20321 C CA . ALA D 1 295 ? -32.568 34.930 -92.855 1.00 8.77 295 ALA D CA 1
ATOM 20322 C C . ALA D 1 295 ? -33.990 35.234 -93.362 1.00 9.98 295 ALA D C 1
ATOM 20323 O O . ALA D 1 295 ? -34.193 35.902 -94.385 1.00 9.31 295 ALA D O 1
ATOM 20330 N N . ILE D 1 296 ? -34.972 34.692 -92.638 1.00 11.39 296 ILE D N 1
ATOM 20331 C CA . ILE D 1 296 ? -36.391 34.855 -92.936 1.00 11.96 296 ILE D CA 1
ATOM 20332 C C . ILE D 1 296 ? -37.074 35.855 -92.001 1.00 11.98 296 ILE D C 1
ATOM 20333 O O . ILE D 1 296 ? -38.299 36.059 -92.094 1.00 11.61 296 ILE D O 1
ATOM 20349 N N . GLU D 1 297 ? -36.308 36.519 -91.145 1.00 12.08 297 GLU D N 1
ATOM 20350 C CA . GLU D 1 297 ? -36.850 37.495 -90.216 1.00 12.81 297 GLU D CA 1
ATOM 20351 C C . GLU D 1 297 ? -37.217 38.771 -90.963 1.00 13.96 297 GLU D C 1
ATOM 20352 O O . GLU D 1 297 ? -36.384 39.316 -91.698 1.00 15.20 297 GLU D O 1
ATOM 20364 N N . PRO D 1 298 ? -38.443 39.266 -90.818 1.00 14.27 298 PRO D N 1
ATOM 20365 C CA . PRO D 1 298 ? -38.811 40.491 -91.530 1.00 16.42 298 PRO D CA 1
ATOM 20366 C C . PRO D 1 298 ? -37.843 41.618 -91.207 1.00 19.70 298 PRO D C 1
ATOM 20367 O O . PRO D 1 298 ? -37.280 41.688 -90.106 1.00 19.15 298 PRO D O 1
ATOM 20378 N N . ARG D 1 299 ? -37.660 42.498 -92.212 1.00 22.30 299 ARG D N 1
ATOM 20379 C CA . ARG D 1 299 ? -36.937 43.762 -92.115 1.00 24.24 299 ARG D CA 1
ATOM 20380 C C . ARG D 1 299 ? -37.878 44.888 -92.556 1.00 27.35 299 ARG D C 1
ATOM 20381 O O . ARG D 1 299 ? -38.596 44.763 -93.555 1.00 26.92 299 ARG D O 1
ATOM 20402 N N . ASN D 1 300 ? -37.909 45.968 -91.775 1.00 30.12 300 ASN D N 1
ATOM 20403 C CA . ASN D 1 300 ? -38.730 47.131 -92.095 1.00 31.91 300 ASN D CA 1
ATOM 20404 C C . ASN D 1 300 ? -40.200 46.812 -91.961 1.00 33.61 300 ASN D C 1
ATOM 20405 O O . ASN D 1 300 ? -41.050 47.508 -92.544 1.00 34.84 300 ASN D O 1
ATOM 20416 N N . GLY D 1 301 ? -40.502 45.755 -91.212 1.00 32.89 301 GLY D N 1
ATOM 20417 C CA . GLY D 1 301 ? -41.831 45.188 -91.190 1.00 31.37 301 GLY D CA 1
ATOM 20418 C C . GLY D 1 301 ? -42.186 44.583 -92.537 1.00 30.18 301 GLY D C 1
ATOM 20419 O O . GLY D 1 301 ? -43.319 44.131 -92.746 1.00 30.86 301 GLY D O 1
ATOM 20423 N N . LYS D 1 302 ? -41.229 44.512 -93.460 1.00 27.89 302 LYS D N 1
ATOM 20424 C CA . LYS D 1 302 ? -41.477 43.846 -94.725 1.00 25.26 302 LYS D CA 1
ATOM 20425 C C . LYS D 1 302 ? -41.191 42.353 -94.629 1.00 22.91 302 LYS D C 1
ATOM 20426 O O . LYS D 1 302 ? -40.216 41.929 -94.002 1.00 21.74 302 LYS D O 1
ATOM 20445 N N . ASP D 1 303 ? -42.074 41.553 -95.203 1.00 21.41 303 ASP D N 1
ATOM 20446 C CA . ASP D 1 303 ? -41.825 40.121 -95.259 1.00 21.07 303 ASP D CA 1
ATOM 20447 C C . ASP D 1 303 ? -40.623 39.823 -96.153 1.00 19.39 303 ASP D C 1
ATOM 20448 O O . ASP D 1 303 ? -40.319 40.562 -97.092 1.00 19.63 303 ASP D O 1
ATOM 20457 N N . ARG D 1 304 ? -39.962 38.722 -95.878 1.00 16.47 304 ARG D N 1
ATOM 20458 C CA . ARG D 1 304 ? -38.862 38.202 -96.658 1.00 13.68 304 ARG D CA 1
ATOM 20459 C C . ARG D 1 304 ? -39.372 37.215 -97.707 1.00 12.47 304 ARG D C 1
ATOM 20460 O O . ARG D 1 304 ? -40.451 36.626 -97.542 1.00 12.50 304 ARG D O 1
ATOM 20481 N N . PRO D 1 305 ? -38.613 37.077 -98.804 1.00 12.87 305 PRO D N 1
ATOM 20482 C CA . PRO D 1 305 ? -39.099 36.253 -99.929 1.00 14.12 305 PRO D CA 1
ATOM 20483 C C . PRO D 1 305 ? -39.307 34.794 -99.579 1.00 14.62 305 PRO D C 1
ATOM 20484 O O . PRO D 1 305 ? -40.198 34.151 -100.152 1.00 16.23 305 PRO D O 1
ATOM 20495 N N . GLN D 1 306 ? -38.495 34.246 -98.670 1.00 12.90 306 GLN D N 1
ATOM 20496 C CA . GLN D 1 306 ? -38.660 32.863 -98.246 1.00 11.92 306 GLN D CA 1
ATOM 20497 C C . GLN D 1 306 ? -39.941 32.650 -97.438 1.00 10.98 306 GLN D C 1
ATOM 20498 O O . GLN D 1 306 ? -40.434 31.522 -97.375 1.00 9.08 306 GLN D O 1
ATOM 20512 N N . MET D 1 307 ? -40.500 33.707 -96.825 1.00 12.20 307 MET D N 1
ATOM 20513 C CA . MET D 1 307 ? -41.773 33.566 -96.117 1.00 12.14 307 MET D CA 1
ATOM 20514 C C . MET D 1 307 ? -42.939 33.380 -97.092 1.00 13.35 307 MET D C 1
ATOM 20515 O O . MET D 1 307 ? -43.800 32.514 -96.895 1.00 12.56 307 MET D O 1
ATOM 20529 N N . GLU D 1 308 ? -42.983 34.169 -98.161 1.00 15.47 308 GLU D N 1
ATOM 20530 C CA . GLU D 1 308 ? -43.994 33.931 -99.174 1.00 17.36 308 GLU D CA 1
ATOM 20531 C C . GLU D 1 308 ? -43.914 32.509 -99.695 1.00 15.53 308 GLU D C 1
ATOM 20532 O O . GLU D 1 308 ? -44.947 31.905 -99.952 1.00 14.68 308 GLU D O 1
ATOM 20544 N N . LEU D 1 309 ? -42.715 31.931 -99.802 1.00 15.21 309 LEU D N 1
ATOM 20545 C CA . LEU D 1 309 ? -42.619 30.543 -100.268 1.00 14.33 309 LEU D CA 1
ATOM 20546 C C . LEU D 1 309 ? -43.154 29.563 -99.226 1.00 14.16 309 LEU D C 1
ATOM 20547 O O . LEU D 1 309 ? -43.893 28.612 -99.548 1.00 15.07 309 LEU D O 1
ATOM 20563 N N . MET D 1 310 ? -42.776 29.767 -97.974 1.00 13.28 310 MET D N 1
ATOM 20564 C CA . MET D 1 310 ? -43.235 28.880 -96.912 1.00 14.14 310 MET D CA 1
ATOM 20565 C C . MET D 1 310 ? -44.753 28.870 -96.836 1.00 12.52 310 MET D C 1
ATOM 20566 O O . MET D 1 310 ? -45.376 27.816 -96.666 1.00 10.04 310 MET D O 1
ATOM 20580 N N . ARG D 1 311 ? -45.371 30.047 -96.984 1.00 14.57 311 ARG D N 1
ATOM 20581 C CA . ARG D 1 311 ? -46.811 30.162 -96.745 1.00 15.74 311 ARG D CA 1
ATOM 20582 C C . ARG D 1 311 ? -47.607 29.397 -97.782 1.00 15.06 311 ARG D C 1
ATOM 20583 O O . ARG D 1 311 ? -48.761 29.031 -97.533 1.00 17.83 311 ARG D O 1
ATOM 20604 N N . LYS D 1 312 ? -47.011 29.175 -98.952 1.00 13.61 312 LYS D N 1
ATOM 20605 C CA . LYS D 1 312 ? -47.661 28.413 -100.015 1.00 12.88 312 LYS D CA 1
ATOM 20606 C C . LYS D 1 312 ? -47.832 26.939 -99.666 1.00 12.28 312 LYS D C 1
ATOM 20607 O O . LYS D 1 312 ? -48.565 26.232 -100.359 1.00 12.18 312 LYS D O 1
ATOM 20626 N N . HIS D 1 313 ? -47.185 26.441 -98.629 1.00 11.39 313 HIS D N 1
ATOM 20627 C CA . HIS D 1 313 ? -47.184 25.004 -98.394 1.00 11.17 313 HIS D CA 1
ATOM 20628 C C . HIS D 1 313 ? -47.655 24.636 -97.004 1.00 10.23 313 HIS D C 1
ATOM 20629 O O . HIS D 1 313 ? -47.425 23.500 -96.576 1.00 11.72 313 HIS D O 1
ATOM 20643 N N . LEU D 1 314 ? -48.268 2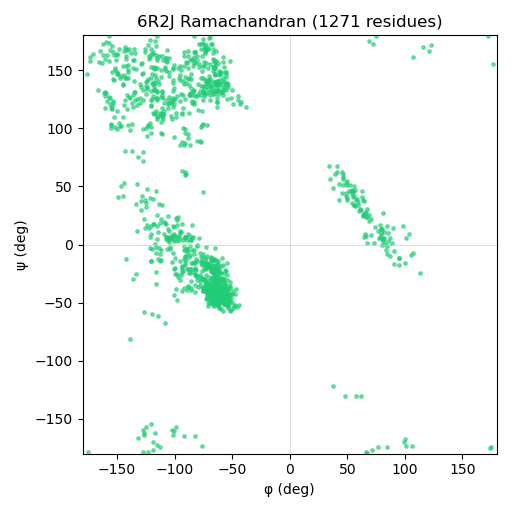5.558 -96.279 1.00 9.57 314 LEU D N 1
ATOM 20644 C CA . LEU D 1 314 ? -48.564 25.310 -94.878 1.00 9.84 314 LEU D CA 1
ATOM 20645 C C . LEU D 1 314 ? -49.736 24.373 -94.693 1.00 12.06 314 LEU D C 1
ATOM 20646 O O . LEU D 1 314 ? -49.899 23.814 -93.603 1.00 12.40 314 LEU D O 1
ATOM 20662 N N . ALA D 1 315 ? -50.524 24.135 -95.741 1.00 13.71 315 ALA D N 1
ATOM 20663 C CA . ALA D 1 315 ? -51.716 23.292 -95.637 1.00 13.17 315 ALA D CA 1
ATOM 20664 C C . ALA D 1 315 ? -51.431 21.848 -96.053 1.00 12.73 315 ALA D C 1
ATOM 20665 O O . ALA D 1 315 ? -50.658 21.594 -96.991 1.00 12.40 315 ALA D O 1
ATOM 20672 N N . ASN D 1 316 ? -52.056 20.919 -95.318 1.00 12.69 316 ASN D N 1
ATOM 20673 C CA . ASN D 1 316 ? -51.976 19.477 -95.513 1.00 13.95 316 ASN D CA 1
ATOM 20674 C C . ASN D 1 316 ? -53.154 18.846 -94.778 1.00 16.32 316 ASN D C 1
ATOM 20675 O O . ASN D 1 316 ? -53.776 19.468 -93.905 1.00 16.17 316 ASN D O 1
ATOM 20686 N N . ASP D 1 317 ? -53.441 17.592 -95.119 1.00 18.13 317 ASP D N 1
ATOM 20687 C CA . ASP D 1 317 ? -54.407 16.793 -94.361 1.00 20.80 317 ASP D CA 1
ATOM 20688 C C . ASP D 1 317 ? -53.737 15.614 -93.647 1.00 17.64 317 ASP D C 1
ATOM 20689 O O . ASP D 1 317 ? -54.297 14.523 -93.562 1.00 16.42 317 ASP D O 1
ATOM 20698 N N . CYS D 1 318 ? -52.507 15.807 -93.171 1.00 16.10 318 CYS D N 1
ATOM 20699 C CA . CYS D 1 318 ? -51.759 14.753 -92.497 1.00 14.84 318 CYS D CA 1
ATOM 20700 C C . CYS D 1 318 ? -52.329 14.482 -91.115 1.00 15.34 318 CYS D C 1
ATOM 20701 O O . CYS D 1 318 ? -52.614 15.403 -90.346 1.00 16.79 318 CYS D O 1
ATOM 20708 N N . THR D 1 319 ? -52.480 13.210 -90.786 1.00 15.27 319 THR D N 1
ATOM 20709 C CA . THR D 1 319 ? -52.971 12.851 -89.469 1.00 17.36 319 THR D CA 1
ATOM 20710 C C . THR D 1 319 ? -51.860 12.396 -88.548 1.00 16.93 319 THR D C 1
ATOM 20711 O O . THR D 1 319 ? -52.069 12.357 -87.339 1.00 18.95 319 THR D O 1
ATOM 20722 N N . ALA D 1 320 ? -50.681 12.091 -89.089 1.00 15.91 320 ALA D N 1
ATOM 20723 C CA . ALA D 1 320 ? -49.545 11.634 -88.298 1.00 15.10 320 ALA D CA 1
ATOM 20724 C C . ALA D 1 320 ? -48.238 12.025 -88.990 1.00 14.47 320 ALA D C 1
ATOM 20725 O O . ALA D 1 320 ? -48.176 12.164 -90.217 1.00 14.26 320 ALA D O 1
ATOM 20732 N N . ILE D 1 321 ? -47.189 12.210 -88.192 1.00 13.01 321 ILE D N 1
ATOM 20733 C CA . ILE D 1 321 ? -45.896 12.552 -88.762 1.00 11.71 321 ILE D CA 1
ATOM 20734 C C . ILE D 1 321 ? -45.392 11.352 -89.541 1.00 10.96 321 ILE D C 1
ATOM 20735 O O . ILE D 1 321 ? -45.464 10.215 -89.055 1.00 12.04 321 ILE D O 1
ATOM 20751 N N . GLY D 1 322 ? -44.928 11.591 -90.773 1.00 11.01 322 GLY D N 1
ATOM 20752 C CA . GLY D 1 322 ? -44.466 10.529 -91.657 1.00 10.24 322 GLY D CA 1
ATOM 20753 C C . GLY D 1 322 ? -42.950 10.379 -91.665 1.00 9.90 322 GLY D C 1
ATOM 20754 O O . GLY D 1 322 ? -42.258 10.795 -90.724 1.00 9.36 322 GLY D O 1
ATOM 20758 N N . PRO D 1 323 ? -42.386 9.799 -92.754 1.00 10.86 323 PRO D N 1
ATOM 20759 C CA . PRO D 1 323 ? -43.030 9.239 -93.952 1.00 11.70 323 PRO D CA 1
ATOM 20760 C C . PRO D 1 323 ? -43.706 7.903 -93.599 1.00 13.20 323 PRO D C 1
ATOM 20761 O O . PRO D 1 323 ? -43.468 7.407 -92.490 1.00 12.97 323 PRO D O 1
ATOM 20772 N N . THR D 1 324 ? -44.533 7.348 -94.498 1.00 14.77 324 THR D N 1
ATOM 20773 C CA . THR D 1 324 ? -45.323 6.177 -94.154 1.00 17.14 324 THR D CA 1
ATOM 20774 C C . THR D 1 324 ? -44.415 4.957 -94.093 1.00 19.59 324 THR D C 1
ATOM 20775 O O . THR D 1 324 ? -43.650 4.720 -95.042 1.00 20.00 324 THR D O 1
ATOM 20786 N N . PRO D 1 325 ? -44.464 4.161 -93.014 1.00 20.60 325 PRO D N 1
ATOM 20787 C CA . PRO D 1 325 ? -43.611 2.972 -92.957 1.00 20.40 325 PRO D CA 1
ATOM 20788 C C . PRO D 1 325 ? -43.876 2.089 -94.167 1.00 22.31 325 PRO D C 1
ATOM 20789 O O . PRO D 1 325 ? -45.025 1.932 -94.600 1.00 23.81 325 PRO D O 1
ATOM 20800 N N . ALA D 1 326 ? -42.798 1.526 -94.720 1.00 21.81 326 ALA D N 1
ATOM 20801 C CA . ALA D 1 326 ? -42.922 0.462 -95.718 1.00 23.89 326 ALA D CA 1
ATOM 20802 C C . ALA D 1 326 ? -43.751 -0.690 -95.172 1.00 26.26 326 ALA D C 1
ATOM 20803 O O . ALA D 1 326 ? -43.651 -1.030 -93.992 1.00 26.41 326 ALA D O 1
ATOM 20810 N N . GLN D 1 327 ? -44.551 -1.313 -96.041 1.00 28.70 327 GLN D N 1
ATOM 20811 C CA . GLN D 1 327 ? -45.392 -2.423 -95.603 1.00 31.00 327 GLN D CA 1
ATOM 20812 C C . GLN D 1 327 ? -44.532 -3.639 -95.258 1.00 35.01 327 GLN D C 1
ATOM 20813 O O . GLN D 1 327 ? -43.419 -3.805 -95.764 1.00 36.01 327 GLN D O 1
ATOM 20827 N N . ILE D 1 328 ? -45.077 -4.515 -94.392 1.00 38.17 328 ILE D N 1
ATOM 20828 C CA . ILE D 1 328 ? -44.434 -5.778 -94.027 1.00 41.26 328 ILE D CA 1
ATOM 20829 C C . ILE D 1 328 ? -45.016 -6.900 -94.882 1.00 42.15 328 ILE D C 1
ATOM 20830 O O . ILE D 1 328 ? -46.176 -6.839 -95.327 1.00 41.61 328 ILE D O 1
ATOM 20846 N N . ALA D 1 329 ? -44.201 -7.936 -95.109 1.00 43.12 329 ALA D N 1
ATOM 20847 C CA . ALA D 1 329 ? -44.612 -9.114 -95.863 1.00 43.36 329 ALA D CA 1
ATOM 20848 C C . ALA D 1 329 ? -44.640 -10.317 -94.939 1.00 44.18 329 ALA D C 1
ATOM 20849 O O . ALA D 1 329 ? -45.577 -11.114 -94.984 1.00 45.19 329 ALA D O 1
#

Secondary structure (DSSP, 8-state):
----B-TTSSB--EEEEE--TTSSTTS-S--BTTTB----HHHHHHHHHTT--EEEEEE-HHHH-SSTTS---HHHHHHHHHHHHHHHHTT-EEEEEE--TTEETTEETTBTTB-HHHHHHHHHHHHHHHTT-TTEEEEE--S---S-TT-HHHHHHHHHHHHHHH-SSSEEEEE-HHHHBTTTHHHHTTT-----TT--EEEEEE---STTSSS---STTSS---TTHHHHHHHHHHHHHHHHT--EEEEE----TT-HHHHHHHHHHHHHHHHHT--EEEEEESTT-TT-TT--S-BTTBPPHHHHHHHTTS-----S-SPPP-/-PPPB-TTSSB--EEEEE--TTS-TTSSS--BTTTB----HHHHHHHHHHT--EEEEEE-HHHH-SSTTS---HHHHHHHHHHHHHHHHTT-EEEEEE--TTEETTEETTSSSS-HHHHHHHHHHHHHHHTT-TTEEEEE--S---S-TT-HHHHHHHHHHHHHTT-SSSEEEEE-HHHHBSTTHHHHSTT-----TT--EEEEEE---STTSSS---STTSSS--TTHHHHHHHHHHHHHHHHT--EEEEEE---TT-HHHHHHHHHHHHHHHHHT--EEEEEESTT-TT-TT--S-BTTBPPHHHHHHHTT-----SS-SSPPPPP--/----B-TTSSB--EEEEE--TTSSTTSSS--BTTTB----HHHHHHHHHTT--EEEEEE-HHHH-S-TTS---HHHHHHHHHHHHHHHHTT-EEEEEE--TTEETTEETTSSSS-HHHHHHHHHHHHHHHTT-TTEEEEE--S-----TT-HHHHHHHHHHHHHHH-SSSEEEEE-TTTTBTTTHHHHSTT-----TT--EEEEEE---STTSSS---GGGSSS--TTHHHHHHHHHHHHHHHTT--EEEEEE---TT-HHHHHHHHHHHHHHHHTT--EEEEEESSS-TT-TT----SSS---HHHHHHHTT-----SS-S---/----B-TTSSB--EEEEE--TTSSTTSSS--BTTTB----HHHHHHHHHTT--EEEEEE-HHHH-S-TTS---HHHHHHHHHHHHHHHTTT-EEEEEE--TTEETTEETTSSSS-HHHHHHHHHHHHHHHTT-TTEEEEE--S---S-TT-HHHHHHHHHHHHHHH-SSSEEEEE-HHHHBTTTHHHHSTT-----TT--EEEEEE---STTSSS---GGG-TT--TTHHHHHHHHHHHHHHHHT--EEEEEE---TT-HHHHHHHHHHHHHHHHHT--EEEEEESTT-TT-TT--S-BTTBPPHHHHHHHTT-----SS-SSPPPPP-

InterPro domains:
  IPR001547 Glycoside hydrolase, family 5 [PF00150] (63-315)
  IPR017853 Glycoside hydrolase superfamily [SSF51445] (43-339)
  IPR018087 Glycoside hydrolase, family 5, conserved site [PS00659] (167-176)